Protein AF-A0A8H5IIT1-F1 (afdb_monomer_lite)

Radius of gyration: 36.06 Å; chains: 1; bounding box: 105×76×87 Å

pLDDT: mean 86.19, std 19.1, range [20.92, 98.75]

Organism: NCBI:txid751941

InterPro domains:
  IPR006710 Glycoside hydrolase, family 43 [PF04616] (45-247)
  IPR023296 Glycosyl hydrolase, five-bladed beta-propeller domain superfamily [G3DSA:2.115.10.20] (12-321)
  IPR023296 Glycosyl hydrolase, five-bladed beta-propeller domain superfamily [SSF75005] (43-306)
  IPR029044 Nucleotide-diphospho-sugar transferases [G3DSA:3.90.550.10] (606-815)
  IPR029044 Nucleotide-diphospho-sugar transferases [SSF53448] (618-898)
  IPR052427 Glycosyltransferase family GT2 and GT47 [PTHR47844] (573-981)

Secondary structure (DSSP, 8-state):
------------PPPPPB-TTS--B-TTS-B---EEEEEEE-TTT--EEEEEE---SS-SS---EEEEEESSSSS-EEEEEEE---TT-TTTSTTSEEEEEEEEEETTTTEEEEEEEEE-TTS-S-EEEEEEESSTT---EEEEEE-GGG----SEEEEE-TTT--EEEEEE--SSTTT--EEEEEEPTTSSSEEEEEEEE-SS-EEEEEEEE-SS-EEEEEEES-TTS----EEEEESSTTSPPPPPEESS-TTSHHHH-EEEEEEEEE-SS-EEEEEEEEE--TT-GGG-EEEEEEEEEETTTTEEEE---SSEEE-TTT--EEEPPPEEEEGGG-EEETT-EEEE-TTSGGGEEEE--BTTTBEEEEEEEE-SEEEEEEEEEE-GGGTTGGGSTT----SS-----SEEEEEEEETT-TTSEEEEEEE---TT--EEEEEEEEEPSEEEEEEEEEE--SS--BPPEEEEEEEPPPP-----------------------------------------------S--------------SS---TT-HHHHHHHHHHHHHHHHHHHHHHHHH---HHHHHHHHHHHHHHHHHHHHHHHHHH--PPPPPSS-S--GGGEEEEEE-S-TTSHHHHHHHHHHHTT--SEEEEEEEHHHHHHHHHHHHHHHHTT-TTSEEEEEEESS--HHHHHHHHGGG--SSEEEEE-TTEE--TTHHHHHHGGGGSTTEEEEEEEEEEPP-STT--SHHHHHHHHHHHHHHHHHHHHHHHHHHHS--S---TTEEEEEHHHH--HHHHHHHHT--BTTTTB-TT--SS-HHHHHHHHHHHTT-EEEEE-SSTTEEEE--PPTTHHHHHHHHHHHHHHHHHHHHHT-HHHHHHSHHHIIIIIIHHHH--HHHHHHHHHHHHHTSTT--HHHHHHHHHHHHHHHHGGGHHHHHH-GGGGGGHHHHHHHHHHHHHHHHHHHTSTT--S-TTS-GGGS----SS---S-EE-

Structure (mmCIF, N/CA/C/O backbone):
data_AF-A0A8H5IIT1-F1
#
_entry.id   AF-A0A8H5IIT1-F1
#
loop_
_atom_site.group_PDB
_atom_site.id
_atom_site.type_symbol
_atom_site.label_atom_id
_atom_site.label_alt_id
_atom_site.label_comp_id
_atom_site.label_asym_id
_atom_site.label_entity_id
_atom_site.label_seq_id
_atom_site.pdbx_PDB_ins_code
_atom_site.Cartn_x
_atom_site.Cartn_y
_atom_site.Cartn_z
_atom_site.occupancy
_atom_site.B_iso_or_equiv
_atom_site.auth_seq_id
_atom_site.auth_comp_id
_atom_site.auth_asym_id
_atom_site.auth_atom_id
_atom_site.pdbx_PDB_model_num
ATOM 1 N N . MET A 1 1 ? -43.995 -30.080 47.314 1.00 30.86 1 MET A N 1
ATOM 2 C CA . MET A 1 1 ? -44.488 -31.192 46.477 1.00 30.86 1 MET A CA 1
ATOM 3 C C . MET A 1 1 ? -44.563 -30.709 45.040 1.00 30.86 1 MET A C 1
ATOM 5 O O . MET A 1 1 ? -45.346 -29.821 44.753 1.00 30.86 1 MET A O 1
ATOM 9 N N . THR A 1 2 ? -43.666 -31.257 44.215 1.00 27.88 2 THR A N 1
ATOM 10 C CA . THR A 1 2 ? -43.806 -31.514 42.767 1.00 27.88 2 THR A CA 1
ATOM 11 C C . THR A 1 2 ? -44.299 -30.392 41.847 1.00 27.88 2 THR A C 1
ATOM 13 O O . THR A 1 2 ? -45.478 -30.290 41.526 1.00 27.88 2 THR A O 1
ATOM 16 N N . LEU A 1 3 ? -43.305 -29.660 41.322 1.00 25.16 3 LEU A N 1
ATOM 17 C CA . LEU A 1 3 ? -43.228 -29.193 39.933 1.00 25.16 3 LEU A CA 1
ATOM 18 C C . LEU A 1 3 ? -43.701 -30.297 38.968 1.00 25.16 3 LEU A C 1
ATOM 20 O O . LEU A 1 3 ? -43.119 -31.383 38.953 1.00 25.16 3 LEU A O 1
ATOM 24 N N . PHE A 1 4 ? -44.691 -29.996 38.129 1.00 30.94 4 PHE A N 1
ATOM 25 C CA . PHE A 1 4 ? -44.973 -30.742 36.905 1.00 30.94 4 PHE A CA 1
ATOM 26 C C . PHE A 1 4 ? -45.069 -29.760 35.730 1.00 30.94 4 PHE A C 1
ATOM 28 O O . PHE A 1 4 ? -45.959 -28.919 35.670 1.00 30.94 4 PHE A O 1
ATOM 35 N N . SER A 1 5 ? -44.129 -29.937 34.801 1.00 26.84 5 SER A N 1
ATOM 36 C CA . SER A 1 5 ? -44.331 -29.836 33.353 1.00 26.84 5 SER A CA 1
ATOM 37 C C . SER A 1 5 ? -44.598 -28.471 32.716 1.00 26.84 5 SER A C 1
ATOM 39 O O . SER A 1 5 ? -45.681 -28.217 32.201 1.00 26.84 5 SER A O 1
ATOM 41 N N . VAL A 1 6 ? -43.526 -27.695 32.535 1.00 27.55 6 VAL A N 1
ATOM 42 C CA . VAL A 1 6 ? -43.321 -26.973 31.268 1.00 27.55 6 VAL A CA 1
ATOM 43 C C . VAL A 1 6 ? -42.327 -27.793 30.445 1.00 27.55 6 VAL A C 1
ATOM 45 O O . VAL A 1 6 ? -41.112 -27.647 30.553 1.00 27.55 6 VAL A O 1
ATOM 48 N N . LEU A 1 7 ? -42.858 -28.732 29.662 1.00 29.16 7 LEU A N 1
ATOM 49 C CA . LEU A 1 7 ? -42.144 -29.363 28.552 1.00 29.16 7 LEU A CA 1
ATOM 50 C C . LEU A 1 7 ? -42.051 -28.319 27.432 1.00 29.16 7 LEU A C 1
ATOM 52 O O . LEU A 1 7 ? -42.842 -28.323 26.493 1.00 29.16 7 LEU A O 1
ATOM 56 N N . ALA A 1 8 ? -41.101 -27.392 27.554 1.00 29.81 8 ALA A N 1
ATOM 57 C CA . ALA A 1 8 ? -40.669 -26.605 26.413 1.00 29.81 8 ALA A CA 1
ATOM 58 C C . ALA A 1 8 ? -39.975 -27.572 25.448 1.00 29.81 8 ALA A C 1
ATOM 60 O O . ALA A 1 8 ? -38.933 -28.153 25.761 1.00 29.81 8 ALA A O 1
ATOM 61 N N . PHE A 1 9 ? -40.595 -27.790 24.290 1.00 28.70 9 PHE A N 1
ATOM 62 C CA . PHE A 1 9 ? -39.940 -28.372 23.131 1.00 28.70 9 PHE A CA 1
ATOM 63 C C . PHE A 1 9 ? -38.716 -27.504 22.808 1.00 28.70 9 PHE A C 1
ATOM 65 O O . PHE A 1 9 ? -38.812 -26.528 22.075 1.00 28.70 9 PHE A O 1
ATOM 72 N N . ALA A 1 10 ? -37.549 -27.855 23.348 1.00 32.25 10 ALA A N 1
ATOM 73 C CA . ALA A 1 10 ? -36.288 -27.431 22.769 1.00 32.25 10 ALA A CA 1
ATOM 74 C C . ALA A 1 10 ? -36.199 -28.142 21.418 1.00 32.25 10 ALA A C 1
ATOM 76 O O . ALA A 1 10 ? -35.736 -29.284 21.322 1.00 32.25 10 ALA A O 1
ATOM 77 N N . ALA A 1 11 ? -36.729 -27.504 20.374 1.00 29.48 11 ALA A N 1
ATOM 78 C CA . ALA A 1 11 ? -36.368 -27.846 19.017 1.00 29.48 11 ALA A CA 1
ATOM 79 C C . ALA A 1 11 ? -34.840 -27.773 18.978 1.00 29.48 11 ALA A C 1
ATOM 81 O O . ALA A 1 11 ? -34.253 -26.701 19.084 1.00 29.48 11 ALA A O 1
ATOM 82 N N . LEU A 1 12 ? -34.183 -28.933 18.926 1.00 32.94 12 LEU A N 1
ATOM 83 C CA . LEU A 1 12 ? -32.758 -29.028 18.649 1.00 32.94 12 LEU A CA 1
ATOM 84 C C . LEU A 1 12 ? -32.567 -28.544 17.211 1.00 32.94 12 LEU A C 1
ATOM 86 O O . LEU A 1 12 ? -32.456 -29.353 16.288 1.00 32.94 12 LEU A O 1
ATOM 90 N N . ALA A 1 13 ? -32.584 -27.226 17.017 1.00 37.12 13 ALA A N 1
ATOM 91 C CA . ALA A 1 13 ? -32.119 -26.601 15.802 1.00 37.12 13 ALA A CA 1
ATOM 92 C C . ALA A 1 13 ? -30.678 -27.081 15.609 1.00 37.12 13 ALA A C 1
ATOM 94 O O . ALA A 1 13 ? -29.802 -26.924 16.464 1.00 37.12 13 ALA A O 1
ATOM 95 N N . SER A 1 14 ? -30.459 -27.819 14.526 1.00 46.69 14 SER A N 1
ATOM 96 C CA . SER A 1 14 ? -29.116 -28.200 14.124 1.00 46.69 14 SER A CA 1
ATOM 97 C C . SER A 1 14 ? -28.406 -26.914 13.729 1.00 46.69 14 SER A C 1
ATOM 99 O O . SER A 1 14 ? -28.885 -26.259 12.811 1.00 46.69 14 SER A O 1
ATOM 101 N N . ALA A 1 15 ? -27.303 -26.574 14.404 1.00 58.22 15 ALA A N 1
ATOM 102 C CA . ALA A 1 15 ? -26.539 -25.378 14.069 1.00 58.22 15 ALA A CA 1
ATOM 103 C C . ALA A 1 15 ? -26.223 -25.350 12.569 1.00 58.22 15 ALA A C 1
ATOM 105 O O . ALA A 1 15 ? -25.638 -26.309 12.046 1.00 58.22 15 ALA A O 1
ATOM 106 N N . LYS A 1 16 ? -26.686 -24.291 11.901 1.00 83.38 16 LYS A N 1
ATOM 107 C CA . LYS A 1 16 ? -26.424 -24.031 10.485 1.00 83.38 16 LYS A CA 1
ATOM 108 C C . LYS A 1 16 ? -25.031 -23.439 10.312 1.00 83.38 16 LYS A C 1
ATOM 110 O O . LYS A 1 16 ? -24.433 -22.925 11.257 1.00 83.38 16 LYS A O 1
ATOM 115 N N . TRP A 1 17 ? -24.493 -23.535 9.103 1.00 93.38 17 TRP A N 1
ATOM 116 C CA . TRP A 1 17 ? -23.258 -22.830 8.772 1.00 93.38 17 TRP A CA 1
ATOM 117 C C . TRP A 1 17 ? -23.529 -21.347 8.549 1.00 93.38 17 TRP A C 1
ATOM 119 O O . TRP A 1 17 ? -24.607 -20.960 8.101 1.00 93.38 17 TRP A O 1
ATOM 129 N N . ILE A 1 18 ? -22.526 -20.519 8.831 1.00 95.44 18 ILE A N 1
ATOM 130 C CA . ILE A 1 18 ? -22.546 -19.117 8.427 1.00 95.44 18 ILE A CA 1
ATOM 131 C C . ILE A 1 18 ? -22.052 -19.058 6.982 1.00 95.44 18 ILE A C 1
ATOM 133 O O . ILE A 1 18 ? -20.975 -19.570 6.660 1.00 95.44 18 ILE A O 1
ATOM 137 N N . VAL A 1 19 ? -22.868 -18.449 6.120 1.00 96.81 19 VAL A N 1
ATOM 138 C CA . VAL A 1 19 ? -22.613 -18.297 4.681 1.00 96.81 19 VAL A CA 1
ATOM 139 C C . VAL A 1 19 ? -22.699 -16.810 4.336 1.00 96.81 19 VAL A C 1
ATOM 141 O O . VAL A 1 19 ? -23.802 -16.299 4.109 1.00 96.81 19 VAL A O 1
ATOM 144 N N . PRO A 1 20 ? -21.570 -16.082 4.378 1.00 96.31 20 PRO A N 1
ATOM 145 C CA . PRO A 1 20 ? -21.552 -14.639 4.170 1.00 96.31 20 PRO A CA 1
ATOM 146 C C . PRO A 1 20 ? -22.041 -14.262 2.765 1.00 96.31 20 PRO A C 1
ATOM 148 O O . PRO A 1 20 ? -21.670 -14.899 1.782 1.00 96.31 20 PRO A O 1
ATOM 151 N N . GLY A 1 21 ? -22.887 -13.235 2.660 1.00 93.50 21 GLY A N 1
ATOM 152 C CA . GLY A 1 21 ? -23.421 -12.768 1.373 1.00 93.50 21 GLY A CA 1
ATOM 153 C C . GLY A 1 21 ? -24.619 -13.569 0.838 1.00 93.50 21 GLY A C 1
ATOM 154 O O . GLY A 1 21 ? -25.213 -13.182 -0.169 1.00 93.50 21 GLY A O 1
ATOM 155 N N . ALA A 1 22 ? -25.019 -14.661 1.498 1.00 94.69 22 ALA A N 1
ATOM 156 C CA . ALA A 1 22 ? -26.225 -15.404 1.136 1.00 94.69 22 ALA A CA 1
ATOM 157 C C . ALA A 1 22 ? -27.508 -14.680 1.574 1.00 94.69 22 ALA A C 1
ATOM 159 O O . ALA A 1 22 ? -27.512 -13.887 2.515 1.00 94.69 22 ALA A O 1
ATOM 160 N N . ARG A 1 23 ? -28.636 -15.024 0.936 1.00 92.88 23 ARG A N 1
ATOM 161 C CA . ARG A 1 23 ? -29.960 -14.760 1.514 1.00 92.88 23 ARG A CA 1
ATOM 162 C C . ARG A 1 23 ? -30.148 -15.662 2.727 1.00 92.88 23 ARG A C 1
ATOM 164 O O . ARG A 1 23 ? -30.221 -16.884 2.586 1.00 92.88 23 ARG A O 1
ATOM 171 N N . TRP A 1 24 ? -30.188 -15.061 3.907 1.00 93.50 24 TRP A N 1
ATOM 172 C CA . TRP A 1 24 ? -30.518 -15.768 5.137 1.00 93.50 24 TRP A CA 1
ATOM 173 C C . TRP A 1 24 ? -32.025 -15.787 5.322 1.00 93.50 24 TRP A C 1
ATOM 175 O O . TRP A 1 24 ? -32.712 -14.833 4.968 1.00 93.50 24 TRP A O 1
ATOM 185 N N . TYR A 1 25 ? -32.520 -16.887 5.871 1.00 92.44 25 TYR A N 1
ATOM 186 C CA . TYR A 1 25 ? -33.931 -17.067 6.169 1.00 92.44 25 TYR A CA 1
ATOM 187 C C . TYR A 1 25 ? -34.082 -17.380 7.649 1.00 92.44 25 TYR A C 1
ATOM 189 O O . TYR A 1 25 ? -33.280 -18.146 8.202 1.00 92.44 25 TYR A O 1
ATOM 197 N N . ASP A 1 26 ? -35.094 -16.784 8.265 1.00 94.19 26 ASP A N 1
ATOM 198 C CA . ASP A 1 26 ? -35.470 -17.082 9.639 1.00 94.19 26 ASP A CA 1
ATOM 199 C C . ASP A 1 26 ? -36.111 -18.479 9.755 1.00 94.19 26 ASP A C 1
ATOM 201 O O . ASP A 1 26 ? -36.224 -19.243 8.787 1.00 94.19 26 ASP A O 1
ATOM 205 N N . THR A 1 27 ? -36.489 -18.856 10.973 1.00 92.38 27 THR A N 1
ATOM 206 C CA . THR A 1 27 ? -37.127 -20.147 11.261 1.00 92.38 27 THR A CA 1
ATOM 207 C C . THR A 1 27 ? -38.500 -20.321 10.619 1.00 92.38 27 THR A C 1
ATOM 209 O O . THR A 1 27 ? -38.909 -21.466 10.418 1.00 92.38 27 THR A O 1
ATOM 212 N N . ASP A 1 28 ? -39.170 -19.227 10.260 1.00 91.06 28 ASP A N 1
ATOM 213 C CA . ASP A 1 28 ? -40.483 -19.226 9.609 1.00 91.06 28 ASP A CA 1
ATOM 214 C C . ASP A 1 28 ? -40.361 -19.236 8.075 1.00 91.06 28 ASP A C 1
ATOM 216 O O . ASP A 1 28 ? -41.354 -19.376 7.361 1.00 91.06 28 ASP A O 1
ATOM 220 N N . GLY A 1 29 ? -39.131 -19.155 7.558 1.00 89.44 29 GLY A N 1
ATOM 221 C CA . GLY A 1 29 ? -38.832 -19.156 6.131 1.00 89.44 29 GLY A CA 1
ATOM 222 C C . GLY A 1 29 ? -38.927 -17.777 5.481 1.00 89.44 29 GLY A C 1
ATOM 223 O O . GLY A 1 29 ? -38.852 -17.695 4.253 1.00 89.44 29 GLY A O 1
ATOM 224 N N . ASN A 1 30 ? -39.052 -16.705 6.265 1.00 92.25 30 ASN A N 1
ATOM 225 C CA . ASN A 1 30 ? -39.006 -15.337 5.758 1.00 92.25 30 ASN A CA 1
ATOM 226 C C . ASN A 1 30 ? -37.556 -14.891 5.574 1.00 92.25 30 ASN A C 1
ATOM 228 O O . ASN A 1 30 ? -36.640 -15.395 6.227 1.00 92.25 30 ASN A O 1
ATOM 232 N N . LEU A 1 31 ? -37.333 -13.936 4.671 1.00 92.31 31 LEU A N 1
ATOM 233 C CA . LEU A 1 31 ? -36.014 -13.340 4.487 1.00 92.31 31 LEU A CA 1
ATOM 234 C C . LEU A 1 31 ? -35.588 -12.630 5.780 1.00 92.31 31 LEU A C 1
ATOM 236 O O . LEU A 1 31 ? -36.320 -11.794 6.304 1.00 92.31 31 LEU A O 1
ATOM 240 N N . PHE A 1 32 ? -34.387 -12.937 6.262 1.00 94.56 32 PHE A N 1
ATOM 241 C CA . PHE A 1 32 ? -33.780 -12.240 7.387 1.00 94.56 32 PHE A CA 1
ATOM 242 C C . PHE A 1 32 ? -33.513 -10.783 7.000 1.00 94.56 32 PHE A C 1
ATOM 244 O O . PHE A 1 32 ? -32.656 -10.498 6.161 1.00 94.56 32 PHE A O 1
ATOM 251 N N . ASN A 1 33 ? -34.256 -9.873 7.617 1.00 94.94 33 ASN A N 1
ATOM 252 C CA . ASN A 1 33 ? -34.258 -8.453 7.294 1.00 94.94 33 ASN A CA 1
ATOM 253 C C . ASN A 1 33 ? -33.900 -7.654 8.543 1.00 94.94 33 ASN A C 1
ATOM 255 O O . ASN A 1 33 ? -34.789 -7.303 9.314 1.00 94.94 33 ASN A O 1
ATOM 259 N N . ALA A 1 34 ? -32.597 -7.476 8.757 1.00 95.31 34 ALA A N 1
ATOM 260 C CA . ALA A 1 34 ? -32.009 -6.723 9.857 1.00 95.31 34 ALA A CA 1
ATOM 261 C C . ALA A 1 34 ? -30.611 -6.238 9.449 1.00 95.31 34 ALA A C 1
ATOM 263 O O . ALA A 1 34 ? -29.624 -6.969 9.598 1.00 95.31 34 ALA A O 1
ATOM 264 N N . HIS A 1 35 ? -30.540 -5.018 8.921 1.00 95.62 35 HIS A N 1
ATOM 265 C CA . HIS A 1 35 ? -29.314 -4.427 8.372 1.00 95.62 35 HIS A CA 1
ATOM 266 C C . HIS A 1 35 ? -28.642 -3.459 9.351 1.00 95.62 35 HIS A C 1
ATOM 268 O O . HIS A 1 35 ? -29.296 -2.945 10.263 1.00 95.62 35 HIS A O 1
ATOM 274 N N . ALA A 1 36 ? -27.335 -3.231 9.186 1.00 94.69 36 ALA A N 1
ATOM 275 C CA . ALA A 1 36 ? -26.525 -2.283 9.967 1.00 94.69 36 ALA A CA 1
ATOM 276 C C . ALA A 1 36 ? -26.638 -2.453 11.495 1.00 94.69 36 ALA A C 1
ATOM 278 O O . ALA A 1 36 ? -26.489 -1.512 12.285 1.00 94.69 36 ALA A O 1
ATOM 279 N N . GLY A 1 37 ? -26.937 -3.682 11.909 1.00 92.19 37 GLY A N 1
ATOM 280 C CA . GLY A 1 37 ? -27.497 -3.976 13.213 1.00 92.19 37 GLY A CA 1
ATOM 281 C C . GLY A 1 37 ? -26.518 -3.966 14.383 1.00 92.19 37 GLY A C 1
ATOM 282 O O . GLY A 1 37 ? -25.375 -3.513 14.297 1.00 92.19 37 GLY A O 1
ATOM 283 N N . GLY A 1 38 ? -26.991 -4.467 15.517 1.00 96.00 38 GLY A N 1
ATOM 284 C CA . GLY A 1 38 ? -26.216 -4.647 16.736 1.00 96.00 38 GLY A CA 1
ATOM 285 C C . GLY A 1 38 ? -26.663 -5.882 17.499 1.00 96.00 38 GLY A C 1
ATOM 286 O O . GLY A 1 38 ? -27.850 -6.209 17.534 1.00 96.00 38 GLY A O 1
ATOM 287 N N . LEU A 1 39 ? -25.703 -6.555 18.133 1.00 96.38 39 LEU A N 1
ATOM 288 C CA . LEU A 1 39 ? -25.969 -7.723 18.964 1.00 96.38 39 LEU A CA 1
ATOM 289 C C . LEU A 1 39 ? -26.101 -7.319 20.435 1.00 96.38 39 LEU A C 1
ATOM 291 O O . LEU A 1 39 ? -25.209 -6.674 20.987 1.00 96.38 39 LEU A O 1
ATOM 295 N N . CYS A 1 40 ? -27.173 -7.763 21.078 1.00 96.69 40 CYS A N 1
ATOM 296 C CA . CYS A 1 40 ? -27.341 -7.746 22.526 1.00 96.69 40 CYS A CA 1
ATOM 297 C C . CYS A 1 40 ? -27.496 -9.187 23.025 1.00 96.69 40 CYS A C 1
ATOM 299 O O . CYS A 1 40 ? -27.964 -10.055 22.290 1.00 96.69 40 CYS A O 1
ATOM 301 N N . VAL A 1 41 ? -27.089 -9.468 24.259 1.00 94.69 41 VAL A N 1
ATOM 302 C CA . VAL A 1 41 ? -27.259 -10.795 24.865 1.00 94.69 41 VAL A CA 1
ATOM 303 C C . VAL A 1 41 ? -28.260 -10.676 25.991 1.00 94.69 41 VAL A C 1
ATOM 305 O O . VAL A 1 41 ? -28.095 -9.837 26.878 1.00 94.69 41 VAL A O 1
ATOM 308 N N . ASP A 1 42 ? -29.273 -11.531 25.957 1.00 92.44 42 ASP A N 1
ATOM 309 C CA . ASP A 1 42 ? -30.228 -11.618 27.046 1.00 92.44 42 ASP A CA 1
ATOM 310 C C . ASP A 1 42 ? -29.550 -12.155 28.308 1.00 92.44 42 ASP A C 1
ATOM 312 O O . ASP A 1 42 ? -28.827 -13.156 28.279 1.00 92.44 42 ASP A O 1
ATOM 316 N N . ARG A 1 43 ? -29.774 -11.480 29.432 1.00 86.50 43 ARG A N 1
ATOM 317 C CA . ARG A 1 43 ? -29.054 -11.772 30.676 1.00 86.50 43 ARG A CA 1
ATOM 318 C C . ARG A 1 43 ? -29.529 -13.040 31.367 1.00 86.50 43 ARG A C 1
ATOM 320 O O . ARG A 1 43 ? -28.745 -13.650 32.092 1.00 86.50 43 ARG A O 1
ATOM 327 N N . GLU A 1 44 ? -30.784 -13.419 31.155 1.00 86.62 44 GLU A N 1
ATOM 328 C CA . GLU A 1 44 ? -31.386 -14.587 31.795 1.00 86.62 44 GLU A CA 1
ATOM 329 C C . GLU A 1 44 ? -31.108 -15.861 30.997 1.00 86.62 44 GLU A C 1
ATOM 331 O O . GLU A 1 44 ? -30.598 -16.844 31.537 1.00 86.62 44 GLU A O 1
ATOM 336 N N . SER A 1 45 ? -31.405 -15.842 29.697 1.00 90.31 45 SER A N 1
ATOM 337 C CA . SER A 1 45 ? -31.256 -17.009 28.823 1.00 90.31 45 SER A CA 1
ATOM 338 C C . SER A 1 45 ? -29.853 -17.160 28.231 1.00 90.31 45 SER A C 1
ATOM 340 O O . SER A 1 45 ? -29.466 -18.265 27.849 1.00 90.31 45 SER A O 1
ATOM 342 N N . GLY A 1 46 ? -29.085 -16.070 28.124 1.00 90.19 46 GLY A N 1
ATOM 343 C CA . GLY A 1 46 ? -27.828 -16.039 27.373 1.00 90.19 46 GLY A CA 1
ATOM 344 C C . GLY A 1 46 ? -28.012 -16.093 25.851 1.00 90.19 46 GLY A C 1
ATOM 345 O O . GLY A 1 46 ? -27.020 -16.245 25.134 1.00 90.19 46 GLY A O 1
ATOM 346 N N . LYS A 1 47 ? -29.253 -15.992 25.352 1.00 94.81 47 LYS A N 1
ATOM 347 C CA . LYS A 1 47 ? -29.572 -15.998 23.920 1.00 94.81 47 LYS A CA 1
ATOM 348 C C . LYS A 1 47 ? -29.123 -14.686 23.276 1.00 94.81 47 LYS A C 1
ATOM 350 O O . LYS A 1 47 ? -29.197 -13.615 23.883 1.00 94.81 47 LYS A O 1
ATOM 355 N N . PHE A 1 48 ? -28.651 -14.765 22.039 1.00 97.31 48 PHE A N 1
ATOM 356 C CA . PHE A 1 48 ? -28.249 -13.598 21.263 1.00 97.31 48 PHE A CA 1
ATOM 357 C C . PHE A 1 48 ? -29.468 -12.944 20.618 1.00 97.31 48 PHE A C 1
ATOM 359 O O . PHE A 1 48 ? -30.317 -13.653 20.087 1.00 97.31 48 PHE A O 1
ATOM 366 N N . TYR A 1 49 ? -29.523 -11.616 20.612 1.00 98.38 49 TYR A N 1
ATOM 367 C CA . TYR A 1 49 ? -30.541 -10.816 19.938 1.00 98.38 49 TYR A CA 1
ATOM 368 C C . TYR A 1 49 ? -29.877 -9.848 18.963 1.00 98.38 49 TYR A C 1
ATOM 370 O O . TYR A 1 49 ? -29.025 -9.055 19.360 1.00 98.38 49 TYR A O 1
ATOM 378 N N . TRP A 1 50 ? -30.250 -9.926 17.690 1.00 98.25 50 TRP A N 1
ATOM 379 C CA . TRP A 1 50 ? -29.782 -9.036 16.635 1.00 98.25 50 TRP A CA 1
ATOM 380 C C . TRP A 1 50 ? -30.880 -8.041 16.282 1.00 98.25 50 TRP A C 1
ATOM 382 O O . TRP A 1 50 ? -31.967 -8.441 15.865 1.00 98.25 50 TRP A O 1
ATOM 392 N N . PHE A 1 51 ? -30.576 -6.758 16.451 1.00 98.44 51 PHE A N 1
ATOM 393 C CA . PHE A 1 51 ? -31.456 -5.646 16.105 1.00 98.44 51 PHE A CA 1
ATOM 394 C C . PHE A 1 51 ? -30.927 -4.987 14.852 1.00 98.44 51 PHE A C 1
ATOM 396 O O . PHE A 1 51 ? -29.743 -4.667 14.815 1.00 98.44 51 PHE A O 1
ATOM 403 N N . GLY A 1 52 ? -31.769 -4.747 13.857 1.00 97.62 52 GLY A N 1
ATOM 404 C CA . GLY A 1 52 ? -31.329 -4.110 12.622 1.00 97.62 52 GLY A CA 1
ATOM 405 C C . GLY A 1 52 ? -32.446 -3.378 11.907 1.00 97.62 52 GLY A C 1
ATOM 406 O O . GLY A 1 52 ? -33.630 -3.575 12.189 1.00 97.62 52 GLY A O 1
ATOM 407 N N . GLU A 1 53 ? -32.046 -2.532 10.972 1.00 96.81 53 GLU A N 1
ATOM 408 C CA . GLU A 1 53 ? -32.949 -1.768 10.120 1.00 96.81 53 GLU A CA 1
ATOM 409 C C . GLU A 1 53 ? -33.846 -2.724 9.337 1.00 96.81 53 GLU A C 1
ATOM 411 O O . GLU A 1 53 ? -33.348 -3.671 8.716 1.00 96.81 53 GLU A O 1
ATOM 416 N N . HIS A 1 54 ? -35.155 -2.486 9.390 1.00 95.62 54 HIS A N 1
ATOM 417 C CA . HIS A 1 54 ? -36.125 -3.217 8.590 1.00 95.62 54 HIS A CA 1
ATOM 418 C C . HIS A 1 54 ? -36.343 -2.482 7.267 1.00 95.62 54 HIS A C 1
ATOM 420 O O . HIS A 1 54 ? -36.937 -1.404 7.249 1.00 95.62 54 HIS A O 1
ATOM 426 N N . LYS A 1 55 ? -35.846 -3.049 6.165 1.00 93.44 55 LYS A N 1
ATOM 427 C CA . LYS A 1 55 ? -35.902 -2.425 4.836 1.00 93.44 55 LYS A CA 1
ATOM 428 C C . LYS A 1 55 ? -36.688 -3.292 3.864 1.00 93.44 55 LYS A C 1
ATOM 430 O O . LYS A 1 55 ? -36.245 -4.394 3.540 1.00 93.44 55 LYS A O 1
ATOM 435 N N . THR A 1 56 ? -37.842 -2.827 3.400 1.00 90.19 56 THR A N 1
ATOM 436 C CA . THR A 1 56 ? -38.659 -3.550 2.409 1.00 90.19 56 THR A CA 1
ATOM 437 C C . THR A 1 56 ? -38.522 -2.923 1.026 1.00 90.19 56 THR A C 1
ATOM 439 O O . THR A 1 56 ? -37.884 -1.881 0.859 1.00 90.19 56 THR A O 1
ATOM 442 N N . GLU A 1 57 ? -39.079 -3.583 0.012 1.00 89.44 57 GLU A N 1
ATOM 443 C CA . GLU A 1 57 ? -39.063 -3.069 -1.358 1.00 89.44 57 GLU A CA 1
ATOM 444 C C . GLU A 1 57 ? -39.849 -1.759 -1.484 1.00 89.44 57 GLU A C 1
ATOM 446 O O . GLU A 1 57 ? -39.411 -0.828 -2.158 1.00 89.44 57 GLU A O 1
ATOM 451 N N . GLU A 1 58 ? -40.960 -1.656 -0.760 1.00 85.88 58 GLU A N 1
ATOM 452 C CA . GLU A 1 58 ? -41.838 -0.487 -0.730 1.00 85.88 58 GLU A CA 1
ATOM 453 C C . GLU A 1 58 ? -41.298 0.630 0.172 1.00 85.88 58 GLU A C 1
ATOM 455 O O . GLU A 1 58 ? -41.581 1.800 -0.072 1.00 85.88 58 GLU A O 1
ATOM 460 N N . GLN A 1 59 ? -40.520 0.273 1.200 1.00 82.19 59 GLN A N 1
ATOM 461 C CA . GLN A 1 59 ? -40.068 1.177 2.254 1.00 82.19 59 GLN A CA 1
ATOM 462 C C . GLN A 1 59 ? -38.588 0.918 2.590 1.00 82.19 59 GLN A C 1
ATOM 464 O O . GLN A 1 59 ? -38.246 0.146 3.491 1.00 82.19 59 GLN A O 1
ATOM 469 N N . GLN A 1 60 ? -37.687 1.568 1.844 1.00 82.12 60 GLN A N 1
ATOM 470 C CA . GLN A 1 60 ? -36.232 1.404 2.003 1.00 82.12 60 GLN A CA 1
ATOM 471 C C . GLN A 1 60 ? -35.660 2.076 3.268 1.00 82.12 60 GLN A C 1
ATOM 473 O O . GLN A 1 60 ? -34.604 1.669 3.753 1.00 82.12 60 GLN A O 1
ATOM 478 N N . GLU A 1 61 ? -36.344 3.082 3.814 1.00 89.69 61 GLU A N 1
ATOM 479 C CA . GLU A 1 61 ? -35.982 3.798 5.047 1.00 89.69 61 GLU A CA 1
ATOM 480 C C . GLU A 1 61 ? -37.214 3.944 5.944 1.00 89.69 61 GLU A C 1
ATOM 482 O O . GLU A 1 61 ? -38.324 3.929 5.436 1.00 89.69 61 GLU A O 1
ATOM 487 N N . GLY A 1 62 ? -37.062 4.065 7.264 1.00 86.75 62 GLY A N 1
ATOM 488 C CA . GLY A 1 62 ? -38.208 4.307 8.162 1.00 86.75 62 GLY A CA 1
ATOM 489 C C . GLY A 1 62 ? -39.130 3.102 8.413 1.00 86.75 62 GLY A C 1
ATOM 490 O O . GLY A 1 62 ? -40.154 3.235 9.075 1.00 86.75 62 GLY A O 1
ATOM 491 N N . GLY A 1 63 ? -38.760 1.893 7.971 1.00 92.00 63 GLY A N 1
ATOM 492 C CA . GLY A 1 63 ? -39.516 0.654 8.232 1.00 92.00 63 GLY A CA 1
ATOM 493 C C . GLY A 1 63 ? -39.491 0.163 9.692 1.00 92.00 63 GLY A C 1
ATOM 494 O O . GLY A 1 63 ? -40.085 -0.867 10.013 1.00 92.00 63 GLY A O 1
ATOM 495 N N . GLY A 1 64 ? -38.816 0.889 10.589 1.00 95.19 64 GLY A N 1
ATOM 496 C CA . GLY A 1 64 ? -38.613 0.520 11.989 1.00 95.19 64 GLY A CA 1
ATOM 497 C C . GLY A 1 64 ? -37.405 -0.394 12.216 1.00 95.19 64 GLY A C 1
ATOM 498 O O . GLY A 1 64 ? -36.562 -0.597 11.339 1.00 95.19 64 GLY A O 1
ATOM 499 N N . ILE A 1 65 ? -37.315 -0.946 13.429 1.00 98.12 65 ILE A N 1
ATOM 500 C CA . ILE A 1 65 ? -36.219 -1.828 13.847 1.00 98.12 65 ILE A CA 1
ATOM 501 C C . ILE A 1 65 ? -36.745 -3.235 14.069 1.00 98.12 65 ILE A C 1
ATOM 503 O O . ILE A 1 65 ? -37.569 -3.466 14.952 1.00 98.12 65 ILE A O 1
ATOM 507 N N . SER A 1 66 ? -36.229 -4.178 13.292 1.00 97.94 66 SER A N 1
ATOM 508 C CA . SER A 1 66 ? -36.483 -5.607 13.452 1.00 97.94 66 SER A CA 1
ATOM 509 C C . SER A 1 66 ? -35.636 -6.208 14.573 1.00 97.94 66 SER A C 1
ATOM 511 O O . SER A 1 66 ? -34.574 -5.681 14.920 1.00 97.94 66 SER A O 1
ATOM 513 N N . VAL A 1 67 ? -36.092 -7.329 15.127 1.00 98.62 67 VAL A N 1
ATOM 514 C CA . VAL A 1 67 ? -35.340 -8.094 16.122 1.00 98.62 67 VAL A CA 1
ATOM 515 C C . VAL A 1 67 ? -35.447 -9.592 15.869 1.00 98.62 67 VAL A C 1
ATOM 517 O O . VAL A 1 67 ? -36.527 -10.142 15.652 1.00 98.62 67 VAL A O 1
ATOM 520 N N . TYR A 1 68 ? -34.303 -10.262 15.946 1.00 98.50 68 TYR A N 1
ATOM 521 C CA . TYR A 1 68 ? -34.201 -11.709 15.827 1.00 98.50 68 TYR A CA 1
ATOM 522 C C . TYR A 1 68 ? -33.402 -12.267 16.990 1.00 98.50 68 TYR A C 1
ATOM 524 O O . TYR A 1 68 ? -32.484 -11.615 17.479 1.00 98.50 68 TYR A O 1
ATOM 532 N N . SER A 1 69 ? -33.700 -13.496 17.397 1.00 97.75 69 SER A N 1
ATOM 533 C CA . SER A 1 69 ? -32.949 -14.191 18.441 1.00 97.75 69 SER A CA 1
ATOM 534 C C . SER A 1 69 ? -32.288 -15.467 17.931 1.00 97.75 69 SER A C 1
ATOM 536 O O . SER A 1 69 ? -32.817 -16.125 17.037 1.00 97.75 69 SER A O 1
ATOM 538 N N . SER A 1 70 ? -31.149 -15.839 18.510 1.00 96.12 70 SER A N 1
ATOM 539 C CA . SER A 1 70 ? -30.384 -17.021 18.116 1.00 96.12 70 SER A CA 1
ATOM 540 C C . SER A 1 70 ? -29.586 -17.608 19.279 1.00 96.12 70 SER A C 1
ATOM 542 O O . SER A 1 70 ? -29.048 -16.875 20.107 1.00 96.12 70 SER A O 1
ATOM 544 N N . ASP A 1 71 ? -29.464 -18.935 19.319 1.00 93.44 71 ASP A N 1
ATOM 545 C CA . ASP A 1 71 ? -28.574 -19.647 20.250 1.00 93.44 71 ASP A CA 1
ATOM 546 C C . ASP A 1 71 ? -27.163 -19.872 19.677 1.00 93.44 71 ASP A C 1
ATOM 548 O O . ASP A 1 71 ? -26.239 -20.225 20.414 1.00 93.44 71 ASP A O 1
ATOM 552 N N . ASP A 1 72 ? -26.991 -19.732 18.360 1.00 91.19 72 ASP A N 1
ATOM 553 C CA . ASP A 1 72 ? -25.800 -20.175 17.623 1.00 91.19 72 ASP A CA 1
ATOM 554 C C . ASP A 1 72 ? -25.251 -19.147 16.617 1.00 91.19 72 ASP A C 1
ATOM 556 O O . ASP A 1 72 ? -24.218 -19.410 16.003 1.00 91.19 72 ASP A O 1
ATOM 560 N N . LEU A 1 73 ? -25.894 -17.979 16.492 1.00 94.56 73 LEU A N 1
ATOM 561 C CA . LEU A 1 73 ? -25.598 -16.913 15.524 1.00 94.56 73 LEU A CA 1
ATOM 562 C C . LEU A 1 73 ? -25.806 -17.294 14.047 1.00 94.56 73 LEU A C 1
ATOM 564 O O . LEU A 1 73 ? -25.365 -16.561 13.164 1.00 94.56 73 LEU A O 1
ATOM 568 N N . ALA A 1 74 ? -26.486 -18.406 13.766 1.00 92.00 74 ALA A N 1
ATOM 569 C CA . ALA A 1 74 ? -26.760 -18.881 12.407 1.00 92.00 74 ALA A CA 1
ATOM 570 C C . ALA A 1 74 ? -28.249 -19.184 12.174 1.00 92.00 74 ALA A C 1
ATOM 572 O O . ALA A 1 74 ? -28.760 -19.005 11.069 1.00 92.00 74 ALA A O 1
ATOM 573 N N . THR A 1 75 ? -28.955 -19.628 13.211 1.00 92.25 75 THR A N 1
ATOM 574 C CA . THR A 1 75 ? -30.389 -19.916 13.191 1.00 92.25 75 THR A CA 1
ATOM 575 C C . THR A 1 75 ? -31.130 -18.786 13.893 1.00 92.25 75 THR A C 1
ATOM 577 O O . THR A 1 75 ? -30.969 -18.609 15.100 1.00 92.25 75 THR A O 1
ATOM 580 N N . TRP A 1 76 ? -31.926 -18.027 13.140 1.00 95.50 76 TRP A N 1
ATOM 581 C CA . TRP A 1 76 ? -32.581 -16.810 13.616 1.00 95.50 76 TRP A CA 1
ATOM 582 C C . TRP A 1 76 ? -34.092 -16.988 13.715 1.00 95.50 76 TRP A C 1
ATOM 584 O O . TRP A 1 76 ? -34.739 -17.348 12.738 1.00 95.50 76 TRP A O 1
ATOM 594 N N . GLU A 1 77 ? -34.639 -16.722 14.893 1.00 96.94 77 GLU A N 1
ATOM 595 C CA . GLU A 1 77 ? -36.076 -16.670 15.173 1.00 96.94 77 GLU A CA 1
ATOM 596 C C . GLU A 1 77 ? -36.521 -15.207 15.196 1.00 96.94 77 GLU A C 1
ATOM 598 O O . GLU A 1 77 ? -35.923 -14.406 15.921 1.00 96.94 77 GLU A O 1
ATOM 603 N N . SER A 1 78 ? -37.529 -14.858 14.397 1.00 97.50 78 SER A N 1
ATOM 604 C CA . SER A 1 78 ? -38.048 -13.491 14.306 1.00 97.50 78 SER A CA 1
ATOM 605 C C . SER A 1 78 ? -38.940 -13.151 15.496 1.00 97.50 78 SER A C 1
ATOM 607 O O . SER A 1 78 ? -39.789 -13.945 15.895 1.00 97.50 78 SER A O 1
ATOM 609 N N . HIS A 1 79 ? -38.782 -11.940 16.031 1.00 97.25 79 HIS A N 1
ATOM 610 C CA . HIS A 1 79 ? -39.685 -11.351 17.031 1.00 97.25 79 HIS A CA 1
ATOM 611 C C . HIS A 1 79 ? -40.466 -10.154 16.462 1.00 97.25 79 HIS A C 1
ATOM 613 O O . HIS A 1 79 ? -41.106 -9.405 17.200 1.00 97.25 79 HIS A O 1
ATOM 619 N N . GLY A 1 80 ? -40.428 -9.966 15.139 1.00 96.88 80 GLY A N 1
ATOM 620 C CA . GLY A 1 80 ? -41.037 -8.825 14.461 1.00 96.88 80 GLY A CA 1
ATOM 621 C C . GLY A 1 80 ? -40.255 -7.526 14.674 1.00 96.88 80 GLY A C 1
ATOM 622 O O . GLY A 1 80 ? -39.024 -7.513 14.662 1.00 96.88 80 GLY A O 1
ATOM 623 N N . LEU A 1 81 ? -40.982 -6.417 14.825 1.00 97.75 81 LEU A N 1
ATOM 624 C CA . LEU A 1 81 ? -40.401 -5.088 15.022 1.00 97.75 81 LEU A CA 1
ATOM 625 C C . LEU A 1 81 ? -40.271 -4.764 16.516 1.00 97.75 81 LEU A C 1
ATOM 627 O O . LEU A 1 81 ? -41.280 -4.622 17.211 1.00 97.75 81 LEU A O 1
ATOM 631 N N . ALA A 1 82 ? -39.032 -4.590 16.978 1.00 98.25 82 ALA A N 1
ATOM 632 C CA . ALA A 1 82 ? -38.700 -4.082 18.306 1.00 98.25 82 ALA A CA 1
ATOM 633 C C . ALA A 1 82 ? -39.119 -2.615 18.458 1.00 98.25 82 ALA A C 1
ATOM 635 O O . ALA A 1 82 ? -39.641 -2.237 19.505 1.00 98.25 82 ALA A O 1
ATOM 636 N N . LEU A 1 83 ? -38.928 -1.802 17.416 1.00 97.88 83 LEU A N 1
ATOM 637 C CA . LEU A 1 83 ? -39.419 -0.426 17.338 1.00 97.88 83 LEU A CA 1
ATOM 638 C C . LEU A 1 83 ? -40.262 -0.296 16.072 1.00 97.88 83 LEU A C 1
ATOM 640 O O . LEU A 1 83 ? -39.741 -0.430 14.964 1.00 97.88 83 LEU A O 1
ATOM 644 N N . LYS A 1 84 ? -41.567 -0.085 16.245 1.00 96.00 84 LYS A N 1
ATOM 645 C CA . LYS A 1 84 ? -42.498 0.126 15.133 1.00 96.00 84 LYS A CA 1
ATOM 646 C C . LYS A 1 84 ? -42.501 1.602 14.740 1.00 96.00 84 LYS A C 1
ATOM 648 O O . LYS A 1 84 ? -42.441 2.433 15.645 1.00 96.00 84 LYS A O 1
ATOM 653 N N . PRO A 1 85 ? -42.599 1.924 13.441 1.00 94.06 85 PRO A N 1
ATOM 654 C CA . PRO A 1 85 ? -42.799 3.300 13.033 1.00 94.06 85 PRO A CA 1
ATOM 655 C C . PRO A 1 85 ? -44.188 3.796 13.458 1.00 94.06 85 PRO A C 1
ATOM 657 O O . PRO A 1 85 ? -45.156 3.028 13.484 1.00 94.06 85 PRO A O 1
ATOM 660 N N . GLU A 1 86 ? -44.279 5.080 13.788 1.00 94.94 86 GLU A N 1
ATOM 661 C CA . GLU A 1 86 ? -45.499 5.757 14.224 1.00 94.94 86 GLU A CA 1
ATOM 662 C C . GLU A 1 86 ? -45.841 6.893 13.250 1.00 94.94 86 GLU A C 1
ATOM 664 O O . GLU A 1 86 ? -45.120 7.883 13.145 1.00 94.94 86 GLU A O 1
ATOM 669 N N . GLU A 1 87 ? -46.951 6.748 12.524 1.00 94.19 87 GLU A N 1
ATOM 670 C CA . GLU A 1 87 ? -47.480 7.756 11.592 1.00 94.19 87 GLU A CA 1
ATOM 671 C C . GLU A 1 87 ? -47.546 9.153 12.233 1.00 94.19 87 GLU A C 1
ATOM 673 O O . GLU A 1 87 ? -48.119 9.335 13.311 1.00 94.19 87 GLU A O 1
ATOM 678 N N . GLY A 1 88 ? -46.951 10.147 11.568 1.00 91.94 88 GLY A N 1
ATOM 679 C CA . GLY A 1 88 ? -46.904 11.535 12.037 1.00 91.94 88 GLY A CA 1
ATOM 680 C C . GLY A 1 88 ? -45.977 11.816 13.230 1.00 91.94 88 GLY A C 1
ATOM 681 O O . GLY A 1 88 ? -45.916 12.965 13.670 1.00 91.94 88 GLY A O 1
ATOM 682 N N . HIS A 1 89 ? -45.254 10.824 13.762 1.00 95.25 89 HIS A N 1
ATOM 683 C CA . HIS A 1 89 ? -44.279 11.044 14.832 1.00 95.25 89 HIS A CA 1
ATOM 684 C C . HIS A 1 89 ? -42.999 11.710 14.299 1.00 95.25 89 HIS A C 1
ATOM 686 O O . HIS A 1 89 ? -42.403 11.245 13.340 1.00 95.25 89 HIS A O 1
ATOM 692 N N . GLU A 1 90 ? -42.496 12.739 14.982 1.00 91.31 90 GLU A N 1
ATOM 693 C CA . GLU A 1 90 ? -41.384 13.577 14.497 1.00 91.31 90 GLU A CA 1
ATOM 694 C C . GLU A 1 90 ? -40.086 12.814 14.149 1.00 91.31 90 GLU A C 1
ATOM 696 O O . GLU A 1 90 ? -39.439 13.145 13.164 1.00 91.31 90 GLU A O 1
ATOM 701 N N . PHE A 1 91 ? -39.713 11.796 14.939 1.00 93.88 91 PHE A N 1
ATOM 702 C CA . PHE A 1 91 ? -38.430 11.074 14.794 1.00 93.88 91 PHE A CA 1
ATOM 703 C C . PHE A 1 91 ? -38.529 9.568 14.509 1.00 93.88 91 PHE A C 1
ATOM 705 O O . PHE A 1 91 ? -37.502 8.899 14.385 1.00 93.88 91 PHE A O 1
ATOM 712 N N . VAL A 1 92 ? -39.738 9.003 14.501 1.00 95.12 92 VAL A N 1
ATOM 713 C CA . VAL A 1 92 ? -39.950 7.561 14.275 1.00 95.12 92 VAL A CA 1
ATOM 714 C C . VAL A 1 92 ? -41.111 7.299 13.321 1.00 95.12 92 VAL A C 1
ATOM 716 O O . VAL A 1 92 ? -41.714 6.231 13.366 1.00 95.12 92 VAL A O 1
ATOM 719 N N . SER A 1 93 ? -41.451 8.259 12.461 1.00 94.12 93 SER A N 1
ATOM 720 C CA . SER A 1 93 ? -42.427 8.014 11.400 1.00 94.12 93 SER A CA 1
ATOM 721 C C . SER A 1 93 ? -41.830 7.195 10.255 1.00 94.12 93 SER A C 1
ATOM 723 O O . SER A 1 93 ? -40.604 7.097 10.143 1.00 94.12 93 SER A O 1
ATOM 725 N N . PRO A 1 94 ? -42.669 6.634 9.366 1.00 92.75 94 PRO A N 1
ATOM 726 C CA . PRO A 1 94 ? -42.197 6.018 8.127 1.00 92.75 94 PRO A CA 1
ATOM 727 C C . PRO A 1 94 ? -41.330 6.944 7.252 1.00 92.75 94 PRO A C 1
ATOM 729 O O . PRO A 1 94 ? -40.511 6.464 6.476 1.00 92.75 94 PRO A O 1
ATOM 732 N N . GLU A 1 95 ? -41.467 8.266 7.375 1.00 91.75 95 GLU A N 1
ATOM 733 C CA . GLU A 1 95 ? -40.658 9.264 6.655 1.00 91.75 95 GLU A CA 1
ATOM 734 C C . GLU A 1 95 ? -39.318 9.583 7.340 1.00 91.75 95 GLU A C 1
ATOM 736 O O . GLU A 1 95 ? -38.473 10.269 6.756 1.00 91.75 95 GLU A O 1
ATOM 741 N N . SER A 1 96 ? -39.128 9.113 8.574 1.00 92.94 96 SER A N 1
ATOM 742 C CA . SER A 1 96 ? -37.907 9.311 9.355 1.00 92.94 96 SER A CA 1
ATOM 743 C C . SER A 1 96 ? -36.820 8.305 8.963 1.00 92.94 96 SER A C 1
ATOM 745 O O . SER A 1 96 ? -37.090 7.166 8.576 1.00 92.94 96 SER A O 1
ATOM 747 N N . ILE A 1 97 ? -35.560 8.697 9.131 1.00 93.38 97 ILE A N 1
ATOM 748 C CA . ILE A 1 97 ? -34.403 7.810 9.016 1.00 93.38 97 ILE A CA 1
ATOM 749 C C . ILE A 1 97 ? -34.103 7.220 10.396 1.00 93.38 97 ILE A C 1
ATOM 751 O O . ILE A 1 97 ? -33.858 7.943 11.364 1.00 93.38 97 ILE A O 1
ATOM 755 N N . ILE A 1 98 ? -34.131 5.888 10.482 1.00 94.38 98 ILE A N 1
ATOM 756 C CA . ILE A 1 98 ? -33.861 5.123 11.705 1.00 94.38 98 ILE A CA 1
ATOM 757 C C . ILE A 1 98 ? -32.752 4.120 11.390 1.00 94.38 98 ILE A C 1
ATOM 759 O O . ILE A 1 98 ? -33.028 3.008 10.940 1.00 94.38 98 ILE A O 1
ATOM 763 N N . GLN A 1 99 ? -31.496 4.519 11.599 1.00 95.56 99 GLN A N 1
ATOM 764 C CA . GLN A 1 99 ? -30.342 3.756 11.118 1.00 95.56 99 GLN A CA 1
ATOM 765 C C . GLN A 1 99 ? -29.403 3.276 12.223 1.00 95.56 99 GLN A C 1
ATOM 767 O O . GLN A 1 99 ? -29.201 3.925 13.251 1.00 95.56 99 GLN A O 1
ATOM 772 N N . ARG A 1 100 ? -28.772 2.128 11.975 1.00 97.12 100 ARG A N 1
ATOM 773 C CA . ARG A 1 100 ? -27.733 1.506 12.804 1.00 97.12 100 ARG A CA 1
ATOM 774 C C . ARG A 1 100 ? -28.105 1.304 14.279 1.00 97.12 100 ARG A C 1
ATOM 776 O O . ARG A 1 100 ? -27.288 1.634 15.149 1.00 97.12 100 ARG A O 1
ATOM 783 N N . PRO A 1 101 ? -29.260 0.696 14.604 1.00 97.88 101 PRO A N 1
ATOM 784 C CA . PRO A 1 101 ? -29.680 0.508 15.990 1.00 97.88 101 PRO A CA 1
ATOM 785 C C . PRO A 1 101 ? -28.654 -0.302 16.795 1.00 97.88 101 PRO A C 1
ATOM 787 O O . PRO A 1 101 ? -28.062 -1.268 16.299 1.00 97.88 101 PRO A O 1
ATOM 790 N N . LYS A 1 102 ? -28.451 0.076 18.058 1.00 98.38 102 LYS A N 1
ATOM 791 C CA . LYS A 1 102 ? -27.661 -0.662 19.049 1.00 98.38 102 LYS A CA 1
ATOM 792 C C . LYS A 1 102 ? -28.437 -0.726 20.357 1.00 98.38 102 LYS A C 1
ATOM 794 O O . LYS A 1 102 ? -28.956 0.285 20.819 1.00 98.38 102 LYS A O 1
ATOM 799 N N . VAL A 1 103 ? -28.498 -1.910 20.959 1.00 98.38 103 VAL A N 1
ATOM 800 C CA . VAL A 1 103 ? -29.214 -2.141 22.218 1.00 98.38 103 VAL A CA 1
ATOM 801 C C . VAL A 1 103 ? -28.230 -2.471 23.331 1.00 98.38 103 VAL A C 1
ATOM 803 O O . VAL A 1 103 ? -27.408 -3.379 23.199 1.00 98.38 103 VAL A O 1
ATOM 806 N N . LEU A 1 104 ? -28.348 -1.757 24.445 1.00 97.44 104 LEU A N 1
ATOM 807 C CA . LEU A 1 104 ? -27.555 -1.939 25.657 1.00 97.44 104 LEU A CA 1
ATOM 808 C C . LEU A 1 104 ? -28.483 -2.147 26.860 1.00 97.44 104 LEU A C 1
ATOM 810 O O . LEU A 1 104 ? -29.571 -1.580 26.911 1.00 97.44 104 LEU A O 1
ATOM 814 N N . TYR A 1 105 ? -28.055 -2.928 27.849 1.00 96.31 105 TYR A N 1
ATOM 815 C CA . TYR A 1 105 ? -28.787 -3.089 29.108 1.00 96.31 105 TYR A CA 1
ATOM 816 C C . TYR A 1 105 ? -28.230 -2.145 30.179 1.00 96.31 105 TYR A C 1
ATOM 818 O O . TYR A 1 105 ? -27.015 -2.091 30.378 1.00 96.31 105 TYR A O 1
ATOM 826 N N . SER A 1 106 ? -29.107 -1.423 30.877 1.00 95.56 106 SER A N 1
ATOM 827 C CA . SER A 1 106 ? -28.744 -0.560 32.006 1.00 95.56 106 SER A CA 1
ATOM 828 C C . SER A 1 106 ? -29.084 -1.259 33.321 1.00 95.56 106 SER A C 1
ATOM 830 O O . SER A 1 106 ? -30.254 -1.483 33.629 1.00 95.56 106 SER A O 1
ATOM 832 N N . GLU A 1 107 ? -28.059 -1.560 34.118 1.00 93.38 107 GLU A N 1
ATOM 833 C CA . GLU A 1 107 ? -28.220 -2.123 35.467 1.00 93.38 107 GLU A CA 1
ATOM 834 C C . GLU A 1 107 ? -28.967 -1.157 36.391 1.00 93.38 107 GLU A C 1
ATOM 836 O O . GLU A 1 107 ? -29.838 -1.566 37.152 1.00 93.38 107 GLU A O 1
ATOM 841 N N . GLU A 1 108 ? -28.666 0.137 36.285 1.00 95.31 108 GLU A N 1
ATOM 842 C CA . GLU A 1 108 ? -29.263 1.197 37.092 1.00 95.31 108 GLU A CA 1
ATOM 843 C C . GLU A 1 108 ? -30.773 1.344 36.881 1.00 95.31 108 GLU A C 1
ATOM 845 O O . GLU A 1 108 ? -31.495 1.639 37.833 1.00 95.31 108 GLU A O 1
ATOM 850 N N . THR A 1 109 ? -31.257 1.155 35.651 1.00 95.88 109 THR A N 1
ATOM 851 C CA . THR A 1 109 ? -32.689 1.301 35.331 1.00 95.88 109 THR A CA 1
ATOM 852 C C . THR A 1 109 ? -33.429 -0.030 35.235 1.00 95.88 109 THR A C 1
ATOM 854 O O . THR A 1 109 ? -34.659 -0.033 35.260 1.00 95.88 109 THR A O 1
ATOM 857 N N . GLY A 1 110 ? -32.708 -1.149 35.116 1.00 95.44 110 GLY A N 1
ATOM 858 C CA . GLY A 1 110 ? -33.287 -2.471 34.874 1.00 95.44 110 GLY A CA 1
ATOM 859 C C . GLY A 1 110 ? -33.919 -2.626 33.486 1.00 95.44 110 GLY A C 1
ATOM 860 O O . GLY A 1 110 ? -34.769 -3.491 33.301 1.00 95.44 110 GLY A O 1
ATOM 861 N N . LYS A 1 111 ? -33.557 -1.764 32.527 1.00 97.31 111 LYS A N 1
ATOM 862 C CA . LYS A 1 111 ? -34.179 -1.679 31.196 1.00 97.31 111 LYS A CA 1
ATOM 863 C C . LYS A 1 111 ? -33.159 -1.863 30.080 1.00 97.31 111 LYS A C 1
ATOM 865 O O . LYS A 1 111 ? -31.965 -1.597 30.243 1.00 97.31 111 LYS A O 1
ATOM 870 N N . TYR A 1 112 ? -33.660 -2.241 28.911 1.00 98.06 112 TYR A N 1
ATOM 871 C CA . TYR A 1 112 ? -32.923 -2.204 27.656 1.00 98.06 112 TYR A CA 1
ATOM 872 C C . TYR A 1 112 ? -33.097 -0.840 26.982 1.00 98.06 112 TYR A C 1
ATOM 874 O O . TYR A 1 112 ? -34.213 -0.334 26.862 1.00 98.06 112 TYR A O 1
ATOM 882 N N . HIS A 1 113 ? -31.993 -0.263 26.519 1.00 98.50 113 HIS A N 1
ATOM 883 C CA . HIS A 1 113 ? -31.911 1.040 25.860 1.00 98.50 113 HIS A CA 1
ATOM 884 C C . HIS A 1 113 ? -31.444 0.838 24.424 1.00 98.50 113 HIS A C 1
ATOM 886 O O . HIS A 1 113 ? -30.355 0.313 24.192 1.00 98.50 113 HIS A O 1
ATOM 892 N N . MET A 1 114 ? -32.283 1.230 23.470 1.00 98.69 114 MET A N 1
ATOM 893 C CA . MET A 1 114 ? -31.979 1.234 22.046 1.00 98.69 114 MET A CA 1
ATOM 894 C C . MET A 1 114 ? -31.563 2.640 21.628 1.00 98.69 114 MET A C 1
ATOM 896 O O . MET A 1 114 ? -32.329 3.584 21.812 1.00 98.69 114 MET A O 1
ATOM 900 N N . TRP A 1 115 ? -30.378 2.739 21.038 1.00 98.56 115 TRP A N 1
ATOM 901 C CA . TRP A 1 115 ? -29.819 3.959 20.472 1.00 98.56 115 TRP A CA 1
ATOM 902 C C . TRP A 1 115 ? -29.599 3.801 18.971 1.00 98.56 115 TRP A C 1
ATOM 904 O O . TRP A 1 115 ? -29.203 2.723 18.521 1.00 98.56 115 TRP A O 1
ATOM 914 N N . TRP A 1 116 ? -29.844 4.851 18.194 1.00 97.81 116 TRP A N 1
ATOM 915 C CA . TRP A 1 116 ? -29.683 4.828 16.737 1.00 97.81 116 TRP A CA 1
ATOM 916 C C . TRP A 1 116 ? -29.395 6.227 16.180 1.00 97.81 116 TRP A C 1
ATOM 918 O O . TRP A 1 116 ? -29.517 7.228 16.889 1.00 97.81 116 TRP A O 1
ATOM 928 N N . HIS A 1 117 ? -29.032 6.287 14.901 1.00 97.00 117 HIS A N 1
ATOM 929 C CA . HIS A 1 117 ? -28.981 7.527 14.132 1.00 97.00 117 HIS A CA 1
ATOM 930 C C . HIS A 1 117 ? -30.395 7.953 13.723 1.00 97.00 117 HIS A C 1
ATOM 932 O O . HIS A 1 117 ? -31.009 7.297 12.878 1.00 97.00 117 HIS A O 1
ATOM 938 N N . ALA A 1 118 ? -30.901 9.022 14.337 1.00 96.81 118 ALA A N 1
ATOM 939 C CA . ALA A 1 118 ? -32.215 9.586 14.051 1.00 96.81 118 ALA A CA 1
ATOM 940 C C . ALA A 1 118 ? -32.078 10.786 13.110 1.00 96.81 118 ALA A C 1
ATOM 942 O O . ALA A 1 118 ? -31.394 11.760 13.445 1.00 96.81 118 ALA A O 1
ATOM 943 N N . ASP A 1 119 ? -32.741 10.727 11.956 1.00 95.62 119 ASP A N 1
ATOM 944 C CA . ASP A 1 119 ? -32.676 11.800 10.965 1.00 95.62 119 ASP A CA 1
ATOM 945 C C . ASP A 1 119 ? -33.962 11.962 10.146 1.00 95.62 119 ASP A C 1
ATOM 947 O O . ASP A 1 119 ? -34.904 11.177 10.261 1.00 95.62 119 ASP A O 1
ATOM 951 N N . ASP A 1 120 ? -33.994 12.998 9.313 1.00 93.06 120 ASP A N 1
ATOM 952 C CA . ASP A 1 120 ? -34.971 13.182 8.250 1.00 93.06 120 ASP A CA 1
ATOM 953 C C . ASP A 1 120 ? -34.440 12.646 6.910 1.00 93.06 120 ASP A C 1
ATOM 955 O O . ASP A 1 120 ? -33.259 12.332 6.744 1.00 93.06 120 ASP A O 1
ATOM 959 N N . SER A 1 121 ? -35.305 12.579 5.897 1.00 87.56 121 SER A N 1
ATOM 960 C CA . SER A 1 121 ? -34.935 12.085 4.563 1.00 87.56 121 SER A CA 1
ATOM 961 C C . SER A 1 121 ? -33.858 12.923 3.847 1.00 87.56 121 SER A C 1
ATOM 963 O O . SER A 1 121 ? -33.432 12.563 2.748 1.00 87.56 121 SER A O 1
ATOM 965 N N . LYS A 1 122 ? -33.473 14.081 4.397 1.00 89.19 122 LYS A N 1
ATOM 966 C CA . LYS A 1 122 ? -32.453 14.988 3.853 1.00 89.19 122 LYS A CA 1
ATOM 967 C C . LYS A 1 122 ? -31.134 14.903 4.627 1.00 89.19 122 LYS A C 1
ATOM 969 O O . LYS A 1 122 ? -30.201 15.605 4.237 1.00 89.19 122 LYS A O 1
ATOM 974 N N . TYR A 1 123 ? -31.054 14.071 5.668 1.00 89.00 123 TYR A N 1
ATOM 975 C CA . TYR A 1 123 ? -29.928 13.992 6.599 1.00 89.00 123 TYR A CA 1
ATOM 976 C C . TYR A 1 123 ? -29.594 15.353 7.236 1.00 89.00 123 TYR A C 1
ATOM 978 O O . TYR A 1 123 ? -28.436 15.784 7.266 1.00 89.00 123 TYR A O 1
ATOM 986 N N . SER A 1 124 ? -30.627 16.096 7.652 1.00 89.88 124 SER A N 1
ATOM 987 C CA . SER A 1 124 ? -30.488 17.466 8.156 1.00 89.88 124 SER A CA 1
ATOM 988 C C . SER A 1 124 ? -30.518 17.593 9.684 1.00 89.88 124 SER A C 1
ATOM 990 O O . SER A 1 124 ? -30.016 18.591 10.212 1.00 89.88 124 SER A O 1
ATOM 992 N N . LEU A 1 125 ? -31.050 16.596 10.399 1.00 93.38 125 LEU A N 1
ATOM 993 C CA . LEU A 1 125 ? -31.200 16.613 11.857 1.00 93.38 125 LEU A CA 1
ATOM 994 C C . LEU A 1 125 ? -29.926 16.147 12.571 1.00 93.38 125 LEU A C 1
ATOM 996 O O . LEU A 1 125 ? -29.501 16.795 13.531 1.00 93.38 125 LEU A O 1
ATOM 1000 N N . LEU A 1 126 ? -29.304 15.057 12.101 1.00 94.12 126 LEU A N 1
ATOM 1001 C CA . LEU A 1 126 ? -28.064 14.487 12.643 1.00 94.12 126 LEU A CA 1
ATOM 1002 C C . LEU A 1 126 ? -28.121 14.238 14.168 1.00 94.12 126 LEU A C 1
ATOM 1004 O O . LEU A 1 126 ? -27.270 14.732 14.924 1.00 94.12 126 LEU A O 1
ATOM 1008 N N . LEU A 1 127 ? -29.129 13.490 14.634 1.00 96.81 127 LEU A N 1
ATOM 1009 C CA . LEU A 1 127 ? -29.400 13.234 16.057 1.00 96.81 127 LEU A CA 1
ATOM 1010 C C . LEU A 1 127 ? -29.143 11.775 16.467 1.00 96.81 127 LEU A C 1
ATOM 1012 O O . LEU A 1 127 ? -29.034 10.865 15.643 1.00 96.81 127 LEU A O 1
ATOM 1016 N N . GLN A 1 128 ? -29.085 11.548 17.782 1.00 97.69 128 GLN A N 1
ATOM 1017 C CA . GLN A 1 128 ? -29.167 10.221 18.396 1.00 97.69 128 GLN A CA 1
ATOM 1018 C C . GLN A 1 128 ? -30.560 10.013 18.977 1.00 97.69 128 GLN A C 1
ATOM 1020 O O . GLN A 1 128 ? -30.970 10.761 19.866 1.00 97.69 128 GLN A O 1
ATOM 1025 N N . GLY A 1 129 ? -31.280 9.009 18.485 1.00 97.75 129 GLY A N 1
ATOM 1026 C CA . GLY A 1 129 ? -32.565 8.603 19.048 1.00 97.75 129 GLY A CA 1
ATOM 1027 C C . GLY A 1 129 ? -32.387 7.630 20.210 1.00 97.75 129 GLY A C 1
ATOM 1028 O O . GLY A 1 129 ? -31.494 6.783 20.165 1.00 97.75 129 GLY A O 1
ATOM 1029 N N . LEU A 1 130 ? -33.245 7.742 21.227 1.00 98.56 130 LEU A N 1
ATOM 1030 C CA . LEU A 1 130 ? -33.327 6.824 22.362 1.00 98.56 130 LEU A CA 1
ATOM 1031 C C . LEU A 1 130 ? -34.740 6.253 22.499 1.00 98.56 130 LEU A C 1
ATOM 1033 O O . LEU A 1 130 ? -35.731 6.985 22.537 1.00 98.56 130 LEU A O 1
ATOM 1037 N N . ALA A 1 131 ? -34.820 4.939 22.681 1.00 98.56 131 ALA A N 1
ATOM 1038 C CA . ALA A 1 131 ? -36.024 4.226 23.074 1.00 98.56 131 ALA A CA 1
ATOM 1039 C C . ALA A 1 131 ? -35.700 3.195 24.163 1.00 98.56 131 ALA A C 1
ATOM 1041 O O . ALA A 1 131 ? -34.594 2.656 24.209 1.00 98.56 131 ALA A O 1
ATOM 1042 N N . THR A 1 132 ? -36.658 2.885 25.038 1.00 98.56 132 THR A N 1
ATOM 1043 C CA . THR A 1 132 ? -36.446 1.923 26.136 1.00 98.56 132 THR A CA 1
ATOM 1044 C C . THR A 1 132 ? -37.506 0.832 26.178 1.00 98.56 132 THR A C 1
ATOM 1046 O O . THR A 1 132 ? -38.643 1.040 25.749 1.00 98.56 132 THR A O 1
ATOM 1049 N N . SER A 1 133 ? -37.140 -0.335 26.705 1.00 98.25 133 SER A N 1
ATOM 1050 C CA . SER A 1 133 ? -38.067 -1.434 26.978 1.00 98.25 133 SER A CA 1
ATOM 1051 C C . SER A 1 133 ? -37.663 -2.214 28.226 1.00 98.25 133 SER A C 1
ATOM 1053 O O . SER A 1 133 ? -36.481 -2.306 28.558 1.00 98.25 133 SER A O 1
ATOM 1055 N N . ASP A 1 134 ? -38.648 -2.802 28.900 1.00 96.38 134 ASP A N 1
ATOM 1056 C CA . ASP A 1 134 ? -38.417 -3.778 29.972 1.00 96.38 134 ASP A CA 1
ATOM 1057 C C . ASP A 1 134 ? -38.019 -5.156 29.404 1.00 96.38 134 ASP A C 1
ATOM 1059 O O . ASP A 1 134 ? -37.381 -5.948 30.089 1.00 96.38 134 ASP A O 1
ATOM 1063 N N . ASN A 1 135 ? -38.343 -5.430 28.133 1.00 95.56 135 ASN A N 1
ATOM 1064 C CA . ASN A 1 135 ? -38.052 -6.698 27.464 1.00 95.56 135 ASN A CA 1
ATOM 1065 C C . ASN A 1 135 ? -37.032 -6.490 26.341 1.00 95.56 135 ASN A C 1
ATOM 1067 O O . ASN A 1 135 ? -37.164 -5.556 25.553 1.00 95.56 135 ASN A O 1
ATOM 1071 N N . ILE A 1 136 ? -36.065 -7.402 26.200 1.00 97.44 136 ILE A N 1
ATOM 1072 C CA . ILE A 1 136 ? -35.030 -7.300 25.157 1.00 97.44 136 ILE A CA 1
ATOM 1073 C C . ILE A 1 136 ? -35.622 -7.277 23.743 1.00 97.44 136 ILE A C 1
ATOM 1075 O O . ILE A 1 136 ? -35.198 -6.488 22.913 1.00 97.44 136 ILE A O 1
ATOM 1079 N N . ALA A 1 137 ? -36.652 -8.079 23.463 1.00 97.06 137 ALA A N 1
ATOM 1080 C CA . ALA A 1 137 ? -37.312 -8.091 22.155 1.00 97.06 137 ALA A CA 1
ATOM 1081 C C . ALA A 1 137 ? -38.222 -6.868 21.915 1.00 97.06 137 ALA A C 1
ATOM 1083 O O . ALA A 1 137 ? -38.762 -6.702 20.823 1.00 97.06 137 ALA A O 1
ATOM 1084 N N . GLY A 1 138 ? -38.401 -6.004 22.916 1.00 95.81 138 GLY A N 1
ATOM 1085 C CA . GLY A 1 138 ? -39.340 -4.895 22.872 1.00 95.81 138 GLY A CA 1
ATOM 1086 C C . GLY A 1 138 ? -40.773 -5.279 23.291 1.00 95.81 138 GLY A C 1
ATOM 1087 O O . GLY A 1 138 ? -40.979 -6.264 24.004 1.00 95.81 138 GLY A O 1
ATOM 1088 N N . PRO A 1 139 ? -41.783 -4.485 22.891 1.00 97.25 139 PRO A N 1
ATOM 1089 C CA . PRO A 1 139 ? -41.647 -3.269 22.092 1.00 97.25 139 PRO A CA 1
ATOM 1090 C C . PRO A 1 139 ? -40.887 -2.174 22.853 1.00 97.25 139 PRO A C 1
ATOM 1092 O O . PRO A 1 139 ? -41.006 -2.043 24.075 1.00 97.25 139 PRO A O 1
ATOM 1095 N N . TYR A 1 140 ? -40.096 -1.398 22.125 1.00 98.50 140 TYR A N 1
ATOM 1096 C CA . TYR A 1 140 ? -39.393 -0.225 22.625 1.00 98.50 140 TYR A CA 1
ATOM 1097 C C . TYR A 1 140 ? -40.282 1.006 22.505 1.00 98.50 140 TYR A C 1
ATOM 1099 O O . TYR A 1 140 ? -41.014 1.167 21.532 1.00 98.50 140 TYR A O 1
ATOM 1107 N N . LYS A 1 141 ? -40.209 1.881 23.508 1.00 97.88 141 LYS A N 1
ATOM 1108 C CA . LYS A 1 141 ? -40.924 3.158 23.541 1.00 97.88 141 LYS A CA 1
ATOM 1109 C C . LYS A 1 141 ? -39.939 4.296 23.352 1.00 97.88 141 LYS A C 1
ATOM 1111 O O . LYS A 1 141 ? -38.994 4.406 24.143 1.00 97.88 141 LYS A O 1
ATOM 1116 N N . PHE A 1 142 ? -40.178 5.132 22.347 1.00 98.25 142 PHE A N 1
ATOM 1117 C CA . PHE A 1 142 ? -39.408 6.349 22.105 1.00 98.25 142 PHE A CA 1
ATOM 1118 C C . PHE A 1 142 ? -39.336 7.219 23.371 1.00 98.25 142 PHE A C 1
ATOM 1120 O O . PHE A 1 142 ? -40.295 7.286 24.142 1.00 98.25 142 PHE A O 1
ATOM 1127 N N . GLN A 1 143 ? -38.180 7.835 23.611 1.00 98.00 143 GLN A N 1
ATOM 1128 C CA . GLN A 1 143 ? -37.951 8.753 24.728 1.00 98.00 143 GLN A CA 1
ATOM 1129 C C . GLN A 1 143 ? -37.671 10.165 24.216 1.00 98.00 143 GLN A C 1
ATOM 1131 O O . GLN A 1 143 ? -38.390 11.096 24.562 1.00 98.00 143 GLN A O 1
ATOM 1136 N N . HIS A 1 144 ? -36.612 10.322 23.422 1.00 96.88 144 HIS A N 1
ATOM 1137 C CA . HIS A 1 144 ? -36.191 11.590 22.831 1.00 96.88 144 HIS A CA 1
ATOM 1138 C C . HIS A 1 144 ? -35.159 11.350 21.719 1.00 96.88 144 HIS A C 1
ATOM 1140 O O . HIS A 1 144 ? -34.605 10.256 21.603 1.00 96.88 144 HIS A O 1
ATOM 1146 N N . ALA A 1 145 ? -34.876 12.391 20.935 1.00 97.06 145 ALA A N 1
ATOM 1147 C CA . ALA A 1 145 ? -33.749 12.454 20.011 1.00 97.06 145 ALA A CA 1
ATOM 1148 C C . ALA A 1 145 ? -32.906 13.696 20.334 1.00 97.06 145 ALA A C 1
ATOM 1150 O O . ALA A 1 145 ? -33.460 14.781 20.516 1.00 97.06 145 ALA A O 1
ATOM 1151 N N . VAL A 1 146 ? -31.587 13.544 20.472 1.00 95.56 146 VAL A N 1
ATOM 1152 C CA . VAL A 1 146 ? -30.700 14.614 20.967 1.00 95.56 146 VAL A CA 1
ATOM 1153 C C . VAL A 1 146 ? -29.368 14.685 20.224 1.00 95.56 146 VAL A C 1
ATOM 1155 O O . VAL A 1 146 ? -28.860 13.693 19.704 1.00 95.56 146 VAL A O 1
ATOM 1158 N N . SER A 1 147 ? -28.779 15.883 20.213 1.00 94.75 147 SER A N 1
ATOM 1159 C CA . SER A 1 147 ? -27.405 16.123 19.767 1.00 94.75 147 SER A CA 1
ATOM 1160 C C . SER A 1 147 ? -26.420 15.784 20.898 1.00 94.75 147 SER A C 1
ATOM 1162 O O . SER A 1 147 ? -26.405 16.493 21.912 1.00 94.75 147 SER A O 1
ATOM 1164 N N . PRO A 1 148 ? -25.574 14.745 20.768 1.00 94.62 148 PRO A N 1
ATOM 1165 C CA . PRO A 1 148 ? -24.678 14.305 21.840 1.00 94.62 148 PRO A CA 1
ATOM 1166 C C . PRO A 1 148 ? -23.668 15.394 22.229 1.00 94.62 148 PRO A C 1
ATOM 1168 O O . PRO A 1 148 ? -22.770 15.745 21.454 1.00 94.62 148 PRO A O 1
ATOM 1171 N N . LEU A 1 149 ? -23.782 15.927 23.451 1.00 93.75 149 LEU A N 1
ATOM 1172 C CA . LEU A 1 149 ? -22.945 17.033 23.949 1.00 93.75 149 LEU A CA 1
ATOM 1173 C C . LEU A 1 149 ? -22.955 18.264 23.016 1.00 93.75 149 LEU A C 1
ATOM 1175 O O . LEU A 1 149 ? -21.943 18.955 22.885 1.00 93.75 149 LEU A O 1
ATOM 1179 N N . GLY A 1 150 ? -24.070 18.503 22.319 1.00 89.88 150 GLY A N 1
ATOM 1180 C CA . GLY A 1 150 ? -24.203 19.575 21.327 1.00 89.88 150 GLY A CA 1
ATOM 1181 C C . GLY A 1 150 ? -23.477 19.331 19.995 1.00 89.88 150 GLY A C 1
ATOM 1182 O O . GLY A 1 150 ? -23.431 20.241 19.171 1.00 89.88 150 GLY A O 1
ATOM 1183 N N . ASN A 1 151 ? -22.910 18.139 19.769 1.00 89.38 151 ASN A N 1
ATOM 1184 C CA . ASN A 1 151 ? -22.339 17.735 18.478 1.00 89.38 151 ASN A CA 1
ATOM 1185 C C . ASN A 1 151 ? -23.408 17.095 17.581 1.00 89.38 151 ASN A C 1
ATOM 1187 O O . ASN A 1 151 ? -24.433 16.621 18.069 1.00 89.38 151 ASN A O 1
ATOM 1191 N N . TRP A 1 152 ? -23.139 17.024 16.280 1.00 92.81 152 TRP A N 1
ATOM 1192 C CA . TRP A 1 152 ? -23.934 16.233 15.344 1.00 92.81 152 TRP A CA 1
ATOM 1193 C C . TRP A 1 152 ? -23.624 14.739 15.491 1.00 92.81 152 TRP A C 1
ATOM 1195 O O . TRP A 1 152 ? -22.539 14.348 15.933 1.00 92.81 152 TRP A O 1
ATOM 1205 N N . SER A 1 153 ? -24.579 13.897 15.106 1.00 93.56 153 SER A N 1
ATOM 1206 C CA . SER A 1 153 ? -24.442 12.444 15.080 1.00 93.56 153 SER A CA 1
ATOM 1207 C C . SER A 1 153 ? -25.102 11.864 13.839 1.00 93.56 153 SER A C 1
ATOM 1209 O O . SER A 1 153 ? -26.315 11.941 13.682 1.00 93.56 153 SER A O 1
ATOM 1211 N N . GLN A 1 154 ? -24.297 11.236 12.993 1.00 93.06 154 GLN A N 1
ATOM 1212 C CA . GLN A 1 154 ? -24.756 10.458 11.852 1.00 93.06 154 GLN A CA 1
ATOM 1213 C C . GLN A 1 154 ? -24.566 8.969 12.167 1.00 93.06 154 GLN A C 1
ATOM 1215 O O . GLN A 1 154 ? -25.083 8.503 13.183 1.00 93.06 154 GLN A O 1
ATOM 1220 N N . ASP A 1 155 ? -23.776 8.247 11.369 1.00 95.00 155 ASP A N 1
ATOM 1221 C CA . ASP A 1 155 ? -23.500 6.822 11.534 1.00 95.00 155 ASP A CA 1
ATOM 1222 C C . ASP A 1 155 ? -23.165 6.455 12.981 1.00 95.00 155 ASP A C 1
A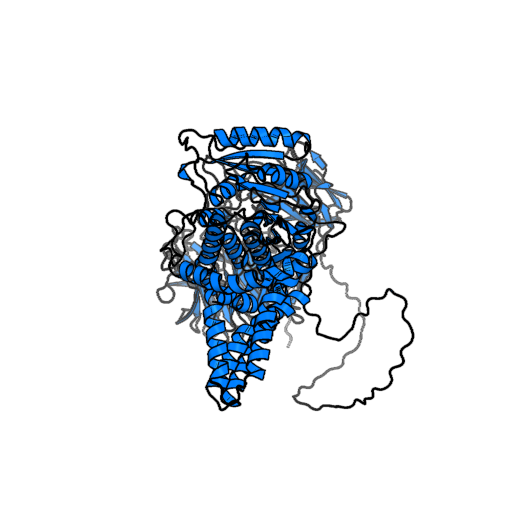TOM 1224 O O . ASP A 1 155 ? -22.166 6.914 13.537 1.00 95.00 155 ASP A O 1
ATOM 1228 N N . PHE A 1 156 ? -23.999 5.593 13.565 1.00 97.06 156 PHE A N 1
ATOM 1229 C CA . PHE A 1 156 ? -23.981 5.268 14.983 1.00 97.06 156 PHE A CA 1
ATOM 1230 C C . PHE A 1 156 ? -23.459 3.853 15.275 1.00 97.06 156 PHE A C 1
ATOM 1232 O O . PHE A 1 156 ? -23.754 2.877 14.579 1.00 97.06 156 PHE A O 1
ATOM 1239 N N . GLY A 1 157 ? -22.723 3.736 16.374 1.00 97.62 157 GLY A N 1
ATOM 1240 C CA . GLY A 1 157 ? -22.259 2.496 16.972 1.00 97.62 157 GLY A CA 1
ATOM 1241 C C . GLY A 1 157 ? -22.261 2.585 18.497 1.00 97.62 157 GLY A C 1
ATOM 1242 O O . GLY A 1 157 ? -22.362 3.659 19.086 1.00 97.62 157 GLY A O 1
ATOM 1243 N N . ALA A 1 158 ? -22.126 1.440 19.157 1.00 97.12 158 ALA A N 1
ATOM 1244 C CA . ALA A 1 158 ? -22.031 1.372 20.607 1.00 97.12 158 ALA A CA 1
ATOM 1245 C C . ALA A 1 158 ? -21.039 0.290 21.024 1.00 97.12 158 ALA A C 1
ATOM 1247 O O . ALA A 1 158 ? -20.899 -0.736 20.355 1.00 97.12 158 ALA A O 1
ATOM 1248 N N . PHE A 1 159 ? -20.355 0.522 22.137 1.00 96.75 159 PHE A N 1
ATOM 1249 C CA . PHE A 1 159 ? -19.352 -0.387 22.673 1.00 96.75 159 PHE A CA 1
ATOM 1250 C C . PHE A 1 159 ? -19.415 -0.407 24.200 1.00 96.75 159 PHE A C 1
ATOM 1252 O O . PHE A 1 159 ? -19.401 0.647 24.829 1.00 96.75 159 PHE A O 1
ATOM 1259 N N . THR A 1 160 ? -19.429 -1.595 24.802 1.00 96.12 160 THR A N 1
ATOM 1260 C CA . THR A 1 160 ? -19.295 -1.764 26.254 1.00 96.12 160 THR A CA 1
ATOM 1261 C C . THR A 1 160 ? -17.954 -2.410 26.566 1.00 96.12 160 THR A C 1
ATOM 1263 O O . THR A 1 160 ? -17.656 -3.513 26.107 1.00 96.12 160 THR A O 1
ATOM 1266 N N . ASP A 1 161 ? -17.149 -1.728 27.374 1.00 96.56 161 ASP A N 1
ATOM 1267 C CA . ASP A 1 161 ? -15.886 -2.253 27.874 1.00 96.56 161 ASP A CA 1
ATOM 1268 C C . ASP A 1 161 ? -16.170 -3.353 28.902 1.00 96.56 161 ASP A C 1
ATOM 1270 O O . ASP A 1 161 ? -16.619 -3.084 30.018 1.00 96.56 161 ASP A O 1
ATOM 1274 N N . TYR A 1 162 ? -15.881 -4.606 28.544 1.00 93.75 162 TYR A N 1
ATOM 1275 C CA . TYR A 1 162 ? -16.195 -5.752 29.401 1.00 93.75 162 TYR A CA 1
ATOM 1276 C C . TYR A 1 162 ? -15.353 -5.791 30.685 1.00 93.75 162 TYR A C 1
ATOM 1278 O O . TYR A 1 162 ? -15.679 -6.548 31.600 1.00 93.75 162 TYR A O 1
ATOM 1286 N N . LYS A 1 163 ? -14.256 -5.026 30.762 1.00 94.62 163 LYS A N 1
ATOM 1287 C CA . LYS A 1 163 ? -13.400 -4.946 31.954 1.00 94.62 163 LYS A CA 1
ATOM 1288 C C . LYS A 1 163 ? -13.907 -3.912 32.949 1.00 94.62 163 LYS A C 1
ATOM 1290 O O . LYS A 1 163 ? -13.752 -4.116 34.149 1.00 94.62 163 LYS A O 1
ATOM 1295 N N . THR A 1 164 ? -14.465 -2.801 32.468 1.00 94.69 164 THR A N 1
ATOM 1296 C CA . THR A 1 164 ? -14.913 -1.690 33.328 1.00 94.69 164 THR A CA 1
ATOM 1297 C C . THR A 1 164 ? -16.428 -1.615 33.500 1.00 94.69 164 THR A C 1
ATOM 1299 O O . THR A 1 164 ? -16.889 -0.946 34.421 1.00 94.69 164 THR A O 1
ATOM 1302 N N . GLY A 1 165 ? -17.197 -2.277 32.632 1.00 93.88 165 GLY A N 1
ATOM 1303 C CA . GLY A 1 165 ? -18.659 -2.201 32.584 1.00 93.88 165 GLY A CA 1
ATOM 1304 C C . GLY A 1 165 ? -19.196 -0.897 31.984 1.00 93.88 165 GLY A C 1
ATOM 1305 O O . GLY A 1 165 ? -20.404 -0.697 31.955 1.00 93.88 165 GLY A O 1
ATOM 1306 N N . LYS A 1 166 ? -18.325 0.006 31.514 1.00 96.31 166 LYS A N 1
ATOM 1307 C CA . LYS A 1 166 ? -18.736 1.292 30.940 1.00 96.31 166 LYS A CA 1
ATOM 1308 C C . LYS A 1 166 ? -19.119 1.144 29.474 1.00 96.31 166 LYS A C 1
ATOM 1310 O O . LYS A 1 166 ? -18.419 0.477 28.714 1.00 96.31 166 LYS A O 1
ATOM 1315 N N . SER A 1 167 ? -20.179 1.840 29.082 1.00 97.94 167 SER A N 1
ATOM 1316 C CA . SER A 1 167 ? -20.658 1.892 27.702 1.00 97.94 167 SER A CA 1
ATOM 1317 C C . SER A 1 167 ? -20.297 3.212 27.026 1.00 97.94 167 SER A C 1
ATOM 1319 O O . SER A 1 167 ? -20.209 4.260 27.670 1.00 97.94 167 SER A O 1
ATOM 1321 N N . TYR A 1 168 ? -20.107 3.153 25.713 1.00 98.44 168 TYR A N 1
ATOM 1322 C CA . TYR A 1 168 ? -19.658 4.253 24.874 1.00 98.44 168 TYR A CA 1
ATOM 1323 C C . TYR A 1 168 ? -20.498 4.323 23.596 1.00 98.44 168 TYR A C 1
ATOM 1325 O O . TYR A 1 168 ? -20.709 3.301 22.943 1.00 98.44 168 TYR A O 1
ATOM 1333 N N . ALA A 1 169 ? -20.934 5.528 23.239 1.00 98.19 169 ALA A N 1
ATOM 1334 C CA . ALA A 1 169 ? -21.469 5.869 21.930 1.00 98.19 169 ALA A CA 1
ATOM 1335 C C . ALA A 1 169 ? -20.315 6.120 20.956 1.00 98.19 169 ALA A C 1
ATOM 1337 O O . ALA A 1 169 ? -19.335 6.791 21.300 1.00 98.19 169 ALA A O 1
ATOM 1338 N N . LEU A 1 170 ? -20.450 5.609 19.738 1.00 98.00 170 LEU A N 1
ATOM 1339 C CA . LEU A 1 170 ? -19.535 5.827 18.625 1.00 98.00 170 LEU A CA 1
ATOM 1340 C C . LEU A 1 170 ? -20.317 6.529 17.518 1.00 98.00 170 LEU A C 1
ATOM 1342 O O . LEU A 1 170 ? -21.355 6.013 17.119 1.00 98.00 170 LEU A O 1
ATOM 1346 N N . TYR A 1 171 ? -19.871 7.687 17.037 1.00 95.94 171 TYR A N 1
ATOM 1347 C CA . TYR A 1 171 ? -20.636 8.407 16.013 1.00 95.94 171 TYR A CA 1
ATOM 1348 C C . TYR A 1 171 ? -19.782 9.312 15.132 1.00 95.94 171 TYR A C 1
ATOM 1350 O O . TYR A 1 171 ? -18.835 9.936 15.620 1.00 95.94 171 TYR A O 1
ATOM 1358 N N . SER A 1 172 ? -20.116 9.396 13.842 1.00 93.31 172 SER A N 1
ATOM 1359 C CA . SER A 1 172 ? -19.568 10.417 12.940 1.00 93.31 172 SER A CA 1
ATOM 1360 C C . SER A 1 172 ? -20.319 11.745 13.104 1.00 93.31 172 SER A C 1
ATOM 1362 O O . SER A 1 172 ? -21.531 11.776 13.310 1.00 93.31 172 SER A O 1
ATOM 1364 N N . ASN A 1 173 ? -19.600 12.865 13.039 1.00 88.62 173 ASN A N 1
ATOM 1365 C CA . ASN A 1 173 ? -20.113 14.202 13.367 1.00 88.62 173 ASN A CA 1
ATOM 1366 C C . ASN A 1 173 ? -20.552 15.008 12.119 1.00 88.62 173 ASN A C 1
ATOM 1368 O O . ASN A 1 173 ? -20.271 16.199 11.977 1.00 88.62 173 ASN A O 1
ATOM 1372 N N . GLY A 1 174 ? -21.276 14.352 11.206 1.00 81.62 174 GLY A N 1
ATOM 1373 C CA . GLY A 1 174 ? -21.808 14.955 9.975 1.00 81.62 174 GLY A CA 1
ATOM 1374 C C . GLY A 1 174 ? -20.758 15.217 8.884 1.00 81.62 174 GLY A C 1
ATOM 1375 O O . GLY A 1 174 ? -19.582 14.880 9.033 1.00 81.62 174 GLY A O 1
ATOM 1376 N N . ASP A 1 175 ? -21.188 15.811 7.765 1.00 75.62 175 ASP A N 1
ATOM 1377 C CA . ASP A 1 175 ? -20.428 15.841 6.494 1.00 75.62 175 ASP A CA 1
ATOM 1378 C C . ASP A 1 175 ? -19.708 17.164 6.183 1.00 75.62 175 ASP A C 1
ATOM 1380 O O . ASP A 1 175 ? -19.120 17.336 5.114 1.00 75.62 175 ASP A O 1
ATOM 1384 N N . LYS A 1 176 ? -19.723 18.131 7.107 1.00 71.44 176 LYS A N 1
ATOM 1385 C CA . LYS A 1 176 ? -19.009 19.405 6.911 1.00 71.44 176 LYS A CA 1
ATOM 1386 C C . LYS A 1 176 ? -17.505 19.246 7.133 1.00 71.44 176 LYS A C 1
ATOM 1388 O O . LYS A 1 176 ? -17.056 18.392 7.897 1.00 71.44 176 LYS A O 1
ATOM 1393 N N . VAL A 1 177 ? -16.717 20.135 6.525 1.00 64.50 177 VAL A N 1
ATOM 1394 C CA . VAL A 1 177 ? -15.245 20.151 6.641 1.00 64.50 177 VAL A CA 1
ATOM 1395 C C . VAL A 1 177 ? -14.794 20.244 8.106 1.00 64.50 177 VAL A C 1
ATOM 1397 O O . VAL A 1 177 ? -13.803 19.617 8.488 1.00 64.50 177 VAL A O 1
ATOM 1400 N N . GLU A 1 178 ? -15.547 20.973 8.931 1.00 60.22 178 GLU A N 1
ATOM 1401 C CA . GLU A 1 178 ? -15.336 21.139 10.373 1.00 60.22 178 GLU A CA 1
ATOM 1402 C C . GLU A 1 178 ? -15.869 19.958 11.217 1.00 60.22 178 GLU A C 1
ATOM 1404 O O . GLU A 1 178 ? -15.526 19.853 12.397 1.00 60.22 178 GLU A O 1
ATOM 1409 N N . GLY A 1 179 ? -16.699 19.084 10.627 1.00 62.69 179 GLY A N 1
ATOM 1410 C CA . GLY A 1 179 ? -17.502 18.052 11.299 1.00 62.69 179 GLY A CA 1
ATOM 1411 C C . GLY A 1 179 ? -17.154 16.592 10.976 1.00 62.69 179 GLY A C 1
ATOM 1412 O O . GLY A 1 179 ? -17.628 15.701 11.659 1.00 62.69 179 GLY A O 1
ATOM 1413 N N . ARG A 1 180 ? -16.268 16.307 10.022 1.00 73.06 180 ARG A N 1
ATOM 1414 C CA . ARG A 1 180 ? -15.914 14.946 9.546 1.00 73.06 180 ARG A CA 1
ATOM 1415 C C . ARG A 1 180 ? -15.162 14.006 10.516 1.00 73.06 180 ARG A C 1
ATOM 1417 O O . ARG A 1 180 ? -14.362 13.163 10.101 1.00 73.06 180 ARG A O 1
ATOM 1424 N N . ASP A 1 181 ? -15.368 14.170 11.811 1.00 89.75 181 ASP A N 1
ATOM 1425 C CA . ASP A 1 181 ? -14.676 13.433 12.857 1.00 89.75 181 ASP A CA 1
ATOM 1426 C C . ASP A 1 181 ? -15.560 12.331 13.433 1.00 89.75 181 ASP A C 1
ATOM 1428 O O . ASP A 1 181 ? -16.783 12.457 13.471 1.00 89.75 181 ASP A O 1
ATOM 1432 N N . VAL A 1 182 ? -14.929 11.270 13.934 1.00 94.88 182 VAL A N 1
ATOM 1433 C CA . VAL A 1 182 ? -15.626 10.214 14.679 1.00 94.88 182 VAL A CA 1
ATOM 1434 C C . VAL A 1 182 ? -15.326 10.350 16.164 1.00 94.88 182 VAL A C 1
ATOM 1436 O O . VAL A 1 182 ? -14.172 10.515 16.571 1.00 94.88 182 VAL A O 1
ATOM 1439 N N . TYR A 1 183 ? -16.365 10.272 16.984 1.00 96.06 183 TYR A N 1
ATOM 1440 C CA . TYR A 1 183 ? -16.293 10.422 18.430 1.00 96.06 183 TYR A CA 1
ATOM 1441 C C . TYR A 1 183 ? -16.468 9.077 19.127 1.00 96.06 183 TYR A C 1
ATOM 1443 O O . TYR A 1 183 ? -17.267 8.244 18.712 1.00 96.06 183 TYR A O 1
ATOM 1451 N N . VAL A 1 184 ? -15.729 8.899 20.221 1.00 97.94 184 VAL A N 1
ATOM 1452 C CA . VAL A 1 184 ? -15.974 7.876 21.241 1.00 97.94 184 VAL A CA 1
ATOM 1453 C C . VAL A 1 184 ? -16.404 8.621 22.493 1.00 97.94 184 VAL A C 1
ATOM 1455 O O . VAL A 1 184 ? -15.564 9.249 23.141 1.00 97.94 184 VAL A O 1
ATOM 1458 N N . SER A 1 185 ? -17.684 8.574 22.845 1.00 98.00 185 SER A N 1
ATOM 1459 C CA . SER A 1 185 ? -18.242 9.314 23.986 1.00 98.00 185 SER A CA 1
ATOM 1460 C C . SER A 1 185 ? -18.807 8.353 25.022 1.00 98.00 185 SER A C 1
ATOM 1462 O O . SER A 1 185 ? -19.502 7.407 24.679 1.00 98.00 185 SER A O 1
ATOM 1464 N N . GLN A 1 186 ? -18.487 8.557 26.297 1.00 98.31 186 GLN A N 1
ATOM 1465 C CA . GLN A 1 186 ? -18.950 7.685 27.376 1.00 98.31 186 GLN A CA 1
ATOM 1466 C C . GLN A 1 186 ? -20.414 8.000 27.709 1.00 98.31 186 GLN A C 1
ATOM 1468 O O . GLN A 1 186 ? -20.743 9.167 27.931 1.00 98.31 186 GLN A O 1
ATOM 1473 N N . PHE A 1 187 ? -21.259 6.975 27.804 1.00 98.44 187 PHE A N 1
ATOM 1474 C CA . PHE A 1 187 ? -22.610 7.107 28.349 1.00 98.44 187 PHE A CA 1
ATOM 1475 C C . PHE A 1 187 ? -22.585 7.383 29.862 1.00 98.44 187 PHE A C 1
ATOM 1477 O O . PHE A 1 187 ? -21.641 6.995 30.569 1.00 98.44 187 PHE A O 1
ATOM 1484 N N . ASN A 1 188 ? -23.649 8.018 30.359 1.00 97.19 188 ASN A N 1
ATOM 1485 C CA . ASN A 1 188 ? -23.989 8.014 31.779 1.00 97.19 188 ASN A CA 1
ATOM 1486 C C . ASN A 1 188 ? -24.357 6.591 32.240 1.00 97.19 188 ASN A C 1
ATOM 1488 O O . ASN A 1 188 ? -24.595 5.692 31.432 1.00 97.19 188 ASN A O 1
ATOM 1492 N N . LYS A 1 189 ? -24.424 6.366 33.555 1.00 94.88 189 LYS A N 1
ATOM 1493 C CA . LYS A 1 189 ? -24.750 5.034 34.107 1.00 94.88 189 LYS A CA 1
ATOM 1494 C C . LYS A 1 189 ? -26.150 4.536 33.726 1.00 94.88 189 LYS A C 1
ATOM 1496 O O . LYS A 1 189 ? -26.365 3.341 33.561 1.00 94.88 189 LYS A O 1
ATOM 1501 N N . ASN A 1 190 ? -27.092 5.458 33.544 1.00 95.75 190 ASN A N 1
ATOM 1502 C CA . ASN A 1 190 ? -28.472 5.131 33.195 1.00 95.75 190 ASN A CA 1
ATOM 1503 C C . ASN A 1 190 ? -28.647 4.811 31.702 1.00 95.75 190 ASN A C 1
ATOM 1505 O O . ASN A 1 190 ? -29.739 4.421 31.307 1.00 95.75 190 ASN A O 1
ATOM 1509 N N . LEU A 1 191 ? -27.594 4.979 30.890 1.00 97.31 191 LEU A N 1
ATOM 1510 C CA . LEU A 1 191 ? -27.604 4.886 29.430 1.00 97.31 191 LEU A CA 1
ATOM 1511 C C . LEU A 1 191 ? -28.623 5.813 28.751 1.00 97.31 191 LEU A C 1
ATOM 1513 O O . LEU A 1 191 ? -29.098 5.493 27.667 1.00 97.31 191 LEU A O 1
ATOM 1517 N N . THR A 1 192 ? -28.943 6.955 29.371 1.00 96.69 192 THR A N 1
ATOM 1518 C CA . THR A 1 192 ? -29.925 7.926 28.849 1.00 96.69 192 THR A CA 1
ATOM 1519 C C . THR A 1 192 ? -29.301 9.131 28.154 1.00 96.69 192 THR A C 1
ATOM 1521 O O . THR A 1 192 ? -30.028 9.887 27.529 1.00 96.69 192 THR A O 1
ATOM 1524 N N . ASP A 1 193 ? -27.992 9.346 28.301 1.00 96.31 193 ASP A N 1
ATOM 1525 C CA . ASP A 1 193 ? -27.252 10.432 27.644 1.00 96.31 193 ASP A CA 1
ATOM 1526 C C . ASP A 1 193 ? -25.740 10.136 27.657 1.00 96.31 193 ASP A C 1
ATOM 1528 O O . ASP A 1 193 ? -25.270 9.275 28.414 1.00 96.31 193 ASP A O 1
ATOM 1532 N N . VAL A 1 194 ? -24.964 10.861 26.855 1.00 97.12 194 VAL A N 1
ATOM 1533 C CA . VAL A 1 194 ? -23.495 10.856 26.864 1.00 97.12 194 VAL A CA 1
ATOM 1534 C C . VAL A 1 194 ? -22.946 11.972 27.759 1.00 97.12 194 VAL A C 1
ATOM 1536 O O . VAL A 1 194 ? -23.368 13.117 27.681 1.00 97.12 194 VAL A O 1
ATOM 1539 N N . GLU A 1 195 ? -21.963 11.670 28.611 1.00 95.69 195 GLU A N 1
ATOM 1540 C CA . GLU A 1 195 ? -21.445 12.640 29.600 1.00 95.69 195 GLU A CA 1
ATOM 1541 C C . GLU A 1 195 ? -20.133 13.299 29.178 1.00 95.69 195 GLU A C 1
ATOM 1543 O O . GLU A 1 195 ? -19.824 14.415 29.596 1.00 95.69 195 GLU A O 1
ATOM 1548 N N . LYS A 1 196 ? -19.308 12.595 28.394 1.00 95.75 196 LYS A N 1
ATOM 1549 C CA . LYS A 1 196 ? -17.991 13.101 27.988 1.00 95.75 196 LYS A CA 1
ATOM 1550 C C . LYS A 1 196 ? -17.452 12.429 26.735 1.00 95.75 196 LYS A C 1
ATOM 1552 O O . LYS A 1 196 ? -17.610 11.224 26.542 1.00 95.75 196 LYS A O 1
ATOM 1557 N N . VAL A 1 197 ? -16.693 13.191 25.955 1.00 97.25 197 VAL A N 1
ATOM 1558 C CA . VAL A 1 197 ? -15.866 12.660 24.865 1.00 97.25 197 VAL A CA 1
ATOM 1559 C C . VAL A 1 197 ? -14.630 11.982 25.461 1.00 97.25 197 VAL A C 1
ATOM 1561 O O . VAL A 1 197 ? -13.855 12.602 26.186 1.00 97.25 197 VAL A O 1
ATOM 1564 N N . THR A 1 198 ? -14.451 10.698 25.163 1.00 97.75 198 THR A N 1
ATOM 1565 C CA . THR A 1 198 ? -13.288 9.883 25.559 1.00 97.75 198 THR A CA 1
ATOM 1566 C C . THR A 1 198 ? -12.169 9.988 24.530 1.00 97.75 198 THR A C 1
ATOM 1568 O O . THR A 1 198 ? -11.002 10.113 24.895 1.00 97.75 198 THR A O 1
ATOM 1571 N N . PHE A 1 199 ? -12.518 9.960 23.243 1.00 96.88 199 PHE A N 1
ATOM 1572 C CA . PHE A 1 199 ? -11.569 10.150 22.152 1.00 96.88 199 PHE A CA 1
ATOM 1573 C C . PHE A 1 199 ? -12.252 10.748 20.919 1.00 96.88 199 PHE A C 1
ATOM 1575 O O . PHE A 1 199 ? -13.453 10.569 20.718 1.00 96.88 199 PHE A O 1
ATOM 1582 N N . ARG A 1 200 ? -11.472 11.445 20.089 1.00 94.31 200 ARG A N 1
ATOM 1583 C CA . ARG A 1 200 ? -11.912 12.040 18.822 1.00 94.31 200 ARG A CA 1
ATOM 1584 C C . ARG A 1 200 ? -10.933 11.657 17.716 1.00 94.31 200 ARG A C 1
ATOM 1586 O O . ARG A 1 200 ? -9.765 12.045 17.756 1.00 94.31 200 ARG A O 1
ATOM 1593 N N . PHE A 1 201 ? -11.416 10.924 16.721 1.00 93.62 201 PHE A N 1
ATOM 1594 C CA . PHE A 1 201 ? -10.691 10.614 15.494 1.00 93.62 201 PHE A CA 1
ATOM 1595 C C . PHE A 1 201 ? -10.834 11.781 14.526 1.00 93.62 201 PHE A C 1
ATOM 1597 O O . PHE A 1 201 ? -11.711 11.791 13.664 1.00 93.62 201 PHE A O 1
ATOM 1604 N N . ASN A 1 202 ? -9.976 12.784 14.694 1.00 86.81 202 ASN A N 1
ATOM 1605 C CA . ASN A 1 202 ? -9.939 13.901 13.770 1.00 86.81 202 ASN A CA 1
ATOM 1606 C C . ASN A 1 202 ? -9.131 13.558 12.512 1.00 86.81 202 ASN A C 1
ATOM 1608 O O . ASN A 1 202 ? -8.113 12.873 12.612 1.00 86.81 202 ASN A O 1
ATOM 1612 N N . LYS A 1 203 ? -9.545 14.108 11.358 1.00 77.31 203 LYS A N 1
ATOM 1613 C CA . LYS A 1 203 ? -8.831 14.141 10.049 1.00 77.31 203 LYS A CA 1
ATOM 1614 C C . LYS A 1 203 ? -9.187 13.085 8.995 1.00 77.31 203 LYS A C 1
ATOM 1616 O O . LYS A 1 203 ? -8.718 13.244 7.870 1.00 77.31 203 LYS A O 1
ATOM 1621 N N . TYR A 1 204 ? -9.953 12.044 9.307 1.00 79.31 204 TYR A N 1
ATOM 1622 C CA . TYR A 1 204 ? -10.034 10.880 8.411 1.00 79.31 204 TYR A CA 1
ATOM 1623 C C . TYR A 1 204 ? -11.311 10.752 7.576 1.00 79.31 204 TYR A C 1
ATOM 1625 O O . TYR A 1 204 ? -11.295 9.988 6.615 1.00 79.31 204 TYR A O 1
ATOM 1633 N N . ASP A 1 205 ? -12.365 11.508 7.899 1.00 87.06 205 ASP A N 1
ATOM 1634 C CA . ASP A 1 205 ? -13.662 11.411 7.215 1.00 87.06 205 ASP A CA 1
ATOM 1635 C C . ASP A 1 205 ? -14.208 9.974 7.206 1.00 87.06 205 ASP A C 1
ATOM 1637 O O . ASP A 1 205 ? -14.391 9.332 6.169 1.00 87.06 205 ASP A O 1
ATOM 1641 N N . PHE A 1 206 ? -14.355 9.441 8.418 1.00 92.88 206 PHE A N 1
ATOM 1642 C CA . PHE A 1 206 ? -14.810 8.081 8.669 1.00 92.88 206 PHE A CA 1
ATOM 1643 C C . PHE A 1 206 ? -16.280 8.042 9.089 1.00 92.88 206 PHE A C 1
ATOM 1645 O O . PHE A 1 206 ? -16.826 9.008 9.627 1.00 92.88 206 PHE A O 1
ATOM 1652 N N . GLU A 1 207 ? -16.889 6.882 8.888 1.00 93.38 207 GLU A N 1
ATOM 1653 C CA . GLU A 1 207 ? -18.239 6.529 9.311 1.00 93.38 207 GLU A CA 1
ATOM 1654 C C . GLU A 1 207 ? -18.296 5.054 9.750 1.00 93.38 207 GLU A C 1
ATOM 1656 O O . GLU A 1 207 ? -17.267 4.376 9.874 1.00 93.38 207 GLU A O 1
ATOM 1661 N N . ALA A 1 208 ? -19.501 4.570 10.033 1.00 95.50 208 ALA A N 1
ATOM 1662 C CA . ALA A 1 208 ? -19.795 3.201 10.425 1.00 95.50 208 ALA A CA 1
ATOM 1663 C C . ALA A 1 208 ? -18.893 2.617 11.540 1.00 95.50 208 ALA A C 1
ATOM 1665 O O . ALA A 1 208 ? -18.303 1.540 11.358 1.00 95.50 208 ALA A O 1
ATOM 1666 N N . PRO A 1 209 ? -18.736 3.308 12.690 1.00 97.12 209 PRO A N 1
ATOM 1667 C CA . PRO A 1 209 ? -17.744 2.934 13.686 1.00 97.12 209 PRO A CA 1
ATOM 1668 C C . PRO A 1 209 ? -18.163 1.744 14.555 1.00 97.12 209 PRO A C 1
ATOM 1670 O O . PRO A 1 209 ? -19.268 1.682 15.090 1.00 97.12 209 PRO A O 1
ATOM 1673 N N . THR A 1 210 ? -17.221 0.836 14.805 1.00 97.81 210 THR A N 1
ATOM 1674 C CA . THR A 1 210 ? -17.343 -0.208 15.836 1.00 97.81 210 THR A CA 1
ATOM 1675 C C . THR A 1 210 ? -16.013 -0.425 16.556 1.00 97.81 210 THR A C 1
ATOM 1677 O O . THR A 1 210 ? -14.953 -0.076 16.031 1.00 97.81 210 THR A O 1
ATOM 1680 N N . ILE A 1 211 ? -16.046 -0.979 17.770 1.00 98.00 211 ILE A N 1
ATOM 1681 C CA . ILE A 1 211 ? -14.856 -1.315 18.561 1.00 98.00 211 ILE A CA 1
ATOM 1682 C C . ILE A 1 211 ? -14.927 -2.770 19.013 1.00 98.00 211 ILE A C 1
ATOM 1684 O O . ILE A 1 211 ? -15.948 -3.242 19.508 1.00 98.00 211 ILE A O 1
ATOM 1688 N N . ILE A 1 212 ? -13.793 -3.456 18.913 1.00 96.56 212 ILE A N 1
ATOM 1689 C CA . ILE A 1 212 ? -13.551 -4.750 19.531 1.00 96.56 212 ILE A CA 1
ATOM 1690 C C . ILE A 1 212 ? -12.460 -4.614 20.590 1.00 96.56 212 ILE A C 1
ATOM 1692 O O . ILE A 1 212 ? -11.445 -3.943 20.399 1.00 96.56 212 ILE A O 1
ATOM 1696 N N . GLN A 1 213 ? -12.669 -5.266 21.725 1.00 97.31 213 GLN A N 1
ATOM 1697 C CA . GLN A 1 213 ? -11.728 -5.255 22.836 1.00 97.31 213 GLN A CA 1
ATOM 1698 C C . GLN A 1 213 ? -11.153 -6.650 23.040 1.00 97.31 213 GLN A C 1
ATOM 1700 O O . GLN A 1 213 ? -11.889 -7.634 23.146 1.00 97.31 213 GLN A O 1
ATOM 1705 N N . THR A 1 214 ? -9.833 -6.731 23.146 1.00 96.38 214 THR A N 1
ATOM 1706 C CA . THR A 1 214 ? -9.118 -7.953 23.504 1.00 96.38 214 THR A CA 1
ATOM 1707 C C . THR A 1 214 ? -8.712 -7.922 24.976 1.00 96.38 214 THR A C 1
ATOM 1709 O O . THR A 1 214 ? -9.041 -7.013 25.743 1.00 96.38 214 THR A O 1
ATOM 1712 N N . GLU A 1 215 ? -7.972 -8.933 25.416 1.00 93.38 215 GLU A N 1
ATOM 1713 C CA . GLU A 1 215 ? -7.365 -8.921 26.748 1.00 93.38 215 GLU A CA 1
ATOM 1714 C C . GLU A 1 215 ? -6.297 -7.824 26.898 1.00 93.38 215 GLU A C 1
ATOM 1716 O O . GLU A 1 215 ? -6.005 -7.419 28.022 1.00 93.38 215 GLU A O 1
ATOM 1721 N N . LYS A 1 216 ? -5.747 -7.290 25.800 1.00 94.75 216 LYS A N 1
ATOM 1722 C CA . LYS A 1 216 ? -4.622 -6.342 25.830 1.00 94.75 216 LYS A CA 1
ATOM 1723 C C . LYS A 1 216 ? -4.951 -4.962 25.270 1.00 94.75 216 LYS A C 1
ATOM 1725 O O . LYS A 1 216 ? -4.388 -3.989 25.757 1.00 94.75 216 LYS A O 1
ATOM 1730 N N . SER A 1 217 ? -5.822 -4.869 24.271 1.00 97.12 217 SER A N 1
ATOM 1731 C CA . SER A 1 217 ? -5.991 -3.647 23.486 1.00 97.12 217 SER A CA 1
ATOM 1732 C C . SER A 1 217 ? -7.415 -3.477 22.944 1.00 97.12 217 SER A C 1
ATOM 1734 O O . SER A 1 217 ? -8.270 -4.355 23.084 1.00 97.12 217 SER A O 1
ATOM 1736 N N . TYR A 1 218 ? -7.669 -2.313 22.356 1.00 98.50 218 TYR A N 1
ATOM 1737 C CA . TYR A 1 218 ? -8.881 -1.953 21.634 1.00 98.50 218 TYR A CA 1
ATOM 1738 C C . TYR A 1 218 ? -8.544 -1.793 20.156 1.00 98.50 218 TYR A C 1
ATOM 1740 O O . TYR A 1 218 ? -7.521 -1.193 19.813 1.00 98.50 218 TYR A O 1
ATOM 1748 N N . TRP A 1 219 ? -9.426 -2.282 19.292 1.00 98.31 219 TRP A N 1
ATOM 1749 C CA . TRP A 1 219 ? -9.341 -2.092 17.850 1.00 98.31 219 TRP A CA 1
ATOM 1750 C C . TRP A 1 219 ? -10.661 -1.535 17.352 1.00 98.31 219 TRP A C 1
ATOM 1752 O O . TRP A 1 219 ? -11.713 -2.089 17.655 1.00 98.31 219 TRP A O 1
ATOM 1762 N N . THR A 1 220 ? -10.616 -0.440 16.609 1.00 97.88 220 THR A N 1
ATOM 1763 C CA . THR A 1 220 ? -11.803 0.133 15.974 1.00 97.88 220 THR A CA 1
ATOM 1764 C C . THR A 1 220 ? -11.821 -0.213 14.496 1.00 97.88 220 THR A C 1
ATOM 1766 O O . THR A 1 220 ? -10.751 -0.377 13.917 1.00 97.88 220 THR A O 1
ATOM 1769 N N . PHE A 1 221 ? -13.013 -0.326 13.913 1.00 98.06 221 PHE A N 1
ATOM 1770 C CA . PHE A 1 221 ? -13.250 -0.499 12.484 1.00 98.06 221 PHE A CA 1
ATOM 1771 C C . PHE A 1 221 ? -14.138 0.640 12.011 1.00 98.06 221 PHE A C 1
ATOM 1773 O O . PHE A 1 221 ? -15.129 0.944 12.680 1.00 98.06 221 PHE A O 1
ATOM 1780 N N . MET A 1 222 ? -13.784 1.251 10.885 1.00 96.50 222 MET A N 1
ATOM 1781 C CA . MET A 1 222 ? -14.544 2.346 10.283 1.00 96.50 222 MET A CA 1
ATOM 1782 C C . MET A 1 222 ? -14.433 2.281 8.760 1.00 96.50 222 MET A C 1
ATOM 1784 O O . MET A 1 222 ? -13.374 1.922 8.231 1.00 96.50 222 MET A O 1
ATOM 1788 N N . SER A 1 223 ? -15.505 2.631 8.056 1.00 94.38 223 SER A N 1
ATOM 1789 C CA . SER A 1 223 ? -15.458 2.878 6.614 1.00 94.38 223 SER A CA 1
ATOM 1790 C C . SER A 1 223 ? -15.179 4.351 6.337 1.00 94.38 223 SER A C 1
ATOM 1792 O O . SER A 1 223 ? -15.341 5.207 7.204 1.00 94.38 223 SER A O 1
ATOM 1794 N N . HIS A 1 224 ? -14.761 4.658 5.115 1.00 91.25 224 HIS A N 1
ATOM 1795 C CA . HIS A 1 224 ? -14.816 6.023 4.595 1.00 91.25 224 HIS A CA 1
ATOM 1796 C C . HIS A 1 224 ? -16.249 6.395 4.194 1.00 91.25 224 HIS A C 1
ATOM 1798 O O . HIS A 1 224 ? -17.079 5.504 4.014 1.00 91.25 224 HIS A O 1
ATOM 1804 N N . LYS A 1 225 ? -16.518 7.690 4.005 1.00 87.25 225 LYS A N 1
ATOM 1805 C CA . LYS A 1 225 ? -17.830 8.201 3.587 1.00 87.25 225 LYS A CA 1
ATOM 1806 C C . LYS A 1 225 ? -18.064 8.091 2.084 1.00 87.25 225 LYS A C 1
ATOM 1808 O O . LYS A 1 225 ? -17.769 9.011 1.320 1.00 87.25 225 LYS A O 1
ATOM 1813 N N . THR A 1 226 ? -18.594 6.956 1.639 1.00 84.38 226 THR A N 1
ATOM 1814 C CA . THR A 1 226 ? -18.962 6.725 0.225 1.00 84.38 226 THR A CA 1
ATOM 1815 C C . THR A 1 226 ? -20.451 6.401 0.051 1.00 84.38 226 THR A C 1
ATOM 1817 O O . THR A 1 226 ? -20.871 5.921 -1.010 1.00 84.38 226 THR A O 1
ATOM 1820 N N . GLY A 1 227 ? -21.264 6.701 1.073 1.00 85.69 227 GLY A N 1
ATOM 1821 C CA . GLY A 1 227 ? -22.660 6.278 1.164 1.00 85.69 227 GLY A CA 1
ATOM 1822 C C . GLY A 1 227 ? -22.754 4.752 1.138 1.00 85.69 227 GLY A C 1
ATOM 1823 O O . GLY A 1 227 ? -21.881 4.054 1.640 1.00 85.69 227 GLY A O 1
ATOM 1824 N N . TYR A 1 228 ? -23.762 4.208 0.459 1.00 86.44 228 TYR A N 1
ATOM 1825 C CA . TYR A 1 228 ? -23.921 2.756 0.303 1.00 86.44 228 TYR A CA 1
ATOM 1826 C C . TYR A 1 228 ? -22.877 2.077 -0.611 1.00 86.44 228 TYR A C 1
ATOM 1828 O O . TYR A 1 228 ? -22.923 0.857 -0.783 1.00 86.44 228 TYR A O 1
ATOM 1836 N N . ARG A 1 229 ? -21.944 2.820 -1.233 1.00 86.38 229 ARG A N 1
ATOM 1837 C CA . ARG A 1 229 ? -20.847 2.202 -2.001 1.00 86.38 229 ARG A CA 1
ATOM 1838 C C . ARG A 1 229 ? -19.811 1.624 -1.036 1.00 86.38 229 ARG A C 1
ATOM 1840 O O . ARG A 1 229 ? -19.396 2.342 -0.129 1.00 86.38 229 ARG A O 1
ATOM 1847 N N . PRO A 1 230 ? -19.352 0.376 -1.228 1.00 87.75 230 PRO A N 1
ATOM 1848 C CA . PRO A 1 230 ? -18.328 -0.193 -0.363 1.00 87.75 230 PRO A CA 1
ATOM 1849 C C . PRO A 1 230 ? -16.977 0.492 -0.602 1.00 87.75 230 PRO A C 1
ATOM 1851 O O . PRO A 1 230 ? -16.668 0.902 -1.718 1.00 87.75 230 PRO A O 1
ATOM 1854 N N . ASN A 1 231 ? -16.147 0.549 0.436 1.00 90.19 231 ASN A N 1
ATOM 1855 C CA . ASN A 1 231 ? -14.768 1.032 0.379 1.00 90.19 231 ASN A CA 1
ATOM 1856 C C . ASN A 1 231 ? -13.863 0.148 1.251 1.00 90.19 231 ASN A C 1
ATOM 1858 O O . ASN A 1 231 ? -14.317 -0.798 1.897 1.00 90.19 231 ASN A O 1
ATOM 1862 N N . ASN A 1 232 ? -12.558 0.416 1.254 1.00 93.25 232 ASN A N 1
ATOM 1863 C CA . ASN A 1 232 ? -11.624 -0.330 2.096 1.00 93.25 232 ASN A CA 1
ATOM 1864 C C . ASN A 1 232 ? -11.758 0.105 3.566 1.00 93.25 232 ASN A C 1
ATOM 1866 O O . ASN A 1 232 ? -11.137 1.078 3.991 1.00 93.25 232 ASN A O 1
ATOM 1870 N N . VAL A 1 233 ? -12.538 -0.652 4.344 1.00 95.94 233 VAL A N 1
ATOM 1871 C CA . VAL A 1 233 ? -12.650 -0.487 5.804 1.00 95.94 233 VAL A CA 1
ATOM 1872 C C . VAL A 1 233 ? -11.265 -0.535 6.441 1.00 95.94 233 VAL A C 1
ATOM 1874 O O . VAL A 1 233 ? -10.439 -1.410 6.146 1.00 95.94 233 VAL A O 1
ATOM 1877 N N . VAL A 1 234 ? -11.026 0.399 7.351 1.00 96.69 234 VAL A N 1
ATOM 1878 C CA . VAL A 1 234 ? -9.774 0.502 8.091 1.00 96.69 234 VAL A CA 1
ATOM 1879 C C . VAL A 1 234 ? -9.949 0.065 9.534 1.00 96.69 234 VAL A C 1
ATOM 1881 O O . VAL A 1 234 ? -11.042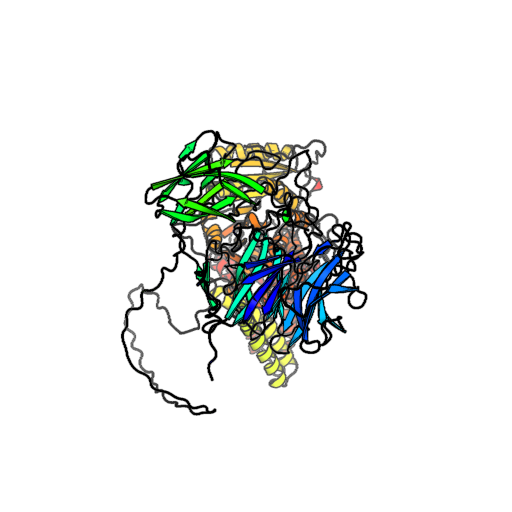 0.143 10.094 1.00 96.69 234 VAL A O 1
ATOM 1884 N N . ALA A 1 235 ? -8.844 -0.339 10.149 1.00 97.81 235 ALA A N 1
ATOM 1885 C CA . ALA A 1 235 ? -8.736 -0.472 11.584 1.00 97.81 235 ALA A CA 1
ATOM 1886 C C . ALA A 1 235 ? -7.677 0.446 12.182 1.00 97.81 235 ALA A C 1
ATOM 1888 O O . ALA A 1 235 ? -6.671 0.771 11.551 1.00 97.81 235 ALA A O 1
ATOM 1889 N N . MET A 1 236 ? -7.897 0.829 13.437 1.00 97.75 236 MET A N 1
ATOM 1890 C CA . MET A 1 236 ? -6.919 1.513 14.283 1.00 97.75 236 MET A CA 1
ATOM 1891 C C . MET A 1 236 ? -6.858 0.805 15.635 1.00 97.75 236 MET A C 1
ATOM 1893 O O . MET A 1 236 ? -7.851 0.238 16.088 1.00 97.75 236 MET A O 1
ATOM 1897 N N . ARG A 1 237 ? -5.701 0.849 16.297 1.00 97.81 237 ARG A N 1
ATOM 1898 C CA . ARG A 1 237 ? -5.430 0.123 17.546 1.00 97.81 237 ARG A CA 1
ATOM 1899 C C . ARG A 1 237 ? -4.961 1.046 18.662 1.00 97.81 237 ARG A C 1
ATOM 1901 O O . ARG A 1 237 ? -4.101 1.891 18.418 1.00 97.81 237 ARG A O 1
ATOM 1908 N N . ALA A 1 238 ? -5.422 0.821 19.890 1.00 98.19 238 ALA A N 1
ATOM 1909 C CA . ALA A 1 238 ? -4.946 1.511 21.092 1.00 98.19 238 ALA A CA 1
ATOM 1910 C C . ALA A 1 238 ? -4.894 0.580 22.315 1.00 98.19 238 ALA A C 1
ATOM 1912 O O . ALA A 1 238 ? -5.675 -0.357 22.429 1.00 98.19 238 ALA A O 1
ATOM 1913 N N . ASP A 1 239 ? -3.992 0.843 23.266 1.00 96.38 239 ASP A N 1
ATOM 1914 C CA . ASP A 1 239 ? -3.963 0.124 24.558 1.00 96.38 239 ASP A CA 1
ATOM 1915 C C . ASP A 1 239 ? -5.042 0.627 25.537 1.00 96.38 239 ASP A C 1
ATOM 1917 O O . ASP A 1 239 ? -5.395 -0.056 26.498 1.00 96.38 239 ASP A O 1
ATOM 1921 N N . LYS A 1 240 ? -5.570 1.832 25.294 1.00 96.25 240 LYS A N 1
ATOM 1922 C CA . LYS A 1 240 ? -6.606 2.511 26.081 1.00 96.25 240 LYS A CA 1
ATOM 1923 C C . LYS A 1 240 ? -7.586 3.201 25.135 1.00 96.25 240 LYS A C 1
ATOM 1925 O O . LYS A 1 240 ? -7.169 3.641 24.066 1.00 96.25 240 LYS A O 1
ATOM 1930 N N . LEU A 1 241 ? -8.855 3.334 25.521 1.00 95.69 241 LEU A N 1
ATOM 1931 C CA . LEU A 1 241 ? -9.866 4.006 24.688 1.00 95.69 241 LEU A CA 1
ATOM 1932 C C . LEU A 1 241 ? -9.535 5.485 24.459 1.00 95.69 241 LEU A C 1
ATOM 1934 O O . LEU A 1 241 ? -9.778 6.000 23.371 1.00 95.69 241 LEU A O 1
ATOM 1938 N N . GLU A 1 242 ? -8.911 6.137 25.443 1.00 96.25 242 GLU A N 1
ATOM 1939 C CA . GLU A 1 242 ? -8.403 7.514 25.365 1.00 96.25 242 GLU A CA 1
ATOM 1940 C C . GLU A 1 242 ? -7.215 7.665 24.393 1.00 96.25 242 GLU A C 1
ATOM 1942 O O . GLU A 1 242 ? -6.723 8.770 24.161 1.00 96.25 242 GLU A O 1
ATOM 1947 N N . GLY A 1 243 ? -6.733 6.561 23.820 1.00 94.38 243 GLY A N 1
ATOM 1948 C CA . GLY A 1 243 ? -5.613 6.530 22.897 1.00 94.38 243 GLY A CA 1
ATOM 1949 C C . GLY A 1 243 ? -4.235 6.469 23.581 1.00 94.38 243 GLY A C 1
ATOM 1950 O O . GLY A 1 243 ? -4.118 6.116 24.758 1.00 94.38 243 GLY A O 1
ATOM 1951 N N . PRO A 1 244 ? -3.160 6.778 22.830 1.00 95.81 244 PRO A N 1
ATOM 1952 C CA . PRO A 1 244 ? -3.187 7.147 21.414 1.00 95.81 244 PRO A CA 1
ATOM 1953 C C . PRO A 1 244 ? -3.599 5.968 20.518 1.00 95.81 244 PRO A C 1
ATOM 1955 O O . PRO A 1 244 ? -3.148 4.839 20.715 1.00 95.81 244 PRO A O 1
ATOM 1958 N N . TRP A 1 245 ? -4.438 6.247 19.519 1.00 97.50 245 TRP A N 1
ATOM 1959 C CA . TRP A 1 245 ? -4.796 5.292 18.468 1.00 97.50 245 TRP A CA 1
ATOM 1960 C C . TRP A 1 245 ? -3.751 5.298 17.344 1.00 97.50 245 TRP A C 1
ATOM 1962 O O . TRP A 1 245 ? -3.177 6.340 17.020 1.00 97.50 245 TRP A O 1
ATOM 1972 N N . SER A 1 246 ? -3.476 4.130 16.759 1.00 97.38 246 SER A N 1
ATOM 1973 C CA . SER A 1 246 ? -2.556 3.978 15.623 1.00 97.38 246 SER A CA 1
ATOM 1974 C C . SER A 1 246 ? -3.053 4.709 14.373 1.00 97.38 246 SER A C 1
ATOM 1976 O O . SER A 1 246 ? -4.217 5.074 14.286 1.00 97.38 246 SER A O 1
ATOM 1978 N N . GLN A 1 247 ? -2.196 4.861 13.359 1.00 95.31 247 GLN A N 1
ATOM 1979 C CA . GLN A 1 247 ? -2.676 5.200 12.014 1.00 95.31 247 GLN A CA 1
ATOM 1980 C C . GLN A 1 247 ? -3.624 4.104 11.485 1.00 95.31 247 GLN A C 1
ATOM 1982 O O . GLN A 1 247 ? -3.441 2.937 11.862 1.00 95.31 247 GLN A O 1
ATOM 1987 N N . PRO A 1 248 ? -4.615 4.464 10.648 1.00 94.94 248 PRO A N 1
ATOM 1988 C CA . PRO A 1 248 ? -5.518 3.496 10.041 1.00 94.94 248 PRO A CA 1
ATOM 1989 C C . PRO A 1 248 ? -4.779 2.573 9.065 1.00 94.94 248 PRO A C 1
ATOM 1991 O O . PRO A 1 248 ? -3.837 2.990 8.388 1.00 94.94 248 PRO A O 1
ATOM 1994 N N . PHE A 1 249 ? -5.214 1.319 8.983 1.00 95.88 249 PHE A N 1
ATOM 1995 C CA . PHE A 1 249 ? -4.732 0.335 8.011 1.00 95.88 249 PHE A CA 1
ATOM 1996 C C . PHE A 1 249 ? -5.885 -0.555 7.537 1.00 95.88 249 PHE A C 1
ATOM 1998 O O . PHE A 1 249 ? -6.819 -0.798 8.294 1.00 95.88 249 PHE A O 1
ATOM 2005 N N . PHE A 1 250 ? -5.840 -1.041 6.294 1.00 96.62 250 PHE A N 1
ATOM 2006 C CA . PHE A 1 250 ? -6.921 -1.865 5.745 1.00 96.62 250 PHE A CA 1
ATOM 2007 C C . PHE A 1 250 ? -7.059 -3.196 6.479 1.00 96.62 250 PHE A C 1
ATOM 2009 O O . PHE A 1 250 ? -6.066 -3.863 6.778 1.00 96.62 250 PHE A O 1
ATOM 2016 N N . VAL A 1 251 ? -8.305 -3.595 6.732 1.00 97.06 251 VAL A N 1
ATOM 2017 C CA . VAL A 1 251 ? -8.616 -4.845 7.445 1.00 97.06 251 VAL A CA 1
ATOM 2018 C C . VAL A 1 251 ? -8.652 -6.066 6.527 1.00 97.06 251 VAL A C 1
ATOM 2020 O O . VAL A 1 251 ? -8.600 -7.196 7.002 1.00 97.06 251 VAL A O 1
ATOM 2023 N N . ALA A 1 252 ? -8.719 -5.842 5.217 1.00 96.31 252 ALA A N 1
ATOM 2024 C CA . ALA A 1 252 ? -8.757 -6.847 4.162 1.00 96.31 252 ALA A CA 1
ATOM 2025 C C . ALA A 1 252 ? -7.814 -6.428 3.014 1.00 96.31 252 ALA A C 1
ATOM 2027 O O . ALA A 1 252 ? -7.370 -5.275 2.986 1.00 96.31 252 ALA A O 1
ATOM 2028 N N . PRO A 1 253 ? -7.478 -7.325 2.065 1.00 94.38 253 PRO A N 1
ATOM 2029 C CA . PRO A 1 253 ? -6.695 -6.949 0.890 1.00 94.38 253 PRO A CA 1
ATOM 2030 C C . PRO A 1 253 ? -7.318 -5.752 0.160 1.00 94.38 253 PRO A C 1
ATOM 2032 O O . PRO A 1 253 ? -8.533 -5.709 -0.043 1.00 94.38 253 PRO A O 1
ATOM 2035 N N . ALA A 1 254 ? -6.481 -4.789 -0.235 1.00 85.75 254 ALA A N 1
ATOM 2036 C CA . ALA A 1 254 ? -6.925 -3.602 -0.963 1.00 85.75 254 ALA A CA 1
ATOM 2037 C C . ALA A 1 254 ? -7.691 -3.982 -2.242 1.00 85.75 254 ALA A C 1
ATOM 2039 O O . ALA A 1 254 ? -7.498 -5.069 -2.791 1.00 85.75 254 ALA A O 1
ATOM 2040 N N . TYR A 1 255 ? -8.564 -3.086 -2.705 1.00 86.38 255 TYR A N 1
ATOM 2041 C CA . TYR A 1 255 ? -9.414 -3.253 -3.897 1.00 86.38 255 TYR A CA 1
ATOM 2042 C C . TYR A 1 255 ? -10.491 -4.343 -3.796 1.00 86.38 255 TYR A C 1
ATOM 2044 O O . TYR A 1 255 ? -11.389 -4.398 -4.635 1.00 86.38 255 TYR A O 1
ATOM 2052 N N . THR A 1 256 ? -10.483 -5.167 -2.743 1.00 91.81 256 THR A N 1
ATOM 2053 C CA . THR A 1 256 ? -11.657 -5.979 -2.389 1.00 91.81 256 THR A CA 1
ATOM 2054 C C . THR A 1 256 ? -12.772 -5.128 -1.790 1.00 91.81 256 THR A C 1
ATOM 2056 O O . THR A 1 256 ? -13.908 -5.591 -1.757 1.00 91.81 256 THR A O 1
ATOM 2059 N N . ARG A 1 257 ? -12.455 -3.911 -1.308 1.00 92.31 257 ARG A N 1
ATOM 2060 C CA . ARG A 1 257 ? -13.372 -3.020 -0.572 1.00 92.31 257 ARG A CA 1
ATOM 2061 C C . ARG A 1 257 ? -14.009 -3.747 0.606 1.00 92.31 257 ARG A C 1
ATOM 2063 O O . ARG A 1 257 ? -15.226 -3.815 0.749 1.00 92.31 257 ARG A O 1
ATOM 2070 N N . THR A 1 258 ? -13.135 -4.421 1.354 1.00 95.19 258 THR A N 1
ATOM 2071 C CA . THR A 1 258 ? -13.491 -5.333 2.445 1.00 95.19 258 THR A CA 1
ATOM 2072 C C . THR A 1 258 ? -14.494 -6.395 1.997 1.00 95.19 258 THR A C 1
ATOM 2074 O O . THR A 1 258 ? -15.482 -6.663 2.658 1.00 95.19 258 THR A O 1
ATOM 2077 N N . PHE A 1 259 ? -14.229 -7.020 0.846 1.00 95.12 259 PHE A N 1
ATOM 2078 C CA . PHE A 1 259 ? -15.128 -7.991 0.205 1.00 95.12 259 PHE A CA 1
ATOM 2079 C C . PHE A 1 259 ? -16.502 -7.398 -0.169 1.00 95.12 259 PHE A C 1
ATOM 2081 O O . PHE A 1 259 ? -17.540 -8.052 -0.051 1.00 95.12 259 PHE A O 1
ATOM 2088 N N . SER A 1 260 ? -16.491 -6.151 -0.651 1.00 92.69 260 SER A N 1
ATOM 2089 C CA . SER A 1 260 ? -17.664 -5.327 -0.949 1.00 92.69 260 SER A CA 1
ATOM 2090 C C . SER A 1 260 ? -18.615 -5.217 0.249 1.00 92.69 260 SER A C 1
ATOM 2092 O O . SER A 1 260 ? -19.807 -5.496 0.118 1.00 92.69 260 SER A O 1
ATOM 2094 N N . THR A 1 261 ? -18.090 -4.829 1.416 1.00 94.94 261 THR A N 1
ATOM 2095 C CA . THR A 1 261 ? -18.882 -4.595 2.635 1.00 94.94 261 THR A CA 1
ATOM 2096 C C . THR A 1 261 ? -18.560 -3.257 3.290 1.00 94.94 261 THR A C 1
ATOM 2098 O O . THR A 1 261 ? -17.494 -2.681 3.083 1.00 94.94 261 THR A O 1
ATOM 2101 N N . GLN A 1 262 ? -19.461 -2.793 4.150 1.00 95.44 262 GLN A N 1
ATOM 2102 C CA . GLN A 1 262 ? -19.260 -1.666 5.059 1.00 95.44 262 GLN A CA 1
ATOM 2103 C C . GLN A 1 262 ? -19.343 -2.169 6.506 1.00 95.44 262 GLN A C 1
ATOM 2105 O O . GLN A 1 262 ? -20.135 -3.065 6.801 1.00 95.44 262 GLN A O 1
ATOM 2110 N N . SER A 1 263 ? -18.524 -1.637 7.422 1.00 94.06 263 SER A N 1
ATOM 2111 C CA . SER A 1 263 ? -18.623 -2.017 8.838 1.00 94.06 263 SER A CA 1
ATOM 2112 C C . SER A 1 263 ? -20.030 -1.745 9.385 1.00 94.06 263 SER A C 1
ATOM 2114 O O . SER A 1 263 ? -20.689 -0.786 8.999 1.00 94.06 263 SER A O 1
ATOM 2116 N N . GLY A 1 264 ? -20.509 -2.605 10.280 1.00 89.31 264 GLY A N 1
ATOM 2117 C CA . GLY A 1 264 ? -21.772 -2.390 10.993 1.00 89.31 264 GLY A CA 1
ATOM 2118 C C . GLY A 1 264 ? -21.590 -2.593 12.489 1.00 89.31 264 GLY A C 1
ATOM 2119 O O . GLY A 1 264 ? -21.898 -1.719 13.300 1.00 89.31 264 GLY A O 1
ATOM 2120 N N . PHE A 1 265 ? -21.018 -3.738 12.853 1.00 96.81 265 PHE A N 1
ATOM 2121 C CA . PHE A 1 265 ? -20.777 -4.126 14.231 1.00 96.81 265 PHE A CA 1
ATOM 2122 C C . PHE A 1 265 ? -19.579 -5.075 14.342 1.00 96.81 265 PHE A C 1
ATOM 2124 O O . PHE A 1 265 ? -19.087 -5.637 13.360 1.00 96.81 265 PHE A O 1
ATOM 2131 N N . SER A 1 266 ? -19.088 -5.274 15.559 1.00 95.94 266 SER A N 1
ATOM 2132 C CA . SER A 1 266 ? -18.068 -6.278 15.844 1.00 95.94 266 SER A CA 1
ATOM 2133 C C . SER A 1 266 ? -18.360 -6.960 17.164 1.00 95.94 266 SER A C 1
ATOM 2135 O O . SER A 1 266 ? -18.749 -6.300 18.126 1.00 95.94 266 SER A O 1
ATOM 2137 N N . TRP A 1 267 ? -18.131 -8.268 17.233 1.00 95.94 267 TRP A N 1
ATOM 2138 C CA . TRP A 1 267 ? -18.490 -9.044 18.413 1.00 95.94 267 TRP A CA 1
ATOM 2139 C C . TRP A 1 267 ? -17.360 -9.929 18.918 1.00 95.94 267 TRP A C 1
ATOM 2141 O O . TRP A 1 267 ? -16.613 -10.532 18.145 1.00 95.94 267 TRP A O 1
ATOM 2151 N N . ARG A 1 268 ? -17.262 -10.036 20.245 1.00 95.88 268 ARG A N 1
ATOM 2152 C CA . ARG A 1 268 ? -16.343 -10.936 20.938 1.00 95.88 268 ARG A CA 1
ATOM 2153 C C . ARG A 1 268 ? -17.115 -12.115 21.520 1.00 95.88 268 ARG A C 1
ATOM 2155 O O . ARG A 1 268 ? -17.948 -11.955 22.404 1.00 95.88 268 ARG A O 1
ATOM 2162 N N . ILE A 1 269 ? -16.738 -13.319 21.114 1.00 95.00 269 ILE A N 1
ATOM 2163 C CA . ILE A 1 269 ? -17.263 -14.583 21.627 1.00 95.00 269 ILE A CA 1
ATOM 2164 C C . ILE A 1 269 ? -16.218 -15.191 22.558 1.00 95.00 269 ILE A C 1
ATOM 2166 O O . ILE A 1 269 ? -15.205 -15.729 22.106 1.00 95.00 269 ILE A O 1
ATOM 2170 N N . LYS A 1 270 ? -16.460 -15.128 23.869 1.00 94.12 270 LYS A N 1
ATOM 2171 C CA . LYS A 1 270 ? -15.634 -15.820 24.866 1.00 94.12 270 LYS A CA 1
ATOM 2172 C C . LYS A 1 270 ? -16.084 -17.278 24.987 1.00 94.12 270 LYS A C 1
ATOM 2174 O O . LYS A 1 270 ? -16.885 -17.622 25.851 1.00 94.12 270 LYS A O 1
ATOM 2179 N N . GLY A 1 271 ? -15.569 -18.126 24.104 1.00 94.12 271 GLY A N 1
ATOM 2180 C CA . GLY A 1 271 ? -15.828 -19.559 24.142 1.00 94.12 271 GLY A CA 1
ATOM 2181 C C . GLY A 1 271 ? -15.037 -20.294 25.226 1.00 94.12 271 GLY A C 1
ATOM 2182 O O . GLY A 1 271 ? -14.038 -19.793 25.743 1.00 94.12 271 GLY A O 1
ATOM 2183 N N . THR A 1 272 ? -15.451 -21.523 25.539 1.00 95.75 272 THR A N 1
ATOM 2184 C CA . THR A 1 272 ? -14.777 -22.375 26.538 1.00 95.75 272 THR A CA 1
ATOM 2185 C C . THR A 1 272 ? -13.385 -22.849 26.120 1.00 95.75 272 THR A C 1
ATOM 2187 O O . THR A 1 272 ? -12.605 -23.241 26.984 1.00 95.75 272 THR A O 1
ATOM 2190 N N . LYS A 1 273 ? -13.055 -22.820 24.821 1.00 95.50 273 LYS A N 1
ATOM 2191 C CA . LYS A 1 273 ? -11.743 -23.239 24.299 1.00 95.50 273 LYS A CA 1
ATOM 2192 C C . LYS A 1 273 ? -10.945 -22.106 23.670 1.00 95.50 273 LYS A C 1
ATOM 2194 O O . LYS A 1 273 ? -9.729 -22.067 23.832 1.00 95.50 273 LYS A O 1
ATOM 2199 N N . LYS A 1 274 ? -11.600 -21.207 22.931 1.00 95.31 274 LYS A N 1
ATOM 2200 C CA . LYS A 1 274 ? -10.949 -20.036 22.333 1.00 95.31 274 LYS A CA 1
ATOM 2201 C C . LYS A 1 274 ? -11.861 -18.815 22.367 1.00 95.31 274 LYS A C 1
ATOM 2203 O O . LYS A 1 274 ? -13.082 -18.940 22.336 1.00 95.31 274 LYS A O 1
ATOM 2208 N N . THR A 1 275 ? -11.256 -17.632 22.408 1.00 95.94 275 THR A N 1
ATOM 2209 C CA . THR A 1 275 ? -11.978 -16.388 22.117 1.00 95.94 275 THR A CA 1
ATOM 2210 C C . THR A 1 275 ? -11.986 -16.177 20.607 1.00 95.94 275 THR A C 1
ATOM 2212 O O . THR A 1 275 ? -10.934 -16.266 19.979 1.00 95.94 275 THR A O 1
ATOM 2215 N N . THR A 1 276 ? -13.157 -15.898 20.042 1.00 96.12 276 THR A N 1
ATOM 2216 C CA . THR A 1 276 ? -13.330 -15.562 18.625 1.00 96.12 276 THR A CA 1
ATOM 2217 C C . THR A 1 276 ? -13.879 -14.158 18.492 1.00 96.12 276 THR A C 1
ATOM 2219 O O . THR A 1 276 ? -14.683 -13.713 19.306 1.00 96.12 276 THR A O 1
ATOM 2222 N N . TYR A 1 277 ? -13.437 -13.475 17.451 1.00 97.50 277 TYR A N 1
ATOM 2223 C CA . TYR A 1 277 ? -13.811 -12.115 17.120 1.00 97.50 277 TYR A CA 1
ATOM 2224 C C . TYR A 1 277 ? -14.498 -12.126 15.754 1.00 97.50 277 TYR A C 1
ATOM 2226 O O . TYR A 1 277 ? -13.996 -12.782 14.840 1.00 97.50 277 TYR A O 1
ATOM 2234 N N . LEU A 1 278 ? -15.636 -11.448 15.625 1.00 97.50 278 LEU A N 1
ATOM 2235 C CA . LEU A 1 278 ? -16.406 -11.364 14.383 1.00 97.50 278 LEU A CA 1
ATOM 2236 C C . LEU A 1 278 ? -16.497 -9.917 13.900 1.00 97.50 278 LEU A C 1
ATOM 2238 O O . LEU A 1 278 ? -16.817 -9.019 14.678 1.00 97.50 278 LEU A O 1
ATOM 2242 N N . TYR A 1 279 ? -16.246 -9.727 12.610 1.00 97.88 279 TYR A N 1
ATOM 2243 C CA . TYR A 1 279 ? -16.597 -8.546 11.834 1.00 97.88 279 TYR A CA 1
ATOM 2244 C C . TYR A 1 279 ? -17.988 -8.788 11.250 1.00 97.88 279 TYR A C 1
ATOM 2246 O O . TYR A 1 279 ? -18.173 -9.760 10.520 1.00 97.88 279 TYR A O 1
ATOM 2254 N N . MET A 1 280 ? -18.967 -7.968 11.624 1.00 97.38 280 MET A N 1
ATOM 2255 C CA . MET A 1 280 ? -20.371 -8.134 11.246 1.00 97.38 280 MET A CA 1
ATOM 2256 C C . MET A 1 280 ? -20.772 -6.921 10.413 1.00 97.38 280 MET A C 1
ATOM 2258 O O . MET A 1 280 ? -20.810 -5.797 10.914 1.00 97.38 280 MET A O 1
ATOM 2262 N N . ALA A 1 281 ? -20.979 -7.144 9.124 1.00 96.81 281 ALA A N 1
ATOM 2263 C CA . ALA A 1 281 ? -21.025 -6.084 8.134 1.00 96.81 281 ALA A CA 1
ATOM 2264 C C . ALA A 1 281 ? -22.158 -6.277 7.137 1.00 96.81 281 ALA A C 1
ATOM 2266 O O . ALA A 1 281 ? -22.681 -7.384 6.975 1.00 96.81 281 ALA A O 1
ATOM 2267 N N . ASP A 1 282 ? -22.473 -5.198 6.432 1.00 96.00 282 ASP A N 1
ATOM 2268 C CA . ASP A 1 282 ? -23.478 -5.181 5.383 1.00 96.00 282 ASP A CA 1
ATOM 2269 C C . ASP A 1 282 ? -22.805 -5.047 4.022 1.00 96.00 282 ASP A C 1
ATOM 2271 O O . ASP A 1 282 ? -21.917 -4.221 3.800 1.00 96.00 282 ASP A O 1
ATOM 2275 N N . GLN A 1 283 ? -23.252 -5.868 3.085 1.00 94.38 283 GLN A N 1
ATOM 2276 C CA . GLN A 1 283 ? -23.014 -5.698 1.664 1.00 94.38 283 GLN A CA 1
ATOM 2277 C C . GLN A 1 283 ? -24.242 -5.007 1.073 1.00 94.38 283 GLN A C 1
ATOM 2279 O O . GLN A 1 283 ? -25.196 -5.659 0.632 1.00 94.38 283 GLN A O 1
ATOM 2284 N N . TRP A 1 284 ? -24.219 -3.675 1.114 1.00 92.56 284 TRP A N 1
ATOM 2285 C CA . TRP A 1 284 ? -25.312 -2.830 0.647 1.00 92.56 284 TRP A CA 1
ATOM 2286 C C . TRP A 1 284 ? -25.605 -3.007 -0.840 1.00 92.56 284 TRP A C 1
ATOM 2288 O O . TRP A 1 284 ? -24.725 -3.292 -1.663 1.00 92.56 284 TRP A O 1
ATOM 2298 N N . ASP A 1 285 ? -26.873 -2.840 -1.199 1.00 89.62 285 ASP A N 1
ATOM 2299 C CA . ASP A 1 285 ? -27.353 -2.975 -2.564 1.00 89.62 285 ASP A CA 1
ATOM 2300 C C . ASP A 1 285 ? -28.068 -1.733 -3.075 1.00 89.62 285 ASP A C 1
ATOM 2302 O O . ASP A 1 285 ? -29.285 -1.664 -3.084 1.00 89.62 285 ASP A O 1
ATOM 2306 N N . LEU A 1 286 ? -27.287 -0.756 -3.536 1.00 82.81 286 LEU A N 1
ATOM 2307 C CA . LEU A 1 286 ? -27.760 0.558 -3.984 1.00 82.81 286 LEU A CA 1
ATOM 2308 C C . LEU A 1 286 ? -29.059 0.562 -4.817 1.00 82.81 286 LEU A C 1
ATOM 2310 O O . LEU A 1 286 ? -29.946 1.343 -4.486 1.00 82.81 286 LEU A O 1
ATOM 2314 N N . PRO A 1 287 ? -29.230 -0.269 -5.867 1.00 82.62 287 PRO A N 1
ATOM 2315 C CA . PRO A 1 287 ? -30.461 -0.247 -6.661 1.00 82.62 287 PRO A CA 1
ATOM 2316 C C . PRO A 1 287 ? -31.656 -0.924 -5.970 1.00 82.62 287 PRO A C 1
ATOM 2318 O O . PRO A 1 287 ? -32.783 -0.793 -6.438 1.00 82.62 287 PRO A O 1
ATOM 2321 N N . SER A 1 288 ? -31.418 -1.705 -4.915 1.00 88.25 288 SER A N 1
ATOM 2322 C CA . SER A 1 288 ? -32.429 -2.486 -4.197 1.00 88.25 288 SER A CA 1
ATOM 2323 C C . SER A 1 288 ? -31.996 -2.667 -2.745 1.00 88.25 288 SER A C 1
ATOM 2325 O O . SER A 1 288 ? -31.572 -3.754 -2.368 1.00 88.25 288 SER A O 1
ATOM 2327 N N . ILE A 1 289 ? -32.046 -1.611 -1.926 1.00 89.88 289 ILE A N 1
ATOM 2328 C CA . ILE A 1 289 ? -31.442 -1.641 -0.582 1.00 89.88 289 ILE A CA 1
ATOM 2329 C C . ILE A 1 289 ? -32.012 -2.792 0.276 1.00 89.88 289 ILE A C 1
ATOM 2331 O O . ILE A 1 289 ? -31.271 -3.403 1.045 1.00 89.88 289 ILE A O 1
ATOM 2335 N N . TRP A 1 290 ? -33.278 -3.168 0.072 1.00 88.56 290 TRP A N 1
ATOM 2336 C CA . TRP A 1 290 ? -33.936 -4.325 0.700 1.00 88.56 290 TRP A CA 1
ATOM 2337 C C . TRP A 1 290 ? -33.290 -5.691 0.381 1.00 88.56 290 TRP A C 1
ATOM 2339 O O . TRP A 1 290 ? -33.515 -6.672 1.083 1.00 88.56 290 TRP A O 1
ATOM 2349 N N . GLU A 1 291 ? -32.466 -5.781 -0.667 1.00 89.25 291 GLU A N 1
ATOM 2350 C CA . GLU A 1 291 ? -31.702 -6.975 -1.055 1.00 89.25 291 GLU A CA 1
ATOM 2351 C C . GLU A 1 291 ? -30.258 -6.976 -0.535 1.00 89.25 291 GLU A C 1
ATOM 2353 O O . GLU A 1 291 ? -29.455 -7.839 -0.909 1.00 89.25 291 GLU A O 1
ATOM 2358 N N . SER A 1 292 ? -29.908 -6.045 0.350 1.00 93.44 292 SER A N 1
ATOM 2359 C CA . SER A 1 292 ? -28.594 -6.020 0.996 1.00 93.44 292 SER A CA 1
ATOM 2360 C C . SER A 1 292 ? -28.328 -7.313 1.777 1.00 93.44 292 SER A C 1
ATOM 2362 O O . SER A 1 292 ? -29.249 -8.019 2.200 1.00 93.44 292 SER A O 1
ATOM 2364 N N . ARG A 1 293 ? -27.053 -7.679 1.936 1.00 93.88 293 ARG A N 1
ATOM 2365 C CA . ARG A 1 293 ? -26.659 -8.959 2.554 1.00 93.88 293 ARG A CA 1
ATOM 2366 C C . ARG A 1 293 ? -25.867 -8.757 3.828 1.00 93.88 293 ARG A C 1
ATOM 2368 O O . ARG A 1 293 ? -25.045 -7.855 3.909 1.00 93.88 293 ARG A O 1
ATOM 2375 N N . ASN A 1 294 ? -26.052 -9.673 4.770 1.00 94.25 294 ASN A N 1
ATOM 2376 C CA . ASN A 1 294 ? -25.203 -9.778 5.946 1.00 94.25 294 ASN A CA 1
ATOM 2377 C C . ASN A 1 294 ? -23.928 -10.563 5.599 1.00 94.25 294 ASN A C 1
ATOM 2379 O O . ASN A 1 294 ? -23.976 -11.654 5.018 1.00 94.25 294 ASN A O 1
ATOM 2383 N N . VAL A 1 295 ? -22.775 -10.007 5.959 1.00 96.69 295 VAL A N 1
ATOM 2384 C CA . VAL A 1 295 ? -21.455 -10.605 5.747 1.00 96.69 295 VAL A CA 1
ATOM 2385 C C . VAL A 1 295 ? -20.726 -10.632 7.080 1.00 96.69 295 VAL A C 1
ATOM 2387 O O . VAL A 1 295 ? -20.229 -9.616 7.564 1.00 96.69 295 VAL A O 1
ATOM 2390 N N . TRP A 1 296 ? -20.717 -11.802 7.716 1.00 96.88 296 TRP A N 1
ATOM 2391 C CA . TRP A 1 296 ? -20.095 -11.990 9.023 1.00 96.88 296 TRP A CA 1
ATOM 2392 C C . TRP A 1 296 ? -18.845 -12.843 8.870 1.00 96.88 296 TRP A C 1
ATOM 2394 O O . TRP A 1 296 ? -18.912 -13.946 8.334 1.00 96.88 296 TRP A O 1
ATOM 2404 N N . LEU A 1 297 ? -17.703 -12.317 9.307 1.00 97.69 297 LEU A N 1
ATOM 2405 C CA . LEU A 1 297 ? -16.386 -12.894 9.045 1.00 97.69 297 LEU A CA 1
ATOM 2406 C C . LEU A 1 297 ? -15.550 -12.962 10.326 1.00 97.69 297 LEU A C 1
ATOM 2408 O O . LEU A 1 297 ? -15.599 -12.036 11.140 1.00 97.69 297 LEU A O 1
ATOM 2412 N N . PRO A 1 298 ? -14.752 -14.024 10.532 1.00 96.94 298 PRO A N 1
ATOM 2413 C CA . PRO A 1 298 ? -13.808 -14.063 11.636 1.00 96.94 298 PRO A CA 1
ATOM 2414 C C . PRO A 1 298 ? -12.697 -13.019 11.468 1.00 96.94 298 PRO A C 1
ATOM 2416 O O . PRO A 1 298 ? -12.223 -12.744 10.363 1.00 96.94 298 PRO A O 1
ATOM 2419 N N . ILE A 1 299 ? -12.260 -12.468 12.599 1.00 97.81 299 ILE A N 1
ATOM 2420 C CA . ILE A 1 299 ? -11.119 -11.560 12.694 1.00 97.81 299 ILE A CA 1
ATOM 2421 C C . ILE A 1 299 ? -9.943 -12.316 13.315 1.00 97.81 299 ILE A C 1
ATOM 2423 O O . ILE A 1 299 ? -10.043 -12.856 14.422 1.00 97.81 299 ILE A O 1
ATOM 2427 N N . GLU A 1 300 ? -8.811 -12.312 12.623 1.00 95.81 300 GLU A N 1
ATOM 2428 C CA . GLU A 1 300 ? -7.528 -12.766 13.148 1.00 95.81 300 GLU A CA 1
ATOM 2429 C C . GLU A 1 300 ? -6.761 -11.563 13.694 1.00 95.81 300 GLU A C 1
ATOM 2431 O O . GLU A 1 300 ? -6.431 -10.646 12.947 1.00 95.81 300 GLU A O 1
ATOM 2436 N N . ILE A 1 301 ? -6.500 -11.553 15.003 1.00 96.25 301 ILE A N 1
ATOM 2437 C CA . ILE A 1 301 ? -5.773 -10.477 15.685 1.00 96.25 301 ILE A CA 1
ATOM 2438 C C . ILE A 1 301 ? -4.421 -11.011 16.148 1.00 96.25 301 ILE A C 1
ATOM 2440 O O . ILE A 1 301 ? -4.357 -11.974 16.914 1.00 96.25 301 ILE A O 1
ATOM 2444 N N . ASP A 1 302 ? -3.355 -10.336 15.733 1.00 94.88 302 ASP A N 1
ATOM 2445 C CA . ASP A 1 302 ? -1.999 -10.543 16.221 1.00 94.88 302 ASP A CA 1
ATOM 2446 C C . ASP A 1 302 ? -1.596 -9.357 17.107 1.00 94.88 302 ASP A C 1
ATOM 2448 O O . ASP A 1 302 ? -1.237 -8.273 16.638 1.00 94.88 302 ASP A O 1
ATOM 2452 N N . GLU A 1 303 ? -1.679 -9.573 18.420 1.00 93.38 303 GLU A N 1
ATOM 2453 C CA . GLU A 1 303 ? -1.322 -8.570 19.427 1.00 93.38 303 GLU A CA 1
ATOM 2454 C C . GLU A 1 303 ? 0.175 -8.233 19.445 1.00 93.38 303 GLU A C 1
ATOM 2456 O O . GLU A 1 303 ? 0.535 -7.127 19.849 1.00 93.38 303 GLU A O 1
ATOM 2461 N N . GLU A 1 304 ? 1.050 -9.160 19.048 1.00 90.81 304 GLU A N 1
ATOM 2462 C CA . GLU A 1 304 ? 2.502 -8.952 19.061 1.00 90.81 304 GLU A CA 1
ATOM 2463 C C . GLU A 1 304 ? 2.917 -8.061 17.890 1.00 90.81 304 GLU A C 1
ATOM 2465 O O . GLU A 1 304 ? 3.565 -7.029 18.085 1.00 90.81 304 GLU A O 1
ATOM 2470 N N . ASN A 1 305 ? 2.442 -8.399 16.691 1.00 91.38 305 ASN A N 1
ATOM 2471 C CA . ASN A 1 305 ? 2.696 -7.625 15.477 1.00 91.38 305 ASN A CA 1
ATOM 2472 C C . ASN A 1 305 ? 1.782 -6.401 15.335 1.00 91.38 305 ASN A C 1
ATOM 2474 O O . ASN A 1 305 ? 1.943 -5.620 14.397 1.00 91.38 305 ASN A O 1
ATOM 2478 N N . LYS A 1 306 ? 0.832 -6.215 16.260 1.00 93.00 306 LYS A N 1
ATOM 2479 C CA . LYS A 1 306 ? -0.168 -5.137 16.239 1.00 93.00 306 LYS A CA 1
ATOM 2480 C C . LYS A 1 306 ? -0.882 -5.056 14.887 1.00 93.00 306 LYS A C 1
ATOM 2482 O O . LYS A 1 306 ? -1.091 -3.971 14.346 1.00 93.00 306 LYS A O 1
ATOM 2487 N N . SER A 1 307 ? -1.276 -6.216 14.372 1.00 93.69 307 SER A N 1
ATOM 2488 C CA . SER A 1 307 ? -1.999 -6.340 13.109 1.00 93.69 307 SER A CA 1
ATOM 2489 C C . SER A 1 307 ? -3.298 -7.112 13.299 1.00 93.69 307 SER A C 1
ATOM 2491 O O . SER A 1 307 ? -3.424 -7.916 14.223 1.00 93.69 307 SER A O 1
ATOM 2493 N N . LEU A 1 308 ? -4.267 -6.866 12.421 1.00 96.25 308 LEU A N 1
ATOM 2494 C CA . LEU A 1 308 ? -5.484 -7.661 12.344 1.00 96.25 308 LEU A CA 1
ATOM 2495 C C . LEU A 1 308 ? -5.867 -7.900 10.887 1.00 96.25 308 LEU A C 1
ATOM 2497 O O . LEU A 1 308 ? -5.525 -7.095 10.019 1.00 96.25 308 LEU A O 1
ATOM 2501 N N . LYS A 1 309 ? -6.588 -8.991 10.634 1.00 96.31 309 LYS A N 1
ATOM 2502 C CA . LYS A 1 309 ? -7.156 -9.316 9.324 1.00 96.31 309 LYS A CA 1
ATOM 2503 C C . LYS A 1 309 ? -8.587 -9.813 9.471 1.00 96.31 309 LYS A C 1
ATOM 2505 O O . LYS A 1 309 ? -8.864 -10.680 10.295 1.00 96.31 309 LYS A O 1
ATOM 2510 N N . VAL A 1 310 ? -9.482 -9.284 8.649 1.00 97.69 310 VAL A N 1
ATOM 2511 C CA . VAL A 1 310 ? -10.805 -9.856 8.394 1.00 97.69 310 VAL A CA 1
ATOM 2512 C C . VAL A 1 310 ? -10.630 -10.929 7.326 1.00 97.69 310 VAL A C 1
ATOM 2514 O O . VAL A 1 310 ? -10.116 -10.650 6.240 1.00 97.69 310 VAL A O 1
ATOM 2517 N N . VAL A 1 311 ? -11.012 -12.166 7.640 1.00 93.31 311 VAL A N 1
ATOM 2518 C CA . VAL A 1 311 ? -10.726 -13.325 6.784 1.00 93.31 311 VAL A CA 1
ATOM 2519 C C . VAL A 1 311 ? -11.999 -13.812 6.107 1.00 93.31 311 VAL A C 1
ATOM 2521 O O . VAL A 1 311 ? -12.954 -14.207 6.772 1.00 93.31 311 VAL A O 1
ATOM 2524 N N . TRP A 1 312 ? -12.002 -13.805 4.772 1.00 96.31 312 TRP A N 1
ATOM 2525 C CA . TRP A 1 312 ? -13.120 -14.318 3.986 1.00 96.31 312 TRP A CA 1
ATOM 2526 C C . TRP A 1 312 ? -13.198 -15.848 4.035 1.00 96.31 312 TRP A C 1
ATOM 2528 O O . TRP A 1 312 ? -12.226 -16.548 3.735 1.00 96.31 312 TRP A O 1
ATOM 2538 N N . HIS A 1 313 ? -14.389 -16.362 4.338 1.00 95.19 313 HIS A N 1
ATOM 2539 C CA . HIS A 1 313 ? -14.741 -17.768 4.187 1.00 95.19 313 HIS A CA 1
ATOM 2540 C C . HIS A 1 313 ? -16.151 -17.884 3.621 1.00 95.19 313 HIS A C 1
ATOM 2542 O O . HIS A 1 313 ? -17.106 -17.514 4.292 1.00 95.19 313 HIS A O 1
ATOM 2548 N N . ASP A 1 314 ? -16.279 -18.468 2.432 1.00 95.69 314 ASP A N 1
ATOM 2549 C CA . ASP A 1 314 ? -17.565 -18.700 1.764 1.00 95.69 314 ASP A CA 1
ATOM 2550 C C . ASP A 1 314 ? -18.591 -19.414 2.656 1.00 95.69 314 ASP A C 1
ATOM 2552 O O . ASP A 1 314 ? -19.773 -19.093 2.646 1.00 95.69 314 ASP A O 1
ATOM 2556 N N . VAL A 1 315 ? -18.127 -20.419 3.407 1.00 96.38 315 VAL A N 1
ATOM 2557 C CA . VAL A 1 315 ? -18.940 -21.242 4.303 1.00 96.38 315 VAL A CA 1
ATOM 2558 C C . VAL A 1 315 ? -18.079 -21.651 5.491 1.00 96.38 315 VAL A C 1
ATOM 2560 O O . VAL A 1 315 ? -17.005 -22.244 5.314 1.00 96.38 315 VAL A O 1
ATOM 2563 N N . TYR A 1 316 ? -18.544 -21.393 6.711 1.00 96.25 316 TYR A N 1
ATOM 2564 C CA . TYR A 1 316 ? -17.859 -21.847 7.919 1.00 96.25 316 TYR A CA 1
ATOM 2565 C C . TYR A 1 316 ? -18.825 -22.278 9.028 1.00 96.25 316 TYR A C 1
ATOM 2567 O O . TYR A 1 316 ? -19.946 -21.795 9.151 1.00 96.25 316 TYR A O 1
ATOM 2575 N N . ASP A 1 317 ? -18.371 -23.228 9.841 1.00 93.69 317 ASP A N 1
ATOM 2576 C CA . ASP A 1 317 ? -19.082 -23.721 11.025 1.00 93.69 317 ASP A CA 1
ATOM 2577 C C . ASP A 1 317 ? -18.522 -23.001 12.254 1.00 93.69 317 ASP A C 1
ATOM 2579 O O . ASP A 1 317 ? -17.309 -23.058 12.487 1.00 93.69 317 ASP A O 1
ATOM 2583 N N . LEU A 1 318 ? -19.384 -22.317 13.009 1.00 94.00 318 LEU A N 1
ATOM 2584 C CA . LEU A 1 318 ? -19.055 -21.601 14.241 1.00 94.00 318 LEU A CA 1
ATOM 2585 C C . LEU A 1 318 ? -19.755 -22.270 15.424 1.00 94.00 318 LEU A C 1
ATOM 2587 O O . LEU A 1 318 ? -20.976 -22.341 15.501 1.00 94.00 318 LEU A O 1
ATOM 2591 N N . ASN A 1 319 ? -18.971 -22.694 16.407 1.00 93.75 319 ASN A N 1
ATOM 2592 C CA . ASN A 1 319 ? -19.478 -23.136 17.693 1.00 93.75 319 ASN A CA 1
ATOM 2593 C C . ASN A 1 319 ? -19.311 -22.010 18.712 1.00 93.75 319 ASN A C 1
ATOM 2595 O O . ASN A 1 319 ? -18.239 -21.843 19.291 1.00 93.75 319 ASN A O 1
ATOM 2599 N N . VAL A 1 320 ? -20.383 -21.265 18.974 1.00 93.62 320 VAL A N 1
ATOM 2600 C CA . VAL A 1 320 ? -20.363 -20.138 19.923 1.00 93.62 320 VAL A CA 1
ATOM 2601 C C . VAL A 1 320 ? -20.011 -20.554 21.357 1.00 93.62 320 VAL A C 1
ATOM 2603 O O . VAL A 1 320 ? -19.381 -19.787 22.079 1.00 93.62 320 VAL A O 1
ATOM 2606 N N . LYS A 1 321 ? -20.331 -21.794 21.764 1.00 92.69 321 LYS A N 1
ATOM 2607 C CA . LYS A 1 321 ? -20.035 -22.306 23.115 1.00 92.69 321 LYS A CA 1
ATOM 2608 C C . LYS A 1 321 ? -18.544 -22.554 23.312 1.00 92.69 321 LYS A C 1
ATOM 2610 O O . LYS A 1 321 ? -17.990 -22.182 24.341 1.00 92.69 321 LYS A O 1
ATOM 2615 N N . THR A 1 322 ? -17.878 -23.195 22.350 1.00 95.25 322 THR A N 1
ATOM 2616 C CA . THR A 1 322 ? -16.420 -23.416 22.424 1.00 95.25 322 THR A CA 1
ATOM 2617 C C . THR A 1 322 ? -15.619 -22.221 21.922 1.00 95.25 322 THR A C 1
ATOM 2619 O O . THR A 1 322 ? -14.439 -22.095 22.254 1.00 95.25 322 THR A O 1
ATOM 2622 N N . GLY A 1 323 ? -16.262 -21.344 21.152 1.00 94.75 323 GLY A N 1
ATOM 2623 C CA . GLY A 1 323 ? -15.654 -20.261 20.395 1.00 94.75 323 GLY A CA 1
ATOM 2624 C C . GLY A 1 323 ? -14.908 -20.756 19.159 1.00 94.75 323 GLY A C 1
ATOM 2625 O O . GLY A 1 323 ? -14.327 -19.947 18.453 1.00 94.75 323 GLY A O 1
ATOM 2626 N N . GLU A 1 324 ? -14.874 -22.059 18.871 1.00 94.81 324 GLU A N 1
ATOM 2627 C CA . GLU A 1 324 ? -14.176 -22.599 17.704 1.00 94.81 324 GLU A CA 1
ATOM 2628 C C . GLU A 1 324 ? -14.965 -22.327 16.424 1.00 94.81 324 GLU A C 1
ATOM 2630 O O . GLU A 1 324 ? -16.172 -22.528 16.377 1.00 94.81 324 GLU A O 1
ATOM 2635 N N . TRP A 1 325 ? -14.266 -21.930 15.365 1.00 94.56 325 TRP A N 1
ATOM 2636 C CA . TRP A 1 325 ? -14.813 -21.872 14.016 1.00 94.56 325 TRP A CA 1
ATOM 2637 C C . TRP A 1 325 ? -13.878 -22.610 13.061 1.00 94.56 325 TRP A C 1
ATOM 2639 O O . TRP A 1 325 ? -12.674 -22.703 13.335 1.00 94.56 325 TRP A O 1
ATOM 2649 N N . LYS A 1 326 ? -14.427 -23.152 11.972 1.00 94.19 326 LYS A N 1
ATOM 2650 C CA . LYS A 1 326 ? -13.663 -23.832 10.916 1.00 94.19 326 LYS A CA 1
ATOM 2651 C C . LYS A 1 326 ? -14.279 -23.568 9.535 1.00 94.19 326 LYS A C 1
ATOM 2653 O O . LYS A 1 326 ? -15.502 -23.651 9.402 1.00 94.19 326 LYS A O 1
ATOM 2658 N N . PRO A 1 327 ? -13.462 -23.326 8.500 1.00 95.69 327 PRO A N 1
ATOM 2659 C CA . PRO A 1 327 ? -13.963 -23.248 7.136 1.00 95.69 327 PRO A CA 1
ATOM 2660 C C . PRO A 1 327 ? -14.440 -24.629 6.672 1.00 95.69 327 PRO A C 1
ATOM 2662 O O . PRO A 1 327 ? -13.828 -25.658 6.988 1.00 95.69 327 PRO A O 1
ATOM 2665 N N . ILE A 1 328 ? -15.526 -24.664 5.906 1.00 95.75 328 ILE A N 1
ATOM 2666 C CA . ILE A 1 328 ? -15.994 -25.888 5.256 1.00 95.75 328 ILE A CA 1
ATOM 2667 C C . ILE A 1 328 ? -15.248 -26.045 3.935 1.00 95.75 328 ILE A C 1
ATOM 2669 O O . ILE A 1 328 ? -15.111 -25.104 3.163 1.00 95.75 328 ILE A O 1
ATOM 2673 N N . LYS A 1 329 ? -14.736 -27.247 3.662 1.00 95.88 329 LYS A N 1
ATOM 2674 C CA . LYS A 1 329 ? -14.057 -27.536 2.394 1.00 95.88 329 LYS A CA 1
ATOM 2675 C C . LYS A 1 329 ? -15.083 -27.949 1.342 1.00 95.88 329 LYS A C 1
ATOM 2677 O O . LYS A 1 329 ? -15.774 -28.950 1.528 1.00 95.88 329 LYS A O 1
ATOM 2682 N N . GLY A 1 330 ? -15.153 -27.195 0.250 1.00 96.62 330 GLY A N 1
ATOM 2683 C CA . GLY A 1 330 ? -15.900 -27.558 -0.953 1.00 96.62 330 GLY A CA 1
ATOM 2684 C C . GLY A 1 330 ? -15.006 -28.164 -2.037 1.00 96.62 330 GLY A C 1
ATOM 2685 O O . GLY A 1 330 ? -13.780 -28.187 -1.917 1.00 96.62 330 GLY A O 1
ATOM 2686 N N . LYS A 1 331 ? -15.631 -28.669 -3.102 1.00 98.19 331 LYS A N 1
ATOM 2687 C CA . LYS A 1 331 ? -14.956 -29.144 -4.314 1.00 98.19 331 LYS A CA 1
ATOM 2688 C C . LYS A 1 331 ? -15.018 -28.062 -5.389 1.00 98.19 331 LYS A C 1
ATOM 2690 O O . LYS A 1 331 ? -16.104 -27.595 -5.724 1.00 98.19 331 LYS A O 1
ATOM 2695 N N . THR A 1 332 ? -13.859 -27.697 -5.925 1.00 98.44 332 THR A N 1
ATOM 2696 C CA . THR A 1 332 ? -13.709 -26.653 -6.945 1.00 98.44 332 THR A CA 1
ATOM 2697 C C . THR A 1 332 ? -13.929 -27.195 -8.355 1.00 98.44 332 THR A C 1
ATOM 2699 O O . THR A 1 332 ? -13.443 -28.275 -8.693 1.00 98.44 332 THR A O 1
ATOM 2702 N N . TYR A 1 333 ? -14.613 -26.411 -9.184 1.00 98.44 333 TYR A N 1
ATOM 2703 C CA . TYR A 1 333 ? -14.828 -26.646 -10.608 1.00 98.44 333 TYR A CA 1
ATOM 2704 C C . TYR A 1 333 ? -14.444 -25.367 -11.373 1.00 98.44 333 TYR A C 1
ATOM 2706 O O . TYR A 1 333 ? -15.215 -24.404 -11.355 1.00 98.44 333 TYR A O 1
ATOM 2714 N N . PRO A 1 334 ? -13.250 -25.312 -11.991 1.00 98.19 334 PRO A N 1
ATOM 2715 C CA . PRO A 1 334 ? -12.787 -24.122 -12.702 1.00 98.19 334 PRO A CA 1
ATOM 2716 C C . PRO A 1 334 ? -13.559 -23.914 -14.006 1.00 98.19 334 PRO A C 1
ATOM 2718 O O . PRO A 1 334 ? -13.959 -24.884 -14.662 1.00 98.19 334 PRO A O 1
ATOM 2721 N N . SER A 1 335 ? -13.716 -22.655 -14.416 1.00 97.88 335 SER A N 1
ATOM 2722 C CA . SER A 1 335 ? -14.393 -22.290 -15.667 1.00 97.88 335 SER A CA 1
ATOM 2723 C C . SER A 1 335 ? -13.727 -22.873 -16.909 1.00 97.88 335 SER A C 1
ATOM 2725 O O . SER A 1 335 ? -14.416 -23.145 -17.887 1.00 97.88 335 SER A O 1
ATOM 2727 N N . LYS A 1 336 ? -12.423 -23.178 -16.854 1.00 97.38 336 LYS A N 1
ATOM 2728 C CA . LYS A 1 336 ? -11.691 -23.892 -17.914 1.00 97.38 336 LYS A CA 1
ATOM 2729 C C . LYS A 1 336 ? -12.370 -25.193 -18.364 1.00 97.38 336 LYS A C 1
ATOM 2731 O O . LYS A 1 336 ? -12.246 -25.586 -19.519 1.00 97.38 336 LYS A O 1
ATOM 2736 N N . ASN A 1 337 ? -13.091 -25.851 -17.453 1.00 97.19 337 ASN A N 1
ATOM 2737 C CA . ASN A 1 337 ? -13.781 -27.118 -17.705 1.00 97.19 337 ASN A CA 1
ATOM 2738 C C . ASN A 1 337 ? -15.291 -26.947 -17.960 1.00 97.19 337 ASN A C 1
ATOM 2740 O O . ASN A 1 337 ? -16.009 -27.945 -18.079 1.00 97.19 337 ASN A O 1
ATOM 2744 N N . ALA A 1 338 ? -15.796 -25.711 -17.996 1.00 97.69 338 ALA A N 1
ATOM 2745 C CA . ALA A 1 338 ? -17.187 -25.434 -18.322 1.00 97.69 338 ALA A CA 1
ATOM 2746 C C . ALA A 1 338 ? -17.442 -25.611 -19.827 1.00 97.69 338 ALA A C 1
ATOM 2748 O O . ALA A 1 338 ? -16.554 -25.457 -20.664 1.00 97.69 338 ALA A O 1
ATOM 2749 N N . LYS A 1 339 ? -18.684 -25.948 -20.175 1.00 98.19 339 LYS A N 1
ATOM 2750 C CA . LYS A 1 339 ? -19.161 -25.943 -21.560 1.00 98.19 339 LYS A CA 1
ATOM 2751 C C . LYS A 1 339 ? -19.813 -24.606 -21.863 1.00 98.19 339 LYS A C 1
ATOM 2753 O O . LYS A 1 339 ? -20.659 -24.167 -21.089 1.00 98.19 339 LYS A O 1
ATOM 2758 N N . PHE A 1 340 ? -19.475 -24.019 -23.000 1.00 98.31 340 PHE A N 1
ATOM 2759 C CA . PHE A 1 340 ? -20.012 -22.732 -23.421 1.00 98.31 340 PHE A CA 1
ATOM 2760 C C . PHE A 1 340 ? -21.029 -22.884 -24.551 1.00 98.31 340 PHE A C 1
ATOM 2762 O O . PHE A 1 340 ? -20.934 -23.811 -25.359 1.00 98.31 340 PHE A O 1
ATOM 2769 N N . ALA A 1 341 ? -21.999 -21.977 -24.590 1.00 97.56 341 ALA A N 1
ATOM 2770 C CA . ALA A 1 341 ? -22.951 -21.814 -25.683 1.00 97.56 341 ALA A CA 1
ATOM 2771 C C . ALA A 1 341 ? -23.081 -20.324 -26.033 1.00 97.56 341 ALA A C 1
ATOM 2773 O O . ALA A 1 341 ? -22.883 -19.474 -25.164 1.00 97.56 341 ALA A O 1
ATOM 2774 N N . GLY A 1 342 ? -23.419 -20.019 -27.288 1.00 97.12 342 GLY A N 1
ATOM 2775 C CA . GLY A 1 342 ? -23.543 -18.643 -27.774 1.00 97.12 342 GLY A CA 1
ATOM 2776 C C . GLY A 1 342 ? -22.198 -17.917 -27.839 1.00 97.12 342 GLY A C 1
ATOM 2777 O O . GLY A 1 342 ? -21.228 -18.459 -28.362 1.00 97.12 342 GLY A O 1
ATOM 2778 N N . GLY A 1 343 ? -22.153 -16.685 -27.326 1.00 96.69 343 GLY A N 1
ATOM 2779 C CA . GLY A 1 343 ? -20.955 -15.837 -27.297 1.00 96.69 343 GLY A CA 1
ATOM 2780 C C . GLY A 1 343 ? -20.045 -16.045 -26.080 1.00 96.69 343 GLY A C 1
ATOM 2781 O O . GLY A 1 343 ? -19.001 -15.396 -25.981 1.00 96.69 343 GLY A O 1
ATOM 2782 N N . ALA A 1 344 ? -20.422 -16.918 -25.144 1.00 98.19 344 ALA A N 1
ATOM 2783 C CA . ALA A 1 344 ? -19.647 -17.173 -23.944 1.00 98.19 344 ALA A CA 1
ATOM 2784 C C . ALA A 1 344 ? -18.373 -17.939 -24.314 1.00 98.19 344 ALA A C 1
ATOM 2786 O O . ALA A 1 344 ? -18.406 -18.875 -25.114 1.00 98.19 344 ALA A O 1
ATOM 2787 N N . HIS A 1 345 ? -17.240 -17.537 -23.753 1.00 98.19 345 HIS A N 1
ATOM 2788 C CA . HIS A 1 345 ? -15.942 -18.124 -24.073 1.00 98.19 345 HIS A CA 1
ATOM 2789 C C . HIS A 1 345 ? -14.957 -17.943 -22.917 1.00 98.19 345 HIS A C 1
ATOM 2791 O O . HIS A 1 345 ? -15.205 -17.188 -21.976 1.00 98.19 345 HIS A O 1
ATOM 2797 N N . LEU A 1 346 ? -13.830 -18.651 -22.989 1.00 98.38 346 LEU A N 1
ATOM 2798 C CA . LEU A 1 346 ? -12.705 -18.425 -22.089 1.00 98.38 346 LEU A CA 1
ATOM 2799 C C . LEU A 1 346 ? -11.868 -17.261 -22.602 1.00 98.38 346 LEU A C 1
ATOM 2801 O O . LEU A 1 346 ? -11.441 -17.264 -23.756 1.00 98.38 346 LEU A O 1
ATOM 2805 N N . GLN A 1 347 ? -11.607 -16.307 -21.723 1.00 97.31 347 GLN A N 1
ATOM 2806 C CA . GLN A 1 347 ? -10.672 -15.218 -21.944 1.00 97.31 347 GLN A CA 1
ATOM 2807 C C . GLN A 1 347 ? -9.454 -15.408 -21.043 1.00 97.31 347 GLN A C 1
ATOM 2809 O O . GLN A 1 347 ? -9.572 -15.918 -19.927 1.00 97.31 347 GLN A O 1
ATOM 2814 N N . GLU A 1 348 ? -8.285 -15.006 -21.536 1.00 96.94 348 GLU A N 1
ATOM 2815 C CA . GLU A 1 348 ? -7.076 -14.949 -20.721 1.00 96.94 348 GLU A CA 1
ATOM 2816 C C . GLU A 1 348 ? -7.275 -13.984 -19.548 1.00 96.94 348 GLU A C 1
ATOM 2818 O O . GLU A 1 348 ? -7.690 -12.838 -19.717 1.00 96.94 348 GLU A O 1
ATOM 2823 N N . ALA A 1 349 ? -6.977 -14.464 -18.347 1.00 94.62 349 ALA A N 1
ATOM 2824 C CA . ALA A 1 349 ? -7.057 -13.692 -17.121 1.00 94.62 349 ALA A CA 1
ATOM 2825 C C . ALA A 1 349 ? -5.958 -14.171 -16.177 1.00 94.62 349 ALA A C 1
ATOM 2827 O O . ALA A 1 349 ? -6.135 -15.150 -15.459 1.00 94.62 349 ALA A O 1
ATOM 2828 N N . THR A 1 350 ? -4.819 -13.476 -16.148 1.00 93.38 350 THR A N 1
ATOM 2829 C CA . THR A 1 350 ? -3.641 -13.869 -15.347 1.00 93.38 350 THR A CA 1
ATOM 2830 C C . THR A 1 350 ? -3.933 -14.008 -13.848 1.00 93.38 350 THR A C 1
ATOM 2832 O O . THR A 1 350 ? -3.276 -14.796 -13.170 1.00 93.38 350 THR A O 1
ATOM 2835 N N . PHE A 1 351 ? -4.942 -13.286 -13.352 1.00 91.69 351 PHE A N 1
ATOM 2836 C CA . PHE A 1 351 ? -5.454 -13.325 -11.978 1.00 91.69 351 PHE A CA 1
ATOM 2837 C C . PHE A 1 351 ? -6.479 -14.446 -11.716 1.00 91.69 351 PHE A C 1
ATOM 2839 O O . PHE A 1 351 ? -6.810 -14.713 -10.560 1.00 91.69 351 PHE A O 1
ATOM 2846 N N . GLY A 1 352 ? -7.018 -15.062 -12.769 1.00 92.38 352 GLY A N 1
ATOM 2847 C CA . GLY A 1 352 ? -7.980 -16.156 -12.697 1.00 92.38 352 GLY A CA 1
ATOM 2848 C C . GLY A 1 352 ? -7.314 -17.507 -12.436 1.00 92.38 352 GLY A C 1
ATOM 2849 O O . GLY A 1 352 ? -6.120 -17.716 -12.661 1.00 92.38 352 GLY A O 1
ATOM 2850 N N . THR A 1 353 ? -8.113 -18.457 -11.975 1.00 94.75 353 THR A N 1
ATOM 2851 C CA . THR A 1 353 ? -7.746 -19.866 -11.838 1.00 94.75 353 THR A CA 1
ATOM 2852 C C . THR A 1 353 ? -7.378 -20.419 -13.209 1.00 94.75 353 THR A C 1
ATOM 2854 O O . THR A 1 353 ? -8.092 -20.211 -14.186 1.00 94.75 353 THR A O 1
ATOM 2857 N N . ASP A 1 354 ? -6.254 -21.130 -13.294 1.00 95.50 354 ASP A N 1
ATOM 2858 C CA . ASP A 1 354 ? -5.712 -21.636 -14.562 1.00 95.50 354 ASP A CA 1
ATOM 2859 C C . ASP A 1 354 ? -5.443 -20.538 -15.618 1.00 95.50 354 ASP A C 1
ATOM 2861 O O . ASP A 1 354 ? -5.374 -20.843 -16.810 1.00 95.50 354 ASP A O 1
ATOM 2865 N N . HIS A 1 355 ? -5.282 -19.281 -15.182 1.00 95.81 355 HIS A N 1
ATOM 2866 C CA . HIS A 1 355 ? -5.047 -18.093 -16.013 1.00 95.81 355 HIS A CA 1
ATOM 2867 C C . HIS A 1 355 ? -6.158 -17.785 -17.031 1.00 95.81 355 HIS A C 1
ATOM 2869 O O . HIS A 1 355 ? -5.913 -17.140 -18.053 1.00 95.81 355 HIS A O 1
ATOM 2875 N N . VAL A 1 356 ? -7.386 -18.238 -16.765 1.00 97.12 356 VAL A N 1
ATOM 2876 C CA . VAL A 1 356 ? -8.550 -17.997 -17.625 1.00 97.12 356 VAL A CA 1
ATOM 2877 C C . VAL A 1 356 ? -9.783 -17.617 -16.811 1.00 97.12 356 VAL A C 1
ATOM 2879 O O . VAL A 1 356 ? -9.915 -17.977 -15.644 1.00 97.12 356 VAL A O 1
ATOM 2882 N N . ILE A 1 357 ? -10.721 -16.923 -17.448 1.00 98.12 357 ILE A N 1
ATOM 2883 C CA . ILE A 1 357 ? -12.044 -16.618 -16.897 1.00 98.12 357 ILE A CA 1
ATOM 2884 C C . ILE A 1 357 ? -13.111 -16.844 -17.973 1.00 98.12 357 ILE A C 1
ATOM 2886 O O . ILE A 1 357 ? -12.873 -16.611 -19.157 1.00 98.12 357 ILE A O 1
ATOM 2890 N N . ALA A 1 358 ? -14.288 -17.328 -17.585 1.00 98.25 358 ALA A N 1
ATOM 2891 C CA . ALA A 1 358 ? -15.435 -17.394 -18.483 1.00 98.25 358 ALA A CA 1
ATOM 2892 C C . ALA A 1 358 ? -16.065 -16.007 -18.613 1.00 98.25 358 ALA A C 1
ATOM 2894 O O . ALA A 1 358 ? -16.568 -15.472 -17.627 1.00 98.25 358 ALA A O 1
ATOM 2895 N N . THR A 1 359 ? -16.077 -15.456 -19.822 1.00 97.69 359 THR A N 1
ATOM 2896 C CA . THR A 1 359 ? -16.696 -14.164 -20.139 1.00 97.69 359 THR A CA 1
ATOM 2897 C C . THR A 1 359 ? -17.737 -14.312 -21.252 1.00 97.69 359 THR A C 1
ATOM 2899 O O . THR A 1 359 ? -18.006 -15.414 -21.734 1.00 97.69 359 THR A O 1
ATOM 2902 N N . GLY A 1 360 ? -18.371 -13.206 -21.641 1.00 96.62 360 GLY A N 1
ATOM 2903 C CA . GLY A 1 360 ? -19.394 -13.170 -22.686 1.00 96.62 360 GLY A CA 1
ATOM 2904 C C . GLY A 1 360 ? -20.734 -13.779 -22.266 1.00 96.62 360 GLY A C 1
ATOM 2905 O O . GLY A 1 360 ? -21.561 -14.058 -23.128 1.00 96.62 360 GLY A O 1
ATOM 2906 N N . ILE A 1 361 ? -20.969 -13.997 -20.967 1.00 98.06 361 ILE A N 1
ATOM 2907 C CA . ILE A 1 361 ? -22.245 -14.509 -20.447 1.00 98.06 361 ILE A CA 1
ATOM 2908 C C . ILE A 1 361 ? -23.314 -13.422 -20.600 1.00 98.06 361 ILE A C 1
ATOM 2910 O O . ILE A 1 361 ? -23.177 -12.319 -20.064 1.00 98.06 361 ILE A O 1
ATOM 2914 N N . TYR A 1 362 ? -24.372 -13.719 -21.350 1.00 97.19 362 TYR A N 1
ATOM 2915 C CA . TYR A 1 362 ? -25.343 -12.715 -21.779 1.00 97.19 362 TYR A CA 1
ATOM 2916 C C . TYR A 1 362 ? -26.704 -13.339 -22.090 1.00 97.19 362 TYR A C 1
ATOM 2918 O O . TYR A 1 362 ? -26.820 -14.205 -22.964 1.00 97.19 362 TYR A O 1
ATOM 2926 N N . GLY A 1 363 ? -27.740 -12.889 -21.378 1.00 95.44 363 GLY A N 1
ATOM 2927 C CA . GLY A 1 363 ? -29.097 -13.413 -21.519 1.00 95.44 363 GLY A CA 1
ATOM 2928 C C . GLY A 1 363 ? -29.170 -14.940 -21.392 1.00 95.44 363 GLY A C 1
ATOM 2929 O O . GLY A 1 363 ? -28.389 -15.568 -20.675 1.00 95.44 363 GLY A O 1
ATOM 2930 N N . ASN A 1 364 ? -30.108 -15.546 -22.121 1.00 91.25 364 ASN A N 1
ATOM 2931 C CA . ASN A 1 364 ? -30.316 -16.998 -22.117 1.00 91.25 364 ASN A CA 1
ATOM 2932 C C . ASN A 1 364 ? -29.559 -17.735 -23.236 1.00 91.25 364 ASN A C 1
ATOM 2934 O O . ASN A 1 364 ? -29.473 -18.962 -23.195 1.00 91.25 364 ASN A O 1
ATOM 2938 N N . ASP A 1 365 ? -29.014 -17.007 -24.214 1.00 92.56 365 ASP A N 1
ATOM 2939 C CA . ASP A 1 365 ? -28.395 -17.589 -25.412 1.00 92.56 365 ASP A CA 1
ATOM 2940 C C . ASP A 1 365 ? -26.879 -17.762 -25.266 1.00 92.56 365 ASP A C 1
ATOM 2942 O O . ASP A 1 365 ? -26.281 -18.603 -25.938 1.00 92.56 365 ASP A O 1
ATOM 2946 N N . SER A 1 366 ? -26.256 -16.997 -24.364 1.00 97.94 366 SER A N 1
ATOM 2947 C CA . SER A 1 366 ? -24.816 -16.999 -24.127 1.00 97.94 366 SER A CA 1
ATOM 2948 C C . SER A 1 366 ? -24.504 -17.437 -22.696 1.00 97.94 366 SER A C 1
ATOM 2950 O O . SER A 1 366 ? -24.629 -16.650 -21.756 1.00 97.94 366 SER A O 1
ATOM 2952 N N . THR A 1 367 ? -24.152 -18.714 -22.508 1.00 98.38 367 THR A N 1
ATOM 2953 C CA . THR A 1 367 ? -24.134 -19.359 -21.180 1.00 98.38 367 THR A CA 1
ATOM 2954 C C . THR A 1 367 ? -22.880 -20.191 -20.914 1.00 98.38 367 THR A C 1
ATOM 2956 O O . THR A 1 367 ? -22.247 -20.713 -21.834 1.00 98.38 367 THR A O 1
ATOM 2959 N N . ALA A 1 368 ? -22.554 -20.360 -19.629 1.00 98.50 368 ALA A N 1
ATOM 2960 C CA . ALA A 1 368 ? -21.504 -21.251 -19.136 1.00 98.50 368 ALA A CA 1
ATOM 2961 C C . ALA A 1 368 ? -22.116 -22.382 -18.295 1.00 98.50 368 ALA A C 1
ATOM 2963 O O . ALA A 1 368 ? -22.831 -22.135 -17.326 1.00 98.50 368 ALA A O 1
ATOM 2964 N N . THR A 1 369 ? -21.848 -23.639 -18.651 1.00 98.62 369 THR A N 1
ATOM 2965 C CA . THR A 1 369 ? -22.411 -24.824 -17.988 1.00 98.62 369 THR A CA 1
ATOM 2966 C C . THR A 1 369 ? -21.333 -25.662 -17.313 1.00 98.62 369 THR A C 1
ATOM 2968 O O . THR A 1 369 ? -20.482 -26.262 -17.971 1.00 98.62 369 THR A O 1
ATOM 2971 N N . PHE A 1 370 ? -21.422 -25.780 -15.992 1.00 98.69 370 PHE A N 1
ATOM 2972 C CA . PHE A 1 370 ? -20.547 -26.603 -15.166 1.00 98.69 370 PHE A CA 1
ATOM 2973 C C . PHE A 1 370 ? -21.159 -27.983 -14.948 1.00 98.69 370 PHE A C 1
ATOM 2975 O O . PHE A 1 370 ? -22.353 -28.114 -14.685 1.00 98.69 370 PHE A O 1
ATOM 2982 N N . THR A 1 371 ? -20.335 -29.025 -15.016 1.00 98.56 371 THR A N 1
ATOM 2983 C CA . THR A 1 371 ? -20.717 -30.374 -14.584 1.00 98.56 371 THR A CA 1
ATOM 2984 C C . THR A 1 371 ? -20.157 -30.627 -13.190 1.00 98.56 371 THR A C 1
ATOM 2986 O O . THR A 1 371 ? -18.940 -30.598 -13.016 1.00 98.56 371 THR A O 1
ATOM 2989 N N . VAL A 1 372 ? -21.024 -30.905 -12.216 1.00 98.38 372 VAL A N 1
ATOM 2990 C CA . VAL A 1 372 ? -20.641 -31.056 -10.804 1.00 98.38 372 VAL A CA 1
ATOM 2991 C C . VAL A 1 372 ? -21.158 -32.349 -10.186 1.00 98.38 372 VAL A C 1
ATOM 2993 O O . VAL A 1 372 ? -22.167 -32.898 -10.615 1.00 98.38 372 VAL A O 1
ATOM 2996 N N . GLU A 1 373 ? -20.482 -32.821 -9.143 1.00 98.06 373 GLU A N 1
ATOM 2997 C CA . GLU A 1 373 ? -20.943 -33.933 -8.308 1.00 98.06 373 GLU A CA 1
ATOM 2998 C C . GLU A 1 373 ? -21.795 -33.418 -7.143 1.00 98.06 373 GLU A C 1
ATOM 3000 O O . GLU A 1 373 ? -21.319 -32.643 -6.308 1.00 98.06 373 GLU A O 1
ATOM 3005 N N . GLY A 1 374 ? -23.042 -33.879 -7.081 1.00 96.62 374 GLY A N 1
ATOM 3006 C CA . GLY A 1 374 ? -23.991 -33.630 -6.004 1.00 96.62 374 GLY A CA 1
ATOM 3007 C C . GLY A 1 374 ? -24.170 -34.842 -5.088 1.00 96.62 374 GLY A C 1
ATOM 3008 O O . GLY A 1 374 ? -23.836 -35.982 -5.424 1.00 96.62 374 GLY A O 1
ATOM 3009 N N . GLN A 1 375 ? -24.712 -34.597 -3.901 1.00 96.06 375 GLN A N 1
ATOM 3010 C CA . GLN A 1 375 ? -24.863 -35.583 -2.828 1.00 96.06 375 GLN A CA 1
ATOM 3011 C C . GLN A 1 375 ? -26.331 -35.921 -2.524 1.00 96.06 375 GLN A C 1
ATOM 3013 O O . GLN A 1 375 ? -26.592 -36.697 -1.607 1.00 96.06 375 GLN A O 1
ATOM 3018 N N . GLY A 1 376 ? -27.283 -35.417 -3.319 1.00 93.94 376 GLY A N 1
ATOM 3019 C CA . GLY A 1 376 ? -28.711 -35.727 -3.177 1.00 93.94 376 GLY A CA 1
ATOM 3020 C C . GLY A 1 376 ? -29.430 -34.874 -2.134 1.00 93.94 376 GLY A C 1
ATOM 3021 O O . GLY A 1 376 ? -30.368 -35.356 -1.504 1.00 93.94 376 GLY A O 1
ATOM 3022 N N . ALA A 1 377 ? -28.968 -33.645 -1.924 1.00 94.00 377 ALA A N 1
ATOM 3023 C CA . ALA A 1 377 ? -29.537 -32.677 -0.997 1.00 94.00 377 ALA A CA 1
ATOM 3024 C C . ALA A 1 377 ? -29.201 -31.255 -1.467 1.00 94.00 377 ALA A C 1
ATOM 3026 O O . ALA A 1 377 ? -28.372 -31.069 -2.362 1.00 94.00 377 ALA A O 1
ATOM 3027 N N . ASP A 1 378 ? -29.820 -30.263 -0.834 1.00 94.06 378 ASP A N 1
ATOM 3028 C CA . ASP A 1 378 ? -29.448 -28.868 -1.036 1.00 94.06 378 ASP A CA 1
ATOM 3029 C C . ASP A 1 378 ? -27.995 -28.649 -0.595 1.00 94.06 378 ASP A C 1
ATOM 3031 O O . ASP A 1 378 ? -27.570 -29.086 0.482 1.00 94.06 378 ASP A O 1
ATOM 3035 N N . GLN A 1 379 ? -27.215 -28.007 -1.458 1.00 96.38 379 GLN A N 1
ATOM 3036 C CA . GLN A 1 379 ? -25.791 -27.766 -1.260 1.00 96.38 379 GLN A CA 1
ATOM 3037 C C . GLN A 1 379 ? -25.461 -26.315 -1.578 1.00 96.38 379 GLN A C 1
ATOM 3039 O O . GLN A 1 379 ? -25.914 -25.773 -2.588 1.00 96.38 379 GLN A O 1
ATOM 3044 N N . TRP A 1 380 ? -24.650 -25.694 -0.723 1.00 97.62 380 TRP A N 1
ATOM 3045 C CA . TRP A 1 380 ? -24.099 -24.378 -1.012 1.00 97.62 380 TRP A CA 1
ATOM 3046 C C . TRP A 1 380 ? -23.147 -24.462 -2.201 1.00 97.62 380 TRP A C 1
ATOM 3048 O O . TRP A 1 380 ? -22.324 -25.380 -2.298 1.00 97.62 380 TRP A O 1
ATOM 3058 N N . VAL A 1 381 ? -23.266 -23.495 -3.102 1.00 98.56 381 VAL A N 1
ATOM 3059 C CA . VAL A 1 381 ? -22.392 -23.307 -4.253 1.00 98.56 381 VAL A CA 1
ATOM 3060 C C . VAL A 1 381 ? -21.949 -21.852 -4.284 1.00 98.56 381 VAL A C 1
ATOM 3062 O O . VAL A 1 381 ? -22.784 -20.961 -4.411 1.00 98.56 381 VAL A O 1
ATOM 3065 N N . SER A 1 382 ? -20.643 -21.620 -4.181 1.00 98.56 382 SER A N 1
ATOM 3066 C CA . SER A 1 382 ? -20.052 -20.288 -4.329 1.00 98.56 382 SER A CA 1
ATOM 3067 C C . SER A 1 382 ? -19.613 -20.070 -5.764 1.00 98.56 382 SER A C 1
ATOM 3069 O O . SER A 1 382 ? -18.839 -20.863 -6.304 1.00 98.56 382 SER A O 1
ATOM 3071 N N . PHE A 1 383 ? -20.083 -18.984 -6.362 1.00 98.62 383 PHE A N 1
ATOM 3072 C CA . PHE A 1 383 ? -19.719 -18.544 -7.701 1.00 98.62 383 PHE A CA 1
ATOM 3073 C C . PHE A 1 383 ? -18.656 -17.466 -7.572 1.00 98.62 383 PHE A C 1
ATOM 3075 O O . PHE A 1 383 ? -18.949 -16.375 -7.092 1.00 98.62 383 PHE A O 1
ATOM 3082 N N . TYR A 1 384 ? -17.426 -17.784 -7.961 1.00 98.56 384 TYR A N 1
ATOM 3083 C CA . TYR A 1 384 ? -16.322 -16.833 -7.951 1.00 98.56 384 TYR A CA 1
ATOM 3084 C C . TYR A 1 384 ? -16.372 -16.014 -9.234 1.00 98.56 384 TYR A C 1
ATOM 3086 O O . TYR A 1 384 ? -16.332 -16.584 -10.329 1.00 98.56 384 TYR A O 1
ATOM 3094 N N . HIS A 1 385 ? -16.486 -14.695 -9.105 1.00 97.62 385 HIS A N 1
ATOM 3095 C CA . HIS A 1 385 ? -16.769 -13.812 -10.228 1.00 97.62 385 HIS A CA 1
ATOM 3096 C C . HIS A 1 385 ? -15.953 -12.525 -10.220 1.00 97.62 385 HIS A C 1
ATOM 3098 O O . HIS A 1 385 ? -15.471 -12.065 -9.182 1.00 97.62 385 HIS A O 1
ATOM 3104 N N . GLN A 1 386 ? -15.871 -11.925 -11.402 1.00 94.69 386 GLN A N 1
ATOM 3105 C CA . GLN A 1 386 ? -15.438 -10.556 -11.618 1.00 94.69 386 GLN A CA 1
ATOM 3106 C C . GLN A 1 386 ? -16.559 -9.761 -12.290 1.00 94.69 386 GLN A C 1
ATOM 3108 O O . GLN A 1 386 ? -17.195 -10.224 -13.235 1.00 94.69 386 GLN A O 1
ATOM 3113 N N . ASN A 1 387 ? -16.790 -8.543 -11.809 1.00 92.44 387 ASN A N 1
ATOM 3114 C CA . ASN A 1 387 ? -17.710 -7.601 -12.431 1.00 92.44 387 ASN A CA 1
ATOM 3115 C C . ASN A 1 387 ? -17.109 -6.192 -12.396 1.00 92.44 387 ASN A C 1
ATOM 3117 O O . ASN A 1 387 ? -17.241 -5.482 -11.410 1.00 92.44 387 ASN A O 1
ATOM 3121 N N . ILE A 1 388 ? -16.475 -5.774 -13.485 1.00 88.62 388 ILE A N 1
ATOM 3122 C CA . ILE A 1 388 ? -15.714 -4.516 -13.542 1.00 88.62 388 ILE A CA 1
ATOM 3123 C C . ILE A 1 388 ? -16.542 -3.283 -13.931 1.00 88.62 388 ILE A C 1
ATOM 3125 O O . ILE A 1 388 ? -15.958 -2.262 -14.282 1.00 88.62 388 ILE A O 1
ATOM 3129 N N . ASP A 1 389 ? -17.875 -3.354 -13.889 1.00 83.31 389 ASP A N 1
ATOM 3130 C CA . ASP A 1 389 ? -18.754 -2.282 -14.388 1.00 83.31 389 ASP A CA 1
ATOM 3131 C C . ASP A 1 389 ? -18.610 -0.956 -13.614 1.00 83.31 389 ASP A C 1
ATOM 3133 O O . ASP A 1 389 ? -18.802 0.115 -14.187 1.00 83.31 389 ASP A O 1
ATOM 3137 N N . ASP A 1 390 ? -18.207 -0.999 -12.339 1.00 76.06 390 ASP A N 1
ATOM 3138 C CA . ASP A 1 390 ? -17.905 0.200 -11.539 1.00 76.06 390 ASP A CA 1
ATOM 3139 C C . ASP A 1 390 ? -16.510 0.788 -11.832 1.00 76.06 390 ASP A C 1
ATOM 3141 O O . ASP A 1 390 ? -16.190 1.891 -11.400 1.00 76.06 390 ASP A O 1
ATOM 3145 N N . MET A 1 391 ? -15.653 0.073 -12.572 1.00 67.44 391 MET A N 1
ATOM 3146 C CA . MET A 1 391 ? -14.328 0.520 -13.034 1.00 67.44 391 MET A CA 1
ATOM 3147 C C . MET A 1 391 ? -13.351 0.996 -11.936 1.00 67.44 391 MET A C 1
ATOM 3149 O O . MET A 1 391 ? -12.308 1.562 -12.264 1.00 67.44 391 MET A O 1
ATOM 3153 N N . GLY A 1 392 ? -13.639 0.726 -10.658 1.00 64.69 392 GLY A N 1
ATOM 3154 C CA . GLY A 1 392 ? -12.836 1.165 -9.510 1.00 64.69 392 GLY A CA 1
ATOM 3155 C C . GLY A 1 392 ? -13.207 2.550 -8.961 1.00 64.69 392 GLY A C 1
ATOM 3156 O O . GLY A 1 392 ? -12.523 3.045 -8.068 1.00 64.69 392 GLY A O 1
ATOM 3157 N N . PHE A 1 393 ? -14.285 3.179 -9.446 1.00 65.12 393 PHE A N 1
ATOM 3158 C CA . PHE A 1 393 ? -14.744 4.482 -8.942 1.00 65.12 393 PHE A CA 1
ATOM 3159 C C . PHE A 1 393 ? -15.363 4.412 -7.541 1.00 65.12 393 PHE A C 1
ATOM 3161 O O . PHE A 1 393 ? -15.442 5.440 -6.868 1.00 65.12 393 PHE A O 1
ATOM 3168 N N . GLY A 1 394 ? -15.769 3.229 -7.074 1.00 55.94 394 GLY A N 1
ATOM 3169 C CA . GLY A 1 394 ? -16.343 3.020 -5.746 1.00 55.94 394 GLY A CA 1
ATOM 3170 C C . GLY A 1 394 ? -15.438 3.411 -4.574 1.00 55.94 394 GLY A C 1
ATOM 3171 O O . GLY A 1 394 ? -15.955 3.661 -3.492 1.00 55.94 394 GLY A O 1
ATOM 3172 N N . ASP A 1 395 ? -14.123 3.542 -4.787 1.00 56.06 395 ASP A N 1
ATOM 3173 C CA . ASP A 1 395 ? -13.176 4.016 -3.766 1.00 56.06 395 ASP A CA 1
ATOM 3174 C C . ASP A 1 395 ? -13.121 5.557 -3.642 1.00 56.06 395 ASP A C 1
ATOM 3176 O O . ASP A 1 395 ? -12.460 6.076 -2.741 1.00 56.06 395 ASP A O 1
ATOM 3180 N N . GLN A 1 396 ? -13.796 6.312 -4.522 1.00 54.75 396 GLN A N 1
ATOM 3181 C CA . GLN A 1 396 ? -13.812 7.778 -4.493 1.00 54.75 396 GLN A CA 1
ATOM 3182 C C . GLN A 1 396 ? -15.169 8.341 -4.037 1.00 54.75 396 GLN A C 1
ATOM 3184 O O . GLN A 1 396 ? -16.202 8.040 -4.649 1.00 54.75 396 GLN A O 1
ATOM 3189 N N . PRO A 1 397 ? -15.192 9.256 -3.046 1.00 50.53 397 PRO A N 1
ATOM 3190 C CA . PRO A 1 397 ? -16.355 10.100 -2.800 1.00 50.53 397 PRO A CA 1
ATOM 3191 C C . PRO A 1 397 ? -16.687 10.865 -4.086 1.00 50.53 397 PRO A C 1
ATOM 3193 O O . PRO A 1 397 ? -15.812 11.494 -4.674 1.00 50.53 397 PRO A O 1
ATOM 3196 N N . MET A 1 398 ? -17.939 10.798 -4.545 1.00 48.84 398 MET A N 1
ATOM 3197 C CA . MET A 1 398 ? -18.405 11.478 -5.769 1.00 48.84 398 MET A CA 1
ATOM 3198 C C . MET A 1 398 ? -17.777 10.999 -7.093 1.00 48.84 398 MET A C 1
ATOM 3200 O O . MET A 1 398 ? -18.004 11.632 -8.123 1.00 48.84 398 MET A O 1
ATOM 3204 N N . GLY A 1 399 ? -17.054 9.871 -7.114 1.00 46.62 399 GLY A N 1
ATOM 3205 C CA . GLY A 1 399 ? -16.562 9.289 -8.366 1.00 46.62 399 GLY A CA 1
ATOM 3206 C C . GLY A 1 399 ? -17.727 8.973 -9.312 1.00 46.62 399 GLY A C 1
ATOM 3207 O O . GLY A 1 399 ? -18.620 8.208 -8.938 1.00 46.62 399 GLY A O 1
ATOM 3208 N N . GLN A 1 400 ? -17.739 9.581 -10.502 1.00 50.28 400 GLN A N 1
ATOM 3209 C CA . GLN A 1 400 ? -18.631 9.223 -11.606 1.00 50.28 400 GLN A CA 1
ATOM 3210 C C . GLN A 1 400 ? -17.826 8.470 -12.675 1.00 50.28 400 GLN A C 1
ATOM 3212 O O . GLN A 1 400 ? -16.855 9.027 -13.195 1.00 50.28 400 GLN A O 1
ATOM 3217 N N . PRO A 1 401 ? -18.213 7.234 -13.034 1.00 47.44 401 PRO A N 1
ATOM 3218 C CA . PRO A 1 401 ? -17.678 6.581 -14.212 1.00 47.44 401 PRO A CA 1
ATOM 3219 C C . PRO A 1 401 ? -18.329 7.176 -15.466 1.00 47.44 401 PRO A C 1
ATOM 3221 O O . PRO A 1 401 ? -19.497 6.927 -15.741 1.00 47.44 401 PRO A O 1
ATOM 3224 N N . ASP A 1 402 ? -17.508 7.894 -16.234 1.00 46.16 402 ASP A N 1
ATOM 3225 C CA . ASP A 1 402 ? -17.665 8.241 -17.656 1.00 46.16 402 ASP A CA 1
ATOM 3226 C C . ASP A 1 402 ? -18.307 9.601 -18.032 1.00 46.16 402 ASP A C 1
ATOM 3228 O O . ASP A 1 402 ? -19.348 10.037 -17.549 1.00 46.16 402 ASP A O 1
ATOM 3232 N N . ARG A 1 403 ? -17.605 10.242 -18.973 1.00 43.53 403 ARG A N 1
ATOM 3233 C CA . ARG A 1 403 ? -17.770 11.521 -19.666 1.00 43.53 403 ARG A CA 1
ATOM 3234 C C . ARG A 1 403 ? -18.785 11.462 -20.824 1.00 43.53 403 ARG A C 1
ATOM 3236 O O . ARG A 1 403 ? -19.003 12.506 -21.435 1.00 43.53 403 ARG A O 1
ATOM 3243 N N . ILE A 1 404 ? -19.357 10.299 -21.179 1.00 43.38 404 ILE A N 1
ATOM 3244 C CA . ILE A 1 404 ? -20.225 10.146 -22.370 1.00 43.38 404 ILE A CA 1
ATOM 3245 C C . ILE A 1 404 ? -21.347 9.094 -22.167 1.00 43.38 404 ILE A C 1
ATOM 3247 O O . ILE A 1 404 ? -21.237 7.967 -22.630 1.00 43.38 404 ILE A O 1
ATOM 3251 N N . ASN A 1 405 ? -22.470 9.457 -21.530 1.00 44.50 405 ASN A N 1
ATOM 3252 C CA . ASN A 1 405 ? -23.759 8.720 -21.560 1.00 44.50 405 ASN A CA 1
ATOM 3253 C C . ASN A 1 405 ? -23.768 7.204 -21.210 1.00 44.50 405 ASN A C 1
ATOM 3255 O O . ASN A 1 405 ? -24.758 6.525 -21.491 1.00 44.50 405 ASN A O 1
ATOM 3259 N N . GLY A 1 406 ? -22.725 6.651 -20.587 1.00 49.62 406 GLY A N 1
ATOM 3260 C CA . GLY A 1 406 ? -22.678 5.240 -20.192 1.00 49.62 406 GLY A CA 1
ATOM 3261 C C . GLY A 1 406 ? -23.669 4.885 -19.073 1.00 49.62 406 GLY A C 1
ATOM 3262 O O . GLY A 1 406 ? -23.816 5.605 -18.086 1.00 49.62 406 GLY A O 1
ATOM 3263 N N . THR A 1 407 ? -24.348 3.740 -19.188 1.00 51.62 407 THR A N 1
ATOM 3264 C CA . THR A 1 407 ? -25.214 3.197 -18.129 1.00 51.62 407 THR A CA 1
ATOM 3265 C C . THR A 1 407 ? -24.397 2.383 -17.115 1.00 51.62 407 THR A C 1
ATOM 3267 O O . THR A 1 407 ? -24.132 1.206 -17.325 1.00 51.62 407 THR A O 1
ATOM 3270 N N . TRP A 1 408 ? -24.016 3.007 -15.996 1.00 64.81 408 TRP A N 1
ATOM 3271 C CA . TRP A 1 408 ? -23.278 2.400 -14.866 1.00 64.81 408 TRP A CA 1
ATOM 3272 C C . TRP A 1 408 ? -24.029 1.257 -14.161 1.00 64.81 408 TRP A C 1
ATOM 3274 O O . TRP A 1 408 ? -25.219 1.406 -13.906 1.00 64.81 408 TRP A O 1
ATOM 3284 N N . ALA A 1 409 ? -23.374 0.172 -13.736 1.00 70.19 409 ALA A N 1
ATOM 3285 C CA . ALA A 1 409 ? -24.015 -0.870 -12.920 1.00 70.19 409 ALA A CA 1
ATOM 3286 C C . ALA A 1 409 ? -23.122 -1.357 -11.760 1.00 70.19 409 ALA A C 1
ATOM 3288 O O . ALA A 1 409 ? -22.082 -1.959 -11.976 1.00 70.19 409 ALA A O 1
ATOM 3289 N N . VAL A 1 410 ? -23.573 -1.190 -10.510 1.00 77.62 410 VAL A N 1
ATOM 3290 C CA . VAL A 1 410 ? -22.919 -1.739 -9.288 1.00 77.62 410 VAL A CA 1
ATOM 3291 C C . VAL A 1 410 ? -23.137 -3.233 -9.069 1.00 77.62 410 VAL A C 1
ATOM 3293 O O . VAL A 1 410 ? -22.682 -3.828 -8.094 1.00 77.62 410 VAL A O 1
ATOM 3296 N N . ARG A 1 411 ? -23.885 -3.876 -9.961 1.00 88.94 411 ARG A N 1
ATOM 3297 C CA . ARG A 1 411 ? -24.100 -5.318 -9.931 1.00 88.94 411 ARG A CA 1
ATOM 3298 C C . ARG A 1 411 ? -24.516 -5.815 -11.303 1.00 88.94 411 ARG A C 1
ATOM 3300 O O . ARG A 1 411 ? -25.252 -5.140 -12.026 1.00 88.94 411 ARG A O 1
ATOM 3307 N N . ARG A 1 412 ? -24.138 -7.048 -11.594 1.00 92.69 412 ARG A N 1
ATOM 3308 C CA . ARG A 1 412 ? -24.762 -7.878 -12.620 1.00 92.69 412 ARG A CA 1
ATOM 3309 C C . ARG A 1 412 ? -25.628 -8.930 -11.940 1.00 92.69 412 ARG A C 1
ATOM 3311 O O . ARG A 1 412 ? -25.440 -9.236 -10.759 1.00 92.69 412 ARG A O 1
ATOM 3318 N N . ILE A 1 413 ? -26.595 -9.458 -12.676 1.00 94.88 413 ILE A N 1
ATOM 3319 C CA . ILE A 1 413 ? -27.465 -10.527 -12.194 1.00 94.88 413 ILE A CA 1
ATOM 3320 C C . ILE A 1 413 ? -27.368 -11.668 -13.193 1.00 94.88 413 ILE A C 1
ATOM 3322 O O . ILE A 1 413 ? -27.527 -11.457 -14.392 1.00 94.88 413 ILE A O 1
ATOM 3326 N N . SER A 1 414 ? -27.116 -12.871 -12.695 1.00 97.25 414 SER A N 1
ATOM 3327 C CA . SER A 1 414 ? -27.042 -14.069 -13.525 1.00 97.25 414 SER A CA 1
ATOM 3328 C C . SER A 1 414 ? -28.187 -15.025 -13.214 1.00 97.25 414 SER A C 1
ATOM 3330 O O . SER A 1 414 ? -28.601 -15.164 -12.059 1.00 97.25 414 SER A O 1
ATOM 3332 N N . SER A 1 415 ? -28.693 -15.700 -14.245 1.00 97.69 415 SER A N 1
ATOM 3333 C CA . SER A 1 415 ? -29.610 -16.831 -14.100 1.00 97.69 415 SER A CA 1
ATOM 3334 C C . SER A 1 415 ? -28.799 -18.078 -13.799 1.00 97.69 415 SER A C 1
ATOM 3336 O O . SER A 1 415 ? -27.782 -18.328 -14.439 1.00 97.69 415 SER A O 1
ATOM 3338 N N . VAL A 1 416 ? -29.248 -18.881 -12.839 1.00 98.31 416 VAL A N 1
ATOM 3339 C CA . VAL A 1 416 ? -28.642 -20.174 -12.520 1.00 98.31 416 VAL A CA 1
ATOM 3340 C C . VAL A 1 416 ? -29.705 -21.259 -12.639 1.00 98.31 416 VAL A C 1
ATOM 3342 O O . VAL A 1 416 ? -30.689 -21.269 -11.900 1.00 98.31 416 VAL A O 1
ATOM 3345 N N . VAL A 1 417 ? -29.496 -22.180 -13.578 1.00 97.88 417 VAL A N 1
ATOM 3346 C CA . VAL A 1 417 ? -30.405 -23.291 -13.884 1.00 97.88 417 VAL A CA 1
ATOM 3347 C C . VAL A 1 417 ? -29.716 -24.612 -13.568 1.00 97.88 417 VAL A C 1
ATOM 3349 O O . VAL A 1 417 ? -28.649 -24.921 -14.104 1.00 97.88 417 VAL A O 1
ATOM 3352 N N . VAL A 1 418 ? -30.335 -25.417 -12.707 1.00 98.25 418 VAL A N 1
ATOM 3353 C CA . VAL A 1 418 ? -29.800 -26.716 -12.286 1.00 98.25 418 VAL A CA 1
ATOM 3354 C C . VAL A 1 418 ? -30.457 -27.825 -13.103 1.00 98.25 418 VAL A C 1
ATOM 3356 O O . VAL A 1 418 ? -31.676 -27.902 -13.190 1.00 98.25 418 VAL A O 1
ATOM 3359 N N . ASN A 1 419 ? -29.659 -28.709 -13.705 1.00 97.38 419 ASN A N 1
ATOM 3360 C CA . ASN A 1 419 ? -30.126 -29.863 -14.487 1.00 97.38 419 ASN A CA 1
ATOM 3361 C C . ASN A 1 419 ? -31.118 -29.521 -15.618 1.00 97.38 419 ASN A C 1
ATOM 3363 O O . ASN A 1 419 ? -31.940 -30.357 -15.987 1.00 97.38 419 ASN A O 1
ATOM 3367 N N . GLY A 1 420 ? -31.041 -28.303 -16.166 1.00 93.75 420 GLY A N 1
ATOM 3368 C CA . GLY A 1 420 ? -31.935 -27.835 -17.229 1.00 93.75 420 GLY A CA 1
ATOM 3369 C C . GLY A 1 420 ? -33.360 -27.501 -16.773 1.00 93.75 420 GLY A C 1
ATOM 3370 O O . GLY A 1 420 ? -34.214 -27.286 -17.630 1.00 93.75 420 GLY A O 1
ATOM 3371 N N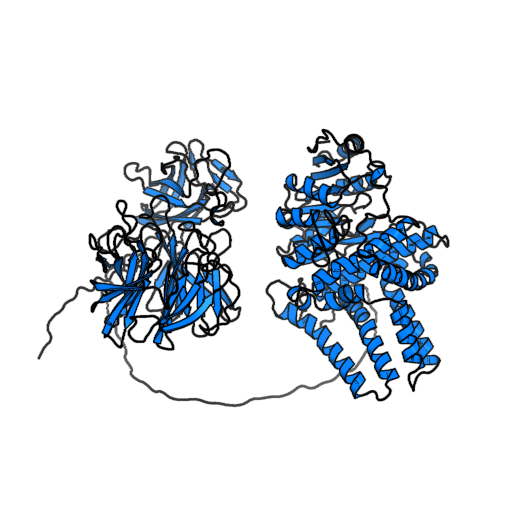 . ASP A 1 421 ? -33.621 -27.448 -15.464 1.00 94.75 421 ASP A N 1
ATOM 3372 C CA . ASP A 1 421 ? -34.926 -27.098 -14.898 1.00 94.75 421 ASP A CA 1
ATOM 3373 C C . ASP A 1 421 ? -35.215 -25.595 -15.051 1.00 94.75 421 ASP A C 1
ATOM 3375 O O . ASP A 1 421 ? -34.884 -24.774 -14.196 1.00 94.75 421 ASP A O 1
ATOM 3379 N N . LYS A 1 422 ? -35.807 -25.227 -16.189 1.00 89.56 422 LYS A N 1
ATOM 3380 C CA . LYS A 1 422 ? -36.153 -23.836 -16.514 1.00 89.56 422 LYS A CA 1
ATOM 3381 C C . LYS A 1 422 ? -37.360 -23.311 -15.734 1.00 89.56 422 LYS A C 1
ATOM 3383 O O . LYS A 1 422 ? -37.586 -22.106 -15.755 1.00 89.56 422 LYS A O 1
ATOM 3388 N N . GLU A 1 423 ? -38.119 -24.175 -15.059 1.00 91.06 423 GLU A N 1
ATOM 3389 C CA . GLU A 1 423 ? -39.213 -23.740 -14.182 1.00 91.06 423 GLU A CA 1
ATOM 3390 C C . GLU A 1 423 ? -38.664 -23.150 -12.877 1.00 91.06 423 GLU A C 1
ATOM 3392 O O . GLU A 1 423 ? -39.297 -22.290 -12.264 1.00 91.06 423 GLU A O 1
ATOM 3397 N N . LYS A 1 424 ? -37.448 -23.555 -12.481 1.00 91.19 424 LYS A N 1
ATOM 3398 C CA . LYS A 1 424 ? -36.768 -23.080 -11.276 1.00 91.19 424 LYS A CA 1
ATOM 3399 C C . LYS A 1 424 ? -35.453 -22.365 -11.599 1.00 91.19 424 LYS A C 1
ATOM 3401 O O . LYS A 1 424 ? -34.358 -22.905 -11.438 1.00 91.19 424 LYS A O 1
ATOM 3406 N N . VAL A 1 425 ? -35.566 -21.102 -12.009 1.00 94.00 425 VAL A N 1
ATOM 3407 C CA . VAL A 1 425 ? -34.413 -20.209 -12.208 1.00 94.00 425 VAL A CA 1
ATOM 3408 C C . VAL A 1 425 ? -34.000 -19.582 -10.878 1.00 94.00 425 VAL A C 1
ATOM 3410 O O . VAL A 1 425 ? -34.792 -18.910 -10.221 1.00 94.00 425 VAL A O 1
ATOM 3413 N N . HIS A 1 426 ? -32.744 -19.779 -10.484 1.00 95.75 426 HIS A N 1
ATOM 3414 C CA . HIS A 1 426 ? -32.159 -19.127 -9.316 1.00 95.75 426 HIS A CA 1
ATOM 3415 C C . HIS A 1 426 ? -31.479 -17.811 -9.721 1.00 95.75 426 HIS A C 1
ATOM 3417 O O . HIS A 1 426 ? -30.762 -17.760 -10.720 1.00 95.75 426 HIS A O 1
ATOM 3423 N N . THR A 1 427 ? -31.671 -16.758 -8.927 1.00 94.81 427 THR A N 1
ATOM 3424 C CA . THR A 1 427 ? -31.084 -15.431 -9.173 1.00 94.81 427 THR A CA 1
ATOM 3425 C C . THR A 1 427 ? -29.765 -15.278 -8.424 1.00 94.81 427 THR A C 1
ATOM 3427 O O . THR A 1 427 ? -29.750 -15.275 -7.192 1.00 94.81 427 THR A O 1
ATOM 3430 N N . LEU A 1 428 ? -28.663 -15.117 -9.158 1.00 95.62 428 LEU A N 1
ATOM 3431 C CA . LEU A 1 428 ? -27.332 -14.881 -8.602 1.00 95.62 428 LEU A CA 1
ATOM 3432 C C . LEU A 1 428 ? -26.973 -13.395 -8.698 1.00 95.62 428 LEU A C 1
ATOM 3434 O O . LEU A 1 428 ? -26.751 -12.870 -9.788 1.00 95.62 428 LEU A O 1
ATOM 3438 N N . TRP A 1 429 ? -26.885 -12.728 -7.550 1.00 93.38 429 TRP A N 1
ATOM 3439 C CA . TRP A 1 429 ? -26.512 -11.317 -7.457 1.00 93.38 429 TRP A CA 1
ATOM 3440 C C . TRP A 1 429 ? -24.992 -11.178 -7.397 1.00 93.38 429 TRP A C 1
ATOM 3442 O O . TRP A 1 429 ? -24.363 -11.617 -6.437 1.00 93.38 429 TRP A O 1
ATOM 3452 N N . GLN A 1 430 ? -24.396 -10.568 -8.419 1.00 93.56 430 GLN A N 1
ATOM 3453 C CA . GLN A 1 430 ? -22.946 -10.469 -8.565 1.00 93.56 430 GLN A CA 1
ATOM 3454 C C . GLN A 1 430 ? -22.527 -9.007 -8.498 1.00 93.56 430 GLN A C 1
ATOM 3456 O O . GLN A 1 430 ? -22.555 -8.271 -9.490 1.00 93.56 430 GLN A O 1
ATOM 3461 N N . LYS A 1 431 ? -22.160 -8.587 -7.285 1.00 90.31 431 LYS A N 1
ATOM 3462 C CA . LYS A 1 431 ? -21.664 -7.238 -7.006 1.00 90.31 431 LYS A CA 1
ATOM 3463 C C . LYS A 1 431 ? -20.462 -6.911 -7.861 1.00 90.31 431 LYS A C 1
ATOM 3465 O O . LYS A 1 431 ? -19.704 -7.807 -8.244 1.00 90.31 431 LYS A O 1
ATOM 3470 N N . ASP A 1 432 ? -20.318 -5.632 -8.151 1.00 88.56 432 ASP A N 1
ATOM 3471 C CA . ASP A 1 432 ? -19.129 -5.128 -8.798 1.00 88.56 432 ASP A CA 1
ATOM 3472 C C . ASP A 1 432 ? -17.867 -5.480 -7.985 1.00 88.56 432 ASP A C 1
ATOM 3474 O O . ASP A 1 432 ? -17.878 -5.631 -6.756 1.00 88.56 432 ASP A O 1
ATOM 3478 N N . THR A 1 433 ? -16.779 -5.683 -8.711 1.00 90.69 433 THR A N 1
ATOM 3479 C CA . THR A 1 433 ? -15.444 -5.992 -8.216 1.00 90.69 433 THR A CA 1
ATOM 3480 C C . THR A 1 433 ? -14.447 -5.096 -8.943 1.00 90.69 433 THR A C 1
ATOM 3482 O O . THR A 1 433 ? -14.709 -4.588 -10.035 1.00 90.69 433 THR A O 1
ATOM 3485 N N . HIS A 1 434 ? -13.270 -4.891 -8.357 1.00 86.62 434 HIS A N 1
ATOM 3486 C CA . HIS A 1 434 ? -12.212 -4.183 -9.063 1.00 86.62 434 HIS A CA 1
ATOM 3487 C C . HIS A 1 434 ? -11.608 -5.068 -10.171 1.00 86.62 434 HIS A C 1
ATOM 3489 O O . HIS A 1 434 ? -11.639 -6.301 -10.100 1.00 86.62 434 HIS A O 1
ATOM 3495 N N . LYS A 1 435 ? -11.009 -4.448 -11.194 1.00 87.44 435 LYS A N 1
ATOM 3496 C CA . LYS A 1 435 ? -10.225 -5.163 -12.216 1.00 87.44 435 LYS A CA 1
ATOM 3497 C C . LYS A 1 435 ? -9.159 -6.028 -11.545 1.00 87.44 435 LYS A C 1
ATOM 3499 O O . LYS A 1 435 ? -8.441 -5.545 -10.672 1.00 87.44 435 LYS A O 1
ATOM 3504 N N . GLY A 1 436 ? -9.083 -7.291 -11.950 1.00 89.88 436 GLY A N 1
ATOM 3505 C CA . GLY A 1 436 ? -8.182 -8.291 -11.372 1.00 89.88 436 GLY A CA 1
ATOM 3506 C C . GLY A 1 436 ? -8.631 -8.882 -10.030 1.00 89.88 436 GLY A C 1
ATOM 3507 O O . GLY A 1 436 ? -7.967 -9.779 -9.521 1.00 89.88 436 GLY A O 1
ATOM 3508 N N . ILE A 1 437 ? -9.751 -8.425 -9.457 1.00 93.38 437 ILE A N 1
ATOM 3509 C CA . ILE A 1 437 ? -10.277 -8.924 -8.181 1.00 93.38 437 ILE A CA 1
ATOM 3510 C C . ILE A 1 437 ? -11.436 -9.887 -8.428 1.00 93.38 437 ILE A C 1
ATOM 3512 O O . ILE A 1 437 ? -12.418 -9.548 -9.096 1.00 93.38 437 ILE A O 1
ATOM 3516 N N . ILE A 1 438 ? -11.311 -11.079 -7.842 1.00 95.50 438 ILE A N 1
ATOM 3517 C CA . ILE A 1 438 ? -12.352 -12.103 -7.783 1.00 95.50 438 ILE A CA 1
ATOM 3518 C C . ILE A 1 438 ? -12.997 -12.067 -6.396 1.00 95.50 438 ILE A C 1
ATOM 3520 O O . ILE A 1 438 ? -12.305 -12.225 -5.389 1.00 95.50 438 ILE A O 1
ATOM 3524 N N . LEU A 1 439 ? -14.317 -11.901 -6.348 1.00 95.69 439 LEU A N 1
ATOM 3525 C CA . LEU A 1 439 ? -15.129 -12.122 -5.146 1.00 95.69 439 LEU A CA 1
ATOM 3526 C C . LEU A 1 439 ? -16.012 -13.358 -5.348 1.00 95.69 439 LEU A C 1
ATOM 3528 O O . LEU A 1 439 ? -15.967 -13.978 -6.407 1.00 95.69 439 LEU A O 1
ATOM 3532 N N . SER A 1 440 ? -16.792 -13.743 -4.337 1.00 96.75 440 SER A N 1
ATOM 3533 C CA . SER A 1 440 ? -17.725 -14.865 -4.458 1.00 96.75 440 SER A CA 1
ATOM 3534 C C . SER A 1 440 ? -19.145 -14.482 -4.058 1.00 96.75 440 SER A C 1
ATOM 3536 O O . SER A 1 440 ? -19.344 -13.664 -3.160 1.00 96.75 440 SER A O 1
ATOM 3538 N N . ALA A 1 441 ? -20.123 -15.087 -4.729 1.00 96.25 441 ALA A N 1
ATOM 3539 C CA . ALA A 1 441 ? -21.540 -14.991 -4.404 1.00 96.25 441 ALA A CA 1
ATOM 3540 C C . ALA A 1 441 ? -22.119 -16.406 -4.195 1.00 96.25 441 ALA A C 1
ATOM 3542 O O . ALA A 1 441 ? -21.970 -17.255 -5.081 1.00 96.25 441 ALA A O 1
ATOM 3543 N N . PRO A 1 442 ? -22.749 -16.703 -3.046 1.00 96.88 442 PRO A N 1
ATOM 3544 C CA . PRO A 1 442 ? -23.258 -18.040 -2.748 1.00 96.88 442 PRO A CA 1
ATOM 3545 C C . PRO A 1 442 ? -24.727 -18.242 -3.155 1.00 96.88 442 PRO A C 1
ATOM 3547 O O . PRO A 1 442 ? -25.560 -17.345 -3.023 1.00 96.88 442 PRO A O 1
ATOM 3550 N N . LEU A 1 443 ? -25.075 -19.467 -3.559 1.00 96.94 443 LEU A N 1
ATOM 3551 C CA . LEU A 1 443 ? -26.454 -19.953 -3.679 1.00 96.94 443 LEU A CA 1
ATOM 3552 C C . LEU A 1 443 ? -26.611 -21.333 -3.046 1.00 96.94 443 LEU A C 1
ATOM 3554 O O . LEU A 1 443 ? -25.731 -22.183 -3.159 1.00 96.94 443 LEU A O 1
ATOM 3558 N N . LEU A 1 444 ? -27.767 -21.577 -2.434 1.00 95.56 444 LEU A N 1
ATOM 3559 C CA . LEU A 1 444 ? -28.178 -22.911 -2.011 1.00 95.56 444 LEU A CA 1
ATOM 3560 C C . LEU A 1 444 ? -28.927 -23.581 -3.169 1.00 95.56 444 LEU A C 1
ATOM 3562 O O . LEU A 1 444 ? -30.005 -23.125 -3.557 1.00 95.56 444 LEU A O 1
ATOM 3566 N N . LEU A 1 445 ? -28.344 -24.634 -3.744 1.00 96.56 445 LEU A N 1
ATOM 3567 C CA . LEU A 1 445 ? -28.863 -25.288 -4.948 1.00 96.56 445 LEU A CA 1
ATOM 3568 C C . LEU A 1 445 ? -29.286 -26.741 -4.676 1.00 96.56 445 LEU A C 1
ATOM 3570 O O . LEU A 1 445 ? -28.556 -27.467 -3.997 1.00 96.56 445 LEU A O 1
ATOM 3574 N N . PRO A 1 446 ? -30.417 -27.202 -5.246 1.00 95.25 446 PRO A N 1
ATOM 3575 C CA . PRO A 1 446 ? -30.884 -28.576 -5.089 1.00 95.25 446 PRO A CA 1
ATOM 3576 C C . PRO A 1 446 ? -30.108 -29.527 -6.012 1.00 95.25 446 PRO A C 1
ATOM 3578 O O . PRO A 1 446 ? -30.439 -29.681 -7.190 1.00 95.25 446 PRO A O 1
ATOM 3581 N N . LEU A 1 447 ? -29.068 -30.189 -5.494 1.00 96.75 447 LEU A N 1
ATOM 3582 C CA . LEU A 1 447 ? -28.233 -31.101 -6.284 1.00 96.75 447 LEU A CA 1
ATOM 3583 C C . LEU A 1 447 ? -28.624 -32.567 -6.055 1.00 96.75 447 LEU A C 1
ATOM 3585 O O . LEU A 1 447 ? -28.605 -33.083 -4.934 1.00 96.75 447 LEU A O 1
ATOM 3589 N N . LYS A 1 448 ? -28.925 -33.286 -7.142 1.00 96.81 448 LYS A N 1
ATOM 3590 C CA . LYS A 1 448 ? -29.190 -34.733 -7.120 1.00 96.81 448 LYS A CA 1
ATOM 3591 C C . LYS A 1 448 ? -27.911 -35.499 -6.775 1.00 96.81 448 LYS A C 1
ATOM 3593 O O . LYS A 1 448 ? -26.805 -34.984 -6.916 1.00 96.81 448 LYS A O 1
ATOM 3598 N N . LYS A 1 449 ? -28.033 -36.746 -6.322 1.00 97.19 449 LYS A N 1
ATOM 3599 C CA . LYS A 1 449 ? -26.859 -37.591 -6.065 1.00 97.19 449 LYS A CA 1
ATOM 3600 C C . LYS A 1 449 ? -26.171 -37.944 -7.390 1.00 97.19 449 LYS A C 1
ATOM 3602 O O . LYS A 1 449 ? -26.837 -38.420 -8.305 1.00 97.19 449 LYS A O 1
ATOM 3607 N N . GLY A 1 450 ? -24.854 -37.758 -7.463 1.00 96.94 450 GLY A N 1
ATOM 3608 C CA . GLY A 1 450 ? -24.050 -37.988 -8.667 1.00 96.94 450 GLY A CA 1
ATOM 3609 C C . GLY A 1 450 ? -23.935 -36.742 -9.547 1.00 96.94 450 GLY A C 1
ATOM 3610 O O . GLY A 1 450 ? -23.950 -35.614 -9.057 1.00 96.94 450 GLY A O 1
ATOM 3611 N N . LYS A 1 451 ? -23.820 -36.935 -10.860 1.00 97.81 451 LYS A N 1
ATOM 3612 C CA . LYS A 1 451 ? -23.570 -35.855 -11.819 1.00 97.81 451 LYS A CA 1
ATOM 3613 C C . LYS A 1 451 ? -24.778 -34.921 -11.987 1.00 97.81 451 LYS A C 1
ATOM 3615 O O . LYS A 1 451 ? -25.880 -35.373 -12.281 1.00 97.81 451 LYS A O 1
ATOM 3620 N N . ASN A 1 452 ? -24.539 -33.618 -11.866 1.00 98.62 452 ASN A N 1
ATOM 3621 C CA . ASN A 1 452 ? -25.487 -32.530 -12.112 1.00 98.62 452 ASN A CA 1
ATOM 3622 C C . ASN A 1 452 ? -24.889 -31.519 -13.097 1.00 98.62 452 ASN A C 1
ATOM 3624 O O . ASN A 1 452 ? -23.665 -31.438 -13.244 1.00 98.62 452 ASN A O 1
ATOM 3628 N N . THR A 1 453 ? -25.737 -30.708 -13.724 1.00 98.50 453 THR A N 1
ATOM 3629 C CA . THR A 1 453 ? -25.308 -29.529 -14.490 1.00 98.50 453 THR A CA 1
ATOM 3630 C C . THR A 1 453 ? -25.785 -28.245 -13.828 1.00 98.50 453 THR A C 1
ATOM 3632 O O . THR A 1 453 ? -26.917 -28.177 -13.356 1.00 98.50 453 THR A O 1
ATOM 3635 N N . ILE A 1 454 ? -24.935 -27.223 -13.815 1.00 98.69 454 ILE A N 1
ATOM 3636 C CA . ILE A 1 454 ? -25.268 -25.866 -13.374 1.00 98.69 454 ILE A CA 1
ATOM 3637 C C . ILE A 1 454 ? -24.978 -24.941 -14.551 1.00 98.69 454 ILE A C 1
ATOM 3639 O O . ILE A 1 454 ? -23.817 -24.765 -14.917 1.00 98.69 454 ILE A O 1
ATOM 3643 N N . THR A 1 455 ? -26.023 -24.393 -15.162 1.00 98.50 455 THR A N 1
ATOM 3644 C CA . THR A 1 455 ? -25.923 -23.470 -16.298 1.00 98.50 455 THR A CA 1
ATOM 3645 C C . THR A 1 455 ? -26.123 -22.045 -15.811 1.00 98.50 455 THR A C 1
ATOM 3647 O O . THR A 1 455 ? -27.129 -21.760 -15.163 1.00 98.50 455 THR A O 1
ATOM 3650 N N . VAL A 1 456 ? -25.169 -21.171 -16.127 1.00 98.62 456 VAL A N 1
ATOM 3651 C CA . VAL A 1 456 ? -25.193 -19.751 -15.779 1.00 98.62 456 VAL A CA 1
ATOM 3652 C C . VAL A 1 456 ? -25.396 -18.909 -17.037 1.00 98.62 456 VAL A C 1
ATOM 3654 O O . VAL A 1 456 ? -24.609 -19.016 -17.981 1.00 98.62 456 VAL A O 1
ATOM 3657 N N . GLY A 1 457 ? -26.452 -18.100 -17.044 1.00 97.88 457 GLY A N 1
ATOM 3658 C CA . GLY A 1 457 ? -26.757 -17.087 -18.058 1.00 97.88 457 GLY A CA 1
ATOM 3659 C C . GLY A 1 457 ? -26.867 -15.696 -17.433 1.00 97.88 457 GLY A C 1
ATOM 3660 O O . GLY A 1 457 ? -26.601 -15.525 -16.246 1.00 97.88 457 GLY A O 1
ATOM 3661 N N . GLY A 1 458 ? -27.264 -14.694 -18.212 1.00 96.12 458 GLY A N 1
ATOM 3662 C CA . GLY A 1 458 ? -27.491 -13.332 -17.727 1.00 96.12 458 GLY A CA 1
ATOM 3663 C C . GLY A 1 458 ? -28.973 -13.010 -17.495 1.00 96.12 458 GLY A C 1
ATOM 3664 O O . GLY A 1 458 ? -29.846 -13.502 -18.212 1.00 96.12 458 GLY A O 1
ATOM 3665 N N . LEU A 1 459 ? -29.264 -12.185 -16.488 1.00 95.00 459 LEU A N 1
ATOM 3666 C CA . LEU A 1 459 ? -30.599 -11.672 -16.155 1.00 95.00 459 LEU A CA 1
ATOM 3667 C C . LEU A 1 459 ? -30.612 -10.145 -16.162 1.00 95.00 459 LEU A C 1
ATOM 3669 O O . LEU A 1 459 ? -29.599 -9.498 -15.910 1.00 95.00 459 LEU A O 1
ATOM 3673 N N . ASN A 1 460 ? -31.791 -9.575 -16.419 1.00 91.94 460 ASN A N 1
ATOM 3674 C CA . ASN A 1 460 ? -31.979 -8.130 -16.434 1.00 91.94 460 ASN A CA 1
ATOM 3675 C C . ASN A 1 460 ? -31.715 -7.528 -15.045 1.00 91.94 460 ASN A C 1
ATOM 3677 O O . ASN A 1 460 ? -32.384 -7.892 -14.079 1.00 91.94 460 ASN A O 1
ATOM 3681 N N . ASN A 1 461 ? -30.780 -6.581 -14.958 1.00 88.00 461 ASN A N 1
ATOM 3682 C CA . ASN A 1 461 ? -30.484 -5.813 -13.744 1.00 88.00 461 ASN A CA 1
ATOM 3683 C C . ASN A 1 461 ? -31.127 -4.410 -13.719 1.00 88.00 461 ASN A C 1
ATOM 3685 O O . ASN A 1 461 ? -30.781 -3.596 -12.863 1.00 88.00 461 ASN A O 1
ATOM 3689 N N . GLY A 1 462 ? -32.029 -4.127 -14.662 1.00 86.31 462 GLY A N 1
ATOM 3690 C CA . GLY A 1 462 ? -32.642 -2.820 -14.907 1.00 86.31 462 GLY A CA 1
ATOM 3691 C C . GLY A 1 462 ? -31.907 -1.981 -15.959 1.00 86.31 462 GLY A C 1
ATOM 3692 O O . GLY A 1 462 ? -32.414 -0.933 -16.350 1.00 86.31 462 GLY A O 1
ATOM 3693 N N . LYS A 1 463 ? -30.728 -2.421 -16.422 1.00 84.50 463 LYS A N 1
ATOM 3694 C CA . LYS A 1 463 ? -29.901 -1.722 -17.422 1.00 84.50 463 LYS A CA 1
ATOM 3695 C C . LYS A 1 463 ? -29.499 -2.619 -18.587 1.00 84.50 463 LYS A C 1
ATOM 3697 O O . LYS A 1 463 ? -29.546 -2.179 -19.728 1.00 84.50 463 LYS A O 1
ATOM 3702 N N . ASP A 1 464 ? -29.117 -3.859 -18.301 1.00 88.69 464 ASP A N 1
ATOM 3703 C CA . ASP A 1 464 ? -28.659 -4.843 -19.281 1.00 88.69 464 ASP A CA 1
ATOM 3704 C C . ASP A 1 464 ? -28.943 -6.274 -18.774 1.00 88.69 464 ASP A C 1
ATOM 3706 O O . ASP A 1 464 ? -29.322 -6.470 -17.617 1.00 88.69 464 ASP A O 1
ATOM 3710 N N . VAL A 1 465 ? -28.748 -7.283 -19.626 1.00 94.19 465 VAL A N 1
ATOM 3711 C CA . VAL A 1 465 ? -28.885 -8.720 -19.313 1.00 94.19 465 VAL A CA 1
ATOM 3712 C C . VAL A 1 465 ? -27.533 -9.441 -19.254 1.00 94.19 465 VAL A C 1
ATOM 3714 O O . VAL A 1 465 ? -27.443 -10.644 -19.502 1.00 94.19 465 VAL A O 1
ATOM 3717 N N . LYS A 1 466 ? -26.457 -8.709 -18.962 1.00 93.94 466 LYS A N 1
ATOM 3718 C CA . LYS A 1 466 ? -25.091 -9.237 -18.888 1.00 93.94 466 LYS A CA 1
ATOM 3719 C C . LYS A 1 466 ? -24.841 -9.962 -17.561 1.00 93.94 466 LYS A C 1
ATOM 3721 O O . LYS A 1 466 ? -25.071 -9.398 -16.492 1.00 93.94 466 LYS A O 1
ATOM 3726 N N . GLY A 1 467 ? -24.315 -11.185 -17.628 1.00 95.50 467 GLY A N 1
ATOM 3727 C CA . GLY A 1 467 ? -23.811 -11.922 -16.464 1.00 95.50 467 GLY A CA 1
ATOM 3728 C C . GLY A 1 467 ? -22.395 -11.478 -16.075 1.00 95.50 467 GLY A C 1
ATOM 3729 O O . GLY A 1 467 ? -21.664 -10.900 -16.886 1.00 95.50 467 GLY A O 1
ATOM 3730 N N . ALA A 1 468 ? -21.986 -11.700 -14.824 1.00 96.25 468 ALA A N 1
ATOM 3731 C CA . ALA A 1 468 ? -20.597 -11.448 -14.430 1.00 96.25 468 ALA A CA 1
ATOM 3732 C C . ALA A 1 468 ? -19.658 -12.522 -14.991 1.00 96.25 468 ALA A C 1
ATOM 3734 O O . ALA A 1 468 ? -20.079 -13.649 -15.259 1.00 96.25 468 ALA A O 1
ATOM 3735 N N . ASP A 1 469 ? -18.384 -12.174 -15.137 1.00 97.88 469 ASP A N 1
ATOM 3736 C CA . ASP A 1 469 ? -17.370 -13.108 -15.613 1.00 97.88 469 ASP A CA 1
ATOM 3737 C C . ASP A 1 469 ? -17.075 -14.126 -14.502 1.00 97.88 469 ASP A C 1
ATOM 3739 O O . ASP A 1 469 ? -16.951 -13.750 -13.334 1.00 97.88 469 ASP A O 1
ATOM 3743 N N . LEU A 1 470 ? -17.006 -15.418 -14.829 1.00 98.56 470 LEU A N 1
ATOM 3744 C CA . LEU A 1 470 ? -16.893 -16.505 -13.850 1.00 98.56 470 LEU A CA 1
ATOM 3745 C C . LEU A 1 470 ? -15.503 -17.133 -13.865 1.00 98.56 470 LEU A C 1
ATOM 3747 O O . LEU A 1 470 ? -15.065 -17.679 -14.876 1.00 98.56 470 LEU A O 1
ATOM 3751 N N . ASP A 1 471 ? -14.841 -17.150 -12.716 1.00 98.56 471 ASP A N 1
ATOM 3752 C CA . ASP A 1 471 ? -13.541 -17.798 -12.520 1.00 98.56 471 ASP A CA 1
ATOM 3753 C C . ASP A 1 471 ? -13.695 -19.306 -12.259 1.00 98.56 471 ASP A C 1
ATOM 3755 O O . ASP A 1 471 ? -13.111 -20.163 -12.928 1.00 98.56 471 ASP A O 1
ATOM 3759 N N . ARG A 1 472 ? -14.536 -19.645 -11.281 1.00 98.56 472 ARG A N 1
ATOM 3760 C CA . ARG A 1 472 ? -14.800 -21.020 -10.849 1.00 98.56 472 ARG A CA 1
ATOM 3761 C C . ARG A 1 472 ? -16.085 -21.088 -10.039 1.00 98.56 472 ARG A C 1
ATOM 3763 O O . ARG A 1 472 ? -16.573 -20.076 -9.536 1.00 98.56 472 ARG A O 1
ATOM 3770 N N . ILE A 1 473 ? -16.576 -22.302 -9.818 1.00 98.75 473 ILE A N 1
ATOM 3771 C CA . ILE A 1 473 ? -17.577 -22.566 -8.781 1.00 98.75 473 ILE A CA 1
ATOM 3772 C C . ILE A 1 473 ? -17.034 -23.545 -7.742 1.00 98.75 473 ILE A C 1
ATOM 3774 O O . ILE A 1 473 ? -16.243 -24.437 -8.060 1.00 98.75 473 ILE A O 1
ATOM 3778 N N . VAL A 1 474 ? -17.464 -23.400 -6.493 1.00 98.69 474 VAL A N 1
ATOM 3779 C CA . VAL A 1 474 ? -17.103 -24.307 -5.398 1.00 98.69 474 VAL A CA 1
ATOM 3780 C C . VAL A 1 474 ? -18.374 -24.902 -4.815 1.00 98.69 474 VAL A C 1
ATOM 3782 O O . VAL A 1 474 ? -19.227 -24.172 -4.324 1.00 98.69 474 VAL A O 1
ATOM 3785 N N . VAL A 1 475 ? -18.503 -26.228 -4.868 1.00 98.50 475 VAL A N 1
ATOM 3786 C CA . VAL A 1 475 ? -19.669 -26.958 -4.347 1.00 98.50 475 VAL A CA 1
ATOM 3787 C C . VAL A 1 475 ? -19.332 -27.543 -2.982 1.00 98.50 475 VAL A C 1
ATOM 3789 O O . VAL A 1 475 ? -18.431 -28.378 -2.855 1.00 98.50 475 VAL A O 1
ATOM 3792 N N . TYR A 1 476 ? -20.066 -27.126 -1.958 1.00 97.88 476 TYR A N 1
ATOM 3793 C CA . TYR A 1 476 ? -19.875 -27.558 -0.577 1.00 97.88 476 TYR A CA 1
ATOM 3794 C C . TYR A 1 476 ? -20.669 -28.835 -0.283 1.00 97.88 476 TYR A C 1
ATOM 3796 O O . TYR A 1 476 ? -21.680 -29.100 -0.939 1.00 97.88 476 TYR A O 1
ATOM 3804 N N . PRO A 1 477 ? -20.232 -29.668 0.678 1.00 95.62 477 PRO A N 1
ATOM 3805 C CA . PRO A 1 477 ? -21.044 -30.787 1.145 1.00 95.62 477 PRO A CA 1
ATOM 3806 C C . PRO A 1 477 ? -22.391 -30.291 1.698 1.00 95.62 477 PRO A C 1
ATOM 3808 O O . PRO A 1 477 ? -22.472 -29.155 2.159 1.00 95.62 477 PRO A O 1
ATOM 3811 N N . PRO A 1 478 ? -23.442 -31.125 1.689 1.00 92.25 478 PRO A N 1
ATOM 3812 C CA . PRO A 1 478 ? -24.720 -30.743 2.268 1.00 92.25 478 PRO A CA 1
ATOM 3813 C C . PRO A 1 478 ? -24.582 -30.544 3.778 1.00 92.25 478 PRO A C 1
ATOM 3815 O O . PRO A 1 478 ? -23.848 -31.276 4.459 1.00 92.25 478 PRO A O 1
ATOM 3818 N N . GLU A 1 479 ? -25.317 -29.572 4.310 1.00 86.12 479 GLU A N 1
ATOM 3819 C CA . GLU A 1 479 ? -25.397 -29.365 5.751 1.00 86.12 479 GLU A CA 1
ATOM 3820 C C . GLU A 1 479 ? -25.979 -30.613 6.421 1.00 86.12 479 GLU A C 1
ATOM 3822 O O . GLU A 1 479 ? -27.050 -31.119 6.068 1.00 86.12 479 GLU A O 1
ATOM 3827 N N . LYS A 1 480 ? -25.251 -31.159 7.401 1.00 72.62 480 LYS A N 1
ATOM 3828 C CA . LYS A 1 480 ? -25.700 -32.354 8.116 1.00 72.62 480 LYS A CA 1
ATOM 3829 C C . LYS A 1 480 ? -26.912 -31.992 8.971 1.00 72.62 480 LYS A C 1
ATOM 3831 O O . LYS A 1 480 ? -26.751 -31.384 10.025 1.00 72.62 480 LYS A O 1
ATOM 3836 N N . LYS A 1 481 ? -28.103 -32.470 8.600 1.00 56.81 481 LYS A N 1
ATOM 3837 C CA . LYS A 1 481 ? -29.228 -32.555 9.542 1.00 56.81 481 LYS A CA 1
ATOM 3838 C C . LYS A 1 481 ? -28.795 -33.476 10.684 1.00 56.81 481 LYS A C 1
ATOM 3840 O O . LYS A 1 481 ? -28.590 -34.671 10.458 1.00 56.81 481 LYS A O 1
ATOM 3845 N N . LYS A 1 482 ? -28.605 -32.961 11.904 1.00 46.28 482 LYS A N 1
ATOM 3846 C CA . LYS A 1 482 ? -28.407 -33.834 13.072 1.00 46.28 482 LYS A CA 1
ATOM 3847 C C . LYS A 1 482 ? -29.666 -34.685 13.261 1.00 46.28 482 LYS A C 1
ATOM 3849 O O . LYS A 1 482 ? -30.660 -34.224 13.808 1.00 46.28 482 LYS A O 1
ATOM 3854 N N . GLY A 1 483 ? -29.623 -35.933 12.795 1.00 32.06 483 GLY A N 1
ATOM 3855 C CA . GLY A 1 483 ? -30.625 -36.936 13.137 1.00 32.06 483 GLY A CA 1
ATOM 3856 C C . GLY A 1 483 ? -30.674 -37.133 14.653 1.00 32.06 483 GLY A C 1
ATOM 3857 O O . GLY A 1 483 ? -29.643 -37.029 15.325 1.00 32.06 483 GLY A O 1
ATOM 3858 N N . LYS A 1 484 ? -31.872 -37.413 15.184 1.00 30.58 484 LYS A N 1
ATOM 3859 C CA . LYS A 1 484 ? -32.080 -37.873 16.564 1.00 30.58 484 LYS A CA 1
ATOM 3860 C C . LYS A 1 484 ? -31.021 -38.932 16.883 1.00 30.58 484 LYS A C 1
ATOM 3862 O O . LYS A 1 484 ? -31.051 -40.018 16.309 1.00 30.58 484 LYS A O 1
ATOM 3867 N N . ARG A 1 485 ? -30.064 -38.621 17.765 1.00 27.98 485 ARG A N 1
ATOM 3868 C CA . ARG A 1 485 ? -29.154 -39.642 18.294 1.00 27.98 485 ARG A CA 1
ATOM 3869 C C . ARG A 1 485 ? -30.018 -40.647 19.048 1.00 27.98 485 ARG A C 1
ATOM 3871 O O . ARG A 1 485 ? -30.644 -40.284 20.040 1.00 27.98 485 ARG A O 1
ATOM 3878 N N . SER A 1 486 ? -30.075 -41.880 18.552 1.00 24.77 486 SER A N 1
ATOM 3879 C CA . SER A 1 486 ? -30.646 -42.990 19.301 1.00 24.77 486 SER A CA 1
ATOM 3880 C C . SER A 1 486 ? -29.867 -43.133 20.602 1.00 24.77 486 SER A C 1
ATOM 3882 O O . SER A 1 486 ? -28.639 -43.248 20.586 1.00 24.77 486 SER A O 1
ATOM 3884 N N . PHE A 1 487 ? -30.587 -43.116 21.716 1.00 30.36 487 PHE A N 1
ATOM 3885 C CA . PHE A 1 487 ? -30.094 -43.599 22.994 1.00 30.36 487 PHE A CA 1
ATOM 3886 C C . PHE A 1 487 ? -29.636 -45.050 22.811 1.00 30.36 487 PHE A C 1
ATOM 3888 O O . PHE A 1 487 ? -30.464 -45.936 22.631 1.00 30.36 487 PHE A O 1
ATOM 3895 N N . PHE A 1 488 ? -28.328 -45.290 22.852 1.00 27.59 488 PHE A N 1
ATOM 3896 C CA . PHE A 1 488 ? -27.788 -46.580 23.257 1.00 27.59 488 PHE A CA 1
ATOM 3897 C C . PHE A 1 488 ? -26.679 -46.342 24.276 1.00 27.59 488 PHE A C 1
ATOM 3899 O O . PHE A 1 488 ? -25.789 -45.513 24.091 1.00 27.59 488 PHE A O 1
ATOM 3906 N N . ALA A 1 489 ? -26.869 -47.015 25.403 1.00 28.30 489 ALA A N 1
ATOM 3907 C CA . ALA A 1 489 ? -26.151 -46.901 26.654 1.00 28.30 489 ALA A CA 1
ATOM 3908 C C . ALA A 1 489 ? -24.733 -47.480 26.591 1.00 28.30 489 ALA A C 1
ATOM 3910 O O . ALA A 1 489 ? -24.494 -48.431 25.853 1.00 28.30 489 ALA A O 1
ATOM 3911 N N . GLN A 1 490 ? -23.856 -46.937 27.440 1.00 25.25 490 GLN A N 1
ATOM 3912 C CA . GLN A 1 490 ? -22.924 -47.643 28.341 1.00 25.25 490 GLN A CA 1
ATOM 3913 C C . GLN A 1 490 ? -22.173 -46.548 29.141 1.00 25.25 490 GLN A C 1
ATOM 3915 O O . GLN A 1 490 ? -21.503 -45.713 28.543 1.00 25.25 490 GLN A O 1
ATOM 3920 N N . THR A 1 491 ? -22.503 -46.279 30.420 1.00 25.52 491 THR A N 1
ATOM 3921 C CA . THR A 1 491 ? -21.870 -46.848 31.648 1.00 25.52 491 THR A CA 1
ATOM 3922 C C . THR A 1 491 ? -20.345 -46.876 31.511 1.00 25.52 491 THR A C 1
ATOM 3924 O O . THR A 1 491 ? -19.861 -47.550 30.613 1.00 25.52 491 THR A O 1
ATOM 3927 N N . THR A 1 492 ? -19.499 -46.151 32.245 1.00 26.44 492 THR A N 1
ATOM 3928 C CA . THR A 1 492 ? -19.287 -45.874 33.693 1.00 26.44 492 THR A CA 1
ATOM 3929 C C . THR A 1 492 ? -18.063 -44.913 33.703 1.00 26.44 492 THR A C 1
ATOM 3931 O O . THR A 1 492 ? -17.311 -44.915 32.737 1.00 26.44 492 THR A O 1
ATOM 3934 N N . GLU A 1 493 ? -17.739 -44.020 34.637 1.00 25.28 493 GLU A N 1
ATOM 3935 C CA . GLU A 1 493 ? -17.753 -44.049 36.097 1.00 25.28 493 GLU A CA 1
ATOM 3936 C C . GLU A 1 493 ? -17.459 -42.612 36.597 1.00 25.28 493 GLU A C 1
ATOM 3938 O O . GLU A 1 493 ? -16.665 -41.879 36.005 1.00 25.28 493 GLU A O 1
ATOM 3943 N N . HIS A 1 494 ? -18.109 -42.201 37.686 1.00 25.08 494 HIS A N 1
ATOM 3944 C CA . HIS A 1 494 ? -17.900 -40.926 38.376 1.00 25.08 494 HIS A CA 1
ATOM 3945 C C . HIS A 1 494 ? -16.679 -40.977 39.308 1.00 25.08 494 HIS A C 1
ATOM 3947 O O . HIS A 1 494 ? -16.536 -41.949 40.044 1.00 25.08 494 HIS A O 1
ATOM 3953 N N . ARG A 1 495 ? -15.939 -39.861 39.443 1.00 24.14 495 ARG A N 1
ATOM 3954 C CA . ARG A 1 495 ? -15.449 -39.372 40.752 1.00 24.14 495 ARG A CA 1
ATOM 3955 C C . ARG A 1 495 ? -15.235 -37.844 40.774 1.00 24.14 495 ARG A C 1
ATOM 3957 O O . ARG A 1 495 ? -14.394 -37.297 40.074 1.00 24.14 495 ARG A O 1
ATOM 3964 N N . HIS A 1 496 ? -16.059 -37.204 41.605 1.00 27.08 496 HIS A N 1
ATOM 3965 C CA . HIS A 1 496 ? -15.939 -35.902 42.291 1.00 27.08 496 HIS A CA 1
ATOM 3966 C C . HIS A 1 496 ? -14.614 -35.792 43.097 1.00 27.08 496 HIS A C 1
ATOM 3968 O O . HIS A 1 496 ? -14.091 -36.834 43.470 1.00 27.08 496 HIS A O 1
ATOM 3974 N N . SER A 1 497 ? -14.016 -34.660 43.511 1.00 24.17 497 SER A N 1
ATOM 3975 C CA . SER A 1 497 ? -14.246 -33.195 43.460 1.00 24.17 497 SER A CA 1
ATOM 3976 C C . SER A 1 497 ? -12.911 -32.491 43.915 1.00 24.17 497 SER A C 1
ATOM 3978 O O . SER A 1 497 ? -11.868 -33.109 43.710 1.00 24.17 497 SER A O 1
ATOM 3980 N N . PRO A 1 498 ? -12.829 -31.252 44.467 1.00 41.84 498 PRO A N 1
ATOM 3981 C CA . PRO A 1 498 ? -12.021 -30.139 43.928 1.00 41.84 498 PRO A CA 1
ATOM 3982 C C . PRO A 1 498 ? -10.871 -29.673 44.859 1.00 41.84 498 PRO A C 1
ATOM 3984 O O . PRO A 1 498 ? -10.919 -29.957 46.041 1.00 41.84 498 PRO A O 1
ATOM 3987 N N . HIS A 1 499 ? -9.894 -28.867 44.408 1.00 24.58 499 HIS A N 1
ATOM 3988 C CA . HIS A 1 499 ? -9.164 -27.945 45.310 1.00 24.58 499 HIS A CA 1
ATOM 3989 C C . HIS A 1 499 ? -8.466 -26.786 44.569 1.00 24.58 499 HIS A C 1
ATOM 3991 O O . HIS A 1 499 ? -7.772 -26.976 43.574 1.00 24.58 499 HIS A O 1
ATOM 3997 N N . TYR A 1 500 ? -8.664 -25.577 45.105 1.00 24.91 500 TYR A N 1
ATOM 3998 C CA . TYR A 1 500 ? -7.920 -24.335 44.857 1.00 24.91 500 TYR A CA 1
ATOM 3999 C C . TYR A 1 500 ? -6.596 -24.320 45.656 1.00 24.91 500 TYR A C 1
ATOM 4001 O O . TYR A 1 500 ? -6.625 -24.766 46.799 1.00 24.91 500 TYR A O 1
ATOM 4009 N N . ALA A 1 501 ? -5.505 -23.732 45.115 1.00 24.66 501 ALA A N 1
ATOM 4010 C CA . ALA A 1 501 ? -4.671 -22.672 45.749 1.00 24.66 501 ALA A CA 1
ATOM 4011 C C . ALA A 1 501 ? -3.230 -22.486 45.162 1.00 24.66 501 ALA A C 1
ATOM 4013 O O . ALA A 1 501 ? -2.432 -23.411 45.141 1.00 24.66 501 ALA A O 1
ATOM 4014 N N . ILE A 1 502 ? -2.926 -21.239 44.746 1.00 23.78 502 ILE A N 1
ATOM 4015 C CA . ILE A 1 502 ? -1.806 -20.324 45.134 1.00 23.78 502 ILE A CA 1
ATOM 4016 C C . ILE A 1 502 ? -0.291 -20.693 44.934 1.00 23.78 502 ILE A C 1
ATOM 4018 O O . ILE A 1 502 ? 0.290 -21.441 45.702 1.00 23.78 502 ILE A O 1
ATOM 4022 N N . ILE A 1 503 ? 0.349 -20.001 43.961 1.00 24.75 503 ILE A N 1
ATOM 4023 C CA . ILE A 1 503 ? 1.591 -19.146 43.930 1.00 24.75 503 ILE A CA 1
ATOM 4024 C C . ILE A 1 503 ? 2.969 -19.568 44.578 1.00 24.75 503 ILE A C 1
ATOM 4026 O O . ILE A 1 503 ? 3.118 -19.517 45.793 1.00 24.75 503 ILE A O 1
ATOM 4030 N N . LYS A 1 504 ? 4.017 -19.648 43.699 1.00 20.92 504 LYS A N 1
ATOM 4031 C CA . LYS A 1 504 ? 5.486 -19.250 43.760 1.00 20.92 504 LYS A CA 1
ATOM 4032 C C . LYS A 1 504 ? 6.656 -20.242 44.102 1.00 20.92 504 LYS A C 1
ATOM 4034 O O . LYS A 1 504 ? 6.386 -21.297 44.652 1.00 20.92 504 LYS A O 1
ATOM 4039 N N . PRO A 1 505 ? 7.931 -19.951 43.665 1.00 37.12 505 PRO A N 1
ATOM 4040 C CA . PRO A 1 505 ? 8.918 -20.852 42.991 1.00 37.12 505 PRO A CA 1
ATOM 4041 C C . PRO A 1 505 ? 10.151 -21.186 43.909 1.00 37.12 505 PRO A C 1
ATOM 4043 O O . PRO A 1 505 ? 9.978 -20.875 45.089 1.00 37.12 505 PRO A O 1
ATOM 4046 N N . PRO A 1 506 ? 11.363 -21.746 43.530 1.00 35.38 506 PRO A N 1
ATOM 4047 C CA . PRO A 1 506 ? 12.353 -21.223 42.529 1.00 35.38 506 PRO A CA 1
ATOM 4048 C C . PRO A 1 506 ? 13.522 -22.176 42.005 1.00 35.38 506 PRO A C 1
ATOM 4050 O O . PRO A 1 506 ? 13.534 -23.369 42.271 1.00 35.38 506 PRO A O 1
ATOM 4053 N N . ILE A 1 507 ? 14.528 -21.578 41.313 1.00 26.16 507 ILE A N 1
ATOM 4054 C CA . ILE A 1 507 ? 16.009 -21.861 41.229 1.00 26.16 507 ILE A CA 1
ATOM 4055 C C . ILE A 1 507 ? 16.687 -22.730 40.115 1.00 26.16 507 ILE A C 1
ATOM 4057 O O . ILE A 1 507 ? 16.391 -23.895 39.887 1.00 26.16 507 ILE A O 1
ATOM 4061 N N . LEU A 1 508 ? 17.708 -22.059 39.537 1.00 26.75 508 LEU A N 1
ATOM 4062 C CA . LEU A 1 508 ? 18.901 -22.368 38.713 1.00 26.75 508 LEU A CA 1
ATOM 4063 C C . LEU A 1 508 ? 19.705 -23.679 38.905 1.00 26.75 508 LEU A C 1
ATOM 4065 O O . LEU A 1 508 ? 19.882 -24.165 40.017 1.00 26.75 508 LEU A O 1
ATOM 4069 N N . GLY A 1 509 ? 20.421 -24.061 37.831 1.00 23.73 509 GLY A N 1
ATOM 4070 C CA . GLY A 1 509 ? 21.658 -24.860 37.857 1.00 23.73 509 GLY A CA 1
ATOM 4071 C C . GLY A 1 509 ? 22.604 -24.517 36.686 1.00 23.73 509 GLY A C 1
ATOM 4072 O O . GLY A 1 509 ? 22.166 -24.439 35.543 1.00 23.73 509 GLY A O 1
ATOM 4073 N N . ASN A 1 510 ? 23.882 -24.274 37.000 1.00 25.23 510 ASN A N 1
ATOM 4074 C CA . ASN A 1 510 ? 24.999 -23.850 36.132 1.00 25.23 510 ASN A CA 1
ATOM 4075 C C . ASN A 1 510 ? 26.036 -24.993 35.967 1.00 25.23 510 ASN A C 1
ATOM 4077 O O . ASN A 1 510 ? 25.981 -25.937 36.750 1.00 25.23 510 ASN A O 1
ATOM 4081 N N . GLN A 1 511 ? 27.051 -24.774 35.099 1.00 26.84 511 GLN A N 1
ATOM 4082 C CA . GLN A 1 511 ? 28.394 -25.430 34.983 1.00 26.84 511 GLN A CA 1
ATOM 4083 C C . GLN A 1 511 ? 28.563 -26.491 33.864 1.00 26.84 511 GLN A C 1
ATOM 4085 O O . GLN A 1 511 ? 27.657 -27.279 33.649 1.00 26.84 511 GLN A O 1
ATOM 4090 N N . LEU A 1 512 ? 29.675 -26.632 33.110 1.00 26.19 512 LEU A N 1
ATOM 4091 C CA . LEU A 1 512 ? 31.039 -26.047 33.074 1.00 26.19 512 LEU A CA 1
ATOM 4092 C C . LEU A 1 512 ? 31.734 -26.416 31.724 1.00 26.19 512 LEU A C 1
ATOM 4094 O O . LEU A 1 512 ? 31.363 -27.400 31.089 1.00 26.19 512 LEU A O 1
ATOM 4098 N N . ILE A 1 513 ? 32.770 -25.659 31.325 1.00 27.27 513 ILE A N 1
ATOM 4099 C CA . ILE A 1 513 ? 33.692 -25.865 30.172 1.00 27.27 513 ILE A CA 1
ATOM 4100 C C . ILE A 1 513 ? 35.024 -26.474 30.674 1.00 27.27 513 ILE A C 1
ATOM 4102 O O . ILE A 1 513 ? 35.380 -26.223 31.828 1.00 27.27 513 ILE A O 1
ATOM 4106 N N . PRO A 1 514 ? 35.828 -27.157 29.825 1.00 31.14 514 PRO A N 1
ATOM 4107 C CA . PRO A 1 514 ? 37.265 -26.838 29.805 1.00 31.14 514 PRO A CA 1
ATOM 4108 C C . PRO A 1 514 ? 37.913 -26.747 28.402 1.00 31.14 514 PRO A C 1
ATOM 4110 O O . PRO A 1 514 ? 37.409 -27.255 27.404 1.00 31.14 514 PRO A O 1
ATOM 4113 N N . ALA A 1 515 ? 39.052 -26.049 28.377 1.00 26.59 515 ALA A N 1
ATOM 4114 C CA . ALA A 1 515 ? 39.887 -25.649 27.243 1.00 26.59 515 ALA A CA 1
ATOM 4115 C C . ALA A 1 515 ? 40.973 -26.680 26.854 1.00 26.59 515 ALA A C 1
ATOM 4117 O O . ALA A 1 515 ? 41.370 -27.481 27.696 1.00 26.59 515 ALA A O 1
ATOM 4118 N N . ASN A 1 516 ? 41.505 -26.600 25.619 1.00 24.70 516 ASN A N 1
ATOM 4119 C CA . ASN A 1 516 ? 42.949 -26.445 25.323 1.00 24.70 516 ASN A CA 1
ATOM 4120 C C . ASN A 1 516 ? 43.279 -26.503 23.811 1.00 24.70 516 ASN A C 1
ATOM 4122 O O . ASN A 1 516 ? 42.823 -27.379 23.083 1.00 24.70 516 ASN A O 1
ATOM 4126 N N . PHE A 1 517 ? 44.124 -25.563 23.372 1.00 25.89 517 PHE A N 1
ATOM 4127 C CA . PHE A 1 517 ? 44.820 -25.499 22.078 1.00 25.89 517 PHE A CA 1
ATOM 4128 C C . PHE A 1 517 ? 46.213 -26.143 22.200 1.00 25.89 517 PHE A C 1
ATOM 4130 O O . PHE A 1 517 ? 46.867 -25.918 23.214 1.00 25.89 517 PHE A O 1
ATOM 4137 N N . THR A 1 518 ? 46.702 -26.843 21.162 1.00 24.89 518 THR A N 1
ATOM 4138 C CA . THR A 1 518 ? 48.105 -26.800 20.660 1.00 24.89 518 THR A CA 1
ATOM 4139 C C . THR A 1 518 ? 48.383 -27.840 19.557 1.00 24.89 518 THR A C 1
ATOM 4141 O O . THR A 1 518 ? 48.044 -29.009 19.693 1.00 24.89 518 THR A O 1
ATOM 4144 N N . ASN A 1 519 ? 49.064 -27.365 18.500 1.00 23.95 519 ASN A N 1
ATOM 4145 C CA . ASN A 1 519 ? 50.013 -28.030 17.582 1.00 23.95 519 ASN A CA 1
ATOM 4146 C C . ASN A 1 519 ? 49.705 -27.936 16.075 1.00 23.95 519 ASN A C 1
ATOM 4148 O O . ASN A 1 519 ? 48.806 -28.571 15.532 1.00 23.95 519 ASN A O 1
ATOM 4152 N N . PHE A 1 520 ? 50.554 -27.146 15.408 1.00 21.39 520 PHE A N 1
ATOM 4153 C CA . PHE A 1 520 ? 50.725 -27.017 13.964 1.00 21.39 520 PHE A CA 1
ATOM 4154 C C . PHE A 1 520 ? 51.654 -28.123 13.434 1.00 21.39 520 PHE A C 1
ATOM 4156 O O . PHE A 1 520 ? 52.784 -28.261 13.898 1.00 21.39 520 PHE A O 1
ATOM 4163 N N . HIS A 1 521 ? 51.236 -28.815 12.373 1.00 23.62 521 HIS A N 1
ATOM 4164 C CA . HIS A 1 521 ? 52.138 -29.489 11.439 1.00 23.62 521 HIS A CA 1
ATOM 4165 C C . HIS A 1 521 ? 51.714 -29.165 10.001 1.00 23.62 521 HIS A C 1
ATOM 4167 O O . HIS A 1 521 ? 50.578 -29.402 9.600 1.00 23.62 521 HIS A O 1
ATOM 4173 N N . VAL A 1 522 ? 52.646 -28.589 9.238 1.00 27.27 522 VAL A N 1
ATOM 4174 C CA . VAL A 1 522 ? 52.507 -28.247 7.819 1.00 27.27 522 VAL A CA 1
ATOM 4175 C C . VAL A 1 522 ? 52.973 -29.438 6.983 1.00 27.27 522 VAL A C 1
ATOM 4177 O O . VAL A 1 522 ? 54.134 -29.828 7.079 1.00 27.27 522 VAL A O 1
ATOM 4180 N N . LYS A 1 523 ? 52.098 -29.979 6.127 1.00 25.45 523 LYS A N 1
ATOM 4181 C CA . LYS A 1 523 ? 52.481 -30.747 4.932 1.00 25.45 523 LYS A CA 1
ATOM 4182 C C . LYS A 1 523 ? 51.456 -30.529 3.811 1.00 25.45 523 LYS A C 1
ATOM 4184 O O . LYS A 1 523 ? 50.296 -30.885 3.957 1.00 25.45 523 LYS A O 1
ATOM 4189 N N . ASN A 1 524 ? 51.954 -29.934 2.727 1.00 27.66 524 ASN A N 1
ATOM 4190 C CA . ASN A 1 524 ? 51.560 -30.020 1.315 1.00 27.66 524 ASN A CA 1
ATOM 4191 C C . ASN A 1 524 ? 50.065 -30.043 0.941 1.00 27.66 524 ASN A C 1
ATOM 4193 O O . ASN A 1 524 ? 49.357 -31.031 1.107 1.00 27.66 524 ASN A O 1
ATOM 4197 N N . SER A 1 525 ? 49.647 -28.959 0.291 1.00 25.19 525 SER A N 1
ATOM 4198 C CA . SER A 1 525 ? 48.417 -28.813 -0.488 1.00 25.19 525 SER A CA 1
ATOM 4199 C C . SER A 1 525 ? 48.459 -29.564 -1.832 1.00 25.19 525 SER A C 1
ATOM 4201 O O . SER A 1 525 ? 49.502 -29.624 -2.483 1.00 25.19 525 SER A O 1
ATOM 4203 N N . PRO A 1 526 ? 47.289 -30.026 -2.309 1.00 27.22 526 PRO A N 1
ATOM 4204 C CA . PRO A 1 526 ? 46.854 -29.837 -3.694 1.00 27.22 526 PRO A CA 1
ATOM 4205 C C . PRO A 1 526 ? 45.615 -28.911 -3.762 1.00 27.22 526 PRO A C 1
ATOM 4207 O O . PRO A 1 526 ? 44.919 -28.727 -2.759 1.00 27.22 526 PRO A O 1
ATOM 4210 N N . PRO A 1 527 ? 45.345 -28.274 -4.915 1.00 34.44 527 PRO A N 1
ATOM 4211 C CA . PRO A 1 527 ? 44.423 -27.149 -5.026 1.00 34.44 527 PRO A CA 1
ATOM 4212 C C . PRO A 1 527 ? 42.962 -27.608 -5.108 1.00 34.44 527 PRO A C 1
ATOM 4214 O O . PRO A 1 527 ? 42.645 -28.597 -5.760 1.00 34.44 527 PRO A O 1
ATOM 4217 N N . GLY A 1 528 ? 42.060 -26.832 -4.500 1.00 36.53 528 GLY A N 1
ATOM 4218 C CA . GLY A 1 528 ? 40.618 -26.962 -4.723 1.00 36.53 528 GLY A CA 1
ATOM 4219 C C . GLY A 1 528 ? 39.824 -27.486 -3.529 1.00 36.53 528 GLY A C 1
ATOM 4220 O O . GLY A 1 528 ? 39.286 -28.583 -3.570 1.00 36.53 528 GLY A O 1
ATOM 4221 N N . LYS A 1 529 ? 39.686 -26.663 -2.486 1.00 25.36 529 LYS A N 1
ATOM 4222 C CA . LYS A 1 529 ? 38.519 -26.628 -1.588 1.00 25.36 529 LYS A CA 1
ATOM 4223 C C . LYS A 1 529 ? 38.527 -25.272 -0.881 1.00 25.36 529 LYS A C 1
ATOM 4225 O O . LYS A 1 529 ? 39.448 -24.972 -0.127 1.00 25.36 529 LYS A O 1
ATOM 4230 N N . LYS A 1 530 ? 37.527 -24.429 -1.159 1.00 28.03 530 LYS A N 1
ATOM 4231 C CA . LYS A 1 530 ? 37.253 -23.223 -0.364 1.00 28.03 530 LYS A CA 1
ATOM 4232 C C . LYS A 1 530 ? 37.003 -23.680 1.075 1.00 28.03 530 LYS A C 1
ATOM 4234 O O . LYS A 1 530 ? 36.026 -24.374 1.335 1.00 28.03 530 LYS A O 1
ATOM 4239 N N . ILE A 1 531 ? 37.905 -23.327 1.985 1.00 23.55 531 ILE A N 1
ATOM 4240 C CA . ILE A 1 531 ? 37.707 -23.508 3.421 1.00 23.55 531 ILE A CA 1
ATOM 4241 C C . ILE A 1 531 ? 36.707 -22.437 3.859 1.00 23.55 531 ILE A C 1
ATOM 4243 O O . ILE A 1 531 ? 37.033 -21.252 3.907 1.00 23.55 531 ILE A O 1
ATOM 4247 N N . THR A 1 532 ? 35.475 -22.850 4.140 1.00 24.11 532 THR A N 1
ATOM 4248 C CA . THR A 1 532 ? 34.490 -22.021 4.835 1.00 24.11 532 THR A CA 1
ATOM 4249 C C . THR A 1 532 ? 34.852 -22.021 6.316 1.00 24.11 532 THR A C 1
ATOM 4251 O O . THR A 1 532 ? 34.754 -23.050 6.983 1.00 24.11 532 THR A O 1
ATOM 4254 N N . ILE A 1 533 ? 35.299 -20.879 6.838 1.00 24.95 533 ILE A N 1
ATOM 4255 C CA . ILE A 1 533 ? 35.435 -20.670 8.281 1.00 24.95 533 ILE A CA 1
ATOM 4256 C C . ILE A 1 533 ? 34.016 -20.489 8.832 1.00 24.95 533 ILE A C 1
ATOM 4258 O O . ILE A 1 533 ? 33.438 -19.412 8.716 1.00 24.95 533 ILE A O 1
ATOM 4262 N N . ASN A 1 534 ? 33.441 -21.544 9.410 1.00 26.36 534 ASN A N 1
ATOM 4263 C CA . ASN A 1 534 ? 32.218 -21.441 10.204 1.00 26.36 534 ASN A CA 1
ATOM 4264 C C . ASN A 1 534 ? 32.575 -20.915 11.601 1.00 26.36 534 ASN A C 1
ATOM 4266 O O . ASN A 1 534 ? 32.767 -21.685 12.539 1.00 26.36 534 ASN A O 1
ATOM 4270 N N . MET A 1 535 ? 32.660 -19.591 11.743 1.00 23.30 535 MET A N 1
ATOM 4271 C CA . MET A 1 535 ? 32.297 -18.960 13.012 1.00 23.30 535 MET A CA 1
ATOM 4272 C C . MET A 1 535 ? 30.766 -18.900 13.069 1.00 23.30 535 MET A C 1
ATOM 4274 O O . MET A 1 535 ? 30.163 -18.508 12.068 1.00 23.30 535 MET A O 1
ATOM 4278 N N . PRO A 1 536 ? 30.113 -19.227 14.199 1.00 28.59 536 PRO A N 1
ATOM 4279 C CA . PRO A 1 536 ? 28.697 -18.953 14.382 1.00 28.59 536 PRO A CA 1
ATOM 4280 C C . PRO A 1 536 ? 28.535 -17.449 14.644 1.00 28.59 536 PRO A C 1
ATOM 4282 O O . PRO A 1 536 ? 28.223 -17.008 15.746 1.00 28.59 536 PRO A O 1
ATOM 4285 N N . LEU A 1 537 ? 28.807 -16.636 13.624 1.00 30.83 537 LEU A N 1
ATOM 4286 C CA . LEU A 1 537 ? 28.219 -15.313 13.519 1.00 30.83 537 LEU A CA 1
ATOM 4287 C C . LEU A 1 537 ? 26.735 -15.562 13.261 1.00 30.83 537 LEU A C 1
ATOM 4289 O O . LEU A 1 537 ? 26.398 -16.328 12.357 1.00 30.83 537 LEU A O 1
ATOM 4293 N N . PHE A 1 538 ? 25.863 -14.956 14.069 1.00 29.42 538 PHE A N 1
ATOM 4294 C CA . PHE A 1 538 ? 24.438 -14.835 13.753 1.00 29.42 538 PHE A CA 1
ATOM 4295 C C . PHE A 1 538 ? 24.286 -14.636 12.238 1.00 29.42 538 PHE A C 1
ATOM 4297 O O . PHE A 1 538 ? 24.954 -13.736 11.717 1.00 29.42 538 PHE A O 1
ATOM 4304 N N . PRO A 1 539 ? 23.501 -15.459 11.516 1.00 32.62 539 PRO A N 1
ATOM 4305 C CA . PRO A 1 539 ? 23.370 -15.300 10.078 1.00 32.62 539 PRO A CA 1
ATOM 4306 C C . PRO A 1 539 ? 22.782 -13.915 9.823 1.00 32.62 539 PRO A C 1
ATOM 4308 O O . PRO A 1 539 ? 21.602 -13.662 10.064 1.00 32.62 539 PRO A O 1
ATOM 4311 N N . TRP A 1 540 ? 23.647 -12.993 9.404 1.00 39.06 540 TRP A N 1
ATOM 4312 C CA . TRP A 1 540 ? 23.233 -11.675 8.962 1.00 39.06 540 TRP A CA 1
ATOM 4313 C C . TRP A 1 540 ? 22.337 -11.894 7.742 1.00 39.06 540 TRP A C 1
ATOM 4315 O O . TRP A 1 540 ? 22.711 -12.693 6.875 1.00 39.06 540 TRP A O 1
ATOM 4325 N N . PRO A 1 541 ? 21.150 -11.274 7.674 1.00 39.25 541 PRO A N 1
ATOM 4326 C CA . PRO A 1 541 ? 20.186 -11.586 6.631 1.00 39.25 541 PRO A CA 1
ATOM 4327 C C . PRO A 1 541 ? 20.812 -11.373 5.247 1.00 39.25 541 PRO A C 1
ATOM 4329 O O . PRO A 1 541 ? 21.317 -10.299 4.934 1.00 39.25 541 PRO A O 1
ATOM 4332 N N . THR A 1 542 ? 20.794 -12.422 4.423 1.00 35.97 542 THR A N 1
ATOM 4333 C CA . THR A 1 542 ? 21.228 -12.407 3.015 1.00 35.97 542 THR A CA 1
ATOM 4334 C C . THR A 1 542 ? 20.255 -11.646 2.109 1.00 35.97 542 THR A C 1
ATOM 4336 O O . THR A 1 542 ? 20.590 -11.338 0.965 1.00 35.97 542 THR A O 1
ATOM 4339 N N . ALA A 1 543 ? 19.065 -11.323 2.620 1.00 47.28 543 ALA A N 1
ATOM 4340 C CA . ALA A 1 543 ? 18.052 -10.518 1.955 1.00 47.28 543 ALA A CA 1
ATOM 4341 C C . ALA A 1 543 ? 18.194 -9.033 2.328 1.00 47.28 543 ALA A C 1
ATOM 4343 O O . ALA A 1 543 ? 18.548 -8.698 3.461 1.00 47.28 543 ALA A O 1
ATOM 4344 N N . LEU A 1 544 ? 17.879 -8.143 1.377 1.00 54.50 544 LEU A N 1
ATOM 4345 C CA . LEU A 1 544 ? 17.708 -6.714 1.655 1.00 54.50 544 LEU A CA 1
ATOM 4346 C C . LEU A 1 544 ? 16.742 -6.551 2.848 1.00 54.50 544 LEU A C 1
ATOM 4348 O O . LEU A 1 544 ? 15.794 -7.333 2.947 1.00 54.50 544 LEU A O 1
ATOM 4352 N N . PRO A 1 545 ? 16.948 -5.576 3.754 1.00 51.06 545 PRO A N 1
ATOM 4353 C CA . PRO A 1 545 ? 16.125 -5.432 4.954 1.00 51.06 545 PRO A CA 1
ATOM 4354 C C . PRO A 1 545 ? 14.636 -5.403 4.592 1.00 51.06 545 PRO A C 1
ATOM 4356 O O . PRO A 1 545 ? 14.161 -4.440 3.977 1.00 51.06 545 PRO A O 1
ATOM 4359 N N . SER A 1 546 ? 13.912 -6.473 4.941 1.00 48.31 546 SER A N 1
ATOM 4360 C CA . SER A 1 546 ? 12.507 -6.613 4.559 1.00 48.31 546 SER A CA 1
ATOM 4361 C C . SER A 1 546 ? 11.673 -5.500 5.197 1.00 48.31 546 SER A C 1
ATOM 4363 O O . SER A 1 546 ? 12.031 -4.927 6.235 1.00 48.31 546 SER A O 1
ATOM 4365 N N . LYS A 1 547 ? 10.543 -5.168 4.565 1.00 49.66 547 LYS A N 1
ATOM 4366 C CA . LYS A 1 547 ? 9.626 -4.125 5.045 1.00 49.66 547 LYS A CA 1
ATOM 4367 C C . LYS A 1 547 ? 9.093 -4.417 6.461 1.00 49.66 547 LYS A C 1
ATOM 4369 O O . LYS A 1 547 ? 8.793 -3.454 7.165 1.00 49.66 547 LYS A O 1
ATOM 4374 N N . ASP A 1 548 ? 9.102 -5.672 6.912 1.00 44.59 548 ASP A N 1
ATOM 4375 C CA . ASP A 1 548 ? 8.314 -6.141 8.062 1.00 44.59 548 ASP A CA 1
ATOM 4376 C C . ASP A 1 548 ? 9.155 -6.635 9.257 1.00 44.59 548 ASP A C 1
ATOM 4378 O O . ASP A 1 548 ? 8.610 -6.962 10.307 1.00 44.59 548 ASP A O 1
ATOM 4382 N N . HIS A 1 549 ? 10.490 -6.654 9.151 1.00 53.94 549 HIS A N 1
ATOM 4383 C CA . HIS A 1 549 ? 11.362 -7.227 10.184 1.00 53.94 549 HIS A CA 1
ATOM 4384 C C . HIS A 1 549 ? 12.014 -6.141 11.065 1.00 53.94 549 HIS A C 1
ATOM 4386 O O . HIS A 1 549 ? 13.016 -5.528 10.707 1.00 53.94 549 HIS A O 1
ATOM 4392 N N . ILE A 1 550 ? 11.473 -5.887 12.260 1.00 55.84 550 ILE A N 1
ATOM 4393 C CA . ILE A 1 550 ? 11.998 -4.880 13.213 1.00 55.84 550 ILE A CA 1
ATOM 4394 C C . ILE A 1 550 ? 13.518 -5.030 13.490 1.00 55.84 550 ILE A C 1
ATOM 4396 O O . ILE A 1 550 ? 14.228 -4.015 13.461 1.00 55.84 550 ILE A O 1
ATOM 4400 N N . PRO A 1 551 ? 14.074 -6.249 13.674 1.00 56.56 551 PRO A N 1
ATOM 4401 C CA . PRO A 1 551 ? 15.513 -6.431 13.872 1.00 56.56 551 PRO A CA 1
ATOM 4402 C C . PRO A 1 551 ? 16.388 -5.924 12.718 1.00 56.56 551 PRO A C 1
ATOM 4404 O O . PRO A 1 551 ? 17.494 -5.452 12.972 1.00 56.56 551 PRO A O 1
ATOM 4407 N N . SER A 1 552 ? 15.910 -5.956 11.464 1.00 56.41 552 SER A N 1
ATOM 4408 C CA . SER A 1 552 ? 16.705 -5.495 10.314 1.00 56.41 552 SER A CA 1
ATOM 4409 C C . SER A 1 552 ? 16.816 -3.970 10.228 1.00 56.41 552 SER A C 1
ATOM 4411 O O . SER A 1 552 ? 17.636 -3.473 9.464 1.00 56.41 552 SER A O 1
ATOM 4413 N N . ARG A 1 553 ? 16.030 -3.224 11.021 1.00 62.03 553 ARG A N 1
ATOM 4414 C CA . ARG A 1 553 ? 16.143 -1.762 11.175 1.00 62.03 553 ARG A CA 1
ATOM 4415 C C . ARG A 1 553 ? 16.991 -1.376 12.385 1.00 62.03 553 ARG A C 1
ATOM 4417 O O . ARG A 1 553 ? 17.829 -0.494 12.293 1.00 62.03 553 ARG A O 1
ATOM 4424 N N . ILE A 1 554 ? 16.796 -2.058 13.514 1.00 69.69 554 ILE A N 1
ATOM 4425 C CA . ILE A 1 554 ? 17.464 -1.719 14.780 1.00 69.69 554 ILE A CA 1
ATOM 4426 C C . ILE A 1 554 ? 18.949 -2.090 14.747 1.00 69.69 554 ILE A C 1
ATOM 4428 O O . ILE A 1 554 ? 19.794 -1.328 15.214 1.00 69.69 554 ILE A O 1
ATOM 4432 N N . LEU A 1 555 ? 19.278 -3.258 14.195 1.00 71.25 555 LEU A N 1
ATOM 4433 C CA . LEU A 1 555 ? 20.625 -3.809 14.273 1.00 71.25 555 LEU A CA 1
ATOM 4434 C C . LEU A 1 555 ? 21.669 -2.957 13.520 1.00 71.25 555 LEU A C 1
ATOM 4436 O O . LEU A 1 555 ? 22.692 -2.636 14.131 1.00 71.25 555 LEU A O 1
ATOM 4440 N N . PRO A 1 556 ? 21.431 -2.492 12.272 1.00 72.25 556 PRO A N 1
ATOM 4441 C CA . PRO A 1 556 ? 22.351 -1.566 11.611 1.00 72.25 556 PRO A CA 1
ATOM 4442 C C . PRO A 1 556 ? 22.513 -0.245 12.376 1.00 72.25 556 PRO A C 1
ATOM 4444 O O . PRO A 1 556 ? 23.638 0.231 12.525 1.00 72.25 556 PRO A O 1
ATOM 4447 N N . SER A 1 557 ? 21.430 0.331 12.912 1.00 79.56 557 SER A N 1
ATOM 4448 C CA . SER A 1 557 ? 21.494 1.586 13.672 1.00 79.56 557 SER A CA 1
ATOM 4449 C C . SER A 1 557 ? 22.297 1.435 14.966 1.00 79.56 557 SER A C 1
ATOM 4451 O O . SER A 1 557 ? 23.128 2.293 15.263 1.00 79.56 557 SER A O 1
ATOM 4453 N N . LEU A 1 558 ? 22.121 0.336 15.709 1.00 83.00 558 LEU A N 1
ATOM 4454 C CA . LEU A 1 558 ? 22.912 0.052 16.913 1.00 83.00 558 LEU A CA 1
ATOM 4455 C C . LEU A 1 558 ? 24.398 -0.134 16.591 1.00 83.00 558 LEU A C 1
ATOM 4457 O O . LEU A 1 558 ? 25.236 0.401 17.313 1.00 83.00 558 LEU A O 1
ATOM 4461 N N . LEU A 1 559 ? 24.723 -0.821 15.488 1.00 81.25 559 LEU A N 1
ATOM 4462 C CA . LEU A 1 559 ? 26.106 -1.004 15.036 1.00 81.25 559 LEU A CA 1
ATOM 4463 C C . LEU A 1 559 ? 26.815 0.302 14.651 1.00 81.25 559 LEU A C 1
ATOM 4465 O O . LEU A 1 559 ? 28.042 0.330 14.647 1.00 81.25 559 LEU A O 1
ATOM 4469 N N . LEU A 1 560 ? 26.082 1.370 14.322 1.00 87.06 560 LEU A N 1
ATOM 4470 C CA . LEU A 1 560 ? 26.676 2.690 14.104 1.00 87.06 560 LEU A CA 1
ATOM 4471 C C . LEU A 1 560 ? 26.699 3.515 15.392 1.00 87.06 560 LEU A C 1
ATOM 4473 O O . LEU A 1 560 ? 27.749 4.010 15.800 1.00 87.06 560 LEU A O 1
ATOM 4477 N N . ILE A 1 561 ? 25.527 3.694 16.004 1.00 88.00 561 ILE A N 1
ATOM 4478 C CA . ILE A 1 561 ? 25.298 4.695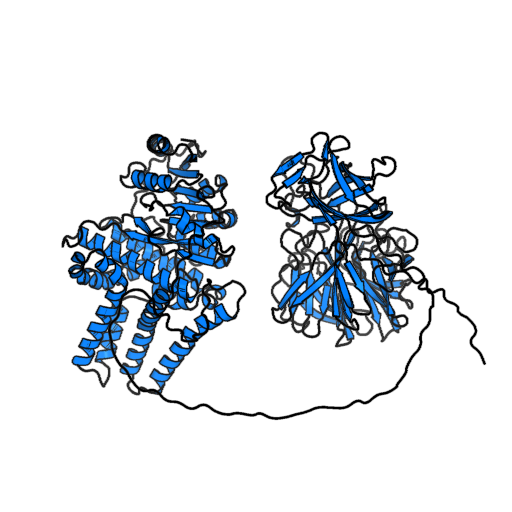 17.050 1.00 88.00 561 ILE A CA 1
ATOM 4479 C C . ILE A 1 561 ? 26.034 4.317 18.331 1.00 88.00 561 ILE A C 1
ATOM 4481 O O . ILE A 1 561 ? 26.678 5.178 18.926 1.00 88.00 561 ILE A O 1
ATOM 4485 N N . VAL A 1 562 ? 25.972 3.048 18.751 1.00 87.69 562 VAL A N 1
ATOM 4486 C CA . VAL A 1 562 ? 26.584 2.623 20.017 1.00 87.69 562 VAL A CA 1
ATOM 4487 C C . VAL A 1 562 ? 28.110 2.734 19.954 1.00 87.69 562 VAL A C 1
ATOM 4489 O O . VAL A 1 562 ? 28.660 3.407 20.826 1.00 87.69 562 VAL A O 1
ATOM 4492 N N . PRO A 1 563 ? 28.818 2.182 18.943 1.00 87.38 563 PRO A N 1
ATOM 4493 C CA . PRO A 1 563 ? 30.266 2.351 18.847 1.00 87.38 563 PRO A CA 1
ATOM 4494 C C . PRO A 1 563 ? 30.678 3.812 18.693 1.00 87.38 563 PRO A C 1
ATOM 4496 O O . PRO A 1 563 ? 31.590 4.247 19.384 1.00 87.38 563 PRO A O 1
ATOM 4499 N N . LEU A 1 564 ? 29.980 4.592 17.857 1.00 90.88 564 LEU A N 1
ATOM 4500 C CA . LEU A 1 564 ? 30.307 6.004 17.655 1.00 90.88 564 LEU A CA 1
ATOM 4501 C C . LEU A 1 564 ? 30.166 6.812 18.951 1.00 90.88 564 LEU A C 1
ATOM 4503 O O . LEU A 1 564 ? 31.105 7.508 19.332 1.00 90.88 564 LEU A O 1
ATOM 4507 N N . LEU A 1 565 ? 29.029 6.710 19.648 1.00 91.62 565 LEU A N 1
ATOM 4508 C CA . LEU A 1 565 ? 28.815 7.426 20.909 1.00 91.62 565 LEU A CA 1
ATOM 4509 C C . LEU A 1 565 ? 29.795 6.966 21.983 1.00 91.62 565 LEU A C 1
ATOM 4511 O O . LEU A 1 565 ? 30.351 7.804 22.682 1.00 91.62 565 LEU A O 1
ATOM 4515 N N . THR A 1 566 ? 30.047 5.660 22.084 1.00 90.81 566 THR A N 1
ATOM 4516 C CA . THR A 1 566 ? 30.983 5.107 23.071 1.00 90.81 566 THR A CA 1
ATOM 4517 C C . THR A 1 566 ? 32.395 5.619 22.809 1.00 90.81 566 THR A C 1
ATOM 4519 O O . THR A 1 566 ? 33.031 6.120 23.728 1.00 90.81 566 THR A O 1
ATOM 4522 N N . SER A 1 567 ? 32.870 5.581 21.559 1.00 91.00 567 SER A N 1
ATOM 4523 C CA . SER A 1 567 ? 34.180 6.120 21.187 1.00 91.00 567 SER A CA 1
ATOM 4524 C C . SER A 1 567 ? 34.289 7.608 21.506 1.00 91.00 567 SER A C 1
ATOM 4526 O O . SER A 1 567 ? 35.270 8.012 22.120 1.00 91.00 567 SER A O 1
ATOM 4528 N N . LEU A 1 568 ? 33.284 8.416 21.154 1.00 93.56 568 LEU A N 1
ATOM 4529 C CA . LEU A 1 568 ? 33.295 9.850 21.451 1.00 93.56 568 LEU A CA 1
ATOM 4530 C C . LEU A 1 568 ? 33.275 10.120 22.963 1.00 93.56 568 LEU A C 1
ATOM 4532 O O . LEU A 1 568 ? 34.084 10.906 23.444 1.00 93.56 568 LEU A O 1
ATOM 4536 N N . ILE A 1 569 ? 32.428 9.433 23.731 1.00 92.94 569 ILE A N 1
ATOM 4537 C CA . ILE A 1 569 ? 32.379 9.567 25.195 1.00 92.94 569 ILE A CA 1
ATOM 4538 C C . ILE A 1 569 ? 33.723 9.166 25.816 1.00 92.94 569 ILE A C 1
ATOM 4540 O O . ILE A 1 569 ? 34.261 9.906 26.634 1.00 92.94 569 ILE A O 1
ATOM 4544 N N . CYS A 1 570 ? 34.305 8.038 25.404 1.00 92.12 570 CYS A N 1
ATOM 4545 C CA . CYS A 1 570 ? 35.612 7.596 25.887 1.00 92.12 570 CYS A CA 1
ATOM 4546 C C . CYS A 1 570 ? 36.721 8.601 25.555 1.00 92.12 570 CYS A C 1
ATOM 4548 O O . CYS A 1 570 ? 37.549 8.867 26.418 1.00 92.12 570 CYS A O 1
ATOM 4550 N N . ILE A 1 571 ? 36.728 9.187 24.352 1.00 93.50 571 ILE A N 1
ATOM 4551 C CA . ILE A 1 571 ? 37.696 10.230 23.974 1.00 93.50 571 ILE A CA 1
ATOM 4552 C C . ILE A 1 571 ? 37.604 11.411 24.947 1.00 93.50 571 ILE A C 1
ATOM 4554 O O . ILE A 1 571 ? 38.617 11.820 25.502 1.00 93.50 571 ILE A O 1
ATOM 4558 N N . TRP A 1 572 ? 36.398 11.922 25.198 1.00 93.56 572 TRP A N 1
ATOM 4559 C CA . TRP A 1 572 ? 36.202 13.107 26.039 1.00 93.56 572 TRP A CA 1
ATOM 4560 C C . TRP A 1 572 ? 36.335 12.843 27.548 1.00 93.56 572 TRP A C 1
ATOM 4562 O O . TRP A 1 572 ? 36.550 13.786 28.302 1.00 93.56 572 TRP A O 1
ATOM 4572 N N . LEU A 1 573 ? 36.231 11.587 28.000 1.00 91.75 573 LEU A N 1
ATOM 4573 C CA . LEU A 1 573 ? 36.413 11.215 29.411 1.00 91.75 573 LEU A CA 1
ATOM 4574 C C . LEU A 1 573 ? 37.836 10.763 29.762 1.00 91.75 573 LEU A C 1
ATOM 4576 O O . LEU A 1 573 ? 38.243 10.919 30.909 1.00 91.75 573 LEU A O 1
ATOM 4580 N N . LEU A 1 574 ? 38.561 10.142 28.825 1.00 90.19 574 LEU A N 1
ATOM 4581 C CA . LEU A 1 574 ? 39.837 9.466 29.109 1.00 90.19 574 LEU A CA 1
ATOM 4582 C C . LEU A 1 574 ? 41.066 10.228 28.602 1.00 90.19 574 LEU A C 1
ATOM 4584 O O . LEU A 1 574 ? 42.180 9.938 29.034 1.00 90.19 574 LEU A O 1
ATOM 4588 N N . VAL A 1 575 ? 40.887 11.168 27.674 1.00 91.44 575 VAL A N 1
ATOM 4589 C CA . VAL A 1 575 ? 41.970 12.001 27.141 1.00 91.44 575 VAL A CA 1
ATOM 4590 C C . VAL A 1 575 ? 41.913 13.361 27.825 1.00 91.44 575 VAL A C 1
ATOM 4592 O O . VAL A 1 575 ? 40.859 13.982 27.834 1.00 91.44 575 VAL A O 1
ATOM 4595 N N . ASN A 1 576 ? 43.035 13.832 28.371 1.00 89.44 576 ASN A N 1
ATOM 4596 C CA . ASN A 1 576 ? 43.092 15.110 29.095 1.00 89.44 576 ASN A CA 1
ATOM 4597 C C . ASN A 1 576 ? 43.499 16.302 28.209 1.00 89.44 576 ASN A C 1
ATOM 4599 O O . ASN A 1 576 ? 43.143 17.434 28.522 1.00 89.44 576 ASN A O 1
ATOM 4603 N N . ASP A 1 577 ? 44.218 16.061 27.107 1.00 93.12 577 ASP A N 1
ATOM 4604 C CA . ASP A 1 577 ? 44.610 17.107 26.156 1.00 93.12 577 ASP A CA 1
ATOM 4605 C C . ASP A 1 577 ? 43.466 17.434 25.183 1.00 93.12 577 ASP A C 1
ATOM 4607 O O . ASP A 1 577 ? 42.992 16.570 24.435 1.00 93.12 577 ASP A O 1
ATOM 4611 N N . VAL A 1 578 ? 43.054 18.703 25.159 1.00 93.81 578 VAL A N 1
ATOM 4612 C CA . VAL A 1 578 ? 41.945 19.202 24.332 1.00 93.81 578 VAL A CA 1
ATOM 4613 C C . VAL A 1 578 ? 42.236 19.027 22.841 1.00 93.81 578 VAL A C 1
ATOM 4615 O O . VAL A 1 578 ? 41.338 18.664 22.078 1.00 93.81 578 VAL A O 1
ATOM 4618 N N . TRP A 1 579 ? 43.477 19.233 22.393 1.00 94.56 579 TRP A N 1
ATOM 4619 C CA . TRP A 1 579 ? 43.809 19.080 20.972 1.00 94.56 579 TRP A CA 1
ATOM 4620 C C . TRP A 1 579 ? 43.774 17.615 20.539 1.00 94.56 579 TRP A C 1
ATOM 4622 O O . TRP A 1 579 ? 43.202 17.307 19.488 1.00 94.56 579 TRP A O 1
ATOM 4632 N N . THR A 1 580 ? 44.255 16.700 21.384 1.00 94.12 580 THR A N 1
ATOM 4633 C CA . THR A 1 580 ? 44.095 15.253 21.189 1.00 94.12 580 THR A CA 1
ATOM 4634 C C . THR A 1 580 ? 42.615 14.849 21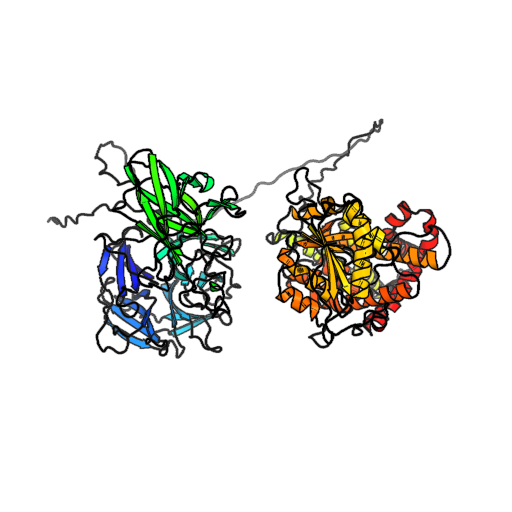.160 1.00 94.12 580 THR A C 1
ATOM 4636 O O . THR A 1 580 ? 42.212 14.096 20.271 1.00 94.12 580 THR A O 1
ATOM 4639 N N . GLN A 1 581 ? 41.768 15.375 22.056 1.00 94.81 581 GLN A N 1
ATOM 4640 C CA . GLN A 1 581 ? 40.318 15.107 22.044 1.00 94.81 581 GLN A CA 1
ATOM 4641 C C . GLN A 1 581 ? 39.664 15.525 20.718 1.00 94.81 581 GLN A C 1
ATOM 4643 O O . GLN A 1 581 ? 38.900 14.754 20.116 1.00 94.81 581 GLN A O 1
ATOM 4648 N N . VAL A 1 582 ? 39.973 16.733 20.235 1.00 95.94 582 VAL A N 1
ATOM 4649 C CA . VAL A 1 582 ? 39.440 17.257 18.969 1.00 95.94 582 VAL A CA 1
ATOM 4650 C C . VAL A 1 582 ? 39.961 16.439 17.786 1.00 95.94 582 VAL A C 1
ATOM 4652 O O . VAL A 1 582 ? 39.158 16.024 16.946 1.00 95.94 582 VAL A O 1
ATOM 4655 N N . PHE A 1 583 ? 41.263 16.139 17.736 1.00 95.81 583 PHE A N 1
ATOM 4656 C CA . PHE A 1 583 ? 41.853 15.290 16.698 1.00 95.81 583 PHE A CA 1
ATOM 4657 C C . PHE A 1 583 ? 41.171 13.917 16.649 1.00 95.81 583 PHE A C 1
ATOM 4659 O O . PHE A 1 583 ? 40.681 13.512 15.592 1.00 95.81 583 PHE A O 1
ATOM 4666 N N . CYS A 1 584 ? 41.061 13.220 17.784 1.00 94.75 584 CYS A N 1
ATOM 4667 C CA . CYS A 1 584 ? 40.422 11.906 17.870 1.00 94.75 584 CYS A CA 1
ATOM 4668 C C . CYS A 1 584 ? 38.937 11.953 17.479 1.00 94.75 584 CYS A C 1
ATOM 4670 O O . CYS A 1 584 ? 38.447 11.036 16.812 1.00 94.75 584 CYS A O 1
ATOM 4672 N N . THR A 1 585 ? 38.223 13.026 17.830 1.00 94.81 585 THR A N 1
ATOM 4673 C CA . THR A 1 585 ? 36.826 13.242 17.421 1.00 94.81 585 THR A CA 1
ATOM 4674 C C . THR A 1 585 ? 36.714 13.372 15.901 1.00 94.81 585 THR A C 1
ATOM 4676 O O . THR A 1 585 ? 35.947 12.640 15.266 1.00 94.81 585 THR A O 1
ATOM 4679 N N . LEU A 1 586 ? 37.515 14.253 15.291 1.00 94.19 586 LEU A N 1
ATOM 4680 C CA . LEU A 1 586 ? 37.538 14.450 13.840 1.00 94.19 586 LEU A CA 1
ATOM 4681 C C . LEU A 1 586 ? 37.972 13.175 13.104 1.00 94.19 586 LEU A C 1
ATOM 4683 O O . LEU A 1 586 ? 37.383 12.821 12.079 1.00 94.19 586 LEU A O 1
ATOM 4687 N N . PHE A 1 587 ? 38.971 12.466 13.635 1.00 94.31 587 PHE A N 1
ATOM 4688 C CA . PHE A 1 587 ? 39.481 11.216 13.079 1.00 94.31 587 PHE A CA 1
ATOM 4689 C C . PHE A 1 587 ? 38.384 10.150 13.073 1.00 94.31 587 PHE A C 1
ATOM 4691 O O . PHE A 1 587 ? 38.120 9.536 12.036 1.00 94.31 587 PHE A O 1
ATOM 4698 N N . THR A 1 588 ? 37.687 9.986 14.199 1.00 93.25 588 THR A N 1
ATOM 4699 C CA . THR A 1 588 ? 36.585 9.027 14.345 1.00 93.25 588 THR A CA 1
ATOM 4700 C C . THR A 1 588 ? 35.463 9.333 13.357 1.00 93.25 588 THR A C 1
ATOM 4702 O O . THR A 1 588 ? 35.087 8.465 12.570 1.00 93.25 588 THR A O 1
ATOM 4705 N N . LEU A 1 589 ? 34.972 10.576 13.315 1.00 90.31 589 LEU A N 1
ATOM 4706 C CA . LEU A 1 589 ? 33.886 10.971 12.409 1.00 90.31 589 LEU A CA 1
ATOM 4707 C C . LEU A 1 589 ? 34.256 10.784 10.932 1.00 90.31 589 LEU A C 1
ATOM 4709 O O . LEU A 1 589 ? 33.427 10.344 10.129 1.00 90.31 589 LEU A O 1
ATOM 4713 N N . ARG A 1 590 ? 35.506 11.081 10.563 1.00 90.19 590 ARG A N 1
ATOM 4714 C CA . ARG A 1 590 ? 35.970 10.952 9.182 1.00 90.19 590 ARG A CA 1
ATOM 4715 C C . ARG A 1 590 ? 36.155 9.501 8.754 1.00 90.19 590 ARG A C 1
ATOM 4717 O O . ARG A 1 590 ? 35.701 9.125 7.669 1.00 90.19 590 ARG A O 1
ATOM 4724 N N . TYR A 1 591 ? 36.851 8.703 9.559 1.00 91.19 591 TYR A N 1
ATOM 4725 C CA . TYR A 1 591 ? 37.335 7.388 9.138 1.00 91.19 591 TYR A CA 1
ATOM 4726 C C . TYR A 1 591 ? 36.418 6.230 9.533 1.00 91.19 591 TYR A C 1
ATOM 4728 O O . TYR A 1 591 ? 36.483 5.186 8.882 1.00 91.19 591 TYR A O 1
ATOM 4736 N N . LEU A 1 592 ? 35.468 6.424 10.457 1.00 90.06 592 LEU A N 1
ATOM 4737 C CA . LEU A 1 592 ? 34.398 5.444 10.699 1.00 90.06 592 LEU A CA 1
ATOM 4738 C C . LEU A 1 592 ? 33.597 5.156 9.420 1.00 90.06 592 LEU A C 1
ATOM 4740 O O . LEU A 1 592 ? 33.206 4.021 9.155 1.00 90.06 592 LEU A O 1
ATOM 4744 N N . ARG A 1 593 ? 33.427 6.169 8.564 1.00 88.56 593 ARG A N 1
ATOM 4745 C CA . ARG A 1 593 ? 32.814 6.001 7.241 1.00 88.56 593 ARG A CA 1
ATOM 4746 C C . ARG A 1 593 ? 33.613 5.074 6.335 1.00 88.56 593 ARG A C 1
ATOM 4748 O O . ARG A 1 593 ? 33.027 4.267 5.624 1.00 88.56 593 ARG A O 1
ATOM 4755 N N . LEU A 1 594 ? 34.942 5.202 6.323 1.00 89.00 594 LEU A N 1
ATOM 4756 C CA . LEU A 1 594 ? 35.793 4.328 5.517 1.00 89.00 594 LEU A CA 1
ATOM 4757 C C . LEU A 1 594 ? 35.660 2.879 5.986 1.00 89.00 594 LEU A C 1
ATOM 4759 O O . LEU A 1 594 ? 35.500 1.996 5.148 1.00 89.00 594 LEU A O 1
ATOM 4763 N N . PHE A 1 595 ? 35.663 2.656 7.301 1.00 88.06 595 PHE A N 1
ATOM 4764 C CA . PHE A 1 595 ? 35.432 1.335 7.877 1.00 88.06 595 PHE A CA 1
ATOM 4765 C C . PHE A 1 595 ? 34.079 0.757 7.442 1.00 88.06 595 PHE A C 1
ATOM 4767 O O . PHE A 1 595 ? 34.040 -0.346 6.899 1.00 88.06 595 PHE A O 1
ATOM 4774 N N . GLY A 1 596 ? 32.993 1.528 7.571 1.00 88.50 596 GLY A N 1
ATOM 4775 C CA . GLY A 1 596 ? 31.666 1.121 7.096 1.00 88.50 596 GLY A CA 1
ATOM 4776 C C . GLY A 1 596 ? 31.645 0.798 5.597 1.00 88.50 596 GLY A C 1
ATOM 4777 O O . GLY A 1 596 ? 31.101 -0.224 5.188 1.00 88.50 596 GLY A O 1
ATOM 4778 N N . HIS A 1 597 ? 32.321 1.596 4.766 1.00 90.81 597 HIS A N 1
ATOM 4779 C CA . HIS A 1 597 ? 32.431 1.325 3.332 1.00 90.81 597 HIS A CA 1
ATOM 4780 C C . HIS A 1 597 ? 33.205 0.043 3.001 1.00 90.81 597 HIS A C 1
ATOM 4782 O O . HIS A 1 597 ? 32.835 -0.661 2.060 1.00 90.81 597 HIS A O 1
ATOM 4788 N N . VAL A 1 598 ? 34.285 -0.255 3.726 1.00 90.06 598 VAL A N 1
ATOM 4789 C CA . VAL A 1 598 ? 35.062 -1.492 3.549 1.00 90.06 598 VAL A CA 1
ATOM 4790 C C . VAL A 1 598 ? 34.234 -2.697 3.990 1.00 90.06 598 VAL A C 1
ATOM 4792 O O . VAL A 1 598 ? 34.101 -3.654 3.227 1.00 90.06 598 VAL A O 1
ATOM 4795 N N . LEU A 1 599 ? 33.616 -2.617 5.171 1.00 87.81 599 LEU A N 1
ATOM 4796 C CA . LEU A 1 599 ? 32.766 -3.669 5.722 1.00 87.81 599 LEU A CA 1
ATOM 4797 C C . LEU A 1 599 ? 31.585 -3.977 4.793 1.00 87.81 599 LEU A C 1
ATOM 4799 O O . LEU A 1 599 ? 31.410 -5.123 4.384 1.00 87.81 599 LEU A O 1
ATOM 4803 N N . GLY A 1 600 ? 30.830 -2.956 4.380 1.00 89.19 600 GLY A N 1
ATOM 4804 C CA . GLY A 1 600 ? 29.697 -3.122 3.469 1.00 89.19 600 GLY A CA 1
ATOM 4805 C C . GLY A 1 600 ? 30.111 -3.697 2.113 1.00 89.19 600 GLY A C 1
ATOM 4806 O O . GLY A 1 600 ? 29.442 -4.583 1.587 1.00 89.19 600 GLY A O 1
ATOM 4807 N N . SER A 1 601 ? 31.254 -3.268 1.568 1.00 89.19 601 SER A N 1
ATOM 4808 C CA . SER A 1 601 ? 31.770 -3.820 0.305 1.00 89.19 601 SER A CA 1
ATOM 4809 C C . SER A 1 601 ? 32.149 -5.298 0.418 1.00 89.19 601 SER A C 1
ATOM 4811 O O . SER A 1 601 ? 31.940 -6.052 -0.529 1.00 89.19 601 SER A O 1
ATOM 4813 N N . TRP A 1 602 ? 32.684 -5.722 1.565 1.00 86.88 602 TRP A N 1
ATOM 4814 C CA . TRP A 1 602 ? 33.014 -7.124 1.837 1.00 86.88 602 TRP A CA 1
ATOM 4815 C C . TRP A 1 602 ? 31.763 -7.994 2.059 1.00 86.88 602 TRP A C 1
ATOM 4817 O O . TRP A 1 602 ? 31.706 -9.150 1.620 1.00 86.88 602 TRP A O 1
ATOM 4827 N N . MET A 1 603 ? 30.735 -7.424 2.691 1.00 85.38 603 MET A N 1
ATOM 4828 C CA . MET A 1 603 ? 29.448 -8.079 2.946 1.00 85.38 603 MET A CA 1
ATOM 4829 C C . MET A 1 603 ? 28.573 -8.214 1.695 1.00 85.38 603 MET A C 1
ATOM 4831 O O . MET A 1 603 ? 27.758 -9.130 1.619 1.00 85.38 603 MET A O 1
ATOM 4835 N N . TYR A 1 604 ? 28.730 -7.324 0.715 1.00 90.69 604 TYR A N 1
ATOM 4836 C CA . TYR A 1 604 ? 27.858 -7.254 -0.454 1.00 90.69 604 TYR A CA 1
ATOM 4837 C C . TYR A 1 604 ? 27.778 -8.574 -1.241 1.00 90.69 604 TYR A C 1
ATOM 4839 O O . TYR A 1 604 ? 28.793 -9.224 -1.511 1.00 90.69 604 TYR A O 1
ATOM 4847 N N . ARG A 1 605 ? 26.565 -8.932 -1.680 1.00 89.44 605 ARG A N 1
ATOM 4848 C CA . ARG A 1 605 ? 26.296 -10.043 -2.606 1.00 89.44 605 ARG A CA 1
ATOM 4849 C C . ARG A 1 605 ? 25.330 -9.597 -3.719 1.00 89.44 605 ARG A C 1
ATOM 4851 O O . ARG A 1 605 ? 24.304 -8.981 -3.395 1.00 89.44 605 ARG A O 1
ATOM 4858 N N . PRO A 1 606 ? 25.632 -9.873 -5.003 1.00 92.81 606 PRO A N 1
ATOM 4859 C CA . PRO A 1 606 ? 24.710 -9.601 -6.107 1.00 92.81 606 PRO A CA 1
ATOM 4860 C C . PRO A 1 606 ? 23.528 -10.582 -6.101 1.00 92.81 606 PRO A C 1
ATOM 4862 O O . PRO A 1 606 ? 23.605 -11.633 -5.467 1.00 92.81 606 PRO A O 1
ATOM 4865 N N . ALA A 1 607 ? 22.435 -10.237 -6.785 1.00 93.00 607 ALA A N 1
ATOM 4866 C CA . ALA A 1 607 ? 21.359 -11.194 -7.042 1.00 93.00 607 ALA A CA 1
ATOM 4867 C C . ALA A 1 607 ? 21.803 -12.195 -8.118 1.00 93.00 607 ALA A C 1
ATOM 4869 O O . ALA A 1 607 ? 22.408 -11.794 -9.115 1.00 93.00 607 ALA A O 1
ATOM 4870 N N . GLU A 1 608 ? 21.516 -13.479 -7.913 1.00 91.88 608 GLU A N 1
ATOM 4871 C CA . GLU A 1 608 ? 21.857 -14.538 -8.864 1.00 91.88 608 GLU A CA 1
ATOM 4872 C C . GLU A 1 608 ? 20.769 -14.683 -9.931 1.00 91.88 608 GLU A C 1
ATOM 4874 O O . GLU A 1 608 ? 19.577 -14.675 -9.624 1.00 91.88 608 GLU A O 1
ATOM 4879 N N . VAL A 1 609 ? 21.186 -14.840 -11.189 1.00 92.75 609 VAL A N 1
ATOM 4880 C CA . VAL A 1 609 ? 20.276 -15.147 -12.296 1.00 92.75 609 VAL A CA 1
ATOM 4881 C C . VAL A 1 609 ? 19.817 -16.598 -12.146 1.00 92.75 609 VAL A C 1
ATOM 4883 O O . VAL A 1 609 ? 20.638 -17.517 -12.174 1.00 92.75 609 VAL A O 1
ATOM 4886 N N . LYS A 1 610 ? 18.511 -16.808 -11.957 1.00 88.81 610 LYS A N 1
ATOM 4887 C CA . LYS A 1 610 ? 17.917 -18.147 -11.848 1.00 88.81 610 LYS A CA 1
ATOM 4888 C C . LYS A 1 610 ? 17.884 -18.849 -13.208 1.00 88.81 610 LYS A C 1
ATOM 4890 O O . LYS A 1 610 ? 17.859 -18.198 -14.246 1.00 88.81 610 LYS A O 1
ATOM 4895 N N . GLN A 1 611 ? 17.844 -20.184 -13.187 1.00 84.25 611 GLN A N 1
ATOM 4896 C CA . GLN A 1 611 ? 17.674 -20.987 -14.406 1.00 84.25 611 GLN A CA 1
ATOM 4897 C C . GLN A 1 611 ? 16.296 -20.788 -15.054 1.00 84.25 611 GLN A C 1
ATOM 4899 O O . GLN A 1 611 ? 16.207 -20.790 -16.275 1.00 84.25 611 GLN A O 1
ATOM 4904 N N . ASP A 1 612 ? 15.261 -20.589 -14.235 1.00 88.06 612 ASP A N 1
ATOM 4905 C CA . ASP A 1 612 ? 13.887 -20.309 -14.662 1.00 88.06 612 ASP A CA 1
ATOM 4906 C C . ASP A 1 612 ? 13.435 -18.981 -14.021 1.00 88.06 612 ASP A C 1
ATOM 4908 O O . ASP A 1 612 ? 12.960 -18.978 -12.879 1.00 88.06 612 ASP A O 1
ATOM 4912 N N . PRO A 1 613 ? 13.755 -17.829 -14.645 1.00 92.88 613 PRO A N 1
ATOM 4913 C CA . PRO A 1 613 ? 13.461 -16.515 -14.086 1.00 92.88 613 PRO A CA 1
ATOM 4914 C C . PRO A 1 613 ? 11.996 -16.117 -14.310 1.00 92.88 613 PRO A C 1
ATOM 4916 O O . PRO A 1 613 ? 11.413 -16.392 -15.355 1.00 92.88 613 PRO A O 1
ATOM 4919 N N . SER A 1 614 ? 11.427 -15.382 -13.354 1.00 92.44 614 SER A N 1
ATOM 4920 C CA . SER A 1 614 ? 10.054 -14.858 -13.413 1.00 92.44 614 SER A CA 1
ATOM 4921 C C . SER A 1 614 ? 9.873 -13.784 -14.491 1.00 92.44 614 SER A C 1
ATOM 4923 O O . SER A 1 614 ? 8.752 -13.525 -14.916 1.00 92.44 614 SER A O 1
ATOM 4925 N N . PHE A 1 615 ? 10.970 -13.137 -14.899 1.00 96.06 615 PHE A N 1
ATOM 4926 C CA . PHE A 1 615 ? 11.006 -12.131 -15.956 1.00 96.06 615 PHE A CA 1
ATOM 4927 C C . PHE A 1 615 ? 12.049 -12.505 -17.005 1.00 96.06 615 PHE A C 1
ATOM 4929 O O . PHE A 1 615 ? 13.165 -12.929 -16.691 1.00 96.06 615 PHE A O 1
ATOM 4936 N N . SER A 1 616 ? 11.696 -12.281 -18.261 1.00 95.94 616 SER A N 1
ATOM 4937 C CA . SER A 1 616 ? 12.506 -12.537 -19.441 1.00 95.94 616 SER A CA 1
ATOM 4938 C C . SER A 1 616 ? 12.822 -11.236 -20.186 1.00 95.94 616 SER A C 1
ATOM 4940 O O . SER A 1 616 ? 12.388 -10.146 -19.818 1.00 95.94 616 SER A O 1
ATOM 4942 N N . ARG A 1 617 ? 13.582 -11.337 -21.281 1.00 96.31 617 ARG A N 1
ATOM 4943 C CA . ARG A 1 617 ? 13.894 -10.178 -22.132 1.00 96.31 617 ARG A CA 1
ATOM 4944 C C . ARG A 1 617 ? 12.633 -9.581 -22.787 1.00 96.31 617 ARG A C 1
ATOM 4946 O O . ARG A 1 617 ? 12.581 -8.375 -23.005 1.00 96.31 617 ARG A O 1
ATOM 4953 N N . ASN A 1 618 ? 11.594 -10.396 -22.994 1.00 95.69 618 ASN A N 1
ATOM 4954 C CA . ASN A 1 618 ? 10.314 -9.967 -23.565 1.00 95.69 618 ASN A CA 1
ATOM 4955 C C . ASN A 1 618 ? 9.443 -9.170 -22.576 1.00 95.69 618 ASN A C 1
ATOM 4957 O O . ASN A 1 618 ? 8.446 -8.575 -22.964 1.00 95.69 618 ASN A O 1
ATOM 4961 N N . ASP A 1 619 ? 9.832 -9.117 -21.303 1.00 97.94 619 ASP A N 1
ATOM 4962 C CA . ASP A 1 619 ? 9.116 -8.385 -20.257 1.00 97.94 619 ASP A CA 1
ATOM 4963 C C . ASP A 1 619 ? 9.636 -6.951 -20.077 1.00 97.94 619 ASP A C 1
ATOM 4965 O O . ASP A 1 619 ? 9.321 -6.281 -19.089 1.00 97.94 619 ASP A O 1
ATOM 4969 N N . VAL A 1 620 ? 10.454 -6.476 -21.023 1.00 98.50 620 VAL A N 1
ATOM 4970 C CA . VAL A 1 620 ? 11.199 -5.221 -20.924 1.00 98.50 620 VAL A CA 1
ATOM 4971 C C . VAL A 1 620 ? 10.876 -4.278 -22.077 1.00 98.50 620 VAL A C 1
ATOM 4973 O O . VAL A 1 620 ? 11.051 -4.624 -23.246 1.00 98.50 620 VAL A O 1
ATOM 4976 N N . THR A 1 621 ? 10.538 -3.040 -21.716 1.00 98.62 621 THR A N 1
ATOM 4977 C CA . THR A 1 621 ? 10.548 -1.882 -22.614 1.00 98.62 621 THR A CA 1
ATOM 4978 C C . THR A 1 621 ? 11.675 -0.942 -22.213 1.00 98.62 621 THR A C 1
ATOM 4980 O O . THR A 1 621 ? 11.809 -0.577 -21.040 1.00 98.62 621 THR A O 1
ATOM 4983 N N . VAL A 1 622 ? 12.484 -0.531 -23.185 1.00 98.50 622 VAL A N 1
ATOM 4984 C CA . VAL A 1 622 ? 13.566 0.438 -22.994 1.00 98.50 622 VAL A CA 1
ATOM 4985 C C . VAL A 1 622 ? 13.108 1.810 -23.476 1.00 98.50 622 VAL A C 1
ATOM 4987 O O . VAL A 1 622 ? 12.642 1.931 -24.601 1.00 98.50 622 VAL A O 1
ATOM 4990 N N . ILE A 1 623 ? 13.262 2.846 -22.653 1.00 98.06 623 ILE A N 1
ATOM 4991 C CA . ILE A 1 623 ? 13.024 4.242 -23.038 1.00 98.06 623 ILE A CA 1
ATOM 4992 C C . ILE A 1 623 ? 14.373 4.945 -23.182 1.00 98.06 623 ILE A C 1
ATOM 4994 O O . ILE A 1 623 ? 15.162 4.990 -22.232 1.00 98.06 623 ILE A O 1
ATOM 4998 N N . LEU A 1 624 ? 14.612 5.516 -24.362 1.00 96.94 624 LEU A N 1
ATOM 4999 C CA . LEU A 1 624 ? 15.860 6.169 -24.750 1.00 96.94 624 LEU A CA 1
ATOM 5000 C C . LEU A 1 624 ? 15.593 7.620 -25.195 1.00 96.94 624 LEU A C 1
ATOM 5002 O O . LEU A 1 624 ? 15.264 7.870 -26.358 1.00 96.94 624 LEU A O 1
ATOM 5006 N N . PRO A 1 625 ? 15.708 8.604 -24.289 1.00 95.00 625 PRO A N 1
ATOM 5007 C CA . PRO A 1 625 ? 15.681 10.015 -24.655 1.00 95.00 625 PRO A CA 1
ATOM 5008 C C . PRO A 1 625 ? 16.985 10.425 -25.353 1.00 95.00 625 PRO A C 1
ATOM 5010 O O . PRO A 1 625 ? 18.068 10.160 -24.831 1.00 95.00 625 PRO A O 1
ATOM 5013 N N . THR A 1 626 ? 16.902 11.127 -26.485 1.00 92.75 626 THR A N 1
ATOM 5014 C CA . THR A 1 626 ? 18.091 11.657 -27.179 1.00 92.75 626 THR A CA 1
ATOM 5015 C C . THR A 1 626 ? 17.832 13.009 -27.838 1.00 92.75 626 THR A C 1
ATOM 5017 O O . THR A 1 626 ? 16.703 13.336 -28.196 1.00 92.75 626 THR A O 1
ATOM 5020 N N . ILE A 1 627 ? 18.888 13.801 -28.008 1.00 88.38 627 ILE A N 1
ATOM 5021 C CA . ILE A 1 627 ? 18.885 15.032 -28.815 1.00 88.38 627 ILE A CA 1
ATOM 5022 C C . ILE A 1 627 ? 20.061 15.077 -29.805 1.00 88.38 627 ILE A C 1
ATOM 5024 O O . ILE A 1 627 ? 20.306 16.116 -30.406 1.00 88.38 627 ILE A O 1
ATOM 5028 N N . ASP A 1 628 ? 20.808 13.978 -29.938 1.00 85.75 628 ASP A N 1
ATOM 5029 C CA . ASP A 1 628 ? 21.981 13.870 -30.813 1.00 85.75 628 ASP A CA 1
ATOM 5030 C C . ASP A 1 628 ? 22.001 12.495 -31.510 1.00 85.75 628 ASP A C 1
ATOM 5032 O O . ASP A 1 628 ? 22.824 11.635 -31.187 1.00 85.75 628 ASP A O 1
ATOM 5036 N N . PRO A 1 629 ? 21.071 12.248 -32.453 1.00 84.12 629 PRO A N 1
ATOM 5037 C CA . PRO A 1 629 ? 20.965 10.959 -33.136 1.00 84.12 629 PRO A CA 1
ATOM 5038 C C . PRO A 1 629 ? 22.152 10.651 -34.073 1.00 84.12 629 PRO A C 1
ATOM 5040 O O . PRO A 1 629 ? 22.270 9.521 -34.544 1.00 84.12 629 PRO A O 1
ATOM 5043 N N . HIS A 1 630 ? 23.037 11.621 -34.342 1.00 82.00 630 HIS A N 1
ATOM 5044 C CA . HIS A 1 630 ? 24.241 11.443 -35.175 1.00 82.00 630 HIS A CA 1
ATOM 5045 C C . HIS A 1 630 ? 25.515 11.235 -34.366 1.00 82.00 630 HIS A C 1
ATOM 5047 O O . HIS A 1 630 ? 26.568 10.949 -34.945 1.00 82.00 630 HIS A O 1
ATOM 5053 N N . GLY A 1 631 ? 25.440 11.393 -33.043 1.00 79.50 631 GLY A N 1
ATOM 5054 C CA . GLY A 1 631 ? 26.573 11.190 -32.162 1.00 79.50 631 GLY A CA 1
ATOM 5055 C C . GLY A 1 631 ? 27.189 9.804 -32.387 1.00 79.50 631 GLY A C 1
ATOM 5056 O O . GLY A 1 631 ? 26.456 8.817 -32.512 1.00 79.50 631 GLY A O 1
ATOM 5057 N N . PRO A 1 632 ? 28.530 9.685 -32.419 1.00 78.00 632 PRO A N 1
ATOM 5058 C CA . PRO A 1 632 ? 29.193 8.398 -32.644 1.00 78.00 632 PRO A CA 1
ATOM 5059 C C . PRO A 1 632 ? 28.800 7.354 -31.587 1.00 78.00 632 PRO A C 1
ATOM 5061 O O . PRO A 1 632 ? 28.752 6.163 -31.886 1.00 78.00 632 PRO A O 1
ATOM 5064 N N . ASP A 1 633 ? 28.451 7.816 -30.385 1.00 89.81 633 ASP A N 1
ATOM 5065 C CA . ASP A 1 633 ? 28.023 6.979 -29.268 1.00 89.81 633 ASP A CA 1
ATOM 5066 C C . ASP A 1 633 ? 26.567 6.483 -29.411 1.00 89.81 633 ASP A C 1
ATOM 5068 O O . ASP A 1 633 ? 26.256 5.397 -28.922 1.00 89.81 633 ASP A O 1
ATOM 5072 N N . PHE A 1 634 ? 25.679 7.218 -30.100 1.00 93.31 634 PHE A N 1
ATOM 5073 C CA . PHE A 1 634 ? 24.248 6.879 -30.180 1.00 93.31 634 PHE A CA 1
ATOM 5074 C C . PHE A 1 634 ? 24.017 5.554 -30.903 1.00 93.31 634 PHE A C 1
ATOM 5076 O O . PHE A 1 634 ? 23.290 4.685 -30.418 1.00 93.31 634 PHE A O 1
ATOM 5083 N N . ARG A 1 635 ? 24.677 5.370 -32.049 1.00 92.31 635 ARG A N 1
ATOM 5084 C CA . ARG A 1 635 ? 24.560 4.141 -32.835 1.00 92.31 635 ARG A CA 1
ATOM 5085 C C . ARG A 1 635 ? 24.991 2.918 -32.027 1.00 92.31 635 ARG A C 1
ATOM 5087 O O . ARG A 1 635 ? 24.240 1.952 -31.941 1.00 92.31 635 ARG A O 1
ATOM 5094 N N . GLU A 1 636 ? 26.177 2.972 -31.423 1.00 93.56 636 GLU A N 1
ATOM 5095 C CA . GLU A 1 636 ? 26.707 1.858 -30.631 1.00 93.56 636 GLU A CA 1
ATOM 5096 C C . GLU A 1 636 ? 25.853 1.611 -29.371 1.00 93.56 636 GLU A C 1
ATOM 5098 O O . GLU A 1 636 ? 25.624 0.461 -28.989 1.00 93.56 636 GLU A O 1
ATOM 5103 N N . CYS A 1 637 ? 25.323 2.671 -28.749 1.00 95.94 637 CYS A N 1
ATOM 5104 C CA . CYS A 1 637 ? 24.370 2.566 -27.645 1.00 95.94 637 CYS A CA 1
ATOM 5105 C C . CYS A 1 637 ? 23.150 1.728 -28.055 1.00 95.94 637 CYS A C 1
ATOM 5107 O O . CYS A 1 637 ? 22.869 0.707 -27.418 1.00 95.94 637 CYS A O 1
ATOM 5109 N N . VAL A 1 638 ? 22.483 2.093 -29.154 1.00 95.31 638 VAL A N 1
ATOM 5110 C CA . VAL A 1 638 ? 21.316 1.360 -29.667 1.00 95.31 638 VAL A CA 1
ATOM 5111 C C . VAL A 1 638 ? 21.681 -0.075 -30.041 1.00 95.31 638 VAL A C 1
ATOM 5113 O O . VAL A 1 638 ? 20.981 -0.996 -29.628 1.00 95.31 638 VAL A O 1
ATOM 5116 N N . GLU A 1 639 ? 22.788 -0.299 -30.753 1.00 94.69 639 GLU A N 1
ATOM 5117 C CA . GLU A 1 639 ? 23.261 -1.648 -31.104 1.00 94.69 639 GLU A CA 1
ATOM 5118 C C . GLU A 1 639 ? 23.445 -2.525 -29.849 1.00 94.69 639 GLU A C 1
ATOM 5120 O O . GLU A 1 639 ? 23.027 -3.685 -29.826 1.00 94.69 639 GLU A O 1
ATOM 5125 N N . SER A 1 640 ? 23.994 -1.967 -28.764 1.00 96.75 640 SER A N 1
ATOM 5126 C CA . SER A 1 640 ? 24.169 -2.688 -27.496 1.00 96.75 640 SER A CA 1
ATOM 5127 C C . SER A 1 640 ? 22.844 -3.005 -26.779 1.00 96.75 640 SER A C 1
ATOM 5129 O O . SER A 1 640 ? 22.714 -4.061 -26.145 1.00 96.75 640 SER A O 1
ATOM 5131 N N . ILE A 1 641 ? 21.839 -2.131 -26.911 1.00 97.31 641 ILE A N 1
ATOM 5132 C CA . ILE A 1 641 ? 20.482 -2.344 -26.387 1.00 97.31 641 ILE A CA 1
ATOM 5133 C C . ILE A 1 641 ? 19.774 -3.439 -27.193 1.00 97.31 641 ILE A C 1
ATOM 5135 O O . ILE A 1 641 ? 19.234 -4.376 -26.603 1.00 97.31 641 ILE A O 1
ATOM 5139 N N . LEU A 1 642 ? 19.820 -3.373 -28.527 1.00 95.94 642 LEU A N 1
ATOM 5140 C CA . LEU A 1 642 ? 19.202 -4.369 -29.409 1.00 95.94 642 LEU A CA 1
ATOM 5141 C C . LEU A 1 642 ? 19.838 -5.750 -29.232 1.00 95.94 642 LEU A C 1
ATOM 5143 O O . LEU A 1 642 ? 19.122 -6.744 -29.164 1.00 95.94 642 LEU A O 1
ATOM 5147 N N . ALA A 1 643 ? 21.155 -5.825 -29.011 1.00 95.44 643 ALA A N 1
ATOM 5148 C CA . ALA A 1 643 ? 21.845 -7.079 -28.689 1.00 95.44 643 ALA A CA 1
ATOM 5149 C C . ALA A 1 643 ? 21.337 -7.756 -27.398 1.00 95.44 643 ALA A C 1
ATOM 5151 O O . ALA A 1 643 ? 21.647 -8.925 -27.147 1.00 95.44 643 ALA A O 1
ATOM 5152 N N . ASN A 1 644 ? 20.571 -7.039 -26.568 1.00 96.38 644 ASN A N 1
ATOM 5153 C CA . ASN A 1 644 ? 19.919 -7.583 -25.386 1.00 96.38 644 ASN A CA 1
ATOM 5154 C C . ASN A 1 644 ? 18.481 -8.086 -25.627 1.00 96.38 644 ASN A C 1
ATOM 5156 O O . ASN A 1 644 ? 17.911 -8.661 -24.698 1.00 96.38 644 ASN A O 1
ATOM 5160 N N . ASN A 1 645 ? 17.933 -7.965 -26.839 1.00 96.06 645 ASN A N 1
ATOM 5161 C CA . ASN A 1 645 ? 16.609 -8.450 -27.254 1.00 96.06 645 ASN A CA 1
ATOM 5162 C C . ASN A 1 645 ? 15.427 -8.043 -26.339 1.00 96.06 645 ASN A C 1
ATOM 5164 O O . ASN A 1 645 ? 14.663 -8.929 -25.951 1.00 96.06 645 ASN A O 1
ATOM 5168 N N . PRO A 1 646 ? 15.265 -6.762 -25.941 1.00 97.62 646 PRO A N 1
ATOM 5169 C CA . PRO A 1 646 ? 14.037 -6.317 -25.272 1.00 97.62 646 PRO A CA 1
ATOM 5170 C C . PRO A 1 646 ? 12.803 -6.507 -26.171 1.00 97.62 646 PRO A C 1
ATOM 5172 O O . PRO A 1 646 ? 12.937 -6.581 -27.391 1.00 97.62 646 PRO A O 1
ATOM 5175 N N . ALA A 1 647 ? 11.598 -6.513 -25.595 1.00 97.75 647 ALA A N 1
ATOM 5176 C CA . ALA A 1 647 ? 10.367 -6.536 -26.393 1.00 97.75 647 ALA A CA 1
ATOM 5177 C C . ALA A 1 647 ? 10.162 -5.239 -27.184 1.00 97.75 647 ALA A C 1
ATOM 5179 O O . ALA A 1 647 ? 9.749 -5.275 -28.343 1.00 97.75 647 ALA A O 1
ATOM 5180 N N . CYS A 1 648 ? 10.453 -4.095 -26.559 1.00 97.69 648 CYS A N 1
ATOM 5181 C CA . CYS A 1 648 ? 10.223 -2.788 -27.161 1.00 97.69 648 CYS A CA 1
ATOM 5182 C C . CYS A 1 648 ? 11.331 -1.782 -26.818 1.00 97.69 648 CYS A C 1
ATOM 5184 O O . CYS A 1 648 ? 11.860 -1.768 -25.701 1.00 97.69 648 CYS A O 1
ATOM 5186 N N . VAL A 1 649 ? 11.660 -0.912 -27.773 1.00 97.88 649 VAL A N 1
ATOM 5187 C CA . VAL A 1 649 ? 12.526 0.258 -27.599 1.00 97.88 649 VAL A CA 1
ATOM 5188 C C . VAL A 1 649 ? 11.764 1.508 -28.043 1.00 97.88 649 VAL A C 1
ATOM 5190 O O . VAL A 1 649 ? 11.433 1.668 -29.216 1.00 97.88 649 VAL A O 1
ATOM 5193 N N . LEU A 1 650 ? 11.512 2.408 -27.095 1.00 98.06 650 LEU A N 1
ATOM 5194 C CA . LEU A 1 650 ? 10.880 3.706 -27.306 1.00 98.06 650 LEU A CA 1
ATOM 5195 C C . LEU A 1 650 ? 11.955 4.790 -27.333 1.00 98.06 650 LEU A C 1
ATOM 5197 O O . LEU A 1 650 ? 12.547 5.120 -26.301 1.00 98.06 650 LEU A O 1
ATOM 5201 N N . VAL A 1 651 ? 12.197 5.371 -28.502 1.00 97.38 651 VAL A N 1
ATOM 5202 C CA . VAL A 1 651 ? 13.137 6.482 -28.666 1.00 97.38 651 VAL A CA 1
ATOM 5203 C C . VAL A 1 651 ? 12.357 7.787 -28.746 1.00 97.38 651 VAL A C 1
ATOM 5205 O O . VAL A 1 651 ? 11.460 7.941 -29.574 1.00 97.38 651 VAL A O 1
ATOM 5208 N N . VAL A 1 652 ? 12.680 8.742 -27.875 1.00 96.44 652 VAL A N 1
ATOM 5209 C CA . VAL A 1 652 ? 12.015 10.054 -27.868 1.00 96.44 652 VAL A CA 1
ATOM 5210 C C . VAL A 1 652 ? 13.048 11.137 -28.108 1.00 96.44 652 VAL A C 1
ATOM 5212 O O . VAL A 1 652 ? 13.956 11.317 -27.298 1.00 96.44 652 VAL A O 1
ATOM 5215 N N . THR A 1 653 ? 12.896 11.881 -29.199 1.00 94.00 653 THR A N 1
ATOM 5216 C CA . THR A 1 653 ? 13.774 12.997 -29.570 1.00 94.00 653 THR A CA 1
ATOM 5217 C C . THR A 1 653 ? 13.039 14.339 -29.567 1.00 94.00 653 THR A C 1
ATOM 5219 O O . THR A 1 653 ? 12.006 14.468 -28.904 1.00 94.00 653 THR A O 1
ATOM 5222 N N . VAL A 1 654 ? 13.585 15.363 -30.223 1.00 90.81 654 VAL A N 1
ATOM 5223 C CA . VAL A 1 654 ? 13.024 16.717 -30.260 1.00 90.81 654 VAL A CA 1
ATOM 5224 C C . VAL A 1 654 ? 12.957 17.277 -31.675 1.00 90.81 654 VAL A C 1
ATOM 5226 O O . VAL A 1 654 ? 13.919 17.188 -32.430 1.00 90.81 654 VAL A O 1
ATOM 5229 N N . GLY A 1 655 ? 11.816 17.869 -32.026 1.00 88.56 655 GLY A N 1
ATOM 5230 C CA . GLY A 1 655 ? 11.554 18.386 -33.372 1.00 88.56 655 GLY A CA 1
ATOM 5231 C C . GLY A 1 655 ? 11.373 17.301 -34.446 1.00 88.56 655 GLY A C 1
ATOM 5232 O O . GLY A 1 655 ? 11.767 16.144 -34.287 1.00 88.56 655 GLY A O 1
ATOM 5233 N N . ALA A 1 656 ? 10.748 17.677 -35.565 1.00 86.06 656 ALA A N 1
ATOM 5234 C CA . ALA A 1 656 ? 10.442 16.752 -36.660 1.00 86.06 656 ALA A CA 1
ATOM 5235 C C . ALA A 1 656 ? 11.706 16.265 -37.390 1.00 86.06 656 ALA A C 1
ATOM 5237 O O . ALA A 1 656 ? 11.810 15.084 -37.708 1.00 86.06 656 ALA A O 1
ATOM 5238 N N . VAL A 1 657 ? 12.687 17.152 -37.586 1.00 87.56 657 VAL A N 1
ATOM 5239 C CA . VAL A 1 657 ? 13.940 16.846 -38.297 1.00 87.56 657 VAL A CA 1
ATOM 5240 C C . VAL A 1 657 ? 14.721 15.733 -37.596 1.00 87.56 657 VAL A C 1
ATOM 5242 O O . VAL A 1 657 ? 14.997 14.699 -38.199 1.00 87.56 657 VAL A O 1
ATOM 5245 N N . LEU A 1 658 ? 15.003 15.881 -36.294 1.00 89.81 658 LEU A N 1
ATOM 5246 C CA . LEU A 1 658 ? 15.741 14.850 -35.555 1.00 89.81 658 LEU A CA 1
ATOM 5247 C C . LEU A 1 658 ? 14.944 13.543 -35.444 1.00 89.81 658 LEU A C 1
ATOM 5249 O O . LEU A 1 658 ? 15.546 12.475 -35.349 1.00 89.81 658 LEU A O 1
ATOM 5253 N N . ARG A 1 659 ? 13.602 13.593 -35.483 1.00 92.12 659 ARG A N 1
ATOM 5254 C CA . ARG A 1 659 ? 12.752 12.392 -35.535 1.00 92.12 659 ARG A CA 1
ATOM 5255 C C . ARG A 1 659 ? 13.006 11.590 -36.806 1.00 92.12 659 ARG A C 1
ATOM 5257 O O . ARG A 1 659 ? 13.233 10.387 -36.711 1.00 92.12 659 ARG A O 1
ATOM 5264 N N . GLU A 1 660 ? 12.988 12.241 -37.967 1.00 89.88 660 GLU A N 1
ATOM 5265 C CA . GLU A 1 660 ? 13.235 11.593 -39.264 1.00 89.88 660 GLU A CA 1
ATOM 5266 C C . GLU A 1 660 ? 14.659 11.038 -39.367 1.00 89.88 660 GLU A C 1
ATOM 5268 O O . GLU A 1 660 ? 14.889 9.928 -39.861 1.00 89.88 660 GLU A O 1
ATOM 5273 N N . GLU A 1 661 ? 15.631 11.779 -38.844 1.00 90.38 661 GLU A N 1
ATOM 5274 C CA . GLU A 1 661 ? 17.023 11.341 -38.787 1.00 90.38 661 GLU A CA 1
ATOM 5275 C C . GLU A 1 661 ? 17.188 10.122 -37.872 1.00 90.38 661 GLU A C 1
ATOM 5277 O O . GLU A 1 661 ? 17.794 9.122 -38.266 1.00 90.38 661 GLU A O 1
ATOM 5282 N N . CYS A 1 662 ? 16.579 10.159 -36.685 1.00 92.69 662 CYS A N 1
ATOM 5283 C CA . CYS A 1 662 ? 16.580 9.045 -35.745 1.00 92.69 662 CYS A CA 1
ATOM 5284 C C . CYS A 1 662 ? 15.906 7.803 -36.351 1.00 92.69 662 CYS A C 1
ATOM 5286 O O . CYS A 1 662 ? 16.478 6.714 -36.307 1.00 92.69 662 CYS A O 1
ATOM 5288 N N . GLN A 1 663 ? 14.755 7.964 -37.013 1.00 93.25 663 GLN A N 1
ATOM 5289 C CA . GLN A 1 663 ? 14.096 6.890 -37.766 1.00 93.25 663 GLN A CA 1
ATOM 5290 C C . GLN A 1 663 ? 15.013 6.306 -38.842 1.00 93.25 663 GLN A C 1
ATOM 5292 O O . GLN A 1 663 ? 15.084 5.091 -38.995 1.00 93.25 663 GLN A O 1
ATOM 5297 N N . THR A 1 664 ? 15.754 7.141 -39.571 1.00 91.56 664 THR A N 1
ATOM 5298 C CA . THR A 1 664 ? 16.676 6.679 -40.619 1.00 91.56 664 THR A CA 1
ATOM 5299 C C . THR A 1 664 ? 17.805 5.819 -40.053 1.00 91.56 664 THR A C 1
ATOM 5301 O O . THR A 1 664 ? 18.162 4.800 -40.651 1.00 91.56 664 THR A O 1
ATOM 5304 N N . VAL A 1 665 ? 18.373 6.207 -38.908 1.00 91.25 665 VAL A N 1
ATOM 5305 C CA . VAL A 1 665 ? 19.396 5.409 -38.215 1.00 91.25 665 VAL A CA 1
ATOM 5306 C C . VAL A 1 665 ? 18.791 4.099 -37.715 1.00 91.25 665 VAL A C 1
ATOM 5308 O O . VAL A 1 665 ? 19.331 3.028 -37.995 1.00 91.25 665 VAL A O 1
ATOM 5311 N N . LEU A 1 666 ? 17.643 4.165 -37.042 1.00 93.25 666 LEU A N 1
ATOM 5312 C CA . LEU A 1 666 ? 16.992 3.003 -36.441 1.00 93.25 666 LEU A CA 1
ATOM 5313 C C . LEU A 1 666 ? 16.483 2.001 -37.481 1.00 93.25 666 LEU A C 1
ATOM 5315 O O . LEU A 1 666 ? 16.623 0.808 -37.248 1.00 93.25 666 LEU A O 1
ATOM 5319 N N . ARG A 1 667 ? 16.011 2.444 -38.655 1.00 92.44 667 ARG A N 1
ATOM 5320 C CA . ARG A 1 667 ? 15.617 1.558 -39.772 1.00 92.44 667 ARG A CA 1
ATOM 5321 C C . ARG A 1 667 ? 16.758 0.687 -40.266 1.00 92.44 667 ARG A C 1
ATOM 5323 O O . ARG A 1 667 ? 16.541 -0.431 -40.708 1.00 92.44 667 ARG A O 1
ATOM 5330 N N . LYS A 1 668 ? 17.987 1.205 -40.231 1.00 90.12 668 LYS A N 1
ATOM 5331 C CA . LYS A 1 668 ? 19.166 0.423 -40.623 1.00 90.12 668 LYS A CA 1
ATOM 5332 C C . LYS A 1 668 ? 19.507 -0.620 -39.566 1.00 90.12 668 LYS A C 1
ATOM 5334 O O . LYS A 1 668 ? 19.910 -1.717 -39.923 1.00 90.12 668 LYS A O 1
ATOM 5339 N N . LEU A 1 669 ? 19.341 -0.274 -38.289 1.00 89.56 669 LEU A N 1
ATOM 5340 C CA . LEU A 1 669 ? 19.636 -1.160 -37.162 1.00 89.56 669 LEU A CA 1
ATOM 5341 C C . LEU A 1 669 ? 18.530 -2.200 -36.917 1.00 89.56 669 LEU A C 1
ATOM 5343 O O . LEU A 1 669 ? 18.823 -3.291 -36.439 1.00 89.56 669 LEU A O 1
ATOM 5347 N N . SER A 1 670 ? 17.276 -1.896 -37.266 1.00 89.06 670 SER A N 1
ATOM 5348 C CA . SER A 1 670 ? 16.131 -2.796 -37.078 1.00 89.06 670 SER A CA 1
ATOM 5349 C C . SER A 1 670 ? 16.192 -4.038 -37.971 1.00 89.06 670 SER A C 1
ATOM 5351 O O . SER A 1 670 ? 15.652 -5.077 -37.598 1.00 89.06 670 SER A O 1
ATOM 5353 N N . ILE A 1 671 ? 16.910 -3.971 -39.101 1.00 87.69 671 ILE A N 1
ATOM 5354 C CA . ILE A 1 671 ? 17.138 -5.109 -40.011 1.00 87.69 671 ILE A CA 1
ATOM 5355 C C . ILE A 1 671 ? 17.755 -6.298 -39.263 1.00 87.69 671 ILE A C 1
ATOM 5357 O O . ILE A 1 671 ? 17.359 -7.442 -39.487 1.00 87.69 671 ILE A O 1
ATOM 5361 N N . ASP A 1 672 ? 18.681 -6.026 -38.343 1.00 82.44 672 ASP A N 1
ATOM 5362 C CA . ASP A 1 672 ? 19.383 -7.050 -37.566 1.00 82.44 672 ASP A CA 1
ATOM 5363 C C . ASP A 1 672 ? 18.604 -7.483 -36.305 1.00 82.44 672 ASP A C 1
ATOM 5365 O O . ASP A 1 672 ? 19.046 -8.370 -35.570 1.00 82.44 672 ASP A O 1
ATOM 5369 N N . ALA A 1 673 ? 17.433 -6.886 -36.051 1.00 88.50 673 ALA A N 1
ATOM 5370 C CA . ALA A 1 673 ? 16.603 -7.124 -34.872 1.00 88.50 673 ALA A CA 1
ATOM 5371 C C . ALA A 1 673 ? 15.087 -7.162 -35.192 1.00 88.50 673 ALA A C 1
ATOM 5373 O O . ALA A 1 673 ? 14.305 -6.442 -34.567 1.00 88.50 673 ALA A O 1
ATOM 5374 N N . PRO A 1 674 ? 14.626 -8.038 -36.109 1.00 85.06 674 PRO A N 1
ATOM 5375 C CA . PRO A 1 674 ? 13.257 -8.014 -36.646 1.00 85.06 674 PRO A CA 1
ATOM 5376 C C . PRO A 1 674 ? 12.157 -8.378 -35.634 1.00 85.06 674 PRO A C 1
ATOM 5378 O O . PRO A 1 674 ? 10.974 -8.267 -35.937 1.00 85.06 674 PRO A O 1
ATOM 5381 N N . HIS A 1 675 ? 12.529 -8.867 -34.450 1.00 90.12 675 HIS A N 1
ATOM 5382 C CA . HIS A 1 675 ? 11.598 -9.283 -33.397 1.00 90.12 675 HIS A CA 1
ATOM 5383 C C . HIS A 1 675 ? 11.395 -8.218 -32.310 1.00 90.12 675 HIS A C 1
ATOM 5385 O O . HIS A 1 675 ? 10.628 -8.452 -31.380 1.00 90.12 675 HIS A O 1
ATOM 5391 N N . ILE A 1 676 ? 12.096 -7.085 -32.401 1.00 94.88 676 ILE A N 1
ATOM 5392 C CA . ILE A 1 676 ? 12.041 -5.998 -31.421 1.00 94.88 676 ILE A CA 1
ATOM 5393 C C . ILE A 1 676 ? 11.172 -4.883 -31.989 1.00 94.88 676 ILE A C 1
ATOM 5395 O O . ILE A 1 676 ? 11.448 -4.378 -33.076 1.00 94.88 676 ILE A O 1
ATOM 5399 N N . GLN A 1 677 ? 10.157 -4.453 -31.241 1.00 95.94 677 GLN A N 1
ATOM 5400 C CA . GLN A 1 677 ? 9.372 -3.289 -31.636 1.00 95.94 677 GLN A CA 1
ATOM 5401 C C . GLN A 1 677 ? 10.168 -2.007 -31.369 1.00 95.94 677 GLN A C 1
ATOM 5403 O O . GLN A 1 677 ? 10.544 -1.735 -30.229 1.00 95.94 677 GLN A O 1
ATOM 5408 N N . ILE A 1 678 ? 10.408 -1.199 -32.400 1.00 96.81 678 ILE A N 1
ATOM 5409 C CA . ILE A 1 678 ? 11.140 0.067 -32.276 1.00 96.81 678 ILE A CA 1
ATOM 5410 C C . ILE A 1 678 ? 10.206 1.206 -32.667 1.00 96.81 678 ILE A C 1
ATOM 5412 O O . ILE A 1 678 ? 9.769 1.290 -33.814 1.00 96.81 678 ILE A O 1
ATOM 5416 N N . LEU A 1 679 ? 9.916 2.087 -31.709 1.00 96.88 679 LEU A N 1
ATOM 5417 C CA . LEU A 1 679 ? 9.037 3.236 -31.908 1.00 96.88 679 LEU A CA 1
ATOM 5418 C C . LEU A 1 679 ? 9.791 4.542 -31.668 1.00 96.88 679 LEU A C 1
ATOM 5420 O O . LEU A 1 679 ? 10.549 4.666 -30.704 1.00 96.88 679 LEU A O 1
ATOM 5424 N N . VAL A 1 680 ? 9.538 5.540 -32.513 1.00 96.94 680 VAL A N 1
ATOM 5425 C CA . VAL A 1 680 ? 10.177 6.860 -32.435 1.00 96.94 680 VAL A CA 1
ATOM 5426 C C . VAL A 1 680 ? 9.127 7.954 -32.324 1.00 96.94 680 VAL A C 1
ATOM 5428 O O . VAL A 1 680 ? 8.173 7.986 -33.097 1.00 96.94 680 VAL A O 1
ATOM 5431 N N . SER A 1 681 ? 9.327 8.878 -31.390 1.00 96.31 681 SER A N 1
ATOM 5432 C CA . SER A 1 681 ? 8.503 10.077 -31.214 1.00 96.31 681 SER A CA 1
ATOM 5433 C C . SER A 1 681 ? 9.379 11.316 -31.023 1.00 96.31 681 SER A C 1
ATOM 5435 O O . SER A 1 681 ? 10.572 11.206 -30.731 1.00 96.31 681 SER A O 1
ATOM 5437 N N . ALA A 1 682 ? 8.793 12.506 -31.149 1.00 93.88 682 ALA A N 1
ATOM 5438 C CA . ALA A 1 682 ? 9.456 13.763 -30.830 1.00 93.88 682 ALA A CA 1
ATOM 5439 C C . ALA A 1 682 ? 8.588 14.696 -29.979 1.00 93.88 682 ALA A C 1
ATOM 5441 O O . ALA A 1 682 ? 7.363 14.672 -30.060 1.00 93.88 682 ALA A O 1
ATOM 5442 N N . LEU A 1 683 ? 9.249 15.524 -29.169 1.00 91.94 683 LEU A N 1
ATOM 5443 C CA . LEU A 1 683 ? 8.649 16.631 -28.422 1.00 91.94 683 LEU A CA 1
ATOM 5444 C C . LEU A 1 683 ? 9.154 17.985 -28.949 1.00 91.94 683 LEU A C 1
ATOM 5446 O O . LEU A 1 683 ? 10.223 18.042 -29.556 1.00 91.94 683 LEU A O 1
ATOM 5450 N N . PRO A 1 684 ? 8.422 19.089 -28.726 1.00 85.25 684 PRO A N 1
ATOM 5451 C CA . PRO A 1 684 ? 8.843 20.406 -29.209 1.00 85.25 684 PRO A CA 1
ATOM 5452 C C . PRO A 1 684 ? 10.039 20.974 -28.435 1.00 85.25 684 PRO A C 1
ATOM 5454 O O . PRO A 1 684 ? 10.806 21.754 -28.988 1.00 85.25 684 PRO A O 1
ATOM 5457 N N . GLU A 1 685 ? 10.209 20.580 -27.169 1.00 83.25 685 GLU A N 1
ATOM 5458 C CA . GLU A 1 685 ? 11.229 21.125 -26.274 1.00 83.25 685 GLU A CA 1
ATOM 5459 C C . GLU A 1 685 ? 12.111 20.019 -25.671 1.00 83.25 685 GLU A C 1
ATOM 5461 O O . GLU A 1 685 ? 11.600 18.968 -25.259 1.00 83.25 685 GLU A O 1
ATOM 5466 N N . PRO A 1 686 ? 13.429 20.255 -25.545 1.00 83.31 686 PRO A N 1
ATOM 5467 C CA . PRO A 1 686 ? 14.350 19.318 -24.919 1.00 83.31 686 PRO A CA 1
ATOM 5468 C C . PRO A 1 686 ? 14.147 19.244 -23.408 1.00 83.31 686 PRO A C 1
ATOM 5470 O O . PRO A 1 686 ? 14.483 20.153 -22.653 1.00 83.31 686 PRO A O 1
ATOM 5473 N N . SER A 1 687 ? 13.639 18.102 -22.948 1.00 88.12 687 SER A N 1
ATOM 5474 C CA . SER A 1 687 ? 13.542 17.781 -21.528 1.00 88.12 687 SER A CA 1
ATOM 5475 C C . SER A 1 687 ? 13.496 16.275 -21.324 1.00 88.12 687 SER A C 1
ATOM 5477 O O . SER A 1 687 ? 12.477 15.637 -21.593 1.00 88.12 687 SER A O 1
ATOM 5479 N N . LYS A 1 688 ? 14.570 15.710 -20.755 1.00 90.00 688 LYS A N 1
ATOM 5480 C CA . LYS A 1 688 ? 14.654 14.270 -20.464 1.00 90.00 688 LYS A CA 1
ATOM 5481 C C . LYS A 1 688 ? 13.455 13.787 -19.641 1.00 90.00 688 LYS A C 1
ATOM 5483 O O . LYS A 1 688 ? 12.887 12.739 -19.932 1.00 90.00 688 LYS A O 1
ATOM 5488 N N . ARG A 1 689 ? 13.022 14.576 -18.647 1.00 92.56 689 ARG A N 1
ATOM 5489 C CA . ARG A 1 689 ? 11.867 14.242 -17.799 1.00 92.56 689 ARG A CA 1
ATOM 5490 C C . ARG A 1 689 ? 10.557 14.179 -18.593 1.00 92.56 689 ARG A C 1
ATOM 5492 O O . ARG A 1 689 ? 9.771 13.251 -18.397 1.00 92.56 689 ARG A O 1
ATOM 5499 N N . ARG A 1 690 ? 10.328 15.137 -19.501 1.00 92.06 690 ARG A N 1
ATOM 5500 C CA . ARG A 1 690 ? 9.134 15.153 -20.366 1.00 92.06 690 ARG A CA 1
ATOM 5501 C C . ARG A 1 690 ? 9.188 14.053 -21.423 1.00 92.06 690 ARG A C 1
ATOM 5503 O O . ARG A 1 690 ? 8.178 13.403 -21.641 1.00 92.06 690 ARG A O 1
ATOM 5510 N N . GLN A 1 691 ? 10.358 13.787 -22.002 1.00 94.19 691 GLN A N 1
ATOM 5511 C CA . GLN A 1 691 ? 10.572 12.689 -22.951 1.00 94.19 691 GLN A CA 1
ATOM 5512 C C . GLN A 1 691 ? 10.257 11.325 -22.315 1.00 94.19 691 GLN A C 1
ATOM 5514 O O . GLN A 1 691 ? 9.525 10.534 -22.903 1.00 94.19 691 GLN A O 1
ATOM 5519 N N . ILE A 1 692 ? 10.730 11.080 -21.085 1.00 94.75 692 ILE A N 1
ATOM 5520 C CA . ILE A 1 692 ? 10.381 9.874 -20.315 1.00 94.75 692 ILE A CA 1
ATOM 5521 C C . ILE A 1 692 ? 8.869 9.809 -20.071 1.00 94.75 692 ILE A C 1
ATOM 5523 O O . ILE A 1 692 ? 8.242 8.794 -20.356 1.00 94.75 692 ILE A O 1
ATOM 5527 N N . THR A 1 693 ? 8.272 10.898 -19.579 1.00 95.00 693 THR A N 1
ATOM 5528 C CA . THR A 1 693 ? 6.837 10.950 -19.250 1.00 95.00 693 THR A CA 1
ATOM 5529 C C . THR A 1 693 ? 5.946 10.746 -20.478 1.00 95.00 693 THR A C 1
ATOM 5531 O O . THR A 1 693 ? 4.921 10.082 -20.374 1.00 95.00 693 THR A O 1
ATOM 5534 N N . HIS A 1 694 ? 6.355 11.254 -21.644 1.00 95.25 694 HIS A N 1
ATOM 5535 C CA . HIS A 1 694 ? 5.674 11.058 -22.928 1.00 95.25 694 HIS A CA 1
ATOM 5536 C C . HIS A 1 694 ? 5.687 9.598 -23.390 1.00 95.25 694 HIS A C 1
ATOM 5538 O O . HIS A 1 694 ? 4.710 9.118 -23.956 1.00 95.25 694 HIS A O 1
ATOM 5544 N N . ALA A 1 695 ? 6.778 8.876 -23.128 1.00 96.25 695 ALA A N 1
ATOM 5545 C CA . ALA A 1 695 ? 6.902 7.471 -23.500 1.00 96.25 695 ALA A CA 1
ATOM 5546 C C . ALA A 1 695 ? 6.111 6.527 -22.584 1.00 96.25 695 ALA A C 1
ATOM 5548 O O . ALA A 1 695 ? 5.627 5.500 -23.054 1.00 96.25 695 ALA A O 1
ATOM 5549 N N . MET A 1 696 ? 5.952 6.863 -21.298 1.00 96.31 696 MET A N 1
ATOM 5550 C CA . MET A 1 696 ? 5.337 5.971 -20.304 1.00 96.31 696 MET A CA 1
ATOM 5551 C C . MET A 1 696 ? 3.952 5.416 -20.691 1.00 96.31 696 MET A C 1
ATOM 5553 O O . MET A 1 696 ? 3.760 4.215 -20.516 1.00 96.31 696 MET A O 1
ATOM 5557 N N . PRO A 1 697 ? 3.005 6.198 -21.252 1.00 93.81 697 PRO A N 1
ATOM 5558 C CA . PRO A 1 697 ? 1.712 5.671 -21.700 1.00 93.81 697 PRO A CA 1
ATOM 5559 C C . PRO A 1 697 ? 1.796 4.589 -22.785 1.00 93.81 697 PRO A C 1
ATOM 5561 O O . PRO A 1 697 ? 0.845 3.834 -22.953 1.00 93.81 697 PRO A O 1
ATOM 5564 N N . SER A 1 698 ? 2.909 4.516 -23.524 1.00 94.44 698 SER A N 1
ATOM 5565 C CA . SER A 1 698 ? 3.136 3.510 -24.573 1.00 94.44 698 SER A CA 1
ATOM 5566 C C . SER A 1 698 ? 3.832 2.248 -24.049 1.00 94.44 698 SER A C 1
ATOM 5568 O O . SER A 1 698 ? 4.038 1.302 -24.804 1.00 94.44 698 SER A O 1
ATOM 5570 N N . VAL A 1 699 ? 4.208 2.209 -22.766 1.00 96.50 699 VAL A N 1
ATOM 5571 C CA . VAL A 1 699 ? 4.858 1.048 -22.149 1.00 96.50 699 VAL A CA 1
ATOM 5572 C C . VAL A 1 699 ? 3.806 0.038 -21.695 1.00 96.50 699 VAL A C 1
ATOM 5574 O O . VAL A 1 699 ? 2.986 0.332 -20.827 1.00 96.50 699 VAL A O 1
ATOM 5577 N N . THR A 1 700 ? 3.868 -1.178 -22.234 1.00 93.94 700 THR A N 1
ATOM 5578 C CA . THR A 1 700 ? 2.932 -2.274 -21.912 1.00 93.94 700 THR A CA 1
ATOM 5579 C C . THR A 1 700 ? 3.570 -3.415 -21.121 1.00 93.94 700 THR A C 1
ATOM 5581 O O . THR A 1 700 ? 2.866 -4.233 -20.532 1.00 93.94 700 THR A O 1
ATOM 5584 N N . THR A 1 701 ? 4.901 -3.476 -21.082 1.00 98.00 701 THR A N 1
ATOM 5585 C CA . THR A 1 701 ? 5.654 -4.528 -20.391 1.00 98.00 701 THR A CA 1
ATOM 5586 C C . THR A 1 701 ? 5.759 -4.259 -18.884 1.00 98.00 701 THR A C 1
ATOM 5588 O O . THR A 1 701 ? 5.689 -3.103 -18.472 1.00 98.00 701 THR A O 1
ATOM 5591 N N . PRO A 1 702 ? 5.975 -5.283 -18.036 1.00 97.81 702 PRO A N 1
ATOM 5592 C CA . PRO A 1 702 ? 6.025 -5.111 -16.579 1.00 97.81 702 PRO A CA 1
ATOM 5593 C C . PRO A 1 702 ? 7.323 -4.475 -16.051 1.00 97.81 702 PRO A C 1
ATOM 5595 O O . PRO A 1 702 ? 7.341 -4.004 -14.906 1.00 97.81 702 PRO A O 1
ATOM 5598 N N . ILE A 1 703 ? 8.406 -4.467 -16.838 1.00 98.50 703 ILE A N 1
ATOM 5599 C CA . ILE A 1 703 ? 9.676 -3.816 -16.496 1.00 98.50 703 ILE A CA 1
ATOM 5600 C C . ILE A 1 703 ? 9.992 -2.704 -17.500 1.00 98.50 703 ILE A C 1
ATOM 5602 O O . ILE A 1 703 ? 9.887 -2.878 -18.718 1.00 98.50 703 ILE A O 1
ATOM 5606 N N . THR A 1 704 ? 10.441 -1.563 -16.979 1.00 98.44 704 THR A N 1
ATOM 5607 C CA . THR A 1 704 ? 10.888 -0.411 -17.767 1.00 98.44 704 THR A CA 1
ATOM 5608 C C . THR A 1 704 ? 12.353 -0.115 -17.478 1.00 98.44 704 THR A C 1
ATOM 5610 O O . THR A 1 704 ? 12.750 0.015 -16.316 1.00 98.44 704 THR A O 1
ATOM 5613 N N . ILE A 1 705 ? 13.159 0.030 -18.531 1.00 98.44 705 ILE A N 1
ATOM 5614 C CA . ILE A 1 705 ? 14.559 0.454 -18.431 1.00 98.44 705 ILE A CA 1
ATOM 5615 C C . ILE A 1 705 ? 14.716 1.832 -19.062 1.00 98.44 705 ILE A C 1
ATOM 5617 O O . ILE A 1 705 ? 14.370 2.027 -20.220 1.00 98.44 705 ILE A O 1
ATOM 5621 N N . PHE A 1 706 ? 15.279 2.784 -18.327 1.00 97.00 706 PHE A N 1
ATOM 5622 C CA . PHE A 1 706 ? 15.729 4.056 -18.892 1.00 97.00 706 PHE A CA 1
ATOM 5623 C C . PHE A 1 706 ? 17.195 3.950 -19.276 1.00 97.00 706 PHE A C 1
ATOM 5625 O O . PHE A 1 706 ? 17.972 3.405 -18.490 1.00 97.00 706 PHE A O 1
ATOM 5632 N N . ALA A 1 707 ? 17.576 4.493 -20.430 1.00 96.19 707 ALA A N 1
ATOM 5633 C CA . ALA A 1 707 ? 18.962 4.575 -20.882 1.00 96.19 707 ALA A CA 1
ATOM 5634 C C . ALA A 1 707 ? 19.305 5.988 -21.384 1.00 96.19 707 ALA A C 1
ATOM 5636 O O . ALA A 1 707 ? 18.454 6.664 -21.957 1.00 96.19 707 ALA A O 1
ATOM 5637 N N . ASP A 1 708 ? 20.546 6.430 -21.160 1.00 93.06 708 ASP A N 1
ATOM 5638 C CA . ASP A 1 708 ? 21.118 7.596 -21.849 1.00 93.06 708 ASP A CA 1
ATOM 5639 C C . ASP A 1 708 ? 21.689 7.172 -23.216 1.00 93.06 708 ASP A C 1
ATOM 5641 O O . ASP A 1 708 ? 22.167 6.051 -23.373 1.00 93.06 708 ASP A O 1
ATOM 5645 N N . ASP A 1 709 ? 21.734 8.107 -24.168 1.00 91.75 709 ASP A N 1
ATOM 5646 C CA . ASP A 1 709 ? 22.192 7.934 -25.561 1.00 91.75 709 ASP A CA 1
ATOM 5647 C C . ASP A 1 709 ? 23.697 7.664 -25.768 1.00 91.75 709 ASP A C 1
ATOM 5649 O O . ASP A 1 709 ? 24.167 7.575 -26.896 1.00 91.75 709 ASP A O 1
ATOM 5653 N N . HIS A 1 710 ? 24.462 7.518 -24.690 1.00 92.56 710 HIS A N 1
ATOM 5654 C CA . HIS A 1 710 ? 25.913 7.285 -24.698 1.00 92.56 710 HIS A CA 1
ATOM 5655 C C . HIS A 1 710 ? 26.302 6.257 -23.624 1.00 92.56 710 HIS A C 1
ATOM 5657 O O . HIS A 1 710 ? 27.248 6.427 -22.835 1.00 92.56 710 HIS A O 1
ATOM 5663 N N . VAL A 1 711 ? 25.487 5.205 -23.537 1.00 95.00 711 VAL A N 1
ATOM 5664 C CA . VAL A 1 711 ? 25.649 4.098 -22.597 1.00 95.00 711 VAL A CA 1
ATOM 5665 C C . VAL A 1 711 ? 25.643 2.774 -23.343 1.00 95.00 711 VAL A C 1
ATOM 5667 O O . VAL A 1 711 ? 24.811 2.544 -24.212 1.00 95.00 711 VAL A O 1
ATOM 5670 N N . PHE A 1 712 ? 26.563 1.890 -22.973 1.00 97.06 712 PHE A N 1
ATOM 5671 C CA . PHE A 1 712 ? 26.802 0.641 -23.685 1.00 97.06 712 PHE A CA 1
ATOM 5672 C C . PHE A 1 712 ? 26.598 -0.541 -22.747 1.00 97.06 712 PHE A C 1
ATOM 5674 O O . PHE A 1 712 ? 27.171 -0.592 -21.650 1.00 97.06 712 PHE A O 1
ATOM 5681 N N . TRP A 1 713 ? 25.754 -1.479 -23.166 1.00 97.75 713 TRP A N 1
ATOM 5682 C CA . TRP A 1 713 ? 25.390 -2.652 -22.378 1.00 97.75 713 TRP A CA 1
ATOM 5683 C C . TRP A 1 713 ? 26.179 -3.898 -22.805 1.00 97.75 713 TRP A C 1
ATOM 5685 O O . TRP A 1 713 ? 26.361 -4.134 -24.001 1.00 97.75 713 TRP A O 1
ATOM 5695 N N . PRO A 1 714 ? 26.600 -4.762 -21.863 1.00 97.31 714 PRO A N 1
ATOM 5696 C CA . PRO A 1 714 ? 27.050 -6.110 -22.206 1.00 97.31 714 PRO A CA 1
ATOM 5697 C C . PRO A 1 714 ? 25.874 -6.973 -22.712 1.00 97.31 714 PRO A C 1
ATOM 5699 O O . PRO A 1 714 ? 24.708 -6.687 -22.447 1.00 97.31 714 PRO A O 1
ATOM 5702 N N . ARG A 1 715 ? 26.155 -8.084 -23.410 1.00 93.44 715 ARG A N 1
ATOM 5703 C CA . ARG A 1 715 ? 25.123 -8.946 -24.044 1.00 93.44 715 ARG A CA 1
ATOM 5704 C C . ARG A 1 715 ? 24.145 -9.629 -23.067 1.00 93.44 715 ARG A C 1
ATOM 5706 O O . ARG A 1 715 ? 23.043 -10.024 -23.454 1.00 93.44 715 ARG A O 1
ATOM 5713 N N . ASN A 1 716 ? 24.563 -9.806 -21.813 1.00 94.50 716 ASN A N 1
ATOM 5714 C CA . ASN A 1 716 ? 23.770 -10.428 -20.745 1.00 94.50 716 ASN A CA 1
ATOM 5715 C C . ASN A 1 716 ? 23.244 -9.407 -19.729 1.00 94.50 716 ASN A C 1
ATOM 5717 O O . ASN A 1 716 ? 22.888 -9.771 -18.606 1.00 94.50 716 ASN A O 1
ATOM 5721 N N . PHE A 1 717 ? 23.166 -8.140 -20.135 1.00 98.19 717 PHE A N 1
ATOM 5722 C CA . PHE A 1 717 ? 22.721 -7.056 -19.280 1.00 98.19 717 PHE A CA 1
ATOM 5723 C C . PHE A 1 717 ? 21.310 -7.274 -18.746 1.00 98.19 717 PHE A C 1
ATOM 5725 O O . PHE A 1 717 ? 21.140 -7.345 -17.527 1.00 98.19 717 PHE A O 1
ATOM 5732 N N . ILE A 1 718 ? 20.322 -7.449 -19.633 1.00 98.25 718 ILE A N 1
ATOM 5733 C CA . ILE A 1 718 ? 18.913 -7.579 -19.228 1.00 98.25 718 ILE A CA 1
ATOM 5734 C C . ILE A 1 718 ? 18.711 -8.735 -18.228 1.00 98.25 718 ILE A C 1
ATOM 5736 O O . ILE A 1 718 ? 18.218 -8.469 -17.133 1.00 98.25 718 ILE A O 1
ATOM 5740 N N . PRO A 1 719 ? 19.152 -9.983 -18.495 1.00 97.38 719 PRO A N 1
ATOM 5741 C CA . PRO A 1 719 ? 19.022 -11.068 -17.517 1.00 97.38 719 PRO A CA 1
ATOM 5742 C C . PRO A 1 719 ? 19.629 -10.745 -16.142 1.00 97.38 719 PRO A C 1
ATOM 5744 O O . PRO A 1 719 ? 19.032 -11.042 -15.108 1.00 97.38 719 PRO A O 1
ATOM 5747 N N . SER A 1 720 ? 20.798 -10.097 -16.118 1.00 97.44 720 SER A N 1
ATOM 5748 C CA . SER A 1 720 ? 21.499 -9.747 -14.879 1.00 97.44 720 SER A CA 1
ATOM 5749 C C . SER A 1 720 ? 20.747 -8.704 -14.046 1.00 97.44 720 SER A C 1
ATOM 5751 O O . SER A 1 720 ? 20.676 -8.827 -12.821 1.00 97.44 720 SER A O 1
ATOM 5753 N N . VAL A 1 721 ? 20.161 -7.686 -14.688 1.00 97.81 721 VAL A N 1
ATOM 5754 C CA . VAL A 1 721 ? 19.403 -6.628 -13.993 1.00 97.81 721 VAL A CA 1
ATOM 5755 C C . VAL A 1 721 ? 17.958 -7.010 -13.682 1.00 97.81 721 VAL A C 1
ATOM 5757 O O . VAL A 1 721 ? 17.338 -6.349 -12.850 1.00 97.81 721 VAL A O 1
ATOM 5760 N N . LEU A 1 722 ? 17.440 -8.080 -14.291 1.00 98.12 722 LEU A N 1
ATOM 5761 C CA . LEU A 1 722 ? 16.141 -8.658 -13.949 1.00 98.12 722 LEU A CA 1
ATOM 5762 C C . LEU A 1 722 ? 16.191 -9.539 -12.693 1.00 98.12 722 LEU A C 1
ATOM 5764 O O . LEU A 1 722 ? 15.223 -9.572 -11.937 1.00 98.12 722 LEU A O 1
ATOM 5768 N N . ALA A 1 723 ? 17.326 -10.189 -12.418 1.00 96.56 723 ALA A N 1
ATOM 5769 C CA . ALA A 1 723 ? 17.486 -11.107 -11.286 1.00 96.56 723 ALA A CA 1
ATOM 5770 C C . ALA A 1 723 ? 17.030 -10.557 -9.913 1.00 96.56 723 ALA A C 1
ATOM 5772 O O . ALA A 1 723 ? 16.432 -11.307 -9.141 1.00 96.56 723 ALA A O 1
ATOM 5773 N N . PRO A 1 724 ? 17.244 -9.271 -9.562 1.00 95.88 724 PRO A N 1
ATOM 5774 C CA . PRO A 1 724 ? 16.722 -8.725 -8.310 1.00 95.88 724 PRO A CA 1
ATOM 5775 C C . PRO A 1 724 ? 15.191 -8.700 -8.184 1.00 95.88 724 PRO A C 1
ATOM 5777 O O . PRO A 1 724 ? 14.694 -8.700 -7.060 1.00 95.88 724 PRO A O 1
ATOM 5780 N N . PHE A 1 725 ? 14.440 -8.669 -9.291 1.00 96.56 725 PHE A N 1
ATOM 5781 C CA . PHE A 1 725 ? 12.971 -8.590 -9.277 1.00 96.56 725 PHE A CA 1
ATOM 5782 C C . PHE A 1 725 ? 12.282 -9.920 -8.949 1.00 96.56 725 PHE A C 1
ATOM 5784 O O . PHE A 1 725 ? 11.059 -9.951 -8.805 1.00 96.56 725 PHE A O 1
ATOM 5791 N N . GLU A 1 726 ? 13.048 -10.996 -8.760 1.00 92.38 726 GLU A N 1
ATOM 5792 C CA . GLU A 1 726 ? 12.566 -12.225 -8.119 1.00 92.38 726 GLU A CA 1
ATOM 5793 C C . GLU A 1 726 ? 12.024 -11.958 -6.705 1.00 92.38 726 GLU A C 1
ATOM 5795 O O . GLU A 1 726 ? 11.144 -12.667 -6.221 1.00 92.38 726 GLU A O 1
ATOM 5800 N N . ASP A 1 727 ? 12.530 -10.914 -6.045 1.00 87.69 727 ASP A N 1
ATOM 5801 C CA . ASP A 1 727 ? 11.917 -10.353 -4.850 1.00 87.69 727 ASP A CA 1
ATOM 5802 C C . ASP A 1 727 ? 10.839 -9.334 -5.259 1.00 87.69 727 ASP A C 1
ATOM 5804 O O . ASP A 1 727 ? 11.121 -8.255 -5.796 1.00 87.69 727 ASP A O 1
ATOM 5808 N N . GLN A 1 728 ? 9.577 -9.661 -4.971 1.00 88.50 728 GLN A N 1
ATOM 5809 C CA . GLN A 1 728 ? 8.430 -8.795 -5.264 1.00 88.50 728 GLN A CA 1
ATOM 5810 C C . GLN A 1 728 ? 8.505 -7.438 -4.555 1.00 88.50 728 GLN A C 1
ATOM 5812 O O . GLN A 1 728 ? 7.861 -6.490 -4.985 1.00 88.50 728 GLN A O 1
ATOM 5817 N N . SER A 1 729 ? 9.302 -7.305 -3.493 1.00 87.12 729 SER A N 1
ATOM 5818 C CA . SER A 1 729 ? 9.481 -6.043 -2.775 1.00 87.12 729 SER A CA 1
ATOM 5819 C C . SER A 1 729 ? 10.556 -5.128 -3.377 1.00 87.12 729 SER A C 1
ATOM 5821 O O . SER A 1 729 ? 10.613 -3.946 -3.006 1.00 87.12 729 SER A O 1
ATOM 5823 N N . VAL A 1 730 ? 11.371 -5.629 -4.315 1.00 92.75 730 VAL A N 1
ATOM 5824 C CA . VAL A 1 730 ? 12.309 -4.829 -5.116 1.00 92.75 730 VAL A CA 1
ATOM 5825 C C . VAL A 1 730 ? 11.538 -4.125 -6.219 1.00 92.75 730 VAL A C 1
ATOM 5827 O O . VAL A 1 730 ? 10.964 -4.766 -7.092 1.00 92.75 730 VAL A O 1
ATOM 5830 N N . GLY A 1 731 ? 11.522 -2.794 -6.166 1.00 94.00 731 GLY A N 1
ATOM 5831 C CA . GLY A 1 731 ? 10.856 -1.956 -7.169 1.00 94.00 731 GLY A CA 1
ATOM 5832 C C . GLY A 1 731 ? 11.825 -1.334 -8.165 1.00 94.00 731 GLY A C 1
ATOM 5833 O O . GLY A 1 731 ? 11.407 -0.880 -9.228 1.00 94.00 731 GLY A O 1
ATOM 5834 N N . MET A 1 732 ? 13.115 -1.282 -7.814 1.00 96.31 732 MET A N 1
ATOM 5835 C CA . MET A 1 732 ? 14.124 -0.564 -8.584 1.00 96.31 732 MET A CA 1
ATOM 5836 C C . MET A 1 732 ? 15.493 -1.235 -8.490 1.00 96.31 732 MET A C 1
ATOM 5838 O O . MET A 1 732 ? 15.907 -1.687 -7.414 1.00 96.31 732 MET A O 1
ATOM 5842 N N . VAL A 1 733 ? 16.231 -1.225 -9.598 1.00 97.44 733 VAL A N 1
ATOM 5843 C CA . VAL A 1 733 ? 17.586 -1.775 -9.682 1.00 97.44 733 VAL A CA 1
ATOM 5844 C C . VAL A 1 733 ? 18.551 -0.725 -10.225 1.00 97.44 733 VAL A C 1
ATOM 5846 O O . VAL A 1 733 ? 18.335 -0.122 -11.277 1.00 97.44 733 VAL A O 1
ATOM 5849 N N . ALA A 1 734 ? 19.635 -0.511 -9.480 1.00 96.44 734 ALA A N 1
ATOM 5850 C CA . ALA A 1 734 ? 20.761 0.328 -9.864 1.00 96.44 734 ALA A CA 1
ATOM 5851 C C . ALA A 1 734 ? 21.905 -0.519 -10.418 1.00 96.44 734 ALA A C 1
ATOM 5853 O O . ALA A 1 734 ? 22.210 -1.587 -9.888 1.00 96.44 734 ALA A O 1
ATOM 5854 N N . THR A 1 735 ? 22.578 -0.005 -11.441 1.00 95.50 735 THR A N 1
ATOM 5855 C CA . THR A 1 735 ? 23.649 -0.703 -12.159 1.00 95.50 735 THR A CA 1
ATOM 5856 C C . THR A 1 735 ? 25.024 -0.159 -11.803 1.00 95.50 735 THR A C 1
ATOM 5858 O O . THR A 1 735 ? 25.188 1.020 -11.455 1.00 95.50 735 THR A O 1
ATOM 5861 N N . LYS A 1 736 ? 26.036 -1.023 -11.907 1.00 95.44 736 LYS A N 1
ATOM 5862 C CA . LYS A 1 736 ? 27.440 -0.617 -11.840 1.00 95.44 736 LYS A CA 1
ATOM 5863 C C . LYS A 1 736 ? 27.819 0.139 -13.110 1.00 95.44 736 LYS A C 1
ATOM 5865 O O . LYS A 1 736 ? 27.439 -0.254 -14.205 1.00 95.44 736 LYS A O 1
ATOM 5870 N N . LYS A 1 737 ? 28.588 1.218 -12.961 1.00 94.12 737 LYS A N 1
ATOM 5871 C CA . LYS A 1 737 ? 28.910 2.149 -14.057 1.00 94.12 737 LYS A CA 1
ATOM 5872 C C . LYS A 1 737 ? 30.411 2.226 -14.272 1.00 94.12 737 LYS A C 1
ATOM 5874 O O . LYS A 1 737 ? 31.151 2.372 -13.298 1.00 94.12 737 LYS A O 1
ATOM 5879 N N . ARG A 1 738 ? 30.870 2.208 -15.518 1.00 94.69 738 ARG A N 1
ATOM 5880 C CA . ARG A 1 738 ? 32.290 2.315 -15.868 1.00 94.69 738 ARG A CA 1
ATOM 5881 C C . ARG A 1 738 ? 32.482 3.359 -16.962 1.00 94.69 738 ARG A C 1
ATOM 5883 O O . ARG A 1 738 ? 31.754 3.364 -17.943 1.00 94.69 738 ARG A O 1
ATOM 5890 N N . VAL A 1 739 ? 33.449 4.257 -16.787 1.00 95.06 739 VAL A N 1
ATOM 5891 C CA . VAL A 1 739 ? 33.849 5.165 -17.873 1.00 95.06 739 VAL A CA 1
ATOM 5892 C C . VAL A 1 739 ? 34.835 4.430 -18.773 1.00 95.06 739 VAL A C 1
ATOM 5894 O O . VAL A 1 739 ? 35.726 3.750 -18.262 1.00 95.06 739 VAL A O 1
ATOM 5897 N N . ARG A 1 740 ? 34.702 4.577 -20.091 1.00 93.12 740 ARG A N 1
ATOM 5898 C CA . ARG A 1 740 ? 35.690 4.057 -21.044 1.00 93.12 740 ARG A CA 1
ATOM 5899 C C . ARG A 1 740 ? 37.019 4.806 -20.901 1.00 93.12 740 ARG A C 1
ATOM 5901 O O . ARG A 1 740 ? 37.069 6.035 -21.006 1.00 93.12 740 ARG A O 1
ATOM 5908 N N . ARG A 1 741 ? 38.097 4.062 -20.641 1.00 93.06 741 ARG A N 1
ATOM 5909 C CA . ARG A 1 741 ? 39.447 4.606 -20.440 1.00 93.06 741 ARG A CA 1
ATOM 5910 C C . ARG A 1 741 ? 40.154 4.812 -21.782 1.00 93.06 741 ARG A C 1
ATOM 5912 O O . ARG A 1 741 ? 40.315 3.858 -22.536 1.00 93.06 741 ARG A O 1
ATOM 5919 N N . THR A 1 742 ? 40.640 6.024 -22.053 1.00 82.81 742 THR A N 1
ATOM 5920 C CA . THR A 1 742 ? 41.313 6.373 -23.318 1.00 82.81 742 THR A CA 1
ATOM 5921 C C . THR A 1 742 ? 42.559 7.255 -23.127 1.00 82.81 742 THR A C 1
ATOM 5923 O O . THR A 1 742 ? 42.514 8.278 -22.440 1.00 82.81 742 THR A O 1
ATOM 5926 N N . PRO A 1 743 ? 43.679 6.919 -23.796 1.00 78.38 743 PRO A N 1
ATOM 5927 C CA . PRO A 1 743 ? 44.466 5.702 -23.582 1.00 78.38 743 PRO A CA 1
ATOM 5928 C C . PRO A 1 743 ? 45.137 5.660 -22.182 1.00 78.38 743 PRO A C 1
ATOM 5930 O O . PRO A 1 743 ? 45.519 6.704 -21.646 1.00 78.38 743 PRO A O 1
ATOM 5933 N N . PRO A 1 744 ? 45.301 4.468 -21.573 1.00 80.19 744 PRO A N 1
ATOM 5934 C CA . PRO A 1 744 ? 45.841 4.304 -20.219 1.00 80.19 744 PRO A CA 1
ATOM 5935 C C . PRO A 1 744 ? 47.347 4.608 -20.122 1.00 80.19 744 PRO A C 1
ATOM 5937 O O . PRO A 1 744 ? 48.114 4.328 -21.040 1.00 80.19 744 PRO A O 1
ATOM 5940 N N . GLY A 1 745 ? 47.788 5.145 -18.984 1.00 71.75 745 GLY A N 1
ATOM 5941 C CA . GLY A 1 745 ? 49.193 5.396 -18.643 1.00 71.75 745 GLY A CA 1
ATOM 5942 C C . GLY A 1 745 ? 49.827 6.629 -19.293 1.00 71.75 745 GLY A C 1
ATOM 5943 O O . GLY A 1 745 ? 51.010 6.894 -19.083 1.00 71.75 745 GLY A O 1
ATOM 5944 N N . VAL A 1 746 ? 49.062 7.403 -20.067 1.00 87.88 746 VAL A N 1
ATOM 5945 C CA . VAL A 1 746 ? 49.565 8.587 -20.774 1.00 87.88 746 VAL A CA 1
ATOM 5946 C C . VAL A 1 746 ? 49.450 9.837 -19.897 1.00 87.88 746 VAL A C 1
ATOM 5948 O O . VAL A 1 746 ? 48.375 10.154 -19.390 1.00 87.88 746 VAL A O 1
ATOM 5951 N N . TRP A 1 747 ? 50.544 10.590 -19.763 1.00 90.38 747 TRP A N 1
ATOM 5952 C CA . TRP A 1 747 ? 50.623 11.843 -18.996 1.00 90.38 747 TRP A CA 1
ATOM 5953 C C . TRP A 1 747 ? 50.236 13.070 -19.834 1.00 90.38 747 TRP A C 1
ATOM 5955 O O . TRP A 1 747 ? 50.982 14.038 -19.950 1.00 90.38 747 TRP A O 1
ATOM 5965 N N . THR A 1 748 ? 49.057 13.030 -20.445 1.00 91.12 748 THR A N 1
ATOM 5966 C CA . THR A 1 748 ? 48.473 14.179 -21.150 1.00 91.12 748 THR A CA 1
ATOM 5967 C C . THR A 1 748 ? 47.249 14.675 -20.402 1.00 91.12 748 THR A C 1
ATOM 5969 O O . THR A 1 748 ? 46.577 13.909 -19.712 1.00 91.12 748 THR A O 1
ATOM 5972 N N . TRP A 1 749 ? 46.929 15.962 -20.545 1.00 90.00 749 TRP A N 1
ATOM 5973 C CA . TRP A 1 749 ? 45.762 16.544 -19.881 1.00 90.00 749 TRP A CA 1
ATOM 5974 C C . TRP A 1 749 ? 44.445 15.792 -20.179 1.00 90.00 749 TRP A C 1
ATOM 5976 O O . TRP A 1 749 ? 43.757 15.449 -19.217 1.00 90.00 749 TRP A O 1
ATOM 5986 N N . PRO A 1 750 ? 44.113 15.421 -21.436 1.00 90.25 750 PRO A N 1
ATOM 5987 C CA . PRO A 1 750 ? 42.909 14.633 -21.723 1.00 90.25 750 PRO A CA 1
ATOM 5988 C C . PRO A 1 750 ? 42.901 13.262 -21.034 1.00 90.25 750 PRO A C 1
ATOM 5990 O O . PRO A 1 750 ? 41.895 12.871 -20.445 1.00 90.25 750 PRO A O 1
ATOM 5993 N N . SER A 1 751 ? 44.042 12.564 -21.026 1.00 91.06 751 SER A N 1
ATOM 5994 C CA . SER A 1 751 ? 44.192 11.267 -20.354 1.00 91.06 751 SER A CA 1
ATOM 5995 C C . SER A 1 751 ? 44.032 11.389 -18.833 1.00 91.06 751 SER A C 1
ATOM 5997 O O . SER A 1 751 ? 43.342 10.577 -18.220 1.00 91.06 751 SER A O 1
ATOM 5999 N N . ILE A 1 752 ? 44.596 12.437 -18.219 1.00 92.56 752 ILE A N 1
ATOM 6000 C CA . ILE A 1 752 ? 44.445 12.724 -16.784 1.00 92.56 752 ILE A CA 1
ATOM 6001 C C . ILE A 1 752 ? 42.979 13.010 -16.441 1.00 92.56 752 ILE A C 1
ATOM 6003 O O . ILE A 1 752 ? 42.455 12.463 -15.469 1.00 92.56 752 ILE A O 1
ATOM 6007 N N . VAL A 1 753 ? 42.298 13.836 -17.238 1.00 92.44 753 VAL A N 1
ATOM 6008 C CA . VAL A 1 753 ? 40.874 14.149 -17.046 1.00 92.44 753 VAL A CA 1
ATOM 6009 C C . VAL A 1 753 ? 40.020 12.885 -17.183 1.00 92.44 753 VAL A C 1
ATOM 6011 O O . VAL A 1 753 ? 39.172 12.630 -16.328 1.00 92.44 753 VAL A O 1
ATOM 6014 N N . ASN A 1 754 ? 40.284 12.050 -18.191 1.00 94.44 754 ASN A N 1
ATOM 6015 C CA . ASN A 1 754 ? 39.594 10.776 -18.390 1.00 94.44 754 ASN A CA 1
ATOM 6016 C C . ASN A 1 754 ? 39.868 9.772 -17.246 1.00 94.44 754 ASN A C 1
ATOM 6018 O O . ASN A 1 754 ? 38.944 9.113 -16.767 1.00 94.44 754 ASN A O 1
ATOM 6022 N N . PHE A 1 755 ? 41.096 9.707 -16.726 1.00 94.38 755 PHE A N 1
ATOM 6023 C CA . PHE A 1 755 ? 41.437 8.922 -15.534 1.00 94.38 755 PHE A CA 1
ATOM 6024 C C . PHE A 1 755 ? 40.666 9.397 -14.290 1.00 94.38 755 PHE A C 1
ATOM 6026 O O . PHE A 1 755 ? 40.100 8.582 -13.555 1.00 94.38 755 PHE A O 1
ATOM 6033 N N . ILE A 1 756 ? 40.578 10.712 -14.066 1.00 94.00 756 ILE A N 1
ATOM 6034 C CA . ILE A 1 756 ? 39.784 11.286 -12.968 1.00 94.00 756 ILE A CA 1
ATOM 6035 C C . ILE A 1 756 ? 38.300 10.931 -13.134 1.00 94.00 756 ILE A C 1
ATOM 6037 O O . ILE A 1 756 ? 37.648 10.549 -12.162 1.00 94.00 756 ILE A O 1
ATOM 6041 N N . ALA A 1 757 ? 37.772 11.009 -14.356 1.00 93.88 757 ALA A N 1
ATOM 6042 C CA . ALA A 1 757 ? 36.414 10.598 -14.702 1.00 93.88 757 ALA A CA 1
ATOM 6043 C C . ALA A 1 757 ? 36.132 9.122 -14.357 1.00 93.88 757 ALA A C 1
ATOM 6045 O O . ALA A 1 757 ? 35.131 8.834 -13.692 1.00 93.88 757 ALA A O 1
ATOM 6046 N N . CYS A 1 758 ? 37.034 8.205 -14.724 1.00 94.38 758 CYS A N 1
ATOM 6047 C CA . CYS A 1 758 ? 36.940 6.781 -14.375 1.00 94.38 758 CYS A CA 1
ATOM 6048 C C . CYS A 1 758 ? 36.837 6.585 -12.857 1.00 94.38 758 CYS A C 1
ATOM 6050 O O . CYS A 1 758 ? 35.896 5.969 -12.347 1.00 94.38 758 CYS A O 1
ATOM 6052 N N . ASN A 1 759 ? 37.765 7.191 -12.117 1.00 94.00 759 ASN A N 1
ATOM 6053 C CA . ASN A 1 759 ? 37.816 7.083 -10.663 1.00 94.00 759 ASN A CA 1
ATOM 6054 C C . ASN A 1 759 ? 36.643 7.777 -9.965 1.00 94.00 759 ASN A C 1
ATOM 6056 O O . ASN A 1 759 ? 36.239 7.378 -8.870 1.00 94.00 759 ASN A O 1
ATOM 6060 N N . TYR A 1 760 ? 36.072 8.814 -10.577 1.00 92.88 760 TYR A N 1
ATOM 6061 C CA . TYR A 1 760 ? 34.906 9.497 -10.040 1.00 92.88 760 TYR A CA 1
ATOM 6062 C C . TYR A 1 760 ? 33.707 8.545 -9.943 1.00 92.88 760 TYR A C 1
ATOM 6064 O O . TYR A 1 760 ? 33.152 8.394 -8.852 1.00 92.88 760 TYR A O 1
ATOM 6072 N N . LEU A 1 761 ? 33.365 7.839 -11.029 1.00 92.25 761 LEU A N 1
ATOM 6073 C CA . LEU A 1 761 ? 32.276 6.852 -11.014 1.00 92.25 761 LEU A CA 1
ATOM 6074 C C . LEU A 1 761 ? 32.635 5.586 -10.226 1.00 92.25 761 LEU A C 1
ATOM 6076 O O . LEU A 1 761 ? 31.772 5.041 -9.538 1.00 92.25 761 LEU A O 1
ATOM 6080 N N . GLN A 1 762 ? 33.901 5.161 -10.241 1.00 92.44 762 GLN A N 1
ATOM 6081 C CA . GLN A 1 762 ? 34.358 4.020 -9.442 1.00 92.44 762 GLN A CA 1
ATOM 6082 C C . GLN A 1 762 ? 34.098 4.227 -7.942 1.00 92.44 762 GLN A C 1
ATOM 6084 O O . GLN A 1 762 ? 33.637 3.312 -7.256 1.00 92.44 762 GLN A O 1
ATOM 6089 N N . ARG A 1 763 ? 34.330 5.442 -7.425 1.00 91.88 763 ARG A N 1
ATOM 6090 C CA . ARG A 1 763 ? 34.009 5.779 -6.028 1.00 91.88 763 ARG A CA 1
ATOM 6091 C C . ARG A 1 763 ? 32.508 5.713 -5.751 1.00 91.88 763 ARG A C 1
ATOM 6093 O O . ARG A 1 763 ? 32.128 5.191 -4.710 1.00 91.88 763 ARG A O 1
ATOM 6100 N N . HIS A 1 764 ? 31.665 6.176 -6.676 1.00 92.31 764 HIS A N 1
ATOM 6101 C CA . HIS A 1 764 ? 30.211 6.061 -6.527 1.00 92.31 764 HIS A CA 1
ATOM 6102 C C . HIS A 1 764 ? 29.751 4.599 -6.471 1.00 92.31 764 HIS A C 1
ATOM 6104 O O . HIS A 1 764 ? 28.922 4.269 -5.627 1.00 92.31 764 HIS A O 1
ATOM 6110 N N . ASN A 1 765 ? 30.315 3.712 -7.299 1.00 94.12 765 ASN A N 1
ATOM 6111 C CA . ASN A 1 765 ? 30.013 2.277 -7.225 1.00 94.12 765 ASN A CA 1
ATOM 6112 C C . ASN A 1 765 ? 30.384 1.698 -5.854 1.00 94.12 765 ASN A C 1
ATOM 6114 O O . ASN A 1 765 ? 29.601 0.953 -5.274 1.00 94.12 765 ASN A O 1
ATOM 6118 N N . TRP A 1 766 ? 31.550 2.070 -5.313 1.00 92.38 766 TRP A N 1
ATOM 6119 C CA . TRP A 1 766 ? 31.979 1.634 -3.981 1.00 92.38 766 TRP A CA 1
ATOM 6120 C C . TRP A 1 766 ? 30.999 2.083 -2.889 1.00 92.38 766 TRP A C 1
ATOM 6122 O O . TRP A 1 766 ? 30.646 1.310 -1.998 1.00 92.38 766 TRP A O 1
ATOM 6132 N N . GLU A 1 767 ? 30.548 3.336 -2.952 1.00 92.56 767 GLU A N 1
ATOM 6133 C CA . GLU A 1 767 ? 29.612 3.901 -1.978 1.00 92.56 767 GLU A CA 1
ATOM 6134 C C . GLU A 1 767 ? 28.237 3.224 -2.057 1.00 92.56 767 GLU A C 1
ATOM 6136 O O . GLU A 1 767 ? 27.739 2.793 -1.016 1.00 92.56 767 GLU A O 1
ATOM 6141 N N . LEU A 1 768 ? 27.687 3.040 -3.267 1.00 93.44 768 LEU A N 1
ATOM 6142 C CA . LEU A 1 768 ? 26.417 2.337 -3.504 1.00 93.44 768 LEU A CA 1
ATOM 6143 C C . LEU A 1 768 ? 26.473 0.876 -3.055 1.00 93.44 768 LEU A C 1
ATOM 6145 O O . LEU A 1 768 ? 25.549 0.399 -2.400 1.00 93.44 768 LEU A O 1
ATOM 6149 N N . ARG A 1 769 ? 27.564 0.169 -3.375 1.00 92.88 769 ARG A N 1
ATOM 6150 C CA . ARG A 1 769 ? 27.770 -1.226 -2.972 1.00 92.88 769 ARG A CA 1
ATOM 6151 C C . ARG A 1 769 ? 27.711 -1.377 -1.460 1.00 92.88 769 ARG A C 1
ATOM 6153 O O . ARG A 1 769 ? 26.996 -2.235 -0.949 1.00 92.88 769 ARG A O 1
ATOM 6160 N N . ALA A 1 770 ? 28.464 -0.538 -0.755 1.00 92.12 770 ALA A N 1
ATOM 6161 C CA . ALA A 1 770 ? 28.565 -0.626 0.689 1.00 92.12 770 ALA A CA 1
ATOM 6162 C C . ALA A 1 770 ? 27.260 -0.242 1.393 1.00 92.12 770 ALA A C 1
ATOM 6164 O O . ALA A 1 770 ? 26.829 -0.955 2.297 1.00 92.12 770 ALA A O 1
ATOM 6165 N N . SER A 1 771 ? 26.624 0.858 0.981 1.00 92.38 771 SER A N 1
ATOM 6166 C CA . SER A 1 771 ? 25.375 1.310 1.596 1.00 92.38 771 SER A CA 1
ATOM 6167 C C . SER A 1 771 ? 24.234 0.319 1.344 1.00 92.38 771 SER A C 1
ATOM 6169 O O . SER A 1 771 ? 23.533 -0.067 2.279 1.00 92.38 771 SER A O 1
ATOM 6171 N N . ASN A 1 772 ? 24.122 -0.204 0.116 1.00 92.81 772 ASN A N 1
ATOM 6172 C CA . ASN A 1 772 ? 23.090 -1.177 -0.232 1.00 92.81 772 ASN A CA 1
ATOM 6173 C C . ASN A 1 772 ? 23.265 -2.510 0.512 1.00 92.81 772 ASN A C 1
ATOM 6175 O O . ASN A 1 772 ? 22.275 -3.146 0.858 1.00 92.81 772 ASN A O 1
ATOM 6179 N N . ALA A 1 773 ? 24.503 -2.919 0.806 1.00 90.19 773 ALA A N 1
ATOM 6180 C CA . ALA A 1 773 ? 24.770 -4.127 1.584 1.00 90.19 773 ALA A CA 1
ATOM 6181 C C . ALA A 1 773 ? 24.419 -3.995 3.074 1.00 90.19 773 ALA A C 1
ATOM 6183 O O . ALA A 1 773 ? 24.030 -4.986 3.687 1.00 90.19 773 ALA A O 1
ATOM 6184 N N . ILE A 1 774 ? 24.589 -2.808 3.668 1.00 87.88 774 ILE A N 1
ATOM 6185 C CA . ILE A 1 774 ? 24.416 -2.618 5.116 1.00 87.88 774 ILE A CA 1
ATOM 6186 C C . ILE A 1 774 ? 22.950 -2.386 5.483 1.00 87.88 774 ILE A C 1
ATOM 6188 O O . ILE A 1 774 ? 22.437 -3.046 6.384 1.00 87.88 774 ILE A O 1
ATOM 6192 N N . ASP A 1 775 ? 22.282 -1.447 4.811 1.00 87.75 775 ASP A N 1
ATOM 6193 C CA . ASP A 1 775 ? 20.901 -1.065 5.137 1.00 87.75 775 ASP A CA 1
ATOM 6194 C C . ASP A 1 775 ? 19.976 -0.986 3.911 1.00 87.75 775 ASP A C 1
ATOM 6196 O O . ASP A 1 775 ? 18.819 -0.582 4.024 1.00 87.75 775 ASP A O 1
ATOM 6200 N N . GLY A 1 776 ? 20.450 -1.407 2.735 1.00 87.88 776 GLY A N 1
ATOM 6201 C CA . GLY A 1 776 ? 19.676 -1.366 1.493 1.00 87.88 776 GLY A CA 1
ATOM 6202 C C . GLY A 1 776 ? 19.598 0.019 0.849 1.00 87.88 776 GLY A C 1
ATOM 6203 O O . GLY A 1 776 ? 19.026 0.146 -0.234 1.00 87.88 776 GLY A O 1
ATOM 6204 N N . GLY A 1 777 ? 20.178 1.056 1.457 1.00 89.62 777 GLY A N 1
ATOM 6205 C CA . GLY A 1 777 ? 20.090 2.416 0.944 1.00 89.62 777 GLY A CA 1
ATOM 6206 C C . GLY A 1 777 ? 21.012 2.685 -0.245 1.00 89.62 777 GLY A C 1
ATOM 6207 O O . GLY A 1 777 ? 22.097 2.118 -0.388 1.00 89.62 777 GLY A O 1
ATOM 6208 N N . VAL A 1 778 ? 20.577 3.604 -1.101 1.00 91.94 778 VAL A N 1
ATOM 6209 C CA . VAL A 1 778 ? 21.361 4.194 -2.190 1.00 91.94 778 VAL A CA 1
ATOM 6210 C C . VAL A 1 778 ? 21.163 5.708 -2.174 1.00 91.94 778 VAL A C 1
ATOM 6212 O O . VAL A 1 778 ? 20.150 6.201 -1.675 1.00 91.94 778 VAL A O 1
ATOM 6215 N N . PHE A 1 779 ? 22.121 6.462 -2.710 1.00 89.50 779 PHE A N 1
ATOM 6216 C CA . PHE A 1 779 ? 21.947 7.908 -2.892 1.00 89.50 779 PHE A CA 1
ATOM 6217 C C . PHE A 1 779 ? 21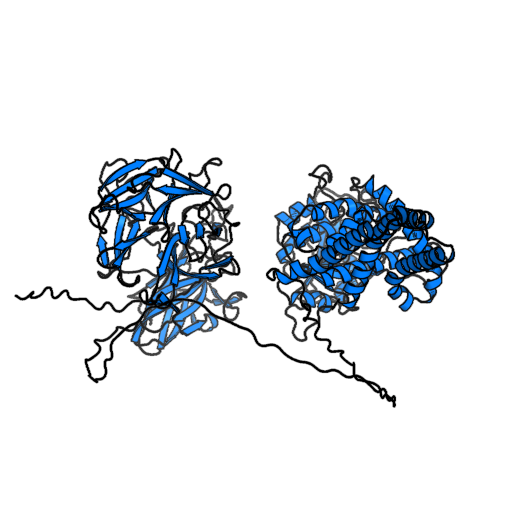.373 8.277 -4.258 1.00 89.50 779 PHE A C 1
ATOM 6219 O O . PHE A 1 779 ? 20.769 9.333 -4.390 1.00 89.50 779 PHE A O 1
ATOM 6226 N N . VAL A 1 780 ? 21.548 7.409 -5.261 1.00 92.81 780 VAL A N 1
ATOM 6227 C CA . VAL A 1 780 ? 20.992 7.593 -6.604 1.00 92.81 780 VAL A CA 1
ATOM 6228 C C . VAL A 1 780 ? 20.990 6.278 -7.389 1.00 92.81 780 VAL A C 1
ATOM 6230 O O . VAL A 1 780 ? 21.966 5.522 -7.357 1.00 92.81 780 VAL A O 1
ATOM 6233 N N . ILE A 1 781 ? 19.926 6.039 -8.148 1.00 94.56 781 ILE A N 1
ATOM 6234 C CA . ILE A 1 781 ? 19.866 5.065 -9.245 1.00 94.56 781 ILE A CA 1
ATOM 6235 C C . ILE A 1 781 ? 20.147 5.834 -10.529 1.00 94.56 781 ILE A C 1
ATOM 6237 O O . ILE A 1 781 ? 19.338 6.661 -10.899 1.00 94.56 781 ILE A O 1
ATOM 6241 N N . SER A 1 782 ? 21.291 5.629 -11.187 1.00 92.44 782 SER A N 1
ATOM 6242 C CA . SER A 1 782 ? 21.716 6.528 -12.276 1.00 92.44 782 SER A CA 1
ATOM 6243 C C . SER A 1 782 ? 20.726 6.625 -13.426 1.00 92.44 782 SER A C 1
ATOM 6245 O O . SER A 1 782 ? 20.401 5.603 -14.016 1.00 92.44 782 SER A O 1
ATOM 6247 N N . GLY A 1 783 ? 20.477 7.844 -13.903 1.00 87.06 783 GLY A N 1
ATOM 6248 C CA . GLY A 1 783 ? 19.737 8.064 -15.151 1.00 87.06 783 GLY A CA 1
ATOM 6249 C C . GLY A 1 783 ? 20.421 7.522 -16.418 1.00 87.06 783 GLY A C 1
ATOM 6250 O O . GLY A 1 783 ? 19.760 7.442 -17.444 1.00 87.06 783 GLY A O 1
ATOM 6251 N N . ARG A 1 784 ? 21.708 7.133 -16.340 1.00 91.69 784 ARG A N 1
ATOM 6252 C CA . ARG A 1 784 ? 22.457 6.458 -17.419 1.00 91.69 784 ARG A CA 1
ATOM 6253 C C . ARG A 1 784 ? 21.861 5.112 -17.787 1.00 91.69 784 ARG A C 1
ATOM 6255 O O . ARG A 1 784 ? 21.699 4.800 -18.958 1.00 91.69 784 ARG A O 1
ATOM 6262 N N . THR A 1 785 ? 21.580 4.301 -16.773 1.00 96.38 785 THR A N 1
ATOM 6263 C CA . THR A 1 785 ? 20.749 3.115 -16.921 1.00 96.38 785 THR A CA 1
ATOM 6264 C C . THR A 1 785 ? 20.084 2.814 -15.592 1.00 96.38 785 THR A C 1
ATOM 6266 O O . THR A 1 785 ? 20.775 2.552 -14.602 1.00 96.38 785 THR A O 1
ATOM 6269 N N . ALA A 1 786 ? 18.757 2.849 -15.578 1.00 95.81 786 ALA A N 1
ATOM 6270 C CA . ALA A 1 786 ? 17.946 2.601 -14.397 1.00 95.81 786 ALA A CA 1
ATOM 6271 C C . ALA A 1 786 ? 16.802 1.655 -14.746 1.00 95.81 786 ALA A C 1
ATOM 6273 O O . ALA A 1 786 ? 16.171 1.811 -15.788 1.00 95.81 786 ALA A O 1
ATOM 6274 N N . VAL A 1 787 ? 16.545 0.679 -13.877 1.00 98.19 787 VAL A N 1
ATOM 6275 C CA . VAL A 1 787 ? 15.536 -0.357 -14.113 1.00 98.19 787 VAL A CA 1
ATOM 6276 C C . VAL A 1 787 ? 14.461 -0.260 -13.043 1.00 98.19 787 VAL A C 1
ATOM 6278 O O . VAL A 1 787 ? 14.770 -0.240 -11.848 1.00 98.19 787 VAL A O 1
ATOM 6281 N N . TYR A 1 788 ? 13.207 -0.217 -13.470 1.00 98.06 788 TYR A N 1
ATOM 6282 C CA . TYR A 1 788 ? 12.045 -0.016 -12.614 1.00 98.06 788 TYR A CA 1
ATOM 6283 C C . TYR A 1 788 ? 10.983 -1.070 -12.909 1.00 98.06 788 TYR A C 1
ATOM 6285 O O . TYR A 1 788 ? 10.792 -1.456 -14.064 1.00 98.06 788 TYR A O 1
ATOM 6293 N N . ARG A 1 789 ? 10.222 -1.469 -11.884 1.00 97.06 789 ARG A N 1
ATOM 6294 C CA . ARG A 1 789 ? 8.897 -2.040 -12.141 1.00 97.06 789 ARG A CA 1
ATOM 6295 C C . ARG A 1 789 ? 8.030 -0.968 -12.783 1.00 97.06 789 ARG A C 1
ATOM 6297 O O . ARG A 1 789 ? 7.947 0.148 -12.266 1.00 97.06 789 ARG A O 1
ATOM 6304 N N . THR A 1 790 ? 7.353 -1.310 -13.868 1.00 97.31 790 THR A N 1
ATOM 6305 C CA . THR A 1 790 ? 6.490 -0.367 -14.584 1.00 97.31 790 THR A CA 1
ATOM 6306 C C . THR A 1 790 ? 5.352 0.125 -13.695 1.00 97.31 790 THR A C 1
ATOM 6308 O O . THR A 1 790 ? 5.004 1.296 -13.763 1.00 97.31 790 THR A O 1
ATOM 6311 N N . GLU A 1 791 ? 4.861 -0.696 -12.759 1.00 94.19 791 GLU A N 1
ATOM 6312 C CA . GLU A 1 791 ? 3.842 -0.293 -11.774 1.00 94.19 791 GLU A CA 1
ATOM 6313 C C . GLU A 1 791 ? 4.257 0.908 -10.906 1.00 94.19 791 GLU A C 1
ATOM 6315 O O . GLU A 1 791 ? 3.408 1.685 -10.481 1.00 94.19 791 GLU A O 1
ATOM 6320 N N . PHE A 1 792 ? 5.557 1.083 -10.636 1.00 93.44 792 PHE A N 1
ATOM 6321 C CA . PHE A 1 792 ? 6.040 2.235 -9.877 1.00 93.44 792 PHE A CA 1
ATOM 6322 C C . PHE A 1 792 ? 5.927 3.520 -10.701 1.00 93.44 792 PHE A C 1
ATOM 6324 O O . PHE A 1 792 ? 5.608 4.568 -10.146 1.00 93.44 792 PHE A O 1
ATOM 6331 N N . LEU A 1 793 ? 6.189 3.426 -12.005 1.00 92.06 793 LEU A N 1
ATOM 6332 C CA . LEU A 1 793 ? 6.165 4.550 -12.938 1.00 92.06 793 LEU A CA 1
ATOM 6333 C C . LEU A 1 793 ? 4.761 4.828 -13.494 1.00 92.06 793 LEU A C 1
ATOM 6335 O O . LEU A 1 793 ? 4.508 5.944 -13.939 1.00 92.06 793 LEU A O 1
ATOM 6339 N N . ASN A 1 794 ? 3.854 3.847 -13.450 1.00 86.31 794 ASN A N 1
ATOM 6340 C CA . ASN A 1 794 ? 2.464 3.959 -13.896 1.00 86.31 794 ASN A CA 1
ATOM 6341 C C . ASN A 1 794 ? 1.587 4.688 -12.860 1.00 86.31 794 ASN A C 1
ATOM 6343 O O . ASN A 1 794 ? 0.562 4.190 -12.397 1.00 86.31 794 ASN A O 1
ATOM 6347 N N . ASP A 1 795 ? 2.045 5.869 -12.461 1.00 87.69 795 ASP A N 1
ATOM 6348 C CA . ASP A 1 795 ? 1.388 6.768 -11.526 1.00 87.69 795 ASP A CA 1
ATOM 6349 C C . ASP A 1 795 ? 1.440 8.181 -12.116 1.00 87.69 795 ASP A C 1
ATOM 6351 O O . ASP A 1 795 ? 2.495 8.817 -12.193 1.00 87.69 795 ASP A O 1
ATOM 6355 N N . THR A 1 796 ? 0.285 8.671 -12.565 1.00 87.75 796 THR A N 1
ATOM 6356 C CA . THR A 1 796 ? 0.176 9.982 -13.210 1.00 87.75 796 THR A CA 1
ATOM 6357 C C . THR A 1 796 ? 0.557 11.123 -12.263 1.00 87.75 796 THR A C 1
ATOM 6359 O O . THR A 1 796 ? 1.166 12.092 -12.714 1.00 87.75 796 THR A O 1
ATOM 6362 N N . ASP A 1 797 ? 0.287 11.002 -10.956 1.00 92.06 797 ASP A N 1
ATOM 6363 C CA . ASP A 1 797 ? 0.721 11.994 -9.962 1.00 92.06 797 ASP A CA 1
ATOM 6364 C C . ASP A 1 797 ? 2.249 11.995 -9.824 1.00 92.06 797 ASP A C 1
ATOM 6366 O O . ASP A 1 797 ? 2.875 13.059 -9.812 1.00 92.06 797 ASP A O 1
ATOM 6370 N N . LEU A 1 798 ? 2.874 10.812 -9.789 1.00 94.25 798 LEU A N 1
ATOM 6371 C CA . LEU A 1 798 ? 4.334 10.696 -9.757 1.00 94.25 798 LEU A CA 1
ATOM 6372 C C . LEU A 1 798 ? 4.969 11.385 -10.969 1.00 94.25 798 LEU A C 1
ATOM 6374 O O . LEU A 1 798 ? 5.899 12.173 -10.793 1.00 94.25 798 LEU A O 1
ATOM 6378 N N . LEU A 1 799 ? 4.478 11.104 -12.179 1.00 93.38 799 LEU A N 1
ATOM 6379 C CA . LEU A 1 799 ? 5.019 11.669 -13.419 1.00 93.38 799 LEU A CA 1
ATOM 6380 C C . LEU A 1 799 ? 4.758 13.180 -13.528 1.00 93.38 799 LEU A C 1
ATOM 6382 O O . LEU A 1 799 ? 5.631 13.936 -13.959 1.00 93.38 799 LEU A O 1
ATOM 6386 N N . GLN A 1 800 ? 3.606 13.658 -13.052 1.00 92.19 800 GLN A N 1
ATOM 6387 C CA . GLN A 1 800 ? 3.333 15.091 -12.985 1.00 92.19 800 GLN A CA 1
ATOM 6388 C C . GLN A 1 800 ? 4.282 15.790 -12.003 1.00 92.19 800 GLN A C 1
ATOM 6390 O O . GLN A 1 800 ? 4.870 16.819 -12.346 1.00 92.19 800 GLN A O 1
ATOM 6395 N N . ARG A 1 801 ? 4.499 15.236 -10.805 1.00 92.75 801 ARG A N 1
ATOM 6396 C CA . ARG A 1 801 ? 5.469 15.784 -9.839 1.00 92.75 801 ARG A CA 1
ATOM 6397 C C . ARG A 1 801 ? 6.908 15.660 -10.327 1.00 92.75 801 ARG A C 1
ATOM 6399 O O . ARG A 1 801 ? 7.719 16.530 -10.022 1.00 92.75 801 ARG A O 1
ATOM 6406 N N . PHE A 1 802 ? 7.218 14.629 -11.108 1.00 94.25 802 PHE A N 1
ATOM 6407 C CA . PHE A 1 802 ? 8.511 14.461 -11.759 1.00 94.25 802 PHE A CA 1
ATOM 6408 C C . PHE A 1 802 ? 8.782 15.600 -12.744 1.00 94.25 802 PHE A C 1
ATOM 6410 O O . PHE A 1 802 ? 9.848 16.207 -12.680 1.00 94.25 802 PHE A O 1
ATOM 6417 N N . CYS A 1 803 ? 7.828 15.961 -13.602 1.00 91.94 803 CYS A N 1
ATOM 6418 C CA . CYS A 1 803 ? 8.001 17.083 -14.529 1.00 91.94 803 CYS A CA 1
ATOM 6419 C C . CYS A 1 803 ? 7.985 18.458 -13.847 1.00 91.94 803 CYS A C 1
ATOM 6421 O O . CYS A 1 803 ? 8.649 19.367 -14.332 1.00 91.94 803 CYS A O 1
ATOM 6423 N N . ASN A 1 804 ? 7.261 18.607 -12.733 1.00 91.44 804 ASN A N 1
ATOM 6424 C CA . ASN A 1 804 ? 7.022 19.896 -12.072 1.00 91.44 804 ASN A CA 1
ATOM 6425 C C . ASN A 1 804 ? 7.748 20.028 -10.722 1.00 91.44 804 ASN A C 1
ATOM 6427 O O . ASN A 1 804 ? 7.297 20.754 -9.831 1.00 91.44 804 ASN A O 1
ATOM 6431 N N . GLU A 1 805 ? 8.845 19.292 -10.527 1.00 91.69 805 GLU A N 1
ATOM 6432 C CA . GLU A 1 805 ? 9.541 19.263 -9.244 1.00 91.69 805 GLU A CA 1
ATOM 6433 C C . GLU A 1 805 ? 10.039 20.657 -8.834 1.00 91.69 805 GLU A C 1
ATOM 6435 O O . GLU A 1 805 ? 10.738 21.335 -9.589 1.00 91.69 805 GLU A O 1
ATOM 6440 N N . LYS A 1 806 ? 9.754 21.025 -7.579 1.00 88.62 806 LYS A N 1
ATOM 6441 C CA . LYS A 1 806 ? 10.316 22.196 -6.898 1.00 88.62 806 LYS A CA 1
ATOM 6442 C C . LYS A 1 806 ? 11.034 21.770 -5.622 1.00 88.62 806 LYS A C 1
ATOM 6444 O O . LYS A 1 806 ? 10.645 20.800 -4.971 1.00 88.62 806 LYS A O 1
ATOM 6449 N N . PHE A 1 807 ? 12.062 22.514 -5.224 1.00 87.00 807 PHE A N 1
ATOM 6450 C CA . PHE A 1 807 ? 12.858 22.227 -4.026 1.00 87.00 807 PHE A CA 1
ATOM 6451 C C . PHE A 1 807 ? 12.993 23.457 -3.123 1.00 87.00 807 PHE A C 1
ATOM 6453 O O . PHE A 1 807 ? 12.534 24.549 -3.450 1.00 87.00 807 PHE A O 1
ATOM 6460 N N . CYS A 1 808 ? 13.583 23.256 -1.938 1.00 83.38 808 CYS A N 1
ATOM 6461 C CA . CYS A 1 808 ? 13.716 24.282 -0.899 1.00 83.38 808 CYS A CA 1
ATOM 6462 C C . CYS A 1 808 ? 12.371 24.958 -0.564 1.00 83.38 808 CYS A C 1
ATOM 6464 O O . CYS A 1 808 ? 12.190 26.149 -0.781 1.00 83.38 808 CYS A O 1
ATOM 6466 N N . PHE A 1 809 ? 11.403 24.175 -0.069 1.00 80.25 809 PHE A N 1
ATOM 6467 C CA . PHE A 1 809 ? 10.055 24.664 0.278 1.00 80.25 809 PHE A CA 1
ATOM 6468 C C . PHE A 1 809 ? 9.279 25.270 -0.907 1.00 80.25 809 PHE A C 1
ATOM 6470 O O . PHE A 1 809 ? 8.405 26.105 -0.716 1.00 80.25 809 PHE A O 1
ATOM 6477 N N . GLY A 1 810 ? 9.600 24.846 -2.133 1.00 80.19 810 GLY A N 1
ATOM 6478 C CA . GLY A 1 810 ? 8.953 25.336 -3.350 1.00 80.19 810 GLY A CA 1
ATOM 6479 C C . GLY A 1 810 ? 9.526 26.650 -3.889 1.00 80.19 810 GLY A C 1
ATOM 6480 O O . GLY A 1 810 ? 9.024 27.139 -4.897 1.00 80.19 810 GLY A O 1
ATOM 6481 N N . LEU A 1 811 ? 10.568 27.202 -3.254 1.00 83.00 811 LEU A N 1
ATOM 6482 C CA . LEU A 1 811 ? 11.187 28.477 -3.636 1.00 83.00 811 LEU A CA 1
ATOM 6483 C C . LEU A 1 811 ? 11.971 28.400 -4.953 1.00 83.00 811 LEU A C 1
ATOM 6485 O O . LEU A 1 811 ? 12.097 29.405 -5.647 1.00 83.00 811 LEU A O 1
ATOM 6489 N N . PHE A 1 812 ? 12.503 27.225 -5.299 1.00 84.75 812 PHE A N 1
ATOM 6490 C CA . PHE A 1 812 ? 13.323 27.023 -6.495 1.00 84.75 812 PHE A CA 1
ATOM 6491 C C . PHE A 1 812 ? 12.780 25.883 -7.361 1.00 84.75 812 PHE A C 1
ATOM 6493 O O . PHE A 1 812 ? 12.153 24.950 -6.856 1.00 84.75 812 PHE A O 1
ATOM 6500 N N . GLY A 1 813 ? 13.056 25.951 -8.666 1.00 78.75 813 GLY A N 1
ATOM 6501 C CA . GLY A 1 813 ? 12.604 24.974 -9.663 1.00 78.75 813 GLY A CA 1
ATOM 6502 C C . GLY A 1 813 ? 11.741 25.556 -10.786 1.00 78.75 813 GLY A C 1
ATOM 6503 O O . GLY A 1 813 ? 11.488 24.845 -11.742 1.00 78.75 813 GLY A O 1
ATOM 6504 N N . GLY A 1 814 ? 11.319 26.828 -10.716 1.00 81.44 814 GLY A N 1
ATOM 6505 C CA . GLY A 1 814 ? 10.591 27.496 -11.808 1.00 81.44 814 GLY A CA 1
ATOM 6506 C C . GLY A 1 814 ? 9.334 26.734 -12.253 1.00 81.44 814 GLY A C 1
ATOM 6507 O O . GLY A 1 814 ? 8.477 26.414 -11.424 1.00 81.44 814 GLY A O 1
ATOM 6508 N N . GLU A 1 815 ? 9.251 26.440 -13.553 1.00 74.12 815 GLU A N 1
ATOM 6509 C CA . GLU A 1 815 ? 8.212 25.602 -14.180 1.00 74.12 815 GLU A CA 1
ATOM 6510 C C . GLU A 1 815 ? 8.478 24.088 -14.061 1.00 74.12 815 GLU A C 1
ATOM 6512 O O . GLU A 1 815 ? 7.647 23.275 -14.454 1.00 74.12 815 GLU A O 1
ATOM 6517 N N . GLY A 1 816 ? 9.618 23.693 -13.494 1.00 81.19 816 GLY A N 1
ATOM 6518 C CA . GLY A 1 816 ? 10.017 22.308 -13.275 1.00 81.19 816 GLY A CA 1
ATOM 6519 C C . GLY A 1 816 ? 11.537 22.146 -13.295 1.00 81.19 816 GLY A C 1
ATOM 6520 O O . GLY A 1 816 ? 12.233 22.714 -14.138 1.00 81.19 816 GLY A O 1
ATOM 6521 N N . LEU A 1 817 ? 12.077 21.351 -12.370 1.00 85.06 817 LEU A N 1
ATOM 6522 C CA . LEU A 1 817 ? 13.511 21.072 -12.319 1.00 85.06 817 LEU A CA 1
ATOM 6523 C C . LEU A 1 817 ? 13.949 20.189 -13.504 1.00 85.06 817 LEU A C 1
ATOM 6525 O O . LEU A 1 817 ? 13.592 19.015 -13.578 1.00 85.06 817 LEU A O 1
ATOM 6529 N N . GLY A 1 818 ? 14.773 20.735 -14.401 1.00 80.69 818 GLY A N 1
ATOM 6530 C CA . GLY A 1 818 ? 15.407 19.985 -15.494 1.00 80.69 818 GLY A CA 1
ATOM 6531 C C . GLY A 1 818 ? 16.385 18.885 -15.033 1.00 80.69 818 GLY A C 1
ATOM 6532 O O . GLY A 1 818 ? 16.229 17.734 -15.445 1.00 80.69 818 GLY A O 1
ATOM 6533 N N . PRO A 1 819 ? 17.397 19.191 -14.193 1.00 84.31 819 PRO A N 1
ATOM 6534 C CA . PRO A 1 819 ? 18.340 18.192 -13.677 1.00 84.31 819 PRO A CA 1
ATOM 6535 C C . PRO A 1 819 ? 17.720 17.302 -12.582 1.00 84.31 819 PRO A C 1
ATOM 6537 O O . PRO A 1 819 ? 16.574 17.480 -12.190 1.00 84.31 819 PRO A O 1
ATOM 6540 N N . ASP A 1 820 ? 18.497 16.359 -12.043 1.00 88.31 820 ASP A N 1
ATOM 6541 C CA . ASP A 1 820 ? 18.156 15.522 -10.874 1.00 88.31 820 ASP A CA 1
ATOM 6542 C C . ASP A 1 820 ? 17.001 14.524 -11.092 1.00 88.31 820 ASP A C 1
ATOM 6544 O O . ASP A 1 820 ? 16.370 14.085 -10.126 1.00 88.31 820 ASP A O 1
ATOM 6548 N N . ASP A 1 821 ? 16.734 14.154 -12.347 1.00 90.50 821 ASP A N 1
ATOM 6549 C CA . ASP A 1 821 ? 15.713 13.178 -12.744 1.00 90.50 821 ASP A CA 1
ATOM 6550 C C . ASP A 1 821 ? 15.863 11.849 -11.988 1.00 90.50 821 ASP A C 1
ATOM 6552 O O . ASP A 1 821 ? 14.931 11.328 -11.368 1.00 90.50 821 ASP A O 1
ATOM 6556 N N . ASP A 1 822 ? 17.089 11.348 -11.962 1.00 92.56 822 ASP A N 1
ATOM 6557 C CA . ASP A 1 822 ? 17.461 10.091 -11.335 1.00 92.56 822 ASP A CA 1
ATOM 6558 C C . ASP A 1 822 ? 17.303 10.103 -9.807 1.00 92.56 822 ASP A C 1
ATOM 6560 O O . ASP A 1 822 ? 16.805 9.156 -9.185 1.00 92.56 822 ASP A O 1
ATOM 6564 N N . ASN A 1 823 ? 17.672 11.220 -9.189 1.00 93.31 823 ASN A N 1
ATOM 6565 C CA . ASN A 1 823 ? 17.528 11.440 -7.765 1.00 93.31 823 ASN A CA 1
ATOM 6566 C C . ASN A 1 823 ? 16.049 11.536 -7.376 1.00 93.31 823 ASN A C 1
ATOM 6568 O O . ASN A 1 823 ? 15.670 10.946 -6.367 1.00 93.31 823 ASN A O 1
ATOM 6572 N N . PHE A 1 824 ? 15.204 12.214 -8.160 1.00 93.94 824 PHE A N 1
ATOM 6573 C CA . PHE A 1 824 ? 13.766 12.292 -7.879 1.00 93.94 824 PHE A CA 1
ATOM 6574 C C . PHE A 1 824 ? 13.120 10.915 -7.796 1.00 93.94 824 PHE A C 1
ATOM 6576 O O . PHE A 1 824 ? 12.535 10.578 -6.765 1.00 93.94 824 PHE A O 1
ATOM 6583 N N . LEU A 1 825 ? 13.289 10.092 -8.831 1.00 95.25 825 LEU A N 1
ATOM 6584 C CA . LEU A 1 825 ? 12.691 8.757 -8.861 1.00 95.25 825 LEU A CA 1
ATOM 6585 C C . LEU A 1 825 ? 13.253 7.855 -7.759 1.00 95.25 825 LEU A C 1
ATOM 6587 O O . LEU A 1 825 ? 12.499 7.110 -7.135 1.00 95.25 825 LEU A O 1
ATOM 6591 N N . THR A 1 826 ? 14.548 7.982 -7.446 1.00 94.56 826 THR A N 1
ATOM 6592 C CA . THR A 1 826 ? 15.156 7.275 -6.308 1.00 94.56 826 THR A CA 1
ATOM 6593 C C . THR A 1 826 ? 14.465 7.656 -4.992 1.00 94.56 826 THR A C 1
ATOM 6595 O O . THR A 1 826 ? 14.055 6.776 -4.233 1.00 94.56 826 THR A O 1
ATOM 6598 N N . ARG A 1 827 ? 14.284 8.959 -4.724 1.00 92.69 827 ARG A N 1
ATOM 6599 C CA . ARG A 1 827 ? 13.619 9.452 -3.506 1.00 92.69 827 ARG A CA 1
ATOM 6600 C C . ARG A 1 827 ? 12.177 8.965 -3.420 1.00 92.69 827 ARG A C 1
ATOM 6602 O O . ARG A 1 827 ? 11.769 8.454 -2.379 1.00 92.69 827 ARG A O 1
ATOM 6609 N N . GLU A 1 828 ? 11.411 9.105 -4.496 1.00 92.88 828 GLU A N 1
ATOM 6610 C CA . GLU A 1 828 ? 9.997 8.727 -4.515 1.00 92.88 828 GLU A CA 1
ATOM 6611 C C . GLU A 1 828 ? 9.800 7.223 -4.344 1.00 92.88 828 GLU A C 1
ATOM 6613 O O . GLU A 1 828 ? 8.965 6.799 -3.544 1.00 92.88 828 GLU A O 1
ATOM 6618 N N . GLY A 1 829 ? 10.624 6.404 -4.993 1.00 91.44 829 GLY A N 1
ATOM 6619 C CA . GLY A 1 829 ? 10.580 4.962 -4.800 1.00 91.44 829 GLY A CA 1
ATOM 6620 C C . GLY A 1 829 ? 10.920 4.554 -3.360 1.00 91.44 829 GLY A C 1
ATOM 6621 O O . GLY A 1 829 ? 10.209 3.743 -2.759 1.00 91.44 829 GLY A O 1
ATOM 6622 N N . MET A 1 830 ? 11.939 5.177 -2.753 1.00 88.44 830 MET A N 1
ATOM 6623 C CA . MET A 1 830 ? 12.295 4.931 -1.349 1.00 88.44 830 MET A CA 1
ATOM 6624 C C . MET A 1 830 ? 11.204 5.399 -0.369 1.00 88.44 830 MET A C 1
ATOM 6626 O O . MET A 1 830 ? 10.936 4.690 0.606 1.00 88.44 830 MET A O 1
ATOM 6630 N N . LYS A 1 831 ? 10.524 6.528 -0.629 1.00 85.62 831 LYS A N 1
ATOM 6631 C CA . LYS A 1 831 ? 9.366 7.009 0.158 1.00 85.62 831 LYS A CA 1
ATOM 6632 C C . LYS A 1 831 ? 8.153 6.086 0.034 1.00 85.62 831 LYS A C 1
ATOM 6634 O O . LYS A 1 831 ? 7.515 5.781 1.040 1.00 85.62 831 LYS A O 1
ATOM 6639 N N . LYS A 1 832 ? 7.900 5.540 -1.163 1.00 85.56 832 LYS A N 1
ATOM 6640 C CA . LYS A 1 832 ? 6.932 4.447 -1.402 1.00 85.56 832 LYS A CA 1
ATOM 6641 C C . LYS A 1 832 ? 7.397 3.094 -0.837 1.00 85.56 832 LYS A C 1
ATOM 6643 O O . LYS A 1 832 ? 6.737 2.071 -1.003 1.00 85.56 832 LYS A O 1
ATOM 6648 N N . LYS A 1 833 ? 8.518 3.088 -0.109 1.00 83.75 833 LYS A N 1
ATOM 6649 C CA . LYS A 1 833 ? 9.113 1.959 0.613 1.00 83.75 833 LYS A CA 1
ATOM 6650 C C . LYS A 1 833 ? 9.618 0.821 -0.274 1.00 83.75 833 LYS A C 1
ATOM 6652 O O . LYS A 1 833 ? 10.008 -0.195 0.307 1.00 83.75 833 LYS A O 1
ATOM 6657 N N . TRP A 1 834 ? 9.649 0.964 -1.599 1.00 89.75 834 TRP A N 1
ATOM 6658 C CA . TRP A 1 834 ? 10.255 -0.017 -2.506 1.00 89.75 834 TRP A CA 1
ATOM 6659 C C . TRP A 1 834 ? 11.694 -0.327 -2.092 1.00 89.75 834 TRP A C 1
ATOM 6661 O O . TRP A 1 834 ? 12.436 0.576 -1.695 1.00 89.75 834 TRP A O 1
ATOM 6671 N N . LEU A 1 835 ? 12.087 -1.602 -2.160 1.00 89.75 835 LEU A N 1
ATOM 6672 C CA . LEU A 1 835 ? 13.492 -1.962 -2.015 1.00 89.75 835 LEU A CA 1
ATOM 6673 C C . LEU A 1 835 ? 14.241 -1.576 -3.288 1.00 89.75 835 LEU A C 1
ATOM 6675 O O . LEU A 1 835 ? 13.732 -1.737 -4.401 1.00 89.75 835 LEU A O 1
ATOM 6679 N N . VAL A 1 836 ? 15.457 -1.071 -3.096 1.00 92.50 836 VAL A N 1
ATOM 6680 C CA . VAL A 1 836 ? 16.409 -0.824 -4.174 1.00 92.50 836 VAL A CA 1
ATOM 6681 C C . VAL A 1 836 ? 17.499 -1.876 -4.082 1.00 92.50 836 VAL A C 1
ATOM 6683 O O . VAL A 1 836 ? 18.086 -2.066 -3.014 1.00 92.50 836 VAL A O 1
ATOM 6686 N N . LYS A 1 837 ? 17.817 -2.528 -5.198 1.00 94.69 837 LYS A N 1
ATOM 6687 C CA . LYS A 1 837 ? 19.004 -3.382 -5.295 1.00 94.69 837 LYS A CA 1
ATOM 6688 C C . LYS A 1 837 ? 20.058 -2.690 -6.148 1.00 94.69 837 LYS A C 1
ATOM 6690 O O . LYS A 1 837 ? 19.785 -2.308 -7.279 1.00 94.69 837 LYS A O 1
ATOM 6695 N N . PHE A 1 838 ? 21.277 -2.554 -5.635 1.00 96.31 838 PHE A N 1
ATOM 6696 C CA . PHE A 1 838 ? 22.433 -2.303 -6.494 1.00 96.31 838 PHE A CA 1
ATOM 6697 C C . PHE A 1 838 ? 22.901 -3.652 -7.033 1.00 96.31 838 PHE A C 1
ATOM 6699 O O . PHE A 1 838 ? 23.172 -4.542 -6.227 1.00 96.31 838 PHE A O 1
ATOM 6706 N N . GLN A 1 839 ? 22.961 -3.826 -8.351 1.00 96.19 839 GLN A N 1
ATOM 6707 C CA . GLN A 1 839 ? 23.400 -5.053 -9.014 1.00 96.19 839 GLN A CA 1
ATOM 6708 C C . GLN A 1 839 ? 24.827 -4.859 -9.547 1.00 96.19 839 GLN A C 1
ATOM 6710 O O . GLN A 1 839 ? 25.051 -4.268 -10.601 1.00 96.19 839 GLN A O 1
ATOM 6715 N N . ASP A 1 840 ? 25.806 -5.327 -8.770 1.00 94.25 840 ASP A N 1
ATOM 6716 C CA . ASP A 1 840 ? 27.241 -5.221 -9.049 1.00 94.25 840 ASP A CA 1
ATOM 6717 C C . ASP A 1 840 ? 27.779 -6.570 -9.529 1.00 94.25 840 ASP A C 1
ATOM 6719 O O . ASP A 1 840 ? 28.331 -7.365 -8.759 1.00 94.25 840 ASP A O 1
ATOM 6723 N N . THR A 1 841 ? 27.576 -6.818 -10.819 1.00 95.12 841 THR A N 1
ATOM 6724 C CA . THR A 1 841 ? 28.168 -7.916 -11.589 1.00 95.12 841 THR A CA 1
ATOM 6725 C C . THR A 1 841 ? 28.792 -7.340 -12.859 1.00 95.12 841 THR A C 1
ATOM 6727 O O . THR A 1 841 ? 28.458 -6.226 -13.269 1.00 95.12 841 THR A O 1
ATOM 6730 N N . GLU A 1 842 ? 29.711 -8.067 -13.499 1.00 94.38 842 GLU A N 1
ATOM 6731 C CA . GLU A 1 842 ? 30.242 -7.621 -14.798 1.00 94.38 842 GLU A CA 1
ATOM 6732 C C . GLU A 1 842 ? 29.139 -7.596 -15.869 1.00 94.38 842 GLU A C 1
ATOM 6734 O O . GLU A 1 842 ? 29.066 -6.635 -16.624 1.00 94.38 842 GLU A O 1
ATOM 6739 N N . ASP A 1 843 ? 28.195 -8.545 -15.843 1.00 96.44 843 ASP A N 1
ATOM 6740 C CA . ASP A 1 843 ? 27.033 -8.537 -16.743 1.00 96.44 843 ASP A CA 1
ATOM 6741 C C . ASP A 1 843 ? 26.062 -7.374 -16.480 1.00 96.44 843 ASP A C 1
ATOM 6743 O O . ASP A 1 843 ? 25.345 -6.977 -17.382 1.00 96.44 843 ASP A O 1
ATOM 6747 N N . ALA A 1 844 ? 26.022 -6.786 -15.280 1.00 96.38 844 ALA A N 1
ATOM 6748 C CA . ALA A 1 844 ? 25.249 -5.565 -15.002 1.00 96.38 844 ALA A CA 1
ATOM 6749 C C . ALA A 1 844 ? 26.089 -4.275 -15.092 1.00 96.38 844 ALA A C 1
ATOM 6751 O O . ALA A 1 844 ? 25.607 -3.203 -14.710 1.00 96.38 844 ALA A O 1
ATOM 6752 N N . THR A 1 845 ? 27.349 -4.354 -15.539 1.00 96.94 845 THR A N 1
ATOM 6753 C CA . THR A 1 845 ? 28.227 -3.183 -15.638 1.00 96.94 845 THR A CA 1
ATOM 6754 C C . THR A 1 845 ? 27.998 -2.466 -16.962 1.00 96.94 845 THR A C 1
ATOM 6756 O O . THR A 1 845 ? 28.388 -2.969 -18.010 1.00 96.94 845 THR A O 1
ATOM 6759 N N . ILE A 1 846 ? 27.409 -1.272 -16.906 1.00 97.25 846 ILE A N 1
ATOM 6760 C CA . ILE A 1 846 ? 27.260 -0.403 -18.077 1.00 97.25 846 ILE A CA 1
ATOM 6761 C C . ILE A 1 846 ? 28.529 0.417 -18.293 1.00 97.25 846 ILE A C 1
ATOM 6763 O O . ILE A 1 846 ? 29.141 0.899 -17.330 1.00 97.25 846 ILE A O 1
ATOM 6767 N N . GLU A 1 847 ? 28.904 0.612 -19.552 1.00 96.62 847 GLU A N 1
ATOM 6768 C CA . GLU A 1 847 ? 29.968 1.534 -19.942 1.00 96.62 847 GLU A CA 1
ATOM 6769 C C . GLU A 1 847 ? 29.400 2.867 -20.424 1.00 96.62 847 GLU A C 1
ATOM 6771 O O . GLU A 1 847 ? 28.268 2.942 -20.891 1.00 96.62 847 GLU A O 1
ATOM 6776 N N . THR A 1 848 ? 30.173 3.942 -20.305 1.00 95.12 848 THR A N 1
ATOM 6777 C CA . THR A 1 848 ? 29.763 5.282 -20.740 1.00 95.12 848 THR A CA 1
ATOM 6778 C C . THR A 1 848 ? 30.979 6.143 -21.074 1.00 95.12 848 THR A C 1
ATOM 6780 O O . THR A 1 848 ? 32.087 5.907 -20.578 1.00 95.12 848 THR A O 1
ATOM 6783 N N . THR A 1 849 ? 30.773 7.171 -21.885 1.00 91.44 849 THR A N 1
ATOM 6784 C CA . THR A 1 849 ? 31.733 8.251 -22.135 1.00 91.44 849 THR A CA 1
ATOM 6785 C C . THR A 1 849 ? 31.391 9.458 -21.251 1.00 91.44 849 THR A C 1
ATOM 6787 O O . THR A 1 849 ? 30.232 9.708 -20.919 1.00 91.44 849 THR A O 1
ATOM 6790 N N . LEU A 1 850 ? 32.405 10.204 -20.800 1.00 87.44 850 LEU A N 1
ATOM 6791 C CA . LEU A 1 850 ? 32.218 11.500 -20.132 1.00 87.44 850 LEU A CA 1
ATOM 6792 C C . LEU A 1 850 ? 32.838 12.602 -20.987 1.00 87.44 850 LEU A C 1
ATOM 6794 O O . LEU A 1 850 ? 33.754 12.342 -21.763 1.00 87.44 850 LEU A O 1
ATOM 6798 N N . GLY A 1 851 ? 32.338 13.831 -20.832 1.00 81.44 851 GLY A N 1
ATOM 6799 C CA . GLY A 1 851 ? 32.837 14.962 -21.609 1.00 81.44 851 GLY A CA 1
ATOM 6800 C C . GLY A 1 851 ? 34.310 15.242 -21.317 1.00 81.44 851 GLY A C 1
ATOM 6801 O O . GLY A 1 851 ? 34.794 14.973 -20.221 1.00 81.44 851 GLY A O 1
ATOM 6802 N N . GLU A 1 852 ? 35.018 15.828 -22.276 1.00 85.31 852 GLU A N 1
ATOM 6803 C CA . GLU A 1 852 ? 36.355 16.373 -22.032 1.00 85.31 852 GLU A CA 1
ATOM 6804 C C . GLU A 1 852 ? 36.276 17.692 -21.248 1.00 85.31 852 GLU A C 1
ATOM 6806 O O . GLU A 1 852 ? 35.205 18.277 -21.063 1.00 85.31 852 GLU A O 1
ATOM 6811 N N . TRP A 1 853 ? 37.406 18.189 -20.749 1.00 86.62 853 TRP A N 1
ATOM 6812 C CA . TRP A 1 853 ? 37.442 19.512 -20.123 1.00 86.62 853 TRP A CA 1
ATOM 6813 C C . TRP A 1 853 ? 37.183 20.608 -21.178 1.00 86.62 853 TRP A C 1
ATOM 6815 O O . TRP A 1 853 ? 37.812 20.555 -22.230 1.00 86.62 853 TRP A O 1
ATOM 6825 N N . PRO A 1 854 ? 36.317 21.618 -20.936 1.00 86.62 854 PRO A N 1
ATOM 6826 C CA . PRO A 1 854 ? 35.662 21.978 -19.674 1.00 86.62 854 PRO A CA 1
ATOM 6827 C C . PRO A 1 854 ? 34.297 21.316 -19.421 1.00 86.62 854 PRO A C 1
ATOM 6829 O O . PRO A 1 854 ? 33.804 21.419 -18.300 1.00 86.62 854 PRO A O 1
ATOM 6832 N N . LYS A 1 855 ? 33.705 20.594 -20.383 1.00 86.81 855 LYS A N 1
ATOM 6833 C CA . LYS A 1 855 ? 32.386 19.941 -20.226 1.00 86.81 855 LYS A CA 1
ATOM 6834 C C . LYS A 1 855 ? 32.328 19.034 -18.989 1.00 86.81 855 LYS A C 1
ATOM 6836 O O . LYS A 1 855 ? 31.335 19.039 -18.265 1.00 86.81 855 LYS A O 1
ATOM 6841 N N . PHE A 1 856 ? 33.408 18.305 -18.686 1.00 90.00 856 PHE A N 1
ATOM 6842 C CA . PHE A 1 856 ? 33.493 17.493 -17.464 1.00 90.00 856 PHE A CA 1
ATOM 6843 C C . PHE A 1 856 ? 33.349 18.319 -16.177 1.00 90.00 856 PHE A C 1
ATOM 6845 O O . PHE A 1 856 ? 32.716 17.875 -15.220 1.00 90.00 856 PHE A O 1
ATOM 6852 N N . LYS A 1 857 ? 33.910 19.536 -16.145 1.00 90.81 857 LYS A N 1
ATOM 6853 C CA . LYS A 1 857 ? 33.790 20.452 -15.002 1.00 90.81 857 LYS A CA 1
ATOM 6854 C C . LYS A 1 857 ? 32.329 20.785 -14.732 1.00 90.81 857 LYS A C 1
ATOM 6856 O O . LYS A 1 857 ? 31.896 20.757 -13.583 1.00 90.81 857 LYS A O 1
ATOM 6861 N N . ASP A 1 858 ? 31.579 21.074 -15.788 1.00 88.94 858 ASP A N 1
ATOM 6862 C CA . ASP A 1 858 ? 30.174 21.459 -15.682 1.00 88.94 858 ASP A CA 1
ATOM 6863 C C . ASP A 1 858 ? 29.312 20.264 -15.256 1.00 88.94 858 ASP A C 1
ATOM 6865 O O . ASP A 1 858 ? 28.415 20.415 -14.424 1.00 88.94 858 ASP A O 1
ATOM 6869 N N . GLN A 1 859 ? 29.656 19.053 -15.713 1.00 89.88 859 GLN A N 1
ATOM 6870 C CA . GLN A 1 859 ? 29.063 17.807 -15.215 1.00 89.88 859 GLN A CA 1
ATOM 6871 C C . GLN A 1 859 ? 29.318 17.609 -13.711 1.00 89.88 859 GLN A C 1
ATOM 6873 O O . GLN A 1 859 ? 28.375 17.333 -12.967 1.00 89.88 859 GLN A O 1
ATOM 6878 N N . LEU A 1 860 ? 30.559 17.800 -13.248 1.00 92.50 860 LEU A N 1
ATOM 6879 C CA . LEU A 1 860 ? 30.919 17.712 -11.826 1.00 92.50 860 LEU A CA 1
ATOM 6880 C C . LEU A 1 860 ? 30.170 18.746 -10.982 1.00 92.50 860 LEU A C 1
ATOM 6882 O O . LEU A 1 860 ? 29.651 18.410 -9.917 1.00 92.50 860 LEU A O 1
ATOM 6886 N N . LEU A 1 861 ? 30.101 19.993 -11.454 1.00 92.62 861 LEU A N 1
ATOM 6887 C CA . LEU A 1 861 ? 29.403 21.070 -10.760 1.00 92.62 861 LEU A CA 1
ATOM 6888 C C . LEU A 1 861 ? 27.907 20.767 -10.634 1.00 92.62 861 LEU A C 1
ATOM 6890 O O . LEU A 1 861 ? 27.341 20.915 -9.551 1.00 92.62 861 LEU A O 1
ATOM 6894 N N . ARG A 1 862 ? 27.279 20.276 -11.705 1.00 90.25 862 ARG A N 1
ATOM 6895 C CA . ARG A 1 862 ? 25.871 19.870 -11.697 1.00 90.25 862 ARG A CA 1
ATOM 6896 C C . ARG A 1 862 ? 25.612 18.759 -10.678 1.00 90.25 862 ARG A C 1
ATOM 6898 O O . ARG A 1 862 ? 24.744 18.931 -9.829 1.00 90.25 862 ARG A O 1
ATOM 6905 N N . TRP A 1 863 ? 26.403 17.682 -10.682 1.00 91.06 863 TRP A N 1
ATOM 6906 C CA . TRP A 1 863 ? 26.273 16.597 -9.694 1.00 91.06 863 TRP A CA 1
ATOM 6907 C C . TRP A 1 863 ? 26.524 17.064 -8.252 1.00 91.06 863 TRP A C 1
ATOM 6909 O O . TRP A 1 863 ? 25.864 16.608 -7.314 1.00 91.06 863 TRP A O 1
ATOM 6919 N N . ALA A 1 864 ? 27.451 18.004 -8.050 1.00 93.19 864 ALA A N 1
ATOM 6920 C CA . ALA A 1 864 ? 27.681 18.605 -6.741 1.00 93.19 864 ALA A CA 1
ATOM 6921 C C . ALA A 1 864 ? 26.476 19.444 -6.275 1.00 93.19 864 ALA A C 1
ATOM 6923 O O . ALA A 1 864 ? 26.104 19.361 -5.106 1.00 93.19 864 ALA A O 1
ATOM 6924 N N . ARG A 1 865 ? 25.815 20.196 -7.166 1.00 93.56 865 ARG A N 1
ATOM 6925 C CA . ARG A 1 865 ? 24.583 20.944 -6.842 1.00 93.56 865 ARG A CA 1
ATOM 6926 C C . ARG A 1 865 ? 23.427 20.006 -6.493 1.00 93.56 865 ARG A C 1
ATOM 6928 O O . ARG A 1 865 ? 22.734 20.265 -5.511 1.00 93.56 865 ARG A O 1
ATOM 6935 N N . THR A 1 866 ? 23.282 18.884 -7.205 1.00 91.81 866 THR A N 1
ATOM 6936 C CA . THR A 1 866 ? 22.296 17.831 -6.892 1.00 91.81 866 THR A CA 1
ATOM 6937 C C . THR A 1 866 ? 22.396 17.379 -5.438 1.00 91.81 866 THR A C 1
ATOM 6939 O O . THR A 1 866 ? 21.380 17.213 -4.772 1.00 91.81 866 THR A O 1
ATOM 6942 N N . THR A 1 867 ? 23.613 17.251 -4.898 1.00 92.19 867 THR A N 1
ATOM 6943 C CA . THR A 1 867 ? 23.828 16.865 -3.492 1.00 92.19 867 THR A CA 1
ATOM 6944 C C . THR A 1 867 ? 23.162 17.849 -2.522 1.00 92.19 867 THR A C 1
ATOM 6946 O O . THR A 1 867 ? 22.515 17.424 -1.567 1.00 92.19 867 THR A O 1
ATOM 6949 N N . PHE A 1 868 ? 23.261 19.156 -2.780 1.00 92.06 868 PHE A N 1
ATOM 6950 C CA . PHE A 1 868 ? 22.655 20.198 -1.941 1.00 92.06 868 PHE A CA 1
ATOM 6951 C C . PHE A 1 868 ? 21.146 20.379 -2.176 1.00 92.06 868 PHE A C 1
ATOM 6953 O O . PHE A 1 868 ? 20.462 20.915 -1.308 1.00 92.06 868 PHE A O 1
ATOM 6960 N N . ARG A 1 869 ? 20.606 19.894 -3.301 1.00 90.81 869 ARG A N 1
ATOM 6961 C CA . ARG A 1 869 ? 19.160 19.884 -3.592 1.00 90.81 869 ARG A CA 1
ATOM 6962 C C . ARG A 1 869 ? 18.462 18.645 -3.041 1.00 90.81 869 ARG A C 1
ATOM 6964 O O . ARG A 1 869 ? 17.478 18.753 -2.317 1.00 90.81 869 ARG A O 1
ATOM 6971 N N . SER A 1 870 ? 18.989 17.473 -3.389 1.00 90.06 870 SER A N 1
ATOM 6972 C CA . SER A 1 870 ? 18.390 16.152 -3.186 1.00 90.06 870 SER A CA 1
ATOM 6973 C C . SER A 1 870 ? 18.550 15.652 -1.753 1.00 90.06 870 SER A C 1
ATOM 6975 O O . SER A 1 870 ? 17.567 15.266 -1.116 1.00 90.06 870 SER A O 1
ATOM 6977 N N . ASN A 1 871 ? 19.773 15.680 -1.208 1.00 92.69 871 ASN A N 1
ATOM 6978 C CA . ASN A 1 871 ? 20.048 15.037 0.079 1.00 92.69 871 ASN A CA 1
ATOM 6979 C C . ASN A 1 871 ? 19.247 15.649 1.238 1.00 92.69 871 ASN A C 1
ATOM 6981 O O . ASN A 1 871 ? 18.714 14.875 2.037 1.00 92.69 871 ASN A O 1
ATOM 6985 N N . PRO A 1 872 ? 19.087 16.987 1.346 1.00 91.06 872 PRO A N 1
ATOM 6986 C CA . PRO A 1 872 ? 18.276 17.576 2.408 1.00 91.06 872 PRO A CA 1
ATOM 6987 C C . PRO A 1 872 ? 16.808 17.146 2.373 1.00 91.06 872 PRO A C 1
ATOM 6989 O O . PRO A 1 872 ? 16.181 17.099 3.425 1.00 91.06 872 PRO A O 1
ATOM 6992 N N . VAL A 1 873 ? 16.254 16.807 1.202 1.00 88.88 873 VAL A N 1
ATOM 6993 C CA . VAL A 1 873 ? 14.870 16.313 1.094 1.00 88.88 873 VAL A CA 1
ATOM 6994 C C . VAL A 1 873 ? 14.725 14.976 1.819 1.00 88.88 873 VAL A C 1
ATOM 6996 O O . VAL A 1 873 ? 13.778 14.800 2.579 1.00 88.88 873 VAL A O 1
ATOM 6999 N N . MET A 1 874 ? 15.683 14.063 1.644 1.00 89.06 874 MET A N 1
ATOM 7000 C CA . MET A 1 874 ? 15.655 12.755 2.310 1.00 89.06 874 MET A CA 1
ATOM 7001 C C . MET A 1 874 ? 16.037 12.842 3.786 1.00 89.06 874 MET A C 1
ATOM 7003 O O . MET A 1 874 ? 15.424 12.189 4.622 1.00 89.06 874 MET A O 1
ATOM 7007 N N . LEU A 1 875 ? 17.008 13.688 4.136 1.00 91.31 875 LEU A N 1
ATOM 7008 C CA . LEU A 1 875 ? 17.442 13.875 5.525 1.00 91.31 875 LEU A CA 1
ATOM 7009 C C . LEU A 1 875 ? 16.407 14.579 6.415 1.00 91.31 875 LEU A C 1
ATOM 7011 O O . LEU A 1 875 ? 16.600 14.646 7.624 1.00 91.31 875 LEU A O 1
ATOM 7015 N N . ARG A 1 876 ? 15.317 15.100 5.845 1.00 88.69 876 ARG A N 1
ATOM 7016 C CA . ARG A 1 876 ? 14.172 15.629 6.600 1.00 88.69 876 ARG A CA 1
ATOM 7017 C C . ARG A 1 876 ? 13.137 14.565 6.956 1.00 88.69 876 ARG A C 1
ATOM 7019 O O . ARG A 1 876 ? 12.268 14.854 7.768 1.00 88.69 876 ARG A O 1
ATOM 7026 N N . ASP A 1 877 ? 13.206 13.375 6.363 1.00 85.62 877 ASP A N 1
ATOM 7027 C CA . ASP A 1 877 ? 12.251 12.295 6.603 1.00 85.62 877 ASP A CA 1
ATOM 7028 C C . ASP A 1 877 ? 12.735 11.388 7.760 1.00 85.62 877 ASP A C 1
ATOM 7030 O O . ASP A 1 877 ? 13.718 10.652 7.606 1.00 85.62 877 ASP A O 1
ATOM 7034 N N . PRO A 1 878 ? 12.056 11.386 8.928 1.00 84.75 878 PRO A N 1
ATOM 7035 C CA . PRO A 1 878 ? 12.440 10.536 10.055 1.00 84.75 878 PRO A CA 1
ATOM 7036 C C . PRO A 1 878 ? 12.335 9.036 9.743 1.00 84.75 878 PRO A C 1
ATOM 7038 O O . PRO A 1 878 ? 13.105 8.231 10.281 1.00 84.75 878 PRO A O 1
ATOM 7041 N N . ALA A 1 879 ? 11.412 8.636 8.861 1.00 81.19 879 ALA A N 1
ATOM 7042 C CA . ALA A 1 879 ? 11.271 7.246 8.439 1.00 81.19 879 ALA A CA 1
ATOM 7043 C C . ALA A 1 879 ? 12.460 6.813 7.571 1.00 81.19 879 ALA A C 1
ATOM 7045 O O . ALA A 1 879 ? 12.929 5.681 7.688 1.00 81.19 879 ALA A O 1
ATOM 7046 N N . PHE A 1 880 ? 12.995 7.722 6.752 1.00 86.25 880 PHE A N 1
ATOM 7047 C CA . PHE A 1 880 ? 14.221 7.482 5.996 1.00 86.25 880 PHE A CA 1
ATOM 7048 C C . PHE A 1 880 ? 15.440 7.350 6.918 1.00 86.25 880 PHE A C 1
ATOM 7050 O O . PHE A 1 880 ? 16.167 6.363 6.815 1.00 86.25 880 PHE A O 1
ATOM 7057 N N . ILE A 1 881 ? 15.633 8.285 7.857 1.00 86.81 881 ILE A N 1
ATOM 7058 C CA . ILE A 1 881 ? 16.792 8.281 8.772 1.00 86.81 881 ILE A CA 1
ATOM 7059 C C . ILE A 1 881 ? 16.840 7.015 9.632 1.00 86.81 881 ILE A C 1
ATOM 7061 O O . ILE A 1 881 ? 17.897 6.402 9.809 1.00 86.81 881 ILE A O 1
ATOM 7065 N N . SER A 1 882 ? 15.685 6.615 10.162 1.00 81.19 882 SER A N 1
ATOM 7066 C CA . SER A 1 882 ? 15.575 5.413 10.991 1.00 81.19 882 SER A CA 1
ATOM 7067 C C . SER A 1 882 ? 15.756 4.122 10.194 1.00 81.19 882 SER A C 1
ATOM 7069 O O . SER A 1 882 ? 16.255 3.143 10.739 1.00 81.19 882 SER A O 1
ATOM 7071 N N . ARG A 1 883 ? 15.380 4.099 8.909 1.00 81.50 883 ARG A N 1
ATOM 7072 C CA . ARG A 1 883 ? 15.519 2.911 8.056 1.00 81.50 883 ARG A CA 1
ATOM 7073 C C . ARG A 1 883 ? 16.920 2.753 7.469 1.00 81.50 883 ARG A C 1
ATOM 7075 O O . ARG A 1 883 ? 17.400 1.630 7.383 1.00 81.50 883 ARG A O 1
ATOM 7082 N N . TYR A 1 884 ? 17.554 3.853 7.071 1.00 88.19 884 TYR A N 1
ATOM 7083 C CA . TYR A 1 884 ? 18.811 3.857 6.321 1.00 88.19 884 TYR A CA 1
ATOM 7084 C C . TYR A 1 884 ? 19.913 4.616 7.069 1.00 88.19 884 TYR A C 1
ATOM 7086 O O . TYR A 1 884 ? 20.584 5.490 6.519 1.00 88.19 884 TYR A O 1
ATOM 7094 N N . THR A 1 885 ? 20.077 4.323 8.362 1.00 89.06 885 THR A N 1
ATOM 7095 C CA . THR A 1 885 ? 20.962 5.071 9.269 1.00 89.06 885 THR A CA 1
ATOM 7096 C C . THR A 1 885 ? 22.416 5.130 8.783 1.00 89.06 885 THR A C 1
ATOM 7098 O O . THR A 1 885 ? 23.056 6.183 8.861 1.00 89.06 885 THR A O 1
ATOM 7101 N N . TRP A 1 886 ? 22.940 4.034 8.229 1.00 90.62 886 TRP A N 1
ATOM 7102 C CA . TRP A 1 886 ? 24.301 3.990 7.694 1.00 90.62 886 TRP A CA 1
ATOM 7103 C C . TRP A 1 886 ? 24.415 4.789 6.401 1.00 90.62 886 TRP A C 1
ATOM 7105 O O . TRP A 1 886 ? 25.358 5.568 6.250 1.00 90.62 886 TRP A O 1
ATOM 7115 N N . SER A 1 887 ? 23.449 4.660 5.493 1.00 92.19 887 SER A N 1
ATOM 7116 C CA . SER A 1 887 ? 23.378 5.475 4.277 1.00 92.19 887 SER A CA 1
ATOM 7117 C C . SER A 1 887 ? 23.284 6.970 4.596 1.00 92.19 887 SER A C 1
ATOM 7119 O O . SER A 1 887 ? 23.989 7.780 3.982 1.00 92.19 887 SER A O 1
ATOM 7121 N N . CYS A 1 888 ? 22.481 7.347 5.597 1.00 92.12 888 CYS A N 1
ATOM 7122 C CA . CYS A 1 888 ? 22.373 8.720 6.080 1.00 92.12 888 CYS A CA 1
ATOM 7123 C C . CYS A 1 888 ? 23.732 9.271 6.509 1.00 92.12 888 CYS A C 1
ATOM 7125 O O . CYS A 1 888 ? 24.117 10.345 6.051 1.00 92.12 888 CYS A O 1
ATOM 7127 N N . PHE A 1 889 ? 24.471 8.527 7.333 1.00 92.00 889 PHE A N 1
ATOM 7128 C CA . PHE A 1 889 ? 25.777 8.939 7.847 1.00 92.00 889 PHE A CA 1
ATOM 7129 C C . PHE A 1 889 ? 26.877 8.930 6.773 1.00 92.00 889 PHE A C 1
ATOM 7131 O O . PHE A 1 889 ? 27.577 9.926 6.572 1.00 92.00 889 PHE A O 1
ATOM 7138 N N . MET A 1 890 ? 27.041 7.812 6.063 1.00 90.81 890 MET A N 1
ATOM 7139 C CA . MET A 1 890 ? 28.178 7.593 5.165 1.00 90.81 890 MET A CA 1
ATOM 7140 C C . MET A 1 890 ? 28.067 8.333 3.839 1.00 90.81 890 MET A C 1
ATOM 7142 O O . MET A 1 890 ? 29.110 8.659 3.262 1.00 90.81 890 MET A O 1
ATOM 7146 N N . VAL A 1 891 ? 26.842 8.578 3.366 1.00 90.44 891 VAL A N 1
ATOM 7147 C CA . VAL A 1 891 ? 26.588 9.077 2.011 1.00 90.44 891 VAL A CA 1
ATOM 7148 C C . VAL A 1 891 ? 25.845 10.407 2.030 1.00 90.44 891 VAL A C 1
ATOM 7150 O O . VAL A 1 891 ? 26.365 11.394 1.513 1.00 90.44 891 VAL A O 1
ATOM 7153 N N . TYR A 1 892 ? 24.673 10.485 2.666 1.00 93.62 892 TYR A N 1
ATOM 7154 C CA . TYR A 1 892 ? 23.833 11.684 2.567 1.00 93.62 892 TYR A CA 1
ATOM 7155 C C . TYR A 1 892 ? 24.406 12.879 3.344 1.00 93.62 892 TYR A C 1
ATOM 7157 O O . TYR A 1 892 ? 24.634 13.934 2.749 1.00 93.62 892 TYR A O 1
ATOM 7165 N N . TRP A 1 893 ? 24.691 12.716 4.642 1.00 91.88 893 TRP A N 1
ATOM 7166 C CA . TRP A 1 893 ? 25.339 13.740 5.478 1.00 91.88 893 TRP A CA 1
ATOM 7167 C C . TRP A 1 893 ? 26.737 14.055 4.970 1.00 91.88 893 TRP A C 1
ATOM 7169 O O . TRP A 1 893 ? 27.096 15.213 4.763 1.00 91.88 893 TRP A O 1
ATOM 7179 N N . ALA A 1 894 ? 27.514 13.010 4.703 1.00 90.62 894 ALA A N 1
ATOM 7180 C CA . ALA A 1 894 ? 28.837 13.133 4.124 1.00 90.62 894 ALA A CA 1
ATOM 7181 C C . ALA A 1 894 ? 28.859 13.941 2.819 1.00 90.62 894 ALA A C 1
ATOM 7183 O O . ALA A 1 894 ? 29.773 14.740 2.607 1.00 90.62 894 ALA A O 1
ATOM 7184 N N . GLY A 1 895 ? 27.864 13.761 1.951 1.00 89.94 895 GLY A N 1
ATOM 7185 C CA . GLY A 1 895 ? 27.711 14.540 0.727 1.00 89.94 895 GLY A CA 1
ATOM 7186 C C . GLY A 1 895 ? 27.696 16.045 1.002 1.00 89.94 895 GLY A C 1
ATOM 7187 O O . GLY A 1 895 ? 28.373 16.792 0.298 1.00 89.94 895 GLY A O 1
ATOM 7188 N N . LEU A 1 896 ? 27.039 16.473 2.082 1.00 91.94 896 LEU A N 1
ATOM 7189 C CA . LEU A 1 896 ? 26.877 17.881 2.448 1.00 91.94 896 LEU A CA 1
ATOM 7190 C C . LEU A 1 896 ? 28.111 18.482 3.136 1.00 91.94 896 LEU A C 1
ATOM 7192 O O . LEU A 1 896 ? 28.447 19.631 2.869 1.00 91.94 896 LEU A O 1
ATOM 7196 N N . VAL A 1 897 ? 28.806 17.719 3.990 1.00 89.88 897 VAL A N 1
ATOM 7197 C CA . VAL A 1 897 ? 29.850 18.277 4.884 1.00 89.88 897 VAL A CA 1
ATOM 7198 C C . VAL A 1 897 ? 31.279 17.839 4.560 1.00 89.88 897 VAL A C 1
ATOM 7200 O O . VAL A 1 897 ? 32.239 18.394 5.096 1.00 89.88 897 VAL A O 1
ATOM 7203 N N . ASN A 1 898 ? 31.469 16.831 3.705 1.00 88.06 898 ASN A N 1
ATOM 7204 C CA . ASN A 1 898 ? 32.798 16.287 3.425 1.00 88.06 898 ASN A CA 1
ATOM 7205 C C . ASN A 1 898 ? 33.529 17.118 2.361 1.00 88.06 898 ASN A C 1
ATOM 7207 O O . ASN A 1 898 ? 33.476 16.805 1.165 1.00 88.06 898 ASN A O 1
ATOM 7211 N N . PHE A 1 899 ? 34.198 18.179 2.804 1.00 92.62 899 PHE A N 1
ATOM 7212 C CA . PHE A 1 899 ? 35.166 18.947 2.023 1.00 92.62 899 PHE A CA 1
ATOM 7213 C C . PHE A 1 899 ? 36.571 18.469 2.393 1.00 92.62 899 PHE A C 1
ATOM 7215 O O . PHE A 1 899 ? 37.039 18.741 3.496 1.00 92.62 899 PHE A O 1
ATOM 7222 N N . ALA A 1 900 ? 37.242 17.759 1.481 1.00 91.81 900 ALA A N 1
ATOM 7223 C CA . ALA A 1 900 ? 38.542 17.137 1.739 1.00 91.81 900 ALA A CA 1
ATOM 7224 C C . ALA A 1 900 ? 39.555 18.136 2.311 1.00 91.81 900 ALA A C 1
ATOM 7226 O O . ALA A 1 900 ? 40.113 17.866 3.362 1.00 91.81 900 ALA A O 1
ATOM 7227 N N . ILE A 1 901 ? 39.707 19.306 1.677 1.00 93.06 901 ILE A N 1
ATOM 7228 C CA . ILE A 1 901 ? 40.598 20.375 2.149 1.00 93.06 901 ILE A CA 1
ATOM 7229 C C . ILE A 1 901 ? 40.311 20.815 3.594 1.00 93.06 901 ILE A C 1
ATOM 7231 O O . ILE A 1 901 ? 41.229 20.836 4.398 1.00 93.06 901 ILE A O 1
ATOM 7235 N N . LEU A 1 902 ? 39.049 21.066 3.963 1.00 93.88 902 LEU A N 1
ATOM 7236 C CA . LEU A 1 902 ? 38.703 21.530 5.312 1.00 93.88 902 LEU A CA 1
ATOM 7237 C C . LEU A 1 902 ? 38.976 20.448 6.360 1.00 93.88 902 LEU A C 1
ATOM 7239 O O . LEU A 1 902 ? 39.596 20.718 7.384 1.00 93.88 902 LEU A O 1
ATOM 7243 N N . TRP A 1 903 ? 38.558 19.211 6.085 1.00 93.69 903 TRP A N 1
ATOM 7244 C CA . TRP A 1 903 ? 38.764 18.098 7.008 1.00 93.69 903 TRP A CA 1
ATOM 7245 C C . TRP A 1 903 ? 40.234 17.671 7.106 1.00 93.69 903 TRP A C 1
ATOM 7247 O O . TRP A 1 903 ? 40.671 17.277 8.181 1.00 93.69 903 TRP A O 1
ATOM 7257 N N . ASP A 1 904 ? 40.986 17.679 5.998 1.00 94.62 904 ASP A N 1
ATOM 7258 C CA . ASP A 1 904 ? 42.408 17.303 5.974 1.00 94.62 904 ASP A CA 1
ATOM 7259 C C . ASP A 1 904 ? 43.241 18.347 6.721 1.00 94.62 904 ASP A C 1
ATOM 7261 O O . ASP A 1 904 ? 44.030 17.974 7.585 1.00 94.62 904 ASP A O 1
ATOM 7265 N N . THR A 1 905 ? 43.007 19.639 6.469 1.00 95.25 905 THR A N 1
ATOM 7266 C CA . THR A 1 905 ? 43.670 20.723 7.203 1.00 95.25 905 THR A CA 1
ATOM 7267 C C . THR A 1 905 ? 43.330 20.669 8.688 1.00 95.25 905 THR A C 1
ATOM 7269 O O . THR A 1 905 ? 44.244 20.666 9.502 1.00 95.25 905 THR A O 1
ATOM 7272 N N . ALA A 1 906 ? 42.051 20.537 9.060 1.00 96.00 906 ALA A N 1
ATOM 7273 C CA . ALA A 1 906 ? 41.657 20.458 10.468 1.00 96.00 906 ALA A CA 1
ATOM 7274 C C . ALA A 1 906 ? 42.309 19.272 11.196 1.00 96.00 906 ALA A C 1
ATOM 7276 O O . ALA A 1 906 ? 42.796 19.432 12.313 1.00 96.00 906 ALA A O 1
ATOM 7277 N N . LEU A 1 907 ? 42.369 18.095 10.566 1.00 96.44 907 LEU A N 1
ATOM 7278 C CA . LEU A 1 907 ? 43.026 16.919 11.141 1.00 96.44 907 LEU A CA 1
ATOM 7279 C C . LEU A 1 907 ? 44.535 17.099 11.301 1.00 96.44 907 LEU A C 1
ATOM 7281 O O . LEU A 1 907 ? 45.071 16.748 12.343 1.00 96.44 907 LEU A O 1
ATOM 7285 N N . ILE A 1 908 ? 45.222 17.648 10.297 1.00 96.56 908 ILE A N 1
ATOM 7286 C CA . ILE A 1 908 ? 46.669 17.889 10.380 1.00 96.56 908 ILE A CA 1
ATOM 7287 C C . ILE A 1 908 ? 46.970 18.946 11.447 1.00 96.56 908 ILE A C 1
ATOM 7289 O O . ILE A 1 908 ? 47.849 18.741 12.277 1.00 96.56 908 ILE A O 1
ATOM 7293 N N . THR A 1 909 ? 46.221 20.052 11.471 1.00 96.44 909 THR A N 1
ATOM 7294 C CA . THR A 1 909 ? 46.405 21.123 12.458 1.00 96.44 909 THR A CA 1
ATOM 7295 C C . THR A 1 909 ? 46.167 20.616 13.877 1.00 96.44 909 THR A C 1
ATOM 7297 O O . THR A 1 909 ? 47.000 20.839 14.746 1.00 96.44 909 THR A O 1
ATOM 7300 N N . THR A 1 910 ? 45.068 19.897 14.116 1.00 96.88 910 THR A N 1
ATOM 7301 C CA . THR A 1 910 ? 44.754 19.360 15.452 1.00 96.88 910 THR A CA 1
ATOM 7302 C C . THR A 1 910 ? 45.723 18.263 15.884 1.00 96.88 910 THR A C 1
ATOM 7304 O O . THR A 1 910 ? 46.019 18.177 17.069 1.00 96.88 910 THR A O 1
ATOM 7307 N N . PHE A 1 911 ? 46.278 17.484 14.947 1.00 95.88 911 PHE A N 1
ATOM 7308 C CA . PHE A 1 911 ? 47.359 16.543 15.243 1.00 95.88 911 PHE A CA 1
ATOM 7309 C C . PHE A 1 911 ? 48.623 17.271 15.703 1.00 95.88 911 PHE A C 1
ATOM 7311 O O . PHE A 1 911 ? 49.161 16.929 16.742 1.00 95.88 911 PHE A O 1
ATOM 7318 N N . VAL A 1 912 ? 49.079 18.292 14.969 1.00 94.94 912 VAL A N 1
ATOM 7319 C CA . VAL A 1 912 ? 50.315 19.037 15.292 1.00 94.94 912 VAL A CA 1
ATOM 7320 C C . VAL A 1 912 ? 50.201 19.830 16.600 1.00 94.94 912 VAL A C 1
ATOM 7322 O O . VAL A 1 912 ? 51.204 20.064 17.265 1.00 94.94 912 VAL A O 1
ATOM 7325 N N . LEU A 1 913 ? 48.993 20.257 16.976 1.00 94.56 913 LEU A N 1
ATOM 7326 C CA . LEU A 1 913 ? 48.751 20.971 18.234 1.00 94.56 913 LEU A CA 1
ATOM 7327 C C . LEU A 1 913 ? 48.622 20.042 19.454 1.00 94.56 913 LEU A C 1
ATOM 7329 O O . LEU A 1 913 ? 48.614 20.539 20.577 1.00 94.56 913 LEU A O 1
ATOM 7333 N N . ALA A 1 914 ? 48.510 18.725 19.255 1.00 94.00 914 ALA A N 1
ATOM 7334 C CA . ALA A 1 914 ? 48.385 17.758 20.340 1.00 94.00 914 ALA A CA 1
ATOM 7335 C C . ALA A 1 914 ? 49.707 17.582 21.105 1.00 94.00 914 ALA A C 1
ATOM 7337 O O . ALA A 1 914 ? 50.775 17.480 20.493 1.00 94.00 914 ALA A O 1
ATOM 7338 N N . GLU A 1 915 ? 49.623 17.476 22.437 1.00 87.31 915 GLU A N 1
ATOM 7339 C CA . GLU A 1 915 ? 50.787 17.458 23.348 1.00 87.31 915 GLU A CA 1
ATOM 7340 C C . GLU A 1 915 ? 51.801 16.336 23.054 1.00 87.31 915 GLU A C 1
ATOM 7342 O O . GLU A 1 915 ? 52.996 16.513 23.272 1.00 87.31 915 GLU A O 1
ATOM 7347 N N . ASN A 1 916 ? 51.341 15.194 22.528 1.00 82.19 916 ASN A N 1
ATOM 7348 C CA . ASN A 1 916 ? 52.168 14.011 22.243 1.00 82.19 916 ASN A CA 1
ATOM 7349 C C . ASN A 1 916 ? 52.441 13.798 20.743 1.00 82.19 916 ASN A C 1
ATOM 7351 O O . ASN A 1 916 ? 52.719 12.674 20.319 1.00 82.19 916 ASN A O 1
ATOM 7355 N N . SER A 1 917 ? 52.305 14.838 19.917 1.00 86.25 917 SER A N 1
ATOM 7356 C CA . SER A 1 917 ? 52.567 14.728 18.482 1.00 86.25 917 SER A CA 1
ATOM 7357 C C . SER A 1 917 ? 54.059 14.838 18.163 1.00 86.25 917 SER A C 1
ATOM 7359 O O . SER A 1 917 ? 54.766 15.718 18.649 1.00 86.25 917 SER A O 1
ATOM 7361 N N . ASP A 1 918 ? 54.553 13.930 17.324 1.00 90.31 918 ASP A N 1
ATOM 7362 C CA . ASP A 1 918 ? 55.931 13.925 16.846 1.00 90.31 918 ASP A CA 1
ATOM 7363 C C . ASP A 1 918 ? 55.990 13.819 15.312 1.00 90.31 918 ASP A C 1
ATOM 7365 O O . ASP A 1 918 ? 55.010 13.508 14.624 1.00 90.31 918 ASP A O 1
ATOM 7369 N N . GLY A 1 919 ? 57.169 14.098 14.746 1.00 89.19 919 GLY A N 1
ATOM 7370 C CA . GLY A 1 919 ? 57.368 14.049 13.296 1.00 89.19 919 GLY A CA 1
ATOM 7371 C C . GLY A 1 919 ? 57.128 12.654 12.704 1.00 89.19 919 GLY A C 1
ATOM 7372 O O . GLY A 1 919 ? 56.595 12.541 11.600 1.00 89.19 919 GLY A O 1
ATOM 7373 N N . GLY A 1 920 ? 57.467 11.591 13.443 1.00 91.75 920 GLY A N 1
ATOM 7374 C CA . GLY A 1 920 ? 57.235 10.208 13.023 1.00 91.75 920 GLY A CA 1
ATOM 7375 C C . GLY A 1 920 ? 55.747 9.869 12.928 1.00 91.75 920 GLY A C 1
ATOM 7376 O O . GLY A 1 920 ? 55.290 9.360 11.900 1.00 91.75 920 GLY A O 1
ATOM 7377 N N . GLY A 1 921 ? 54.970 10.215 13.956 1.00 92.06 921 GLY A N 1
ATOM 7378 C CA . GLY A 1 921 ? 53.521 10.049 13.982 1.00 92.06 921 GLY A CA 1
ATOM 7379 C C . GLY A 1 921 ? 52.818 10.831 12.874 1.00 92.06 921 GLY A C 1
ATOM 7380 O O . GLY A 1 921 ? 51.918 10.291 12.225 1.00 92.06 921 GLY A O 1
ATOM 7381 N N . LEU A 1 922 ? 53.277 12.053 12.576 1.00 93.81 922 LEU A N 1
ATOM 7382 C CA . LEU A 1 922 ? 52.738 12.842 11.465 1.00 93.81 922 LEU A CA 1
ATOM 7383 C C . LEU A 1 922 ? 52.949 12.138 10.116 1.00 93.81 922 LEU A C 1
ATOM 7385 O O . LEU A 1 922 ? 52.020 12.068 9.312 1.00 93.81 922 LEU A O 1
ATOM 7389 N N . VAL A 1 923 ? 54.133 11.570 9.865 1.00 95.00 923 VAL A N 1
ATOM 7390 C CA . VAL A 1 923 ? 54.408 10.819 8.625 1.00 95.00 923 VAL A CA 1
ATOM 7391 C C . VAL A 1 923 ? 53.497 9.596 8.507 1.00 95.00 923 VAL A C 1
ATOM 7393 O O . VAL A 1 923 ? 52.900 9.382 7.450 1.00 95.00 923 VAL A O 1
ATOM 7396 N N . ILE A 1 924 ? 53.329 8.822 9.583 1.00 95.00 924 ILE A N 1
ATOM 7397 C CA . ILE A 1 924 ? 52.420 7.663 9.602 1.00 95.00 924 ILE A CA 1
ATOM 7398 C C . ILE A 1 924 ? 50.983 8.106 9.306 1.00 95.00 924 ILE A C 1
ATOM 7400 O O . ILE A 1 924 ? 50.292 7.480 8.497 1.00 95.00 924 ILE A O 1
ATOM 7404 N N . PHE A 1 925 ? 50.538 9.207 9.912 1.00 94.88 925 PHE A N 1
ATOM 7405 C CA . PHE A 1 925 ? 49.202 9.740 9.682 1.00 94.88 925 PHE A CA 1
ATOM 7406 C C . PHE A 1 925 ? 49.004 10.203 8.231 1.00 94.88 925 PHE A C 1
ATOM 7408 O O . PHE A 1 925 ? 47.991 9.868 7.615 1.00 94.88 925 PHE A O 1
ATOM 7415 N N . LEU A 1 926 ? 49.984 10.887 7.635 1.00 94.88 926 LEU A N 1
ATOM 7416 C CA . LEU A 1 926 ? 49.939 11.295 6.226 1.00 94.88 926 LEU A CA 1
ATOM 7417 C C . LEU A 1 926 ? 49.918 10.089 5.270 1.00 94.88 926 LEU A C 1
ATOM 7419 O O . LEU A 1 926 ? 49.168 10.097 4.289 1.00 94.88 926 LEU A O 1
ATOM 7423 N N . LEU A 1 927 ? 50.674 9.027 5.567 1.00 94.88 927 LEU A N 1
ATOM 7424 C CA . LEU A 1 927 ? 50.626 7.769 4.811 1.00 94.88 927 LEU A CA 1
ATOM 7425 C C . LEU A 1 927 ? 49.252 7.098 4.919 1.00 94.88 927 LEU A C 1
ATOM 7427 O O . LEU A 1 927 ? 48.707 6.640 3.911 1.00 94.88 927 LEU A O 1
ATOM 7431 N N . PHE A 1 928 ? 48.653 7.093 6.112 1.00 94.56 928 PHE A N 1
ATOM 7432 C CA . PHE A 1 928 ? 47.288 6.612 6.314 1.00 94.56 928 PHE A CA 1
ATOM 7433 C C . PHE A 1 928 ? 46.281 7.433 5.496 1.00 94.56 928 PHE A C 1
ATOM 7435 O O . PHE A 1 928 ? 45.471 6.863 4.762 1.00 94.56 928 PHE A O 1
ATOM 7442 N N . MET A 1 929 ? 46.366 8.767 5.535 1.00 93.25 929 MET A N 1
ATOM 7443 C CA . MET A 1 929 ? 45.520 9.659 4.733 1.00 93.25 929 MET A CA 1
ATOM 7444 C C . MET A 1 929 ? 45.644 9.366 3.236 1.00 93.25 929 MET A C 1
ATOM 7446 O O . MET A 1 929 ? 44.625 9.262 2.548 1.00 93.25 929 MET A O 1
ATOM 7450 N N . PHE A 1 930 ? 46.867 9.187 2.732 1.00 92.31 930 PHE A N 1
ATOM 7451 C CA . PHE A 1 930 ? 47.105 8.796 1.344 1.00 92.31 930 PHE A CA 1
ATOM 7452 C C . PHE A 1 930 ? 46.434 7.455 1.026 1.00 92.31 930 PHE A C 1
ATOM 7454 O O . PHE A 1 930 ? 45.627 7.376 0.097 1.00 92.31 930 PHE A O 1
ATOM 7461 N N . TRP A 1 931 ? 46.662 6.430 1.849 1.00 92.56 931 TRP A N 1
ATOM 7462 C CA . TRP A 1 931 ? 46.048 5.111 1.686 1.00 92.56 931 TRP A CA 1
ATOM 7463 C C . TRP A 1 931 ? 44.512 5.175 1.641 1.00 92.56 931 TRP A C 1
ATOM 7465 O O . TRP A 1 931 ? 43.896 4.581 0.751 1.00 92.56 931 TRP A O 1
ATOM 7475 N N . THR A 1 932 ? 43.876 5.974 2.510 1.00 91.62 932 THR A N 1
ATOM 7476 C CA . THR A 1 932 ? 42.407 6.128 2.516 1.00 91.62 932 THR A CA 1
ATOM 7477 C C . THR A 1 932 ? 41.839 6.717 1.219 1.00 91.62 932 THR A C 1
ATOM 7479 O O . THR A 1 932 ? 40.690 6.433 0.862 1.00 91.62 932 THR A O 1
ATOM 7482 N N . LYS A 1 933 ? 42.623 7.527 0.494 1.00 89.19 933 LYS A N 1
ATOM 7483 C CA . LYS A 1 933 ? 42.230 8.100 -0.804 1.00 89.19 933 LYS A CA 1
ATOM 7484 C C . LYS A 1 933 ? 42.429 7.106 -1.954 1.00 89.19 933 LYS A C 1
ATOM 7486 O O . LYS A 1 933 ? 41.703 7.193 -2.942 1.00 89.19 933 LYS A O 1
ATOM 7491 N N . VAL A 1 934 ? 43.357 6.157 -1.813 1.00 90.06 934 VAL A N 1
ATOM 7492 C CA . VAL A 1 934 ? 43.734 5.193 -2.861 1.00 90.06 934 VAL A CA 1
ATOM 7493 C C . VAL A 1 934 ? 42.929 3.893 -2.796 1.00 90.06 934 VAL A C 1
ATOM 7495 O O . VAL A 1 934 ? 42.573 3.348 -3.837 1.00 90.06 934 VAL A O 1
ATOM 7498 N N . ILE A 1 935 ? 42.563 3.401 -1.608 1.00 89.25 935 ILE A N 1
ATOM 7499 C CA . ILE A 1 935 ? 41.902 2.088 -1.462 1.00 89.25 935 ILE A CA 1
ATOM 7500 C C . ILE A 1 935 ? 40.641 1.920 -2.333 1.00 89.25 935 ILE A C 1
ATOM 7502 O O . ILE A 1 935 ? 40.423 0.864 -2.921 1.00 89.25 935 ILE A O 1
ATOM 7506 N N . LYS A 1 936 ? 39.837 2.979 -2.484 1.00 87.75 936 LYS A N 1
ATOM 7507 C CA . LYS A 1 936 ? 38.567 2.947 -3.236 1.00 87.75 936 LYS A CA 1
ATOM 7508 C C . LYS A 1 936 ? 38.751 2.813 -4.754 1.00 87.75 936 LYS A C 1
ATOM 7510 O O . LYS A 1 936 ? 37.802 2.464 -5.453 1.00 87.75 936 LYS A O 1
ATOM 7515 N N . ILE A 1 937 ? 39.947 3.114 -5.260 1.00 90.56 937 ILE A N 1
ATOM 7516 C CA . ILE A 1 937 ? 40.282 3.114 -6.692 1.00 90.56 937 ILE A CA 1
ATOM 7517 C C . ILE A 1 937 ? 41.203 1.954 -7.085 1.00 90.56 937 ILE A C 1
ATOM 7519 O O . ILE A 1 937 ? 41.542 1.813 -8.253 1.00 90.56 937 ILE A O 1
ATOM 7523 N N . VAL A 1 938 ? 41.544 1.063 -6.147 1.00 90.62 938 VAL A N 1
ATOM 7524 C CA . VAL A 1 938 ? 42.317 -0.161 -6.426 1.00 90.62 938 VAL A CA 1
ATOM 7525 C C . VAL A 1 938 ? 41.751 -0.975 -7.602 1.00 90.62 938 VAL A C 1
ATOM 7527 O O . VAL A 1 938 ? 42.551 -1.387 -8.441 1.00 90.62 938 VAL A O 1
ATOM 7530 N N . PRO A 1 939 ? 40.421 -1.168 -7.756 1.00 90.19 939 PRO A N 1
ATOM 7531 C CA . PRO A 1 939 ? 39.886 -1.900 -8.906 1.00 90.19 939 PRO A CA 1
ATOM 7532 C C . PRO A 1 939 ? 40.262 -1.299 -10.268 1.00 90.19 939 PRO A C 1
ATOM 7534 O O . PRO A 1 939 ? 40.426 -2.052 -11.223 1.00 90.19 939 PRO A O 1
ATOM 7537 N N . HIS A 1 940 ? 40.452 0.024 -10.354 1.00 92.56 940 HIS A N 1
ATOM 7538 C CA . HIS A 1 940 ? 40.926 0.684 -11.575 1.00 92.56 940 HIS A CA 1
ATOM 7539 C C . HIS A 1 940 ? 42.353 0.250 -11.909 1.00 92.56 940 HIS A C 1
ATOM 7541 O O . HIS A 1 940 ? 42.635 -0.145 -13.033 1.00 92.56 940 HIS A O 1
ATOM 7547 N N . PHE A 1 941 ? 43.251 0.254 -10.922 1.00 92.75 941 PHE A N 1
ATOM 7548 C CA . PHE A 1 941 ? 44.650 -0.127 -11.133 1.00 92.75 941 PHE A CA 1
ATOM 7549 C C . PHE A 1 941 ? 44.842 -1.615 -11.412 1.00 92.75 941 PHE A C 1
ATOM 7551 O O . PHE A 1 941 ? 45.795 -1.979 -12.090 1.00 92.75 941 PHE A O 1
ATOM 7558 N N . LEU A 1 942 ? 43.941 -2.475 -10.937 1.00 90.88 942 LEU A N 1
ATOM 7559 C CA . LEU A 1 942 ? 43.959 -3.891 -11.309 1.00 90.88 942 LEU A CA 1
ATOM 7560 C C . LEU A 1 942 ? 43.651 -4.101 -12.801 1.00 90.88 942 LEU A C 1
ATOM 7562 O O . LEU A 1 942 ? 44.138 -5.062 -13.386 1.00 90.88 942 LEU A O 1
ATOM 7566 N N . GLN A 1 943 ? 42.871 -3.206 -13.416 1.00 89.88 943 GLN A N 1
ATOM 7567 C CA . GLN A 1 943 ? 42.534 -3.249 -14.845 1.00 89.88 943 GLN A CA 1
ATOM 7568 C C . GLN A 1 943 ? 43.534 -2.462 -15.701 1.00 89.88 943 GLN A C 1
ATOM 7570 O O . GLN A 1 943 ? 43.898 -2.890 -16.795 1.00 89.88 943 GLN A O 1
ATOM 7575 N N . HIS A 1 944 ? 44.016 -1.331 -15.184 1.00 93.25 944 HIS A N 1
ATOM 7576 C CA . HIS A 1 944 ? 44.957 -0.437 -15.854 1.00 93.25 944 HIS A CA 1
ATOM 7577 C C . HIS A 1 944 ? 46.164 -0.128 -14.952 1.00 93.25 944 HIS A C 1
ATOM 7579 O O . HIS A 1 944 ? 46.282 0.988 -14.436 1.00 93.25 944 HIS A O 1
ATOM 7585 N N . PRO A 1 945 ? 47.096 -1.082 -14.755 1.00 92.19 945 PRO A N 1
ATOM 7586 C CA . PRO A 1 945 ? 48.257 -0.873 -13.886 1.00 92.19 945 PRO A CA 1
ATOM 7587 C C . PRO A 1 945 ? 49.134 0.317 -14.301 1.00 92.19 945 PRO A C 1
ATOM 7589 O O . PRO A 1 945 ? 49.730 0.973 -13.449 1.00 92.19 945 PRO A O 1
ATOM 7592 N N . SER A 1 946 ? 49.178 0.637 -15.601 1.00 92.19 946 SER A N 1
ATOM 7593 C CA . SER A 1 946 ? 49.950 1.762 -16.143 1.00 92.19 946 SER A CA 1
ATOM 7594 C C . SER A 1 946 ? 49.464 3.137 -15.671 1.00 92.19 946 SER A C 1
ATOM 7596 O O . SER A 1 946 ? 50.232 4.094 -15.730 1.00 92.19 946 SER A O 1
ATOM 7598 N N . ASP A 1 947 ? 48.236 3.253 -15.154 1.00 93.62 947 ASP A N 1
ATOM 7599 C CA . ASP A 1 947 ? 47.702 4.504 -14.603 1.00 93.62 947 ASP A CA 1
ATOM 7600 C C . ASP A 1 947 ? 48.177 4.790 -13.166 1.00 93.62 947 ASP A C 1
ATOM 7602 O O . ASP A 1 947 ? 47.928 5.884 -12.660 1.00 93.62 947 ASP A O 1
ATOM 7606 N N . PHE A 1 948 ? 48.859 3.857 -12.483 1.00 92.00 948 PHE A N 1
ATOM 7607 C CA . PHE A 1 948 ? 49.284 4.042 -11.084 1.00 92.00 948 PHE A CA 1
ATOM 7608 C C . PHE A 1 948 ? 50.018 5.371 -10.817 1.00 92.00 948 PHE A C 1
ATOM 7610 O O . PHE A 1 948 ? 49.673 6.042 -9.842 1.00 92.00 948 PHE A O 1
ATOM 7617 N N . PRO A 1 949 ? 50.947 5.840 -11.676 1.00 91.62 949 PRO A N 1
ATOM 7618 C CA . PRO A 1 949 ? 51.613 7.126 -11.469 1.00 91.62 949 PRO A CA 1
ATOM 7619 C C . PRO A 1 949 ? 50.656 8.338 -11.458 1.00 91.62 949 PRO A C 1
ATOM 7621 O O . PRO A 1 949 ? 50.930 9.334 -10.789 1.00 91.62 949 PRO A O 1
ATOM 7624 N N . LEU A 1 950 ? 49.497 8.246 -12.125 1.00 93.06 950 LEU A N 1
ATOM 7625 C CA . LEU A 1 950 ? 48.480 9.306 -12.163 1.00 93.06 950 LEU A CA 1
ATOM 7626 C C . LEU A 1 950 ? 47.695 9.433 -10.844 1.00 93.06 950 LEU A C 1
ATOM 7628 O O . LEU A 1 950 ? 46.924 10.381 -10.674 1.00 93.06 950 LEU A O 1
ATOM 7632 N N . VAL A 1 951 ? 47.898 8.534 -9.871 1.00 92.44 951 VAL A N 1
ATOM 7633 C CA . VAL A 1 951 ? 47.235 8.580 -8.553 1.00 92.44 951 VAL A CA 1
ATOM 7634 C C . VAL A 1 951 ? 47.437 9.916 -7.831 1.00 92.44 951 VAL A C 1
ATOM 7636 O O . VAL A 1 951 ? 46.535 10.391 -7.138 1.00 92.44 951 VAL A O 1
ATOM 7639 N N . ILE A 1 952 ? 48.582 10.572 -8.044 1.00 91.81 952 ILE A N 1
ATOM 7640 C CA . ILE A 1 952 ? 48.877 11.898 -7.486 1.00 91.81 952 ILE A CA 1
ATOM 7641 C C . ILE A 1 952 ? 47.859 12.924 -8.000 1.00 91.81 952 ILE A C 1
ATOM 7643 O O . ILE A 1 952 ? 47.295 13.683 -7.209 1.00 91.81 952 ILE A O 1
ATOM 7647 N N . CYS A 1 953 ? 47.540 12.895 -9.299 1.00 93.06 953 CYS A N 1
ATOM 7648 C CA . CYS A 1 953 ? 46.528 13.763 -9.901 1.00 93.06 953 CYS A CA 1
ATOM 7649 C C . CYS A 1 953 ? 45.143 13.518 -9.289 1.00 93.06 953 CYS A C 1
ATOM 7651 O O . CYS A 1 953 ? 44.413 14.472 -9.027 1.00 93.06 953 CYS A O 1
ATOM 7653 N N . GLN A 1 954 ? 44.795 12.263 -8.986 1.00 92.75 954 GLN A N 1
ATOM 7654 C CA . GLN A 1 954 ? 43.531 11.931 -8.320 1.00 92.75 954 GLN A CA 1
ATOM 7655 C C . GLN A 1 954 ? 43.464 12.469 -6.882 1.00 92.75 954 GLN A C 1
ATOM 7657 O O . GLN A 1 954 ? 42.408 12.939 -6.445 1.00 92.75 954 GLN A O 1
ATOM 7662 N N . VAL A 1 955 ? 44.571 12.415 -6.136 1.00 92.25 955 VAL A N 1
ATOM 7663 C CA . VAL A 1 955 ? 44.650 12.971 -4.775 1.00 92.25 955 VAL A CA 1
ATOM 7664 C C . VAL A 1 955 ? 44.499 14.490 -4.808 1.00 92.25 955 VAL A C 1
ATOM 7666 O O . VAL A 1 955 ? 43.676 15.026 -4.061 1.00 92.25 955 VAL A O 1
ATOM 7669 N N . VAL A 1 956 ? 45.220 15.169 -5.706 1.00 93.44 956 VAL A N 1
ATOM 7670 C CA . VAL A 1 956 ? 45.108 16.623 -5.924 1.00 93.44 956 VAL A CA 1
ATOM 7671 C C . VAL A 1 956 ? 43.683 16.999 -6.323 1.00 93.44 956 VAL A C 1
ATOM 7673 O O . VAL A 1 956 ? 43.088 17.901 -5.730 1.00 93.44 956 VAL A O 1
ATOM 7676 N N . PHE A 1 957 ? 43.086 16.255 -7.255 1.00 93.88 957 PHE A N 1
ATOM 7677 C CA . PHE A 1 957 ? 41.704 16.465 -7.668 1.00 93.88 957 PHE A CA 1
ATOM 7678 C C . PHE A 1 957 ? 40.721 16.342 -6.498 1.00 93.88 957 PHE A C 1
ATOM 7680 O O . PHE A 1 957 ? 39.744 17.083 -6.443 1.00 93.88 957 PHE A O 1
ATOM 7687 N N . GLY A 1 958 ? 40.985 15.475 -5.516 1.00 92.12 958 GLY A N 1
ATOM 7688 C CA . GLY A 1 958 ? 40.184 15.393 -4.293 1.00 92.12 958 GLY A CA 1
ATOM 7689 C C . GLY A 1 958 ? 40.063 16.730 -3.547 1.00 92.12 958 GLY A C 1
ATOM 7690 O O . GLY A 1 958 ? 38.996 17.021 -3.007 1.00 92.12 958 GLY A O 1
ATOM 7691 N N . TYR A 1 959 ? 41.115 17.553 -3.556 1.00 93.69 959 TYR A N 1
ATOM 7692 C CA . TYR A 1 959 ? 41.106 18.904 -2.984 1.00 93.69 959 TYR A CA 1
ATOM 7693 C C . TYR A 1 959 ? 40.469 19.927 -3.925 1.00 93.69 959 TYR A C 1
ATOM 7695 O O . TYR A 1 959 ? 39.650 20.727 -3.478 1.00 93.69 959 TYR A O 1
ATOM 7703 N N . VAL A 1 960 ? 40.760 19.859 -5.229 1.00 93.25 960 VAL A N 1
ATOM 7704 C CA . VAL A 1 960 ? 40.107 20.705 -6.249 1.00 93.25 960 VAL A CA 1
ATOM 7705 C C . VAL A 1 960 ? 38.585 20.540 -6.199 1.00 93.25 960 VAL A C 1
ATOM 7707 O O . VAL A 1 960 ? 37.835 21.515 -6.215 1.00 93.25 960 VAL A O 1
ATOM 7710 N N . HIS A 1 961 ? 38.112 19.306 -6.045 1.00 93.62 961 HIS A N 1
ATOM 7711 C CA . HIS A 1 961 ? 36.696 18.987 -5.944 1.00 93.62 961 HIS A CA 1
ATOM 7712 C C . HIS A 1 961 ? 36.031 19.614 -4.706 1.00 93.62 961 HIS A C 1
ATOM 7714 O O . HIS A 1 961 ? 34.836 19.896 -4.750 1.00 93.62 961 HIS A O 1
ATOM 7720 N N . SER A 1 962 ? 36.767 19.909 -3.624 1.00 94.56 962 SER A N 1
ATOM 7721 C CA . SER A 1 962 ? 36.214 20.687 -2.504 1.00 94.56 962 SER A CA 1
ATOM 7722 C C . SER A 1 962 ? 35.789 22.088 -2.930 1.00 94.56 962 SER A C 1
ATOM 7724 O O . SER A 1 962 ? 34.733 22.542 -2.500 1.00 94.56 962 SER A O 1
ATOM 7726 N N . PHE A 1 963 ? 36.560 22.753 -3.791 1.00 94.56 963 PHE A N 1
ATOM 7727 C CA . PHE A 1 963 ? 36.191 24.069 -4.316 1.00 94.56 963 PHE A CA 1
ATOM 7728 C C . PHE A 1 963 ? 34.969 23.983 -5.229 1.00 94.56 963 PHE A C 1
ATOM 7730 O O . PHE A 1 963 ? 34.074 24.815 -5.119 1.00 94.56 963 PHE A O 1
ATOM 7737 N N . ILE A 1 964 ? 34.869 22.931 -6.053 1.00 94.12 964 ILE A N 1
ATOM 7738 C CA . ILE A 1 964 ? 33.664 22.670 -6.859 1.00 94.12 964 ILE A CA 1
ATOM 7739 C C . ILE A 1 964 ? 32.442 22.501 -5.948 1.00 94.12 964 ILE A C 1
ATOM 7741 O O . ILE A 1 964 ? 31.400 23.094 -6.210 1.00 94.12 964 ILE A O 1
ATOM 7745 N N . LYS A 1 965 ? 32.564 21.746 -4.847 1.00 94.94 965 LYS A N 1
ATOM 7746 C CA . LYS A 1 965 ? 31.475 21.580 -3.872 1.00 94.94 965 LYS A CA 1
ATOM 7747 C C . LYS A 1 965 ? 31.111 22.883 -3.156 1.00 94.94 965 LYS A C 1
ATOM 7749 O O . LYS A 1 965 ? 29.931 23.121 -2.936 1.00 94.94 965 LYS A O 1
ATOM 7754 N N . LEU A 1 966 ? 32.089 23.713 -2.787 1.00 93.44 966 LEU A N 1
ATOM 7755 C CA . LEU A 1 966 ? 31.832 25.018 -2.162 1.00 93.44 966 LEU A CA 1
ATOM 7756 C C . LEU A 1 966 ? 31.104 25.952 -3.132 1.00 93.44 966 LEU A C 1
ATOM 7758 O O . LEU A 1 966 ? 30.114 26.574 -2.761 1.00 93.44 966 LEU A O 1
ATOM 7762 N N . TRP A 1 967 ? 31.542 25.984 -4.391 1.00 94.69 967 TRP A N 1
ATOM 7763 C CA . TRP A 1 967 ? 30.860 26.737 -5.438 1.00 94.69 967 TRP A CA 1
ATOM 7764 C C . TRP A 1 967 ? 29.446 26.207 -5.695 1.00 94.69 967 TRP A C 1
ATOM 7766 O O . TRP A 1 967 ? 28.504 26.983 -5.831 1.00 94.69 967 TRP A O 1
ATOM 7776 N N . ALA A 1 968 ? 29.262 24.884 -5.697 1.00 94.62 968 ALA A N 1
ATOM 7777 C CA . ALA A 1 968 ? 27.949 24.260 -5.810 1.00 94.62 968 ALA A CA 1
ATOM 7778 C C . ALA A 1 968 ? 27.020 24.648 -4.652 1.00 94.62 968 ALA A C 1
ATOM 7780 O O . ALA A 1 968 ? 25.853 24.934 -4.897 1.00 94.62 968 ALA A O 1
ATOM 7781 N N . LEU A 1 969 ? 27.527 24.706 -3.415 1.00 92.75 969 LEU A N 1
ATOM 7782 C CA . LEU A 1 969 ? 26.757 25.105 -2.232 1.00 92.75 969 LEU A CA 1
ATOM 7783 C C . LEU A 1 969 ? 26.201 26.528 -2.356 1.00 92.75 969 LEU A C 1
ATOM 7785 O O . LEU A 1 969 ? 25.082 26.773 -1.925 1.00 92.75 969 LEU A O 1
ATOM 7789 N N . VAL A 1 970 ? 26.949 27.452 -2.959 1.00 93.06 970 VAL A N 1
ATOM 7790 C CA . VAL A 1 970 ? 26.511 28.844 -3.171 1.00 93.06 970 VAL A CA 1
ATOM 7791 C C . VAL A 1 970 ? 25.926 29.081 -4.560 1.00 93.06 970 VAL A C 1
ATOM 7793 O O . VAL A 1 970 ? 25.741 30.222 -4.943 1.00 93.06 970 VAL A O 1
ATOM 7796 N N . THR A 1 971 ? 25.664 28.035 -5.345 1.00 92.81 971 THR A N 1
ATOM 7797 C CA . THR A 1 971 ? 24.994 28.147 -6.655 1.00 92.81 971 THR A CA 1
ATOM 7798 C C . THR A 1 971 ? 23.958 27.043 -6.867 1.00 92.81 971 THR A C 1
ATOM 7800 O O . THR A 1 971 ? 23.546 26.764 -7.990 1.00 92.81 971 THR A O 1
ATOM 7803 N N . PHE A 1 972 ? 23.518 26.375 -5.799 1.00 90.81 972 PHE A N 1
ATOM 7804 C CA . PHE A 1 972 ? 22.614 25.230 -5.895 1.00 90.81 972 PHE A CA 1
ATOM 7805 C C . PHE A 1 972 ? 21.227 25.603 -6.436 1.00 90.81 972 PHE A C 1
ATOM 7807 O O . PHE A 1 972 ? 20.503 24.712 -6.860 1.00 90.81 972 PHE A O 1
ATOM 7814 N N . TRP A 1 973 ? 20.845 26.879 -6.476 1.00 86.31 973 TRP A N 1
ATOM 7815 C CA . TRP A 1 973 ? 19.591 27.326 -7.096 1.00 86.31 973 TRP A CA 1
ATOM 7816 C C . TRP A 1 973 ? 19.623 27.335 -8.633 1.00 86.31 973 TRP A C 1
ATOM 7818 O O . TRP A 1 973 ? 18.565 27.388 -9.248 1.00 86.31 973 TRP A O 1
ATOM 7828 N N . ASP A 1 974 ? 20.805 27.272 -9.255 1.00 85.06 974 ASP A N 1
ATOM 7829 C CA . ASP A 1 974 ? 20.979 27.321 -10.714 1.00 85.06 974 ASP A CA 1
ATOM 7830 C C . ASP A 1 974 ? 20.498 26.018 -11.376 1.00 85.06 974 ASP A C 1
ATOM 7832 O O . ASP A 1 974 ? 21.198 24.999 -11.369 1.00 85.06 974 ASP A O 1
ATOM 7836 N N . CYS A 1 975 ? 19.274 26.044 -11.899 1.00 77.69 975 CYS A N 1
ATOM 7837 C CA . CYS A 1 975 ? 18.569 24.877 -12.427 1.00 77.69 975 CYS A CA 1
ATOM 7838 C C . CYS A 1 975 ? 18.878 24.577 -13.898 1.00 77.69 975 CYS A C 1
ATOM 7840 O O . CYS A 1 975 ? 18.327 23.607 -14.422 1.00 77.69 975 CYS A O 1
ATOM 7842 N N . ASP A 1 976 ? 19.746 25.356 -14.543 1.00 67.69 976 ASP A N 1
ATOM 7843 C CA . ASP A 1 976 ? 19.994 25.210 -15.969 1.00 67.69 976 ASP A CA 1
ATOM 7844 C C . ASP A 1 976 ? 20.747 23.915 -16.273 1.00 67.69 976 ASP A C 1
ATOM 7846 O O . ASP A 1 976 ? 21.581 23.413 -15.503 1.00 67.69 976 ASP A O 1
ATOM 7850 N N . TRP A 1 977 ? 20.446 23.349 -17.439 1.00 57.31 977 TRP A N 1
ATOM 7851 C CA . TRP A 1 977 ? 21.129 22.165 -17.931 1.00 57.31 977 TRP A CA 1
ATOM 7852 C C . TRP A 1 977 ? 22.488 22.570 -18.514 1.00 57.31 977 TRP A C 1
ATOM 7854 O O . TRP A 1 977 ? 22.650 22.782 -19.713 1.00 57.31 977 TRP A O 1
ATOM 7864 N N . SER A 1 978 ? 23.481 22.736 -17.639 1.00 51.16 978 SER A N 1
ATOM 7865 C CA . SER A 1 978 ? 24.823 23.156 -18.042 1.00 51.16 978 SER A CA 1
ATOM 7866 C C . SER A 1 978 ? 25.488 22.130 -18.974 1.00 51.16 978 SER A C 1
ATOM 7868 O O . SER A 1 978 ? 25.621 20.948 -18.640 1.00 51.16 978 SER A O 1
ATOM 7870 N N . GLY A 1 979 ? 25.935 22.595 -20.147 1.00 46.84 979 GLY A N 1
ATOM 7871 C CA . GLY A 1 979 ? 26.767 21.825 -21.083 1.00 46.84 979 GLY A CA 1
ATOM 7872 C C . GLY A 1 979 ? 26.148 21.486 -22.446 1.00 46.84 979 GLY A C 1
ATOM 7873 O O . GLY A 1 979 ? 26.839 20.857 -23.251 1.00 46.84 979 GLY A O 1
ATOM 7874 N N . ARG A 1 980 ? 24.902 21.889 -22.738 1.00 53.62 980 ARG A N 1
ATOM 7875 C CA . ARG A 1 980 ? 24.295 21.800 -24.083 1.00 53.62 980 ARG A CA 1
ATOM 7876 C C . ARG A 1 980 ? 23.513 23.084 -24.390 1.00 53.62 980 ARG A C 1
ATOM 7878 O O . ARG A 1 980 ? 22.771 23.554 -23.534 1.00 53.62 980 ARG A O 1
ATOM 7885 N N . ASN A 1 981 ? 23.695 23.662 -25.580 1.00 50.28 981 ASN A N 1
ATOM 7886 C CA . ASN A 1 981 ? 22.951 24.850 -26.001 1.00 50.28 981 ASN A CA 1
ATOM 7887 C C . ASN A 1 981 ? 21.556 24.425 -26.477 1.00 50.28 981 ASN A C 1
ATOM 7889 O O . ASN A 1 981 ? 21.353 24.120 -27.646 1.00 50.28 981 ASN A O 1
ATOM 7893 N N . LEU A 1 982 ? 20.600 24.351 -25.551 1.00 55.94 982 LEU A N 1
ATOM 7894 C CA . LEU A 1 982 ? 19.230 23.931 -25.862 1.00 55.94 982 LEU A CA 1
ATOM 7895 C C . LEU A 1 982 ? 18.534 24.868 -26.869 1.00 55.94 982 LEU A C 1
ATOM 7897 O O . LEU A 1 982 ? 17.608 24.433 -27.541 1.00 55.94 982 LEU A O 1
ATOM 7901 N N . ASN A 1 983 ? 19.024 26.106 -27.020 1.00 52.25 983 ASN A N 1
ATOM 7902 C CA . ASN A 1 983 ? 18.500 27.096 -27.966 1.00 52.25 983 ASN A CA 1
ATOM 7903 C C . ASN A 1 983 ? 18.965 26.866 -29.417 1.00 52.25 983 ASN A C 1
ATOM 7905 O O . ASN A 1 983 ? 18.403 27.464 -30.328 1.00 52.25 983 ASN A O 1
ATOM 7909 N N . GLU A 1 984 ? 19.990 26.035 -29.647 1.00 54.47 984 GLU A N 1
ATOM 7910 C CA . GLU A 1 984 ? 20.440 25.650 -30.999 1.00 54.47 984 GLU A CA 1
ATOM 7911 C C . GLU A 1 984 ? 19.606 24.503 -31.592 1.00 54.47 984 GLU A C 1
ATOM 7913 O O . GLU A 1 984 ? 19.714 24.209 -32.782 1.00 54.47 984 GLU A O 1
ATOM 7918 N N . VAL A 1 985 ? 18.765 23.850 -30.782 1.00 58.53 985 VAL A N 1
ATOM 7919 C CA . VAL A 1 985 ? 17.944 22.718 -31.214 1.00 58.53 985 VAL A CA 1
ATOM 7920 C C . VAL A 1 985 ? 16.638 23.252 -31.813 1.00 58.53 985 VAL A C 1
ATOM 7922 O O . VAL A 1 985 ? 15.822 23.844 -31.114 1.00 58.53 985 VAL A O 1
ATOM 7925 N N . ASN A 1 986 ? 16.495 23.096 -33.131 1.00 54.41 986 ASN A N 1
ATOM 7926 C CA . ASN A 1 986 ? 15.552 23.818 -33.992 1.00 54.41 986 ASN A CA 1
ATOM 7927 C C . ASN A 1 986 ? 14.070 23.746 -33.518 1.00 54.41 986 ASN A C 1
ATOM 7929 O O . ASN A 1 986 ? 13.469 22.668 -33.566 1.00 54.41 986 ASN A O 1
ATOM 7933 N N . PRO A 1 987 ? 13.459 24.868 -33.085 1.00 52.59 987 PRO A N 1
ATOM 7934 C CA . PRO A 1 987 ? 12.121 24.910 -32.502 1.00 52.59 987 PRO A CA 1
ATOM 7935 C C . PRO A 1 987 ? 11.027 25.107 -33.568 1.00 52.59 987 PRO A C 1
ATOM 7937 O O . PRO A 1 987 ? 10.402 26.164 -33.653 1.00 52.59 987 PRO A O 1
ATOM 7940 N N . GLU A 1 988 ? 10.733 24.097 -34.386 1.00 53.19 988 GLU A N 1
ATOM 7941 C CA . GLU A 1 988 ? 9.462 24.104 -35.130 1.00 53.19 988 GLU A CA 1
ATOM 7942 C C . GLU A 1 988 ? 8.318 23.769 -34.157 1.00 53.19 988 GLU A C 1
ATOM 7944 O O . GLU A 1 988 ? 8.051 22.612 -33.837 1.00 53.19 988 GLU A O 1
ATOM 7949 N N . HIS A 1 989 ? 7.694 24.807 -33.592 1.00 55.41 989 HIS A N 1
ATOM 7950 C CA . HIS A 1 989 ? 6.750 24.693 -32.470 1.00 55.41 989 HIS A CA 1
ATOM 7951 C C . HIS A 1 989 ? 5.275 24.508 -32.864 1.00 55.41 989 HIS A C 1
ATOM 7953 O O . HIS A 1 989 ? 4.456 24.179 -32.007 1.00 55.41 989 HIS A O 1
ATOM 7959 N N . VAL A 1 990 ? 4.903 24.699 -34.133 1.00 50.88 990 VAL A N 1
ATOM 7960 C CA . VAL A 1 990 ? 3.492 24.695 -34.556 1.00 50.88 990 VAL A CA 1
ATOM 7961 C C . VAL A 1 990 ? 3.186 23.443 -35.375 1.00 50.88 990 VAL A C 1
ATOM 7963 O O . VAL A 1 990 ? 3.605 23.333 -36.521 1.00 50.88 990 VAL A O 1
ATOM 7966 N N . GLY A 1 991 ? 2.430 22.509 -34.789 1.00 64.00 991 GLY A N 1
ATOM 7967 C CA . GLY A 1 991 ? 1.921 21.319 -35.487 1.00 64.00 991 GLY A CA 1
ATOM 7968 C C . GLY A 1 991 ? 2.816 20.074 -35.444 1.00 64.00 991 GLY A C 1
ATOM 7969 O O . GLY A 1 991 ? 2.572 19.151 -36.217 1.00 64.00 991 GLY A O 1
ATOM 7970 N N . LEU A 1 992 ? 3.825 20.017 -34.561 1.00 82.19 992 LEU A N 1
ATOM 7971 C CA . LEU A 1 992 ? 4.646 18.813 -34.385 1.00 82.19 992 LEU A CA 1
ATOM 7972 C C . LEU A 1 992 ? 3.777 17.635 -33.923 1.00 82.19 992 LEU A C 1
ATOM 7974 O O . LEU A 1 992 ? 3.193 17.672 -32.840 1.00 82.19 992 LEU A O 1
ATOM 7978 N N . ASP A 1 993 ? 3.734 16.575 -34.726 1.00 84.94 993 ASP A N 1
ATOM 7979 C CA . ASP A 1 993 ? 3.088 15.327 -34.339 1.00 84.94 993 ASP A CA 1
ATOM 7980 C C . ASP A 1 993 ? 3.935 14.581 -33.297 1.00 84.94 993 ASP A C 1
ATOM 7982 O O . ASP A 1 993 ? 5.074 14.188 -33.557 1.00 84.94 993 ASP A O 1
ATOM 7986 N N . THR A 1 994 ? 3.362 14.387 -32.113 1.00 90.31 994 THR A N 1
ATOM 7987 C CA . THR A 1 994 ? 3.998 13.713 -30.978 1.00 90.31 994 THR A CA 1
ATOM 7988 C C . THR A 1 994 ? 3.615 12.234 -30.876 1.00 90.31 994 THR A C 1
ATOM 7990 O O . THR A 1 994 ? 3.925 11.586 -29.877 1.00 90.31 994 THR A O 1
ATOM 7993 N N . SER A 1 995 ? 2.926 11.677 -31.873 1.00 91.94 995 SER A N 1
ATOM 7994 C CA . SER A 1 995 ? 2.643 10.245 -31.927 1.00 91.94 995 SER A CA 1
ATOM 7995 C C . SER A 1 995 ? 3.917 9.418 -32.139 1.00 91.94 995 SER A C 1
ATOM 7997 O O . SER A 1 995 ? 4.933 9.891 -32.658 1.00 91.94 995 SER A O 1
ATOM 7999 N N . PHE A 1 996 ? 3.865 8.162 -31.695 1.00 94.81 996 PHE A N 1
ATOM 8000 C CA . PHE A 1 996 ? 4.923 7.190 -31.937 1.00 94.81 996 PHE A CA 1
ATOM 8001 C C . PHE A 1 996 ? 4.777 6.576 -33.328 1.00 94.81 996 PHE A C 1
ATOM 8003 O O . PHE A 1 996 ? 3.699 6.128 -33.714 1.00 94.81 996 PHE A O 1
ATOM 8010 N N . TYR A 1 997 ? 5.894 6.507 -34.043 1.00 91.81 997 TYR A N 1
ATOM 8011 C CA . TYR A 1 997 ? 6.008 5.898 -35.360 1.00 91.81 997 TYR A CA 1
ATOM 8012 C C . TYR A 1 997 ? 6.838 4.629 -35.263 1.00 91.81 997 TYR A C 1
ATOM 8014 O O . TYR A 1 997 ? 7.949 4.663 -34.731 1.00 91.81 997 TYR A O 1
ATOM 8022 N N . GLU A 1 998 ? 6.318 3.538 -35.808 1.00 91.00 998 GLU A N 1
ATOM 8023 C CA . GLU A 1 998 ? 7.060 2.289 -35.943 1.00 91.00 998 GLU A CA 1
ATOM 8024 C C . GLU A 1 998 ? 8.087 2.392 -37.077 1.00 91.00 998 GLU A C 1
ATOM 8026 O O . GLU A 1 998 ? 7.830 3.007 -38.119 1.00 91.00 998 GLU A O 1
ATOM 8031 N N . VAL A 1 999 ? 9.286 1.872 -36.810 1.00 86.88 999 VAL A N 1
ATOM 8032 C CA . VAL A 1 999 ? 10.485 2.006 -37.651 1.00 86.88 999 VAL A CA 1
ATOM 8033 C C . VAL A 1 999 ? 10.546 0.954 -38.739 1.00 86.88 999 VAL A C 1
ATOM 8035 O O . VAL A 1 999 ? 10.514 -0.246 -38.394 1.00 86.88 999 VAL A O 1
#

Foldseek 3Di:
DDDDDPPDPPPPPPFFWDFFQDQAAAPVRHTDAFALWEWDADPPPRKIKIKHAGADQVQRFLQAIWIWIGPFVRHTHTPGHLEGADDPDPFRHSQKGWHQWYWDAFPVVCKIKIWTQTGGPVRPQQWIWIWIANDPSHNTHTDDTHAAVVFGFGAWDKDADPVPRWIWIWGQRDDDPVGLKIFTFTADSRNPGTDGTLAIGPDQSWHQWEWDDDPFWIKIWTFHPQPLQAAQIWIWIARDSSDPIHPTDGQEDHQCSLVQWGFRYKDWQPAPADIWIKGWTWNADVVRRSSIIIGIFTKDADPVLRDIHGDDASIKRADSRRRDIDHFAFDKFFLVPWDWFDQWDWDQACLFDVRIWTFPFFAPGTKTKTKDAAAQAWWKKKWKFAACLCVSQSNDRVRDPDDDPDDGDQWWWKWKDKQNPPVDTDIWIGGHGYRSDIHIRMDGDRDHHTIMMIMIHFDDPVRGRGDTITRIMTIGHDDDDPDDPDDDDDDDDDDDDDDDDDDDDDDDDDDDDDDDDDDDDDDDDDDDDPDDPDDPDPPDDPDFQDPRDPCLLVVLQCVPPVVLVVQLVCLVPPDPWPLSSLLSNLCCLPCVLVVLLVVLLVLFDFFDQDPDAPDDLALEEEEEEDACLPPPQQLQAVLQVLLQPHQEYEYEYADPVVQVVNVVSVVVSCVVRVRHWYKYFYDLFDFPLVSVLLCLVVDDHQKYKAAYSFKGADSLQVSLQSSVVVPVLAFKEAFQEAEDQPPFLDPDQQNLLSVLVRLVSLLQLSLQSSLCSSQLDHQWRDSNIMMGGSVLVPDPVLSVCLQQPAFDVNPFAVSHFRPCSGLSSSLSCVVVVRGYHYRDDPNRYMYGHADTPPRNVQVLLRVLLSLVTRLVVQVVDPVSCSRRVSCNSNPNVCSQPVQPVVSVVSSLVSLVPTPPHDPVVSVVVVVVVLCSQCVSCVVVCVVRVSNVVSSVVSVVVSNVSSVSNVVSNVCSRPRDPPDDDSVVSDRPPPPRDRDMDTD

Sequence (999 aa):
MTLFSVLAFAALASAKWIVPGARWYDTDGNLFNAHAGGLCVDRESGKFYWFGEHKTEEQQEGGGISVYSSDDLATWESHGLALKPEEGHEFVSPESIIQRPKVLYSEETGKYHMWWHADDSKYSLLLQGLATSDNIAGPYKFQHAVSPLGNWSQDFGAFTDYKTGKSYALYSNGDKVEGRDVYVSQFNKNLTDVEKVTFRFNKYDFEAPTIIQTEKSYWTFMSHKTGYRPNNVVAMRADKLEGPWSQPFFVAPAYTRTFSTQSGFSWRIKGTKKTTYLYMADQWDLPSIWESRNVWLPIEIDEENKSLKVVWHDVYDLNVKTGEWKPIKGKTYPSKNAKFAGGAHLQEATFGTDHVIATGIYGNDSTATFTVEGQGADQWVSFYHQNIDDMGFGDQPMGQPDRINGTWAVRRISSVVVNGDKEKVHTLWQKDTHKGIILSAPLLLPLKKGKNTITVGGLNNGKDVKGADLDRIVVYPPEKKKGKRSFFAQTTEHRHSPHYAIIKPPILGNQLIPANFTNFHVKNSPPGKKITINMPLFPWPTALPSKDHIPSRILPSLLLIVPLLTSLICIWLLVNDVWTQVFCTLFTLRYLRLFGHVLGSWMYRPAEVKQDPSFSRNDVTVILPTIDPHGPDFRECVESILANNPACVLVVTVGAVLREECQTVLRKLSIDAPHIQILVSALPEPSKRRQITHAMPSVTTPITIFADDHVFWPRNFIPSVLAPFEDQSVGMVATKKRVRRTPPGVWTWPSIVNFIACNYLQRHNWELRASNAIDGGVFVISGRTAVYRTEFLNDTDLLQRFCNEKFCFGLFGGEGLGPDDDNFLTREGMKKKWLVKFQDTEDATIETTLGEWPKFKDQLLRWARTTFRSNPVMLRDPAFISRYTWSCFMVYWAGLVNFAILWDTALITTFVLAENSDGGGLVIFLLFMFWTKVIKIVPHFLQHPSDFPLVICQVVFGYVHSFIKLWALVTFWDCDWSGRNLNEVNPEHVGLDTSFYEV